Protein AF-0000000079648269 (afdb_homodimer)

Foldseek 3Di:
DDCPPPPPPCPPPPPPPPPPPPPPPVPPPDDDDDDDDDDCCHPVHPNHDPPDDPVRVVVVVVVVVVVVVVVVLCVLQVLQVAQQFPQPDLFDWDWKWWAVVTFIFIATEGALGQAWAWEAPPAPDAACPPPRDHHYQVVGPLKFFDFLPHPVLVVSSRADQDPVRFRKHWHAYSVRWIFIAGWIWTKMWDCDPVRDIDIDGTDIHGHTRYGPHHGTHDHNNNVQDVVQLSKKKKAAAQPPDPFHIDIGTHPVLDDPFPQKWKFFWDQDPPNSWTFFFWQWKDFVPDIAGAPDDGRQETEDANFAFKAAADVRVVVVLVSQCVVFVDDFDDDPVNFFGGKHFLPDPTDGTWMWTDIVGDTQIADCSLFWDDDDRMIGGRYYYDDPDRGIYDYNSRQHQWIWMANVVRRMIMTDRHNRRVD/DDCPPPPVVPPPPPPPPPPPPPPPPVPPPDDDDDDDDDDCCHPVHPNHDPPDDPVRVVVVVVVVVVVVVVVVLCVLQVLQVAQQFPQPDLFDWDWKWWAVVTFIFIATEGALGQAWAWEAPPAPDAAPPPPRDHHYQVVGPLKFFDFLPHPVLVVSSRADQDPVRFRKHWHAYSVRWIFIAGWIWTKMWDCDPVRDIDIDGTDIHGHTRYGPHHGTHDHNNNVQDVVQLSKKKKAAAQPPDPFHIDIGTHPVLDDPFPQKWKFFWDQDPPNSWTFFAWQWKDFVPDTAGAPDDGRQETEDASFAFKAAAPVRVVVVLVSQCVVFVDDFDDDPVNFFGGKHFPPDPTDGTWMWTDIVGDTQIADCSLFWDDDDRMIGGRYYYDDDDRGIYDYNSRQHQWIWMANVVRRMIMTDRHNRRVD

Sequence (838 aa):
MVNHQLFLLLTLILSILVFQSESRVKAKAPFGFSLELIHRDSPLSPFYNASLNSSEILTKNAIHSMERFKHFQSLINQKVVQSIVFPTENSYLTKLSFGTPPVEYFAIVDTGSDLTWIQCVPCTKCYNSQGSSLFDPQASSTYKAFSCDSQTCRAFGGEQCLKTNDCQYHVTYGDMSSTIGISSSDTLSFDSINGQKTTFSTSIFGCGRNNQVQLGNLGIAGIIGPHIDHRFSYCFVPRFAKASGRLIFGQESIISHPKAVSTPLVSKYPQTFYYLTLNGVSIGDKTAHPSSSQGNVLIDSGVTLTLLEPDLYSRVEAMVKEAIGKEPVQDPSGTFKLCYGADTNINVPEMVFHFSGADVRLQPVNTFMVNGDLVCMVIVPNSVNPFSVFGNYAQINFQVEYDLQNWVVSFAPTDCTQIMVNHQLFLLLTLILSILVFQSESRVKAKAPFGFSLELIHRDSPLSPFYNASLNSSEILTKNAIHSMERFKHFQSLINQKVVQSIVFPTENSYLTKLSFGTPPVEYFAIVDTGSDLTWIQCVPCTKCYNSQGSSLFDPQASSTYKAFSCDSQTCRAFGGEQCLKTNDCQYHVTYGDMSSTIGISSSDTLSFDSINGQKTTFSTSIFGCGRNNQVQLGNLGIAGIIGPHIDHRFSYCFVPRFAKASGRLIFGQESIISHPKAVSTPLVSKYPQTFYYLTLNGVSIGDKTAHPSSSQGNVLIDSGVTLTLLEPDLYSRVEAMVKEAIGKEPVQDPSGTFKLCYGADTNINVPEMVFHFSGADVRLQPVNTFMVNGDLVCMVIVPNSVNPFSVFGNYAQINFQVEYDLQNWVVSFAPTDCTQI

InterPro domains:
  IPR001969 Aspartic peptidase, active site [PS00141] (107-118)
  IPR021109 Aspartic peptidase domain superfamily [G3DSA:2.40.70.10] (73-251)
  IPR021109 Aspartic peptidase domain superfamily [G3DSA:2.40.70.10] (252-419)
  IPR021109 Aspartic peptidase domain superfamily [SSF50630] (89-417)
  IPR032799 Xylanase inhibitor, C-terminal [PF14541] (274-412)
  IPR032861 Xylanase inhibitor, N-terminal [PF14543] (92-251)
  IPR033121 Peptidase family A1 domain [PS51767] (92-412)
  IPR034161 Pepsin-like domain, plant [cd05476] (92-416)
  IPR051708 Plant Aspartic Proteinase A1 [PTHR47967] (12-418)

pLDDT: mean 78.36, std 18.63, range [20.03, 98.5]

Secondary structure (DSSP, 8-state):
-------------------------------EEEEEEEETTSTTSTT--TT--HHHHHHHHHHHHHHHHHHHHHHHH---EEE---TTSS-EEEEEEETTTTEEEEEEEETT-S--EEEBSS-SB----TT-PPB-GGG-TT-EEPBTTSHHHHHTT---B-TTSBBEEEEEETTS-EEEEEEEEEEEEEE-TTSPEEEEEEEEEEEEEEESSSSEEEEHHHH-SGGGTTEEEEEBPPTT-SS-EEEEEEGGG----TT-EEEE-B--SSTTS-EE-EEEEEETTEEE--S--TT-EEE-SS--SEEE-HHHHHHHHHHHHHHH-S--B--TTS--S-EEETTS---PPPEEEEETTEEEEE-HHHHEEEETTEEEESEEE-SSSS-EEE-TGGGBTEEEEEETTTTEEEEEE--GGG-/-------------------------------EEEEEEEETTSTTSTT--TT--HHHHHHHHHHHHHHHHHHHHHHHH---EEE---TTSS-EEEEEEETTTTEEEEEEEETT-S--EEEBSS-SB----TT-PPB-GGG-TT-EEPBTTSHHHHHTT---B-TTSBBEEEEEETTS-EEEEEEEEEEEEEE-TTSPEEEEEEEEEEEEEEESSSSEEEEHHHH-SGGGTTEEEEEBPPTT-SS-EEEEEEGGG----TT-EEEE-B--SSTTS-EE-EEEEEETTEEE--S--TT-EEE-SS--SEEE-HHHHHHHHHHHHHHH-S--B--TTS--S-EEETTS---PPPEEEEETTEEEEE-HHHHEEEETTEEEESEEE-SSSS-EEE-TGGGBTEEEEEETTTTEEEEEE--GGG-

Radius of gyration: 32.95 Å; Cα contacts (8 Å, |Δi|>4): 2034; chains: 2; bounding box: 89×87×125 Å

Solvent-accessible surface area (backbone atoms only — not comparable to full-atom values): 43410 Å² total; per-residue (Å²): 141,75,90,72,83,71,87,74,78,78,76,77,76,76,73,74,70,73,72,72,70,72,71,67,68,70,70,72,72,80,42,54,53,36,37,59,30,33,44,38,73,19,83,87,25,89,66,41,59,84,82,59,49,54,38,57,49,50,51,52,38,48,53,49,22,50,52,50,46,50,46,50,45,45,54,25,46,45,43,28,51,63,29,77,51,45,82,88,50,69,34,36,28,30,70,37,24,44,33,39,72,66,44,69,38,66,23,34,59,34,73,71,24,57,59,24,32,40,52,22,55,79,50,82,34,73,53,75,54,86,77,38,70,62,42,48,56,88,68,18,81,51,49,42,73,32,31,50,75,31,66,65,26,48,66,61,38,48,32,61,58,42,96,85,41,34,12,22,43,48,35,31,29,60,79,65,36,35,37,31,26,35,32,27,31,22,24,36,35,34,72,20,79,87,69,47,72,47,74,39,73,78,32,72,32,33,38,23,21,38,38,64,54,71,56,27,32,40,16,42,44,51,66,54,32,77,79,25,63,30,26,32,19,36,21,36,36,59,78,84,41,97,52,48,15,36,37,25,29,13,59,71,22,62,82,78,54,89,73,46,33,43,28,56,51,35,97,46,72,53,74,77,50,51,20,29,29,55,64,28,42,27,49,84,93,46,73,37,57,47,85,80,44,86,43,41,21,35,56,36,69,62,30,37,41,24,28,27,20,46,70,40,31,54,49,47,50,51,51,50,46,60,70,48,67,65,80,71,39,86,42,90,84,62,72,39,85,48,21,27,48,54,85,52,90,70,63,72,66,57,37,35,39,29,34,53,76,21,76,48,75,37,47,48,84,31,40,42,43,62,42,67,70,24,34,25,36,47,56,36,59,38,90,81,52,86,44,24,33,49,10,29,40,59,42,39,33,21,38,40,24,39,35,62,74,77,38,33,39,32,42,21,83,34,69,22,70,74,104,140,79,87,76,78,76,80,76,79,76,77,74,76,74,72,75,72,72,73,72,72,69,72,68,68,70,70,72,74,80,42,54,53,37,37,58,29,35,44,40,75,18,83,86,26,89,66,40,59,84,83,57,49,53,38,57,49,51,49,51,38,47,53,49,22,50,52,50,46,51,44,48,45,44,55,25,49,45,44,26,50,61,26,78,51,46,84,88,52,69,35,37,29,29,69,39,24,45,33,38,72,67,44,71,37,66,22,33,60,32,72,70,23,58,58,24,31,40,51,21,55,78,50,84,35,74,53,76,54,85,76,38,69,63,43,48,56,87,69,19,81,52,50,42,73,30,30,49,75,32,70,65,25,48,67,63,38,48,32,59,56,42,97,84,39,34,11,21,44,50,35,32,28,62,79,65,37,36,35,31,25,36,32,26,31,22,24,37,34,33,72,20,79,87,70,48,72,48,74,39,72,76,32,72,30,31,38,23,21,37,39,64,55,72,58,26,31,39,16,42,45,53,66,54,32,78,78,24,62,31,25,32,20,36,21,37,36,59,77,86,40,96,51,49,16,36,37,25,28,12,60,70,22,62,82,80,51,89,74,47,32,44,28,58,50,34,95,46,70,54,75,78,51,53,19,29,30,56,63,29,41,27,50,84,93,46,72,37,57,48,84,80,42,88,43,40,22,35,56,36,70,62,30,37,40,25,29,28,19,48,71,39,31,55,49,46,51,51,51,50,46,61,69,47,67,62,80,70,39,84,42,90,84,63,72,40,84,46,22,28,47,53,85,53,90,70,62,70,66,54,36,34,40,29,33,54,77,19,74,47,74,36,47,47,82,32,41,42,43,62,42,68,70,25,34,25,36,46,56,34,60,36,89,80,53,87,44,24,33,49,9,28,39,61,42,39,33,21,38,39,25,40,35,61,76,77,38,32,37,33,42,21,83,34,71,21,69,75,104

Nearest PDB structures (foldseek):
  4aa9-assembly1_A  TM=7.403E-01  e=1.497E-16  Camelus dromedarius
  4aa8-assembly1_A  TM=7.048E-01  e=4.338E-16  Bos taurus
  8cik-assembly1_A  TM=6.720E-01  e=7.649E-17  Cervus canadensis sibiricus
  1yg9-assembly1_A  TM=6.707E-01  e=1.107E-13  Blattella germanica
  4rld-assembly1_A  TM=6.611E-01  e=1.638E-13  Blattella germanica

Structure (mmCIF, N/CA/C/O backbone):
data_AF-0000000079648269-model_v1
#
loop_
_entity.id
_entity.type
_entity.pdbx_description
1 polymer 'Peptidase A1 domain-containing protein'
#
loop_
_atom_site.group_PDB
_atom_site.id
_atom_site.type_symbol
_atom_site.label_atom_id
_atom_site.label_alt_id
_atom_site.label_comp_id
_atom_site.label_asym_id
_atom_site.label_entity_id
_atom_site.label_seq_id
_atom_site.pdbx_PDB_ins_code
_atom_site.Cartn_x
_atom_site.Cartn_y
_atom_site.Cartn_z
_atom_site.occupancy
_atom_site.B_iso_or_equiv
_atom_site.auth_seq_id
_atom_site.auth_comp_id
_atom_site.auth_asym_id
_atom_site.auth_atom_id
_atom_site.pdbx_PDB_model_num
ATOM 1 N N . MET A 1 1 ? 1.708 -38.781 93 1 20.03 1 MET A N 1
ATOM 2 C CA . MET A 1 1 ? 1.104 -39.656 92 1 20.03 1 MET A CA 1
ATOM 3 C C . MET A 1 1 ? 0.996 -38.969 90.688 1 20.03 1 MET A C 1
ATOM 5 O O . MET A 1 1 ? 1.083 -37.719 90.625 1 20.03 1 MET A O 1
ATOM 9 N N . VAL A 1 2 ? 0.258 -39.656 89.688 1 20.12 2 VAL A N 1
ATOM 10 C CA . VAL A 1 2 ? 0.257 -40.156 88.312 1 20.12 2 VAL A CA 1
ATOM 11 C C . VAL A 1 2 ? -0.302 -39.062 87.375 1 20.12 2 VAL A C 1
ATOM 13 O O . VAL A 1 2 ? 0.018 -39.031 86.188 1 20.12 2 VAL A O 1
ATOM 16 N N . ASN A 1 3 ? -1.226 -38.25 87.875 1 21.16 3 ASN A N 1
ATOM 17 C CA . ASN A 1 3 ? -2.328 -38.031 86.938 1 21.16 3 ASN A CA 1
ATOM 18 C C . ASN A 1 3 ? -1.886 -37.188 85.75 1 21.16 3 ASN A C 1
ATOM 20 O O . ASN A 1 3 ? -1.55 -36 85.938 1 21.16 3 ASN A O 1
ATOM 24 N N . HIS A 1 4 ? -1.2 -37.812 84.688 1 24.36 4 HIS A N 1
ATOM 25 C CA . HIS A 1 4 ? -0.662 -37.781 83.375 1 24.36 4 HIS A CA 1
ATOM 26 C C . HIS A 1 4 ? -1.697 -37.25 82.375 1 24.36 4 HIS A C 1
ATOM 28 O O . HIS A 1 4 ? -2.189 -38 81.5 1 24.36 4 HIS A O 1
ATOM 34 N N . GLN A 1 5 ? -2.723 -36.562 82.812 1 23.98 5 GLN A N 1
ATOM 35 C CA . GLN A 1 5 ? -3.857 -36.344 81.938 1 23.98 5 GLN A CA 1
ATOM 36 C C . GLN A 1 5 ? -3.406 -35.75 80.562 1 23.98 5 GLN A C 1
ATOM 38 O O . GLN A 1 5 ? -2.57 -34.844 80.5 1 23.98 5 GLN A O 1
ATOM 43 N N . LEU A 1 6 ? -3.697 -36.438 79.312 1 24.2 6 LEU A N 1
ATOM 44 C CA . LEU A 1 6 ? -3.641 -36.688 77.875 1 24.2 6 LEU A CA 1
ATOM 45 C C . LEU A 1 6 ? -4.195 -35.5 77.125 1 24.2 6 LEU A C 1
ATOM 47 O O . LEU A 1 6 ? -4.594 -35.656 75.938 1 24.2 6 LEU A O 1
ATOM 51 N N . PHE A 1 7 ? -4.336 -34.281 77.562 1 24.03 7 PHE A N 1
ATOM 52 C CA . PHE A 1 7 ? -5.219 -33.438 76.75 1 24.03 7 PHE A CA 1
ATOM 53 C C . PHE A 1 7 ? -4.73 -33.312 75.312 1 24.03 7 PHE A C 1
ATOM 55 O O . PHE A 1 7 ? -3.605 -32.875 75.062 1 24.03 7 PHE A O 1
ATOM 62 N N . LEU A 1 8 ? -5.273 -34.188 74.312 1 25.34 8 LEU A N 1
ATOM 63 C CA . LEU A 1 8 ? -5.316 -34.5 72.938 1 25.34 8 LEU A CA 1
ATOM 64 C C . LEU A 1 8 ? -5.621 -33.25 72.062 1 25.34 8 LEU A C 1
ATOM 66 O O . LEU A 1 8 ? -6.766 -32.781 72.062 1 25.34 8 LEU A O 1
ATOM 70 N N . LEU A 1 9 ? -5.094 -32.125 72.312 1 24.92 9 LEU A N 1
ATOM 71 C CA . LEU A 1 9 ? -5.52 -30.953 71.562 1 24.92 9 LEU A CA 1
ATOM 72 C C . LEU A 1 9 ? -5.367 -31.219 70.062 1 24.92 9 LEU A C 1
ATOM 74 O O . LEU A 1 9 ? -4.262 -31.469 69.562 1 24.92 9 LEU A O 1
ATOM 78 N N . LEU A 1 10 ? -6.473 -31.656 69.312 1 24.98 10 LEU A N 1
ATOM 79 C CA . LEU A 1 10 ? -6.867 -32 68 1 24.98 10 LEU A CA 1
ATOM 80 C C . LEU A 1 10 ? -6.598 -30.844 67 1 24.98 10 LEU A C 1
ATOM 82 O O . LEU A 1 10 ? -7.27 -29.812 67.125 1 24.98 10 LEU A O 1
ATOM 86 N N . THR A 1 11 ? -5.43 -30.328 66.938 1 26.66 11 THR A N 1
ATOM 87 C CA . THR A 1 11 ? -5.156 -29.312 65.938 1 26.66 11 THR A CA 1
ATOM 88 C C . THR A 1 11 ? -5.629 -29.781 64.562 1 26.66 11 THR A C 1
ATOM 90 O O . THR A 1 11 ? -5.184 -30.812 64.062 1 26.66 11 THR A O 1
ATOM 93 N N . LEU A 1 12 ? -6.91 -29.547 64.188 1 27.23 12 LEU A N 1
ATOM 94 C CA . LEU A 1 12 ? -7.574 -29.75 62.906 1 27.23 12 LEU A CA 1
ATOM 95 C C . LEU A 1 12 ? -6.785 -29.109 61.75 1 27.23 12 LEU A C 1
ATOM 97 O O . LEU A 1 12 ? -6.547 -27.906 61.781 1 27.23 12 LEU A O 1
ATOM 101 N N . ILE A 1 13 ? -5.793 -29.797 61.219 1 31.2 13 ILE A N 1
ATOM 102 C CA . ILE A 1 13 ? -5.078 -29.609 59.969 1 31.2 13 ILE A CA 1
ATOM 103 C C . ILE A 1 13 ? -6.074 -29.391 58.812 1 31.2 13 ILE A C 1
ATOM 105 O O . ILE A 1 13 ? -6.816 -30.297 58.438 1 31.2 13 ILE A O 1
ATOM 109 N N . LEU A 1 14 ? -6.902 -28.281 58.906 1 30.02 14 LEU A N 1
ATOM 110 C CA . LEU A 1 14 ? -7.742 -28.047 57.75 1 30.02 14 LEU A CA 1
ATOM 111 C C . LEU A 1 14 ? -6.918 -28.078 56.469 1 30.02 14 LEU A C 1
ATOM 113 O O . LEU A 1 14 ? -5.992 -27.281 56.281 1 30.02 14 LEU A O 1
ATOM 117 N N . SER A 1 15 ? -6.684 -29.281 55.906 1 31.36 15 SER A N 1
ATOM 118 C CA . SER A 1 15 ? -6.289 -29.562 54.531 1 31.36 15 SER A CA 1
ATOM 119 C C . SER A 1 15 ? -7.078 -28.703 53.531 1 31.36 15 SER A C 1
ATOM 121 O O . SER A 1 15 ? -8.281 -28.922 53.344 1 31.36 15 SER A O 1
ATOM 123 N N . ILE A 1 16 ? -6.953 -27.406 53.625 1 33.5 16 ILE A N 1
ATOM 124 C CA . ILE A 1 16 ? -7.555 -26.672 52.5 1 33.5 16 ILE A CA 1
ATOM 125 C C . ILE A 1 16 ? -7.16 -27.344 51.188 1 33.5 16 ILE A C 1
ATOM 127 O O . ILE A 1 16 ? -5.98 -27.359 50.844 1 33.5 16 ILE A O 1
ATOM 131 N N . LEU A 1 17 ? -7.789 -28.484 50.875 1 34.81 17 LEU A N 1
ATOM 132 C CA . LEU A 1 17 ? -7.836 -28.969 49.531 1 34.81 17 LEU A CA 1
ATOM 133 C C . LEU A 1 17 ? -8.086 -27.828 48.531 1 34.81 17 LEU A C 1
ATOM 135 O O . LEU A 1 17 ? -9.172 -27.266 48.5 1 34.81 17 LEU A O 1
ATOM 139 N N . VAL A 1 18 ? -7.102 -26.953 48.469 1 35.91 18 VAL A N 1
ATOM 140 C CA . VAL A 1 18 ? -7.141 -26.109 47.281 1 35.91 18 VAL A CA 1
ATOM 141 C C . VAL A 1 18 ? -7.512 -26.953 46.062 1 35.91 18 VAL A C 1
ATOM 143 O O . VAL A 1 18 ? -6.754 -27.844 45.656 1 35.91 18 VAL A O 1
ATOM 146 N N . PHE A 1 19 ? -8.805 -27.312 45.969 1 37.03 19 PHE A N 1
ATOM 147 C CA . PHE A 1 19 ? -9.305 -27.719 44.656 1 37.03 19 PHE A CA 1
ATOM 148 C C . PHE A 1 19 ? -8.75 -26.812 43.562 1 37.03 19 PHE A C 1
ATOM 150 O O . PHE A 1 19 ? -9.102 -25.641 43.5 1 37.03 19 PHE A O 1
ATOM 157 N N . GLN A 1 20 ? -7.48 -27 43.25 1 36.81 20 GLN A N 1
ATOM 158 C CA . GLN A 1 20 ? -7.07 -26.578 41.906 1 36.81 20 GLN A CA 1
ATOM 159 C C . GLN A 1 20 ? -8.086 -27.016 40.875 1 36.81 20 GLN A C 1
ATOM 161 O O . GLN A 1 20 ? -8.164 -28.188 40.531 1 36.81 20 GLN A O 1
ATOM 166 N N . SER A 1 21 ? -9.242 -26.484 40.969 1 38 21 SER A N 1
ATOM 167 C CA . SER A 1 21 ? -10 -26.609 39.719 1 38 21 SER A CA 1
ATOM 168 C C . SER A 1 21 ? -9.133 -26.297 38.5 1 38 21 SER A C 1
ATOM 170 O O . SER A 1 21 ? -8.703 -25.156 38.344 1 38 21 SER A O 1
ATOM 172 N N . GLU A 1 22 ? -8.297 -27.25 38.156 1 39.53 22 GLU A N 1
ATOM 173 C CA . GLU A 1 22 ? -7.844 -27.25 36.75 1 39.53 22 GLU A CA 1
ATOM 174 C C . GLU A 1 22 ? -8.992 -26.922 35.812 1 39.53 22 GLU A C 1
ATOM 176 O O . GLU A 1 22 ? -9.836 -27.781 35.531 1 39.53 22 GLU A O 1
ATOM 181 N N . SER A 1 23 ? -9.469 -25.719 36 1 39.34 23 SER A N 1
ATOM 182 C CA . SER A 1 23 ? -10.234 -25.375 34.812 1 39.34 23 SER A CA 1
ATOM 183 C C . SER A 1 23 ? -9.523 -25.875 33.562 1 39.34 23 SER A C 1
ATOM 185 O O . SER A 1 23 ? -8.453 -25.375 33.188 1 39.34 23 SER A O 1
ATOM 187 N N . ARG A 1 24 ? -9.664 -27.125 33.25 1 37.44 24 ARG A N 1
ATOM 188 C CA . ARG A 1 24 ? -9.383 -27.594 31.906 1 37.44 24 ARG A CA 1
ATOM 189 C C . ARG A 1 24 ? -9.844 -26.594 30.875 1 37.44 24 ARG A C 1
ATOM 191 O O . ARG A 1 24 ? -11.047 -26.359 30.703 1 37.44 24 ARG A O 1
ATOM 198 N N . VAL A 1 25 ? -9.211 -25.625 30.75 1 40 25 VAL A N 1
ATOM 199 C CA . VAL A 1 25 ? -9.453 -24.969 29.469 1 40 25 VAL A CA 1
ATOM 200 C C . VAL A 1 25 ? -9.656 -26.016 28.391 1 40 25 VAL A C 1
ATOM 202 O O . VAL A 1 25 ? -8.758 -26.812 28.109 1 40 25 VAL A O 1
ATOM 205 N N . LYS A 1 26 ? -10.812 -26.547 28.203 1 38.81 26 LYS A N 1
ATOM 206 C CA . LYS A 1 26 ? -11.094 -27.312 26.984 1 38.81 26 LYS A CA 1
ATOM 207 C C . LYS A 1 26 ? -10.312 -26.75 25.797 1 38.81 26 LYS A C 1
ATOM 209 O O . LYS A 1 26 ? -10.477 -25.594 25.422 1 38.81 26 LYS A O 1
ATOM 214 N N . ALA A 1 27 ? -9.219 -27.297 25.625 1 44.56 27 ALA A N 1
ATOM 215 C CA . ALA A 1 27 ? -8.469 -27 24.406 1 44.56 27 ALA A CA 1
ATOM 216 C C . ALA A 1 27 ? -9.406 -26.781 23.219 1 44.56 27 ALA A C 1
ATOM 218 O O . ALA A 1 27 ? -10.195 -27.656 22.875 1 44.56 27 ALA A O 1
ATOM 219 N N . LYS A 1 28 ? -9.797 -25.641 22.984 1 53.19 28 LYS A N 1
ATOM 220 C CA . LYS A 1 28 ? -10.602 -25.375 21.797 1 53.19 28 LYS A CA 1
ATOM 221 C C . LYS A 1 28 ? -10.211 -26.312 20.641 1 53.19 28 LYS A C 1
ATOM 223 O O . LYS A 1 28 ? -9.023 -26.469 20.344 1 53.19 28 LYS A O 1
ATOM 228 N N . ALA A 1 29 ? -11.078 -27.219 20.312 1 53.94 29 ALA A N 1
ATOM 229 C CA . ALA A 1 29 ? -10.859 -28.125 19.188 1 53.94 29 ALA A CA 1
ATOM 230 C C . ALA A 1 29 ? -10.258 -27.391 18 1 53.94 29 ALA A C 1
ATOM 232 O O . ALA A 1 29 ? -10.641 -26.25 17.703 1 53.94 29 ALA A O 1
ATOM 233 N N . PRO A 1 30 ? -9.07 -27.984 17.547 1 64.56 30 PRO A N 1
ATOM 234 C CA . PRO A 1 30 ? -8.445 -27.359 16.375 1 64.56 30 PRO A CA 1
ATOM 235 C C . PRO A 1 30 ? -9.43 -27.125 15.227 1 64.56 30 PRO A C 1
ATOM 237 O O . PRO A 1 30 ? -10.203 -28.016 14.883 1 64.56 30 PRO A O 1
ATOM 240 N N . PHE A 1 31 ? -9.719 -25.969 14.914 1 76.75 31 PHE A N 1
ATOM 241 C CA . PHE A 1 31 ? -10.648 -25.609 13.852 1 76.75 31 PHE A CA 1
ATOM 242 C C . PHE A 1 31 ? -9.938 -25.547 12.508 1 76.75 31 PHE A C 1
ATOM 244 O O . PHE A 1 31 ? -8.812 -25.047 12.422 1 76.75 31 PHE A O 1
ATOM 251 N N . GLY A 1 32 ? -10.484 -26.359 11.594 1 79.31 32 GLY A N 1
ATOM 252 C CA . GLY A 1 32 ? -10.008 -26.312 10.219 1 79.31 32 GLY A CA 1
ATOM 253 C C . GLY A 1 32 ? -11.039 -26.797 9.219 1 79.31 32 GLY A C 1
ATOM 254 O O . GLY A 1 32 ? -12 -27.469 9.586 1 79.31 32 GLY A O 1
ATOM 255 N N . PHE A 1 33 ? -10.969 -26.406 8.023 1 82.62 33 PHE A N 1
ATOM 256 C CA . PHE A 1 33 ? -11.836 -26.859 6.949 1 82.62 33 PHE A CA 1
ATOM 257 C C . PHE A 1 33 ? -11.117 -26.797 5.609 1 82.62 33 PHE A C 1
ATOM 259 O O . PHE A 1 33 ? -10.008 -26.266 5.52 1 82.62 33 PHE A O 1
ATOM 266 N N . SER A 1 34 ? -11.656 -27.469 4.691 1 86.31 34 SER A N 1
ATOM 267 C CA . SER A 1 34 ? -11.008 -27.547 3.387 1 86.31 34 SER A CA 1
ATOM 268 C C . SER A 1 34 ? -12.008 -27.312 2.26 1 86.31 34 SER A C 1
ATOM 270 O O . SER A 1 34 ? -13.18 -27.656 2.375 1 86.31 34 SER A O 1
ATOM 272 N N . LEU A 1 35 ? -11.523 -26.688 1.199 1 87.56 35 LEU A N 1
ATOM 273 C CA . LEU A 1 35 ? -12.305 -26.391 0.006 1 87.56 35 LEU A CA 1
ATOM 274 C C . LEU A 1 35 ? -11.695 -27.047 -1.227 1 87.56 35 LEU A C 1
ATOM 276 O O . LEU A 1 35 ? -10.492 -27.328 -1.257 1 87.56 35 LEU A O 1
ATOM 280 N N . GLU A 1 36 ? -12.594 -27.297 -2.166 1 87.56 36 GLU A N 1
ATOM 281 C CA . GLU A 1 36 ? -12.102 -27.734 -3.469 1 87.56 36 GLU A CA 1
ATOM 282 C C . GLU A 1 36 ? -11.484 -26.578 -4.246 1 87.56 36 GLU A C 1
ATOM 284 O O . GLU A 1 36 ? -12.008 -25.453 -4.215 1 87.56 36 GLU A O 1
ATOM 289 N N . LEU A 1 37 ? -10.414 -26.828 -4.879 1 89.38 37 LEU A N 1
ATOM 290 C CA . LEU A 1 37 ? -9.766 -25.875 -5.777 1 89.38 37 LEU A CA 1
ATOM 291 C C . LEU A 1 37 ? -9.812 -26.375 -7.219 1 89.38 37 LEU A C 1
ATOM 293 O O . LEU A 1 37 ? -9.242 -27.422 -7.543 1 89.38 37 LEU A O 1
ATOM 297 N N . ILE A 1 38 ? -10.5 -25.641 -8.016 1 87.06 38 ILE A N 1
ATOM 298 C CA . ILE A 1 38 ? -10.695 -26.016 -9.414 1 87.06 38 ILE A CA 1
ATOM 299 C C . ILE A 1 38 ? -10 -25 -10.32 1 87.06 38 ILE A C 1
ATOM 301 O O . ILE A 1 38 ? -10.352 -23.828 -10.32 1 87.06 38 ILE A O 1
ATOM 305 N N . HIS A 1 39 ? -8.992 -25.453 -11.039 1 86.62 39 HIS A N 1
ATOM 306 C CA . HIS A 1 39 ? -8.398 -24.531 -12 1 86.62 39 HIS A CA 1
ATOM 307 C C . HIS A 1 39 ? -9.414 -24.094 -13.055 1 86.62 39 HIS A C 1
ATOM 309 O O . HIS A 1 39 ? -10.219 -24.906 -13.516 1 86.62 39 HIS A O 1
ATOM 315 N N . ARG A 1 40 ? -9.375 -22.922 -13.469 1 81.5 40 ARG A N 1
ATOM 316 C CA . ARG A 1 40 ? -10.344 -22.344 -14.391 1 81.5 40 ARG A CA 1
ATOM 317 C C . ARG A 1 40 ? -10.391 -23.141 -15.695 1 81.5 40 ARG A C 1
ATOM 319 O O . ARG A 1 40 ? -11.453 -23.281 -16.297 1 81.5 40 ARG A O 1
ATOM 326 N N . ASP A 1 41 ? -9.266 -23.719 -16.125 1 80.19 41 ASP A N 1
ATOM 327 C CA . ASP A 1 41 ? -9.195 -24.422 -17.391 1 80.19 41 ASP A CA 1
ATOM 328 C C . ASP A 1 41 ? -9.391 -25.938 -17.203 1 80.19 41 ASP A C 1
ATOM 330 O O . ASP A 1 41 ? -9.25 -26.703 -18.141 1 80.19 41 ASP A O 1
ATOM 334 N N . SER A 1 42 ? -9.625 -26.344 -15.984 1 84.88 42 SER A N 1
ATOM 335 C CA . SER A 1 42 ? -9.93 -27.734 -15.703 1 84.88 42 SER A CA 1
ATOM 336 C C . SER A 1 42 ? -11.266 -28.141 -16.312 1 84.88 42 SER A C 1
ATOM 338 O O . SER A 1 42 ? -12.188 -27.328 -16.406 1 84.88 42 SER A O 1
ATOM 340 N N . PRO A 1 43 ? -11.383 -29.453 -16.734 1 85.31 43 PRO A N 1
ATOM 341 C CA . PRO A 1 43 ? -12.68 -29.922 -17.234 1 85.31 43 PRO A CA 1
ATOM 342 C C . PRO A 1 43 ? -13.789 -29.781 -16.188 1 85.31 43 PRO A C 1
ATOM 344 O O . PRO A 1 43 ? -14.969 -29.828 -16.531 1 85.31 43 PRO A O 1
ATOM 347 N N . LEU A 1 44 ? -13.461 -29.609 -14.914 1 84.62 44 LEU A N 1
ATOM 348 C CA . LEU A 1 44 ? -14.438 -29.469 -13.836 1 84.62 44 LEU A CA 1
ATOM 349 C C . LEU A 1 44 ? -14.914 -28.016 -13.742 1 84.62 44 LEU A C 1
ATOM 351 O O . LEU A 1 44 ? -15.883 -27.719 -13.039 1 84.62 44 LEU A O 1
ATOM 355 N N . SER A 1 45 ? -14.25 -27.109 -14.453 1 85 45 SER A N 1
ATOM 356 C CA . SER A 1 45 ? -14.562 -25.688 -14.391 1 85 45 SER A CA 1
ATOM 357 C C . SER A 1 45 ? -15.742 -25.344 -15.305 1 85 45 SER A C 1
ATOM 359 O O . SER A 1 45 ? -15.852 -25.875 -16.406 1 85 45 SER A O 1
ATOM 361 N N . PRO A 1 46 ? -16.625 -24.406 -14.859 1 79.81 46 PRO A N 1
ATOM 362 C CA . PRO A 1 46 ? -17.672 -23.938 -15.766 1 79.81 46 PRO A CA 1
ATOM 363 C C . PRO A 1 46 ? -17.125 -23.141 -16.953 1 79.81 46 PRO A C 1
ATOM 365 O O . PRO A 1 46 ? -17.844 -22.875 -17.906 1 79.81 46 PRO A O 1
ATOM 368 N N . PHE A 1 47 ? -15.859 -22.844 -16.938 1 78.69 47 PHE A N 1
ATOM 369 C CA . PHE A 1 47 ? -15.258 -22.062 -18 1 78.69 47 PHE A CA 1
ATOM 370 C C . PHE A 1 47 ? -14.375 -22.922 -18.906 1 78.69 47 PHE A C 1
ATOM 372 O O . PHE A 1 47 ? -13.602 -22.406 -19.703 1 78.69 47 PHE A O 1
ATOM 379 N N . TYR A 1 48 ? -14.531 -24.219 -18.703 1 84.12 48 TYR A N 1
ATOM 380 C CA . TYR A 1 48 ? -13.711 -25.141 -19.484 1 84.12 48 TYR A CA 1
ATOM 381 C C . TYR A 1 48 ? -13.953 -24.953 -20.969 1 84.12 48 TYR A C 1
ATOM 383 O O . TYR A 1 48 ? -15.094 -24.906 -21.422 1 84.12 48 TYR A O 1
ATOM 391 N N . ASN A 1 49 ? -12.961 -24.672 -21.672 1 81.25 49 ASN A N 1
ATOM 392 C CA . ASN A 1 49 ? -13 -24.594 -23.125 1 81.25 49 ASN A CA 1
ATOM 393 C C . ASN A 1 49 ? -12.32 -25.797 -23.781 1 81.25 49 ASN A C 1
ATOM 395 O O . ASN A 1 49 ? -11.102 -25.828 -23.922 1 81.25 49 ASN A O 1
ATOM 399 N N . ALA A 1 50 ? -13.094 -26.734 -24.234 1 84.12 50 ALA A N 1
ATOM 400 C CA . ALA A 1 50 ? -12.586 -28 -24.766 1 84.12 50 ALA A CA 1
ATOM 401 C C . ALA A 1 50 ? -11.953 -27.812 -26.141 1 84.12 50 ALA A C 1
ATOM 403 O O . ALA A 1 50 ? -11.25 -28.688 -26.625 1 84.12 50 ALA A O 1
ATOM 404 N N . SER A 1 51 ? -12.172 -26.656 -26.703 1 83.56 51 SER A N 1
ATOM 405 C CA . SER A 1 51 ? -11.672 -26.438 -28.062 1 83.56 51 SER A CA 1
ATOM 406 C C . SER A 1 51 ? -10.188 -26.078 -28.047 1 83.56 51 SER A C 1
ATOM 408 O O . SER A 1 51 ? -9.523 -26.141 -29.094 1 83.56 51 SER A O 1
ATOM 410 N N . LEU A 1 52 ? -9.766 -25.703 -26.922 1 81.62 52 LEU A N 1
ATOM 411 C CA . LEU A 1 52 ? -8.359 -25.312 -26.859 1 81.62 52 LEU A CA 1
ATOM 412 C C . LEU A 1 52 ? -7.453 -26.531 -26.781 1 81.62 52 LEU A C 1
ATOM 414 O O . LEU A 1 52 ? -7.691 -27.438 -25.984 1 81.62 52 LEU A O 1
ATOM 418 N N . ASN A 1 53 ? -6.465 -26.562 -27.672 1 81.38 53 ASN A N 1
ATOM 419 C CA . ASN A 1 53 ? -5.473 -27.625 -27.594 1 81.38 53 ASN A CA 1
ATOM 420 C C . ASN A 1 53 ? -4.34 -27.266 -26.641 1 81.38 53 ASN A C 1
ATOM 422 O O . ASN A 1 53 ? -4.32 -26.156 -26.078 1 81.38 53 ASN A O 1
ATOM 426 N N . SER A 1 54 ? -3.441 -28.188 -26.391 1 80.94 54 SER A N 1
ATOM 427 C CA . SER A 1 54 ? -2.387 -28.031 -25.391 1 80.94 54 SER A CA 1
ATOM 428 C C . SER A 1 54 ? -1.495 -26.828 -25.719 1 80.94 54 SER A C 1
ATOM 430 O O . SER A 1 54 ? -1.07 -26.109 -24.828 1 80.94 54 SER A O 1
ATOM 432 N N . SER A 1 55 ? -1.205 -26.547 -27.031 1 79.5 55 SER A N 1
ATOM 433 C CA . SER A 1 55 ? -0.356 -25.438 -27.438 1 79.5 55 SER A CA 1
ATOM 434 C C . SER A 1 55 ? -1.026 -24.094 -27.141 1 79.5 55 SER A C 1
ATOM 436 O O . SER A 1 55 ? -0.377 -23.172 -26.672 1 79.5 55 SER A O 1
ATOM 438 N N . GLU A 1 56 ? -2.289 -24.094 -27.438 1 78.88 56 GLU A N 1
ATOM 439 C CA . GLU A 1 56 ? -3.041 -22.875 -27.188 1 78.88 56 GLU A CA 1
ATOM 440 C C . GLU A 1 56 ? -3.125 -22.562 -25.688 1 78.88 56 GLU A C 1
ATOM 442 O O . GLU A 1 56 ? -2.998 -21.406 -25.281 1 78.88 56 GLU A O 1
ATOM 447 N N . ILE A 1 57 ? -3.305 -23.609 -24.922 1 79.19 57 ILE A N 1
ATOM 448 C CA . ILE A 1 57 ? -3.391 -23.453 -23.469 1 79.19 57 ILE A CA 1
ATOM 449 C C . ILE A 1 57 ? -2.053 -22.969 -22.922 1 79.19 57 ILE A C 1
ATOM 451 O O . ILE A 1 57 ? -2.012 -22.031 -22.125 1 79.19 57 ILE A O 1
ATOM 455 N N . LEU A 1 58 ? -0.978 -23.516 -23.359 1 82.12 58 LEU A N 1
ATOM 456 C CA . LEU A 1 58 ? 0.343 -23.141 -22.859 1 82.12 58 LEU A CA 1
ATOM 457 C C . LEU A 1 58 ? 0.694 -21.719 -23.266 1 82.12 58 LEU A C 1
ATOM 459 O O . LEU A 1 58 ? 1.282 -20.969 -22.469 1 82.12 58 LEU A O 1
ATOM 463 N N . THR A 1 59 ? 0.369 -21.391 -24.5 1 77.38 59 THR A N 1
ATOM 464 C CA . THR A 1 59 ? 0.627 -20.031 -24.969 1 77.38 59 THR A CA 1
ATOM 465 C C . THR A 1 59 ? -0.161 -19.016 -24.141 1 77.38 59 THR A C 1
ATOM 467 O O . THR A 1 59 ? 0.379 -17.984 -23.734 1 77.38 59 THR A O 1
ATOM 470 N N . LYS A 1 60 ? -1.404 -19.359 -23.969 1 75.88 60 LYS A N 1
ATOM 471 C CA . LYS A 1 60 ? -2.248 -18.516 -23.141 1 75.88 60 LYS A CA 1
ATOM 472 C C . LYS A 1 60 ? -1.669 -18.359 -21.734 1 75.88 60 LYS A C 1
ATOM 474 O O . LYS A 1 60 ? -1.626 -17.25 -21.188 1 75.88 60 LYS A O 1
ATOM 479 N N . ASN A 1 61 ? -1.207 -19.453 -21.156 1 80.44 61 ASN A N 1
ATOM 480 C CA . ASN A 1 61 ? -0.602 -19.438 -19.828 1 80.44 61 ASN A CA 1
ATOM 481 C C . ASN A 1 61 ? 0.656 -18.562 -19.797 1 80.44 61 ASN A C 1
ATOM 483 O O . ASN A 1 61 ? 0.899 -17.844 -18.828 1 80.44 61 ASN A O 1
ATOM 487 N N . ALA A 1 62 ? 1.414 -18.656 -20.828 1 78 62 ALA A N 1
ATOM 488 C CA . ALA A 1 62 ? 2.639 -17.859 -20.906 1 78 62 ALA A CA 1
ATOM 489 C C . ALA A 1 62 ? 2.326 -16.375 -20.984 1 78 62 ALA A C 1
ATOM 491 O O . ALA A 1 62 ? 2.916 -15.57 -20.25 1 78 62 ALA A O 1
ATOM 492 N N . ILE A 1 63 ? 1.404 -16 -21.828 1 70.44 63 ILE A N 1
ATOM 493 C CA . ILE A 1 63 ? 1.02 -14.609 -21.984 1 70.44 63 ILE A CA 1
ATOM 494 C C . ILE A 1 63 ? 0.515 -14.062 -20.656 1 70.44 63 ILE A C 1
ATOM 496 O O . ILE A 1 63 ? 0.95 -12.992 -20.219 1 70.44 63 ILE A O 1
ATOM 500 N N . HIS A 1 64 ? -0.313 -14.883 -20.047 1 72.88 64 HIS A N 1
ATOM 501 C CA . HIS A 1 64 ? -0.875 -14.438 -18.781 1 72.88 64 HIS A CA 1
ATOM 502 C C . HIS A 1 64 ? 0.203 -14.344 -17.703 1 72.88 64 HIS A C 1
ATOM 504 O O . HIS A 1 64 ? 0.166 -13.438 -16.859 1 72.88 64 HIS A O 1
ATOM 510 N N . SER A 1 65 ? 1.08 -15.297 -17.672 1 78 65 SER A N 1
ATOM 511 C CA . SER A 1 65 ? 2.186 -15.258 -16.719 1 78 65 SER A CA 1
ATOM 512 C C . SER A 1 65 ? 3.002 -13.977 -16.891 1 78 65 SER A C 1
ATOM 514 O O . SER A 1 65 ? 3.326 -13.312 -15.898 1 78 65 SER A O 1
ATOM 516 N N . MET A 1 66 ? 3.203 -13.617 -18.141 1 67.94 66 MET A N 1
ATOM 517 C CA . MET A 1 66 ? 4.023 -12.438 -18.406 1 67.94 66 MET A CA 1
ATOM 518 C C . MET A 1 66 ? 3.271 -11.164 -18.047 1 67.94 66 MET A C 1
ATOM 520 O O . MET A 1 66 ? 3.859 -10.219 -17.516 1 67.94 66 MET A O 1
ATOM 524 N N . GLU A 1 67 ? 2.012 -11.141 -18.312 1 64.69 67 GLU A N 1
ATOM 525 C CA . GLU A 1 67 ? 1.203 -9.977 -17.953 1 64.69 67 GLU A CA 1
ATOM 526 C C . GLU A 1 67 ? 1.157 -9.773 -16.438 1 64.69 67 GLU A C 1
ATOM 528 O O . GLU A 1 67 ? 1.314 -8.648 -15.953 1 64.69 67 GLU A O 1
ATOM 533 N N . ARG A 1 68 ? 0.894 -10.836 -15.758 1 72.25 68 ARG A N 1
ATOM 534 C CA . ARG A 1 68 ? 0.863 -10.742 -14.297 1 72.25 68 ARG A CA 1
ATOM 535 C C . ARG A 1 68 ? 2.227 -10.344 -13.742 1 72.25 68 ARG A C 1
ATOM 537 O O . ARG A 1 68 ? 2.311 -9.562 -12.797 1 72.25 68 ARG A O 1
ATOM 544 N N . PHE A 1 69 ? 3.227 -10.852 -14.328 1 72.25 69 PHE A N 1
ATOM 545 C CA . PHE A 1 69 ? 4.574 -10.5 -13.891 1 72.25 69 PHE A CA 1
ATOM 546 C C . PHE A 1 69 ? 4.84 -9.016 -14.102 1 72.25 69 PHE A C 1
ATOM 548 O O . PHE A 1 69 ? 5.422 -8.359 -13.234 1 72.25 69 PHE A O 1
ATOM 555 N N . LYS A 1 70 ? 4.422 -8.562 -15.258 1 61.72 70 LYS A N 1
ATOM 556 C CA . LYS A 1 70 ? 4.578 -7.137 -15.531 1 61.72 70 LYS A CA 1
ATOM 557 C C . LYS A 1 70 ? 3.836 -6.293 -14.5 1 61.72 70 LYS A C 1
ATOM 559 O O . LYS A 1 70 ? 4.34 -5.254 -14.062 1 61.72 70 LYS A O 1
ATOM 564 N N . HIS A 1 71 ? 2.713 -6.809 -14.18 1 64.19 71 HIS A N 1
ATOM 565 C CA . HIS A 1 71 ? 1.945 -6.098 -13.164 1 64.19 71 HIS A CA 1
ATOM 566 C C . HIS A 1 71 ? 2.666 -6.109 -11.82 1 64.19 71 HIS A C 1
ATOM 568 O O . HIS A 1 71 ? 2.746 -5.082 -11.141 1 64.19 71 HIS A O 1
ATOM 574 N N . PHE A 1 72 ? 3.154 -7.352 -11.43 1 64.56 72 PHE A N 1
ATOM 575 C CA . PHE A 1 72 ? 3.967 -7.438 -10.219 1 64.56 72 PHE A CA 1
ATOM 576 C C . PHE A 1 72 ? 5.105 -6.422 -10.258 1 64.56 72 PHE A C 1
ATOM 578 O O . PHE A 1 72 ? 5.324 -5.691 -9.289 1 64.56 72 PHE A O 1
ATOM 585 N N . GLN A 1 73 ? 5.648 -6.465 -11.383 1 58.69 73 GLN A N 1
ATOM 586 C CA . GLN A 1 73 ? 6.809 -5.594 -11.531 1 58.69 73 GLN A CA 1
ATOM 587 C C . GLN A 1 73 ? 6.414 -4.125 -11.383 1 58.69 73 GLN A C 1
ATOM 589 O O . GLN A 1 73 ? 7.137 -3.346 -10.766 1 58.69 73 GLN A O 1
ATOM 594 N N . SER A 1 74 ? 5.328 -3.809 -12.008 1 57.19 74 SER A N 1
ATOM 595 C CA . SER A 1 74 ? 4.848 -2.436 -11.898 1 57.19 74 SER A CA 1
ATOM 596 C C . SER A 1 74 ? 4.562 -2.059 -10.453 1 57.19 74 SER A C 1
ATOM 598 O O . SER A 1 74 ? 4.855 -0.938 -10.023 1 57.19 74 SER A O 1
ATOM 600 N N . LEU A 1 75 ? 3.957 -2.969 -9.766 1 56.41 75 LEU A N 1
ATOM 601 C CA . LEU A 1 75 ? 3.656 -2.725 -8.359 1 56.41 75 LEU A CA 1
ATOM 602 C C . LEU A 1 75 ? 4.938 -2.617 -7.539 1 56.41 75 LEU A C 1
ATOM 604 O O . LEU A 1 75 ? 5.039 -1.77 -6.652 1 56.41 75 LEU A O 1
ATOM 608 N N . ILE A 1 76 ? 5.758 -3.58 -7.859 1 52.75 76 ILE A N 1
ATOM 609 C CA . ILE A 1 76 ? 7.043 -3.578 -7.172 1 52.75 76 ILE A CA 1
ATOM 610 C C . ILE A 1 76 ? 7.801 -2.291 -7.492 1 52.75 76 ILE A C 1
ATOM 612 O O . ILE A 1 76 ? 8.422 -1.694 -6.613 1 52.75 76 ILE A O 1
ATOM 616 N N . ASN A 1 77 ? 7.629 -2.125 -8.914 1 47.38 77 ASN A N 1
ATOM 617 C CA . ASN A 1 77 ? 8.305 -0.918 -9.375 1 47.38 77 ASN A CA 1
ATOM 618 C C . ASN A 1 77 ? 7.625 0.342 -8.844 1 47.38 77 ASN A C 1
ATOM 620 O O . ASN A 1 77 ? 8.258 1.394 -8.734 1 47.38 77 ASN A O 1
ATOM 624 N N . GLN A 1 78 ? 6.289 0.141 -8.906 1 39.75 78 GLN A N 1
ATOM 625 C CA . GLN A 1 78 ? 5.535 1.27 -8.367 1 39.75 78 GLN A CA 1
ATOM 626 C C . GLN A 1 78 ? 5.871 1.507 -6.902 1 39.75 78 GLN A C 1
ATOM 628 O O . GLN A 1 78 ? 5.234 2.326 -6.238 1 39.75 78 GLN A O 1
ATOM 633 N N . LYS A 1 79 ? 6.77 0.687 -6.57 1 42.47 79 LYS A N 1
ATOM 634 C CA . LYS A 1 79 ? 7.316 1.142 -5.293 1 42.47 79 LYS A CA 1
ATOM 635 C C . LYS A 1 79 ? 7.461 2.66 -5.27 1 42.47 79 LYS A C 1
ATOM 637 O O . LYS A 1 79 ? 8.578 3.184 -5.355 1 42.47 79 LYS A O 1
ATOM 642 N N . VAL A 1 80 ? 6.914 3.164 -6.355 1 38.19 80 VAL A N 1
ATOM 643 C CA . VAL A 1 80 ? 6.898 4.613 -6.18 1 38.19 80 VAL A CA 1
ATOM 644 C C . VAL A 1 80 ? 6.434 4.961 -4.77 1 38.19 80 VAL A C 1
ATOM 646 O O . VAL A 1 80 ? 5.324 4.598 -4.367 1 38.19 80 VAL A O 1
ATOM 649 N N . VAL A 1 81 ? 7.535 4.867 -4.172 1 43.06 81 VAL A N 1
ATOM 650 C CA . VAL A 1 81 ? 7.18 5.484 -2.898 1 43.06 81 VAL A CA 1
ATOM 651 C C . VAL A 1 81 ? 6.195 6.629 -3.137 1 43.06 81 VAL A C 1
ATOM 653 O O . VAL A 1 81 ? 6.492 7.562 -3.887 1 43.06 81 VAL A O 1
ATOM 656 N N . GLN A 1 82 ? 5.027 6.23 -3.281 1 41.5 82 GLN A N 1
ATOM 657 C CA . GLN A 1 82 ? 4.07 7.332 -3.328 1 41.5 82 GLN A CA 1
ATOM 658 C C . GLN A 1 82 ? 4.09 8.133 -2.027 1 41.5 82 GLN A C 1
ATOM 660 O O . GLN A 1 82 ? 3.895 7.57 -0.947 1 41.5 82 GLN A O 1
ATOM 665 N N . SER A 1 83 ? 4.844 9.219 -2.244 1 42.34 83 SER A N 1
ATOM 666 C CA . SER A 1 83 ? 4.746 10.172 -1.147 1 42.34 83 SER A CA 1
ATOM 667 C C . SER A 1 83 ? 3.43 10.945 -1.201 1 42.34 83 SER A C 1
ATOM 669 O O . SER A 1 83 ? 2.982 11.344 -2.277 1 42.34 83 SER A O 1
ATOM 671 N N . ILE A 1 84 ? 2.791 10.945 -0.169 1 41.84 84 ILE A N 1
ATOM 672 C CA . ILE A 1 84 ? 1.547 11.703 -0.078 1 41.84 84 ILE A CA 1
ATOM 673 C C . ILE A 1 84 ? 1.855 13.195 0.011 1 41.84 84 ILE A C 1
ATOM 675 O O . ILE A 1 84 ? 0.942 14.016 0.092 1 41.84 84 ILE A O 1
ATOM 679 N N . VAL A 1 85 ? 3.193 13.438 -0.046 1 48.03 85 VAL A N 1
ATOM 680 C CA . VAL A 1 85 ? 3.584 14.828 0.163 1 48.03 85 VAL A CA 1
ATOM 681 C C . VAL A 1 85 ? 3.361 15.625 -1.119 1 48.03 85 VAL A C 1
ATOM 683 O O . VAL A 1 85 ? 3.562 15.109 -2.221 1 48.03 85 VAL A O 1
ATOM 686 N N . PHE A 1 86 ? 2.717 16.703 -1.028 1 48.31 86 PHE A N 1
ATOM 687 C CA . PHE A 1 86 ? 2.748 17.734 -2.061 1 48.31 86 PHE A CA 1
ATOM 688 C C . PHE A 1 86 ? 3.932 18.672 -1.853 1 48.31 86 PHE A C 1
ATOM 690 O O . PHE A 1 86 ? 3.877 19.562 -1.012 1 48.31 86 PHE A O 1
ATOM 697 N N . PRO A 1 87 ? 5.027 18.266 -2.51 1 48.88 87 PRO A N 1
ATOM 698 C CA . PRO A 1 87 ? 6.27 18.969 -2.184 1 48.88 87 PRO A CA 1
ATOM 699 C C . PRO A 1 87 ? 6.188 20.469 -2.463 1 48.88 87 PRO A C 1
ATOM 701 O O . PRO A 1 87 ? 6.996 21.234 -1.943 1 48.88 87 PRO A O 1
ATOM 704 N N . THR A 1 88 ? 5.305 20.906 -3.291 1 52.09 88 THR A N 1
ATOM 705 C CA . THR A 1 88 ? 5.402 22.281 -3.752 1 52.09 88 THR A CA 1
ATOM 706 C C . THR A 1 88 ? 4.586 23.219 -2.859 1 52.09 88 THR A C 1
ATOM 708 O O . THR A 1 88 ? 4.645 24.438 -3.012 1 52.09 88 THR A O 1
ATOM 711 N N . GLU A 1 89 ? 3.855 22.562 -1.913 1 60.72 89 GLU A N 1
ATOM 712 C CA . GLU A 1 89 ? 3.043 23.562 -1.216 1 60.72 89 GLU A CA 1
ATOM 713 C C . GLU A 1 89 ? 2.826 23.156 0.243 1 60.72 89 GLU A C 1
ATOM 715 O O . GLU A 1 89 ? 2.727 21.984 0.564 1 60.72 89 GLU A O 1
ATOM 720 N N . ASN A 1 90 ? 2.98 24.172 1.182 1 65.31 90 ASN A N 1
ATOM 721 C CA . ASN A 1 90 ? 2.686 24.078 2.607 1 65.31 90 ASN A CA 1
ATOM 722 C C . ASN A 1 90 ? 3.545 23.016 3.283 1 65.31 90 ASN A C 1
ATOM 724 O O . ASN A 1 90 ? 3.039 22.203 4.066 1 65.31 90 ASN A O 1
ATOM 728 N N . SER A 1 91 ? 4.762 23.016 2.84 1 77.62 91 SER A N 1
ATOM 729 C CA . SER A 1 91 ? 5.691 22.031 3.383 1 77.62 91 SER A CA 1
ATOM 730 C C . SER A 1 91 ? 6.637 22.672 4.398 1 77.62 91 SER A C 1
ATOM 732 O O . SER A 1 91 ? 6.754 23.891 4.465 1 77.62 91 SER A O 1
ATOM 734 N N . TYR A 1 92 ? 7.105 21.906 5.207 1 86.19 92 TYR A N 1
ATOM 735 C CA . TYR A 1 92 ? 8.188 22.297 6.105 1 86.19 92 TYR A CA 1
ATOM 736 C C . TYR A 1 92 ? 9.539 21.859 5.562 1 86.19 92 TYR A C 1
ATOM 738 O O . TYR A 1 92 ? 9.664 20.781 4.992 1 86.19 92 TYR A O 1
ATOM 746 N N . LEU A 1 93 ? 10.453 22.766 5.773 1 87.12 93 LEU A N 1
ATOM 747 C CA . LEU A 1 93 ? 11.812 22.547 5.293 1 87.12 93 LEU A CA 1
ATOM 748 C C . LEU A 1 93 ? 12.781 22.359 6.461 1 87.12 93 LEU A C 1
ATOM 750 O O . LEU A 1 93 ? 12.531 22.859 7.562 1 87.12 93 LEU A O 1
ATOM 754 N N . THR A 1 94 ? 13.766 21.672 6.156 1 88.44 94 THR A N 1
ATOM 755 C CA . THR A 1 94 ? 14.906 21.562 7.062 1 88.44 94 THR A CA 1
ATOM 756 C C . THR A 1 94 ? 16.219 21.594 6.285 1 88.44 94 THR A C 1
ATOM 758 O O . THR A 1 94 ? 16.219 21.562 5.051 1 88.44 94 THR A O 1
ATOM 761 N N . LYS A 1 95 ? 17.25 21.812 7.082 1 86.69 95 LYS A N 1
ATOM 762 C CA . LYS A 1 95 ? 18.578 21.766 6.488 1 86.69 95 LYS A CA 1
ATOM 763 C C . LYS A 1 95 ? 19.281 20.453 6.793 1 86.69 95 LYS A C 1
ATOM 765 O O . LYS A 1 95 ? 19.172 19.922 7.902 1 86.69 95 LYS A O 1
ATOM 770 N N . LEU A 1 96 ? 19.844 19.922 5.727 1 87.88 96 LEU A N 1
ATOM 771 C CA . LEU A 1 96 ? 20.672 18.734 5.891 1 87.88 96 LEU A CA 1
ATOM 772 C C . LEU A 1 96 ? 21.953 18.844 5.078 1 87.88 96 LEU A C 1
ATOM 774 O O . LEU A 1 96 ? 22.031 19.672 4.164 1 87.88 96 LEU A O 1
ATOM 778 N N . SER A 1 97 ? 22.922 18.109 5.516 1 89 97 SER A N 1
ATOM 779 C CA . SER A 1 97 ? 24.188 18.109 4.793 1 89 97 SER A CA 1
ATOM 780 C C . SER A 1 97 ? 24.531 16.719 4.277 1 89 97 SER A C 1
ATOM 782 O O . SER A 1 97 ? 24.328 15.727 4.98 1 89 97 SER A O 1
ATOM 784 N N . PHE A 1 98 ? 24.984 16.688 3.025 1 90.31 98 PHE A N 1
ATOM 785 C CA . PHE A 1 98 ? 25.422 15.422 2.434 1 90.31 98 PHE A CA 1
ATOM 786 C C . PHE A 1 98 ? 26.875 15.492 1.992 1 90.31 98 PHE A C 1
ATOM 788 O O . PHE A 1 98 ? 27.328 16.547 1.526 1 90.31 98 PHE A O 1
ATOM 795 N N . GLY A 1 99 ? 27.609 14.305 2.199 1 93.75 99 GLY A N 1
ATOM 796 C CA . GLY A 1 99 ? 28.891 14.125 1.544 1 93.75 99 GLY A CA 1
ATOM 797 C C . GLY A 1 99 ? 30.062 14.477 2.434 1 93.75 99 GLY A C 1
ATOM 798 O O . GLY A 1 99 ? 29.891 14.867 3.588 1 93.75 99 GLY A O 1
ATOM 799 N N . THR A 1 100 ? 31.172 14.219 1.838 1 94.44 100 THR A N 1
ATOM 800 C CA . THR A 1 100 ? 32.469 14.555 2.418 1 94.44 100 THR A CA 1
ATOM 801 C C . THR A 1 100 ? 33.344 15.289 1.403 1 94.44 100 THR A C 1
ATOM 803 O O . THR A 1 100 ? 33.875 14.68 0.475 1 94.44 100 THR A O 1
ATOM 806 N N . PRO A 1 101 ? 33.688 16.578 1.635 1 93.75 101 PRO A N 1
ATOM 807 C CA . PRO A 1 101 ? 33.156 17.359 2.752 1 93.75 101 PRO A CA 1
ATOM 808 C C . PRO A 1 101 ? 31.656 17.594 2.652 1 93.75 101 PRO A C 1
ATOM 810 O O . PRO A 1 101 ? 31.078 17.484 1.568 1 93.75 101 PRO A O 1
ATOM 813 N N . PRO A 1 102 ? 31.016 17.938 3.752 1 91.75 102 PRO A N 1
ATOM 814 C CA . PRO A 1 102 ? 29.562 18.109 3.738 1 91.75 102 PRO A CA 1
ATOM 815 C C . PRO A 1 102 ? 29.141 19.375 3.004 1 91.75 102 PRO A C 1
ATOM 817 O O . PRO A 1 102 ? 29.812 20.406 3.098 1 91.75 102 PRO A O 1
ATOM 820 N N . VAL A 1 103 ? 28.109 19.234 2.246 1 90.75 103 VAL A N 1
ATOM 821 C CA . VAL A 1 103 ? 27.438 20.375 1.606 1 90.75 103 VAL A CA 1
ATOM 822 C C . VAL A 1 103 ? 26 20.469 2.105 1 90.75 103 VAL A C 1
ATOM 824 O O . VAL A 1 103 ? 25.297 19.453 2.188 1 90.75 103 VAL A O 1
ATOM 827 N N . GLU A 1 104 ? 25.562 21.656 2.436 1 88.62 104 GLU A N 1
ATOM 828 C CA . GLU A 1 104 ? 24.266 21.875 3.051 1 88.62 104 GLU A CA 1
ATOM 829 C C . GLU A 1 104 ? 23.172 22.062 1.992 1 88.62 104 GLU A C 1
ATOM 831 O O . GLU A 1 104 ? 23.391 22.75 0.992 1 88.62 104 GLU A O 1
ATOM 836 N N . TYR A 1 105 ? 22.047 21.484 2.25 1 87.38 105 TYR A N 1
ATOM 837 C CA . TYR A 1 105 ? 20.891 21.562 1.368 1 87.38 105 TYR A CA 1
ATOM 838 C C . TYR A 1 105 ? 19.609 21.766 2.17 1 87.38 105 TYR A C 1
ATOM 840 O O . TYR A 1 105 ? 19.484 21.281 3.301 1 87.38 105 TYR A O 1
ATOM 848 N N . PHE A 1 106 ? 18.641 22.438 1.572 1 86.75 106 PHE A N 1
ATOM 849 C CA . PHE A 1 106 ? 17.281 22.422 2.092 1 86.75 106 PHE A CA 1
ATOM 850 C C . PHE A 1 106 ? 16.516 21.203 1.588 1 86.75 106 PHE A C 1
ATOM 852 O O . PHE A 1 106 ? 16.688 20.797 0.438 1 86.75 106 PHE A O 1
ATOM 859 N N . ALA A 1 107 ? 15.727 20.641 2.422 1 87.94 107 ALA A N 1
ATOM 860 C CA . ALA A 1 107 ? 14.883 19.516 2.039 1 87.94 107 ALA A CA 1
ATOM 861 C C . ALA A 1 107 ? 13.492 19.625 2.67 1 87.94 107 ALA A C 1
ATOM 863 O O . ALA A 1 107 ? 13.352 20.172 3.768 1 87.94 107 ALA A O 1
ATOM 864 N N . ILE A 1 108 ? 12.539 19.156 1.962 1 84.69 108 ILE A N 1
ATOM 865 C CA . ILE A 1 108 ? 11.18 19.062 2.492 1 84.69 108 ILE A CA 1
ATOM 866 C C . ILE A 1 108 ? 11.102 17.922 3.502 1 84.69 108 ILE A C 1
ATOM 868 O O . ILE A 1 108 ? 11.617 16.828 3.256 1 84.69 108 ILE A O 1
ATOM 872 N N . VAL A 1 109 ? 10.539 18.234 4.594 1 85.19 109 VAL A N 1
ATOM 873 C CA . VAL A 1 109 ? 10.344 17.203 5.598 1 85.19 109 VAL A CA 1
ATOM 874 C C . VAL A 1 109 ? 9.102 16.375 5.266 1 85.19 109 VAL A C 1
ATOM 876 O O . VAL A 1 109 ? 8.008 16.938 5.137 1 85.19 109 VAL A O 1
ATOM 879 N N . ASP A 1 110 ? 9.305 15.133 5.137 1 76.06 110 ASP A N 1
ATOM 880 C CA . ASP A 1 110 ? 8.227 14.203 4.812 1 76.06 110 ASP A CA 1
ATOM 881 C C . ASP A 1 110 ? 8.156 13.062 5.828 1 76.06 110 ASP A C 1
ATOM 883 O O . ASP A 1 110 ? 9 12.164 5.812 1 76.06 110 ASP A O 1
ATOM 887 N N . THR A 1 111 ? 7.145 13.055 6.66 1 71.31 111 THR A N 1
ATOM 888 C CA . THR A 1 111 ? 7.047 12.062 7.719 1 71.31 111 THR A CA 1
ATOM 889 C C . THR A 1 111 ? 6.539 10.734 7.168 1 71.31 111 THR A C 1
ATOM 891 O O . THR A 1 111 ? 6.668 9.695 7.824 1 71.31 111 THR A O 1
ATOM 894 N N . GLY A 1 112 ? 5.984 10.727 6.023 1 64.31 112 GLY A N 1
ATOM 895 C CA . GLY A 1 112 ? 5.391 9.516 5.48 1 64.31 112 GLY A CA 1
ATOM 896 C C . GLY A 1 112 ? 6.297 8.789 4.508 1 64.31 112 GLY A C 1
ATOM 897 O O . GLY A 1 112 ? 6.004 7.668 4.094 1 64.31 112 GLY A O 1
ATOM 898 N N . SER A 1 113 ? 7.367 9.445 4.168 1 68.44 113 SER A N 1
ATOM 899 C CA . SER A 1 113 ? 8.273 8.852 3.188 1 68.44 113 SER A CA 1
ATOM 900 C C . SER A 1 113 ? 9.469 8.195 3.865 1 68.44 113 SER A C 1
ATOM 902 O O . SER A 1 113 ? 10.008 8.727 4.84 1 68.44 113 SER A O 1
ATOM 904 N N . ASP A 1 114 ? 9.852 7.066 3.291 1 66.69 114 ASP A N 1
ATOM 905 C CA . ASP A 1 114 ? 11.047 6.406 3.809 1 66.69 114 ASP A CA 1
ATOM 906 C C . ASP A 1 114 ? 12.281 6.793 2.998 1 66.69 114 ASP A C 1
ATOM 908 O O . ASP A 1 114 ? 13.398 6.41 3.342 1 66.69 114 ASP A O 1
ATOM 912 N N . LEU A 1 115 ? 12.117 7.605 1.993 1 76.06 115 LEU A N 1
ATOM 913 C CA . LEU A 1 115 ? 13.258 7.941 1.146 1 76.06 115 LEU A CA 1
ATOM 914 C C . LEU A 1 115 ? 13.633 9.406 1.306 1 76.06 115 LEU A C 1
ATOM 916 O O . LEU A 1 115 ? 12.781 10.289 1.198 1 76.06 115 LEU A O 1
ATOM 920 N N . THR A 1 116 ? 14.836 9.555 1.637 1 85.75 116 THR A N 1
ATOM 921 C CA . THR A 1 116 ? 15.469 10.859 1.498 1 85.75 116 THR A CA 1
ATOM 922 C C . THR A 1 116 ? 16.125 11 0.125 1 85.75 116 THR A C 1
ATOM 924 O O . THR A 1 116 ? 16.75 10.062 -0.368 1 85.75 116 THR A O 1
ATOM 927 N N . TRP A 1 117 ? 15.898 12.102 -0.515 1 89.62 117 TRP A N 1
ATOM 928 C CA . TRP A 1 117 ? 16.578 12.32 -1.786 1 89.62 117 TRP A CA 1
ATOM 929 C C . TRP A 1 117 ? 16.953 13.789 -1.96 1 89.62 117 TRP A C 1
ATOM 931 O O . TRP A 1 117 ? 16.344 14.664 -1.324 1 89.62 117 TRP A O 1
ATOM 941 N N . ILE A 1 118 ? 18.031 14.07 -2.689 1 91.31 118 ILE A N 1
ATOM 942 C CA . ILE A 1 118 ? 18.438 15.422 -3.07 1 91.31 118 ILE A CA 1
ATOM 943 C C . ILE A 1 118 ? 18.75 15.461 -4.566 1 91.31 118 ILE A C 1
ATOM 945 O O . ILE A 1 118 ? 18.859 14.414 -5.211 1 91.31 118 ILE A O 1
ATOM 949 N N . GLN A 1 119 ? 18.781 16.656 -5.074 1 91.5 119 GLN A N 1
ATOM 950 C CA . GLN A 1 119 ? 19.125 16.812 -6.48 1 91.5 119 GLN A CA 1
ATOM 951 C C . GLN A 1 119 ? 20.625 16.641 -6.707 1 91.5 119 GLN A C 1
ATOM 953 O O . GLN A 1 119 ? 21.438 17.156 -5.945 1 91.5 119 GLN A O 1
ATOM 958 N N . CYS A 1 120 ? 20.906 15.859 -7.715 1 92.81 120 CYS A N 1
ATOM 959 C CA . CYS A 1 120 ? 22.312 15.539 -7.977 1 92.81 120 CYS A CA 1
ATOM 960 C C . CYS A 1 120 ? 22.688 15.867 -9.422 1 92.81 120 CYS A C 1
ATOM 962 O O . CYS A 1 120 ? 21.828 15.812 -10.312 1 92.81 120 CYS A O 1
ATOM 964 N N . VAL A 1 121 ? 24.016 16.266 -9.57 1 90.81 121 VAL A N 1
ATOM 965 C CA . VAL A 1 121 ? 24.547 16.328 -10.922 1 90.81 121 VAL A CA 1
ATOM 966 C C . VAL A 1 121 ? 25.141 14.969 -11.305 1 90.81 121 VAL A C 1
ATOM 968 O O . VAL A 1 121 ? 25.688 14.258 -10.461 1 90.81 121 VAL A O 1
ATOM 971 N N . PRO A 1 122 ? 25.047 14.531 -12.648 1 88.69 122 PRO A N 1
ATOM 972 C CA . PRO A 1 122 ? 24.344 15.297 -13.68 1 88.69 122 PRO A CA 1
ATOM 973 C C . PRO A 1 122 ? 22.828 15.258 -13.5 1 88.69 122 PRO A C 1
ATOM 975 O O . PRO A 1 122 ? 22.297 14.359 -12.836 1 88.69 122 PRO A O 1
ATOM 978 N N . CYS A 1 123 ? 22.234 16.234 -13.953 1 87.81 123 CYS A N 1
ATOM 979 C CA . CYS A 1 123 ? 20.797 16.391 -13.781 1 87.81 123 CYS A CA 1
ATOM 980 C C . CYS A 1 123 ? 20.141 16.875 -15.07 1 87.81 123 CYS A C 1
ATOM 982 O O . CYS A 1 123 ? 20.562 17.875 -15.656 1 87.81 123 CYS A O 1
ATOM 984 N N . THR A 1 124 ? 19.172 16.062 -15.555 1 80.75 124 THR A N 1
ATOM 985 C CA . THR A 1 124 ? 18.438 16.438 -16.766 1 80.75 124 THR A CA 1
ATOM 986 C C . THR A 1 124 ? 17.391 17.5 -16.469 1 80.75 124 THR A C 1
ATOM 988 O O . THR A 1 124 ? 17.141 18.375 -17.297 1 80.75 124 THR A O 1
ATOM 991 N N . LYS A 1 125 ? 16.688 17.406 -15.43 1 82.69 125 LYS A N 1
ATOM 992 C CA . LYS A 1 125 ? 15.75 18.406 -14.938 1 82.69 125 LYS A CA 1
ATOM 993 C C . LYS A 1 125 ? 15.984 18.703 -13.461 1 82.69 125 LYS A C 1
ATOM 995 O O . LYS A 1 125 ? 15.633 17.891 -12.594 1 82.69 125 LYS A O 1
ATOM 1000 N N . CYS A 1 126 ? 16.625 19.859 -13.195 1 86.56 126 CYS A N 1
ATOM 1001 C CA . CYS A 1 126 ? 16.953 20.25 -11.828 1 86.56 126 CYS A CA 1
ATOM 1002 C C . CYS A 1 126 ? 16.625 21.719 -11.586 1 86.56 126 CYS A C 1
ATOM 1004 O O . CYS A 1 126 ? 16.344 22.453 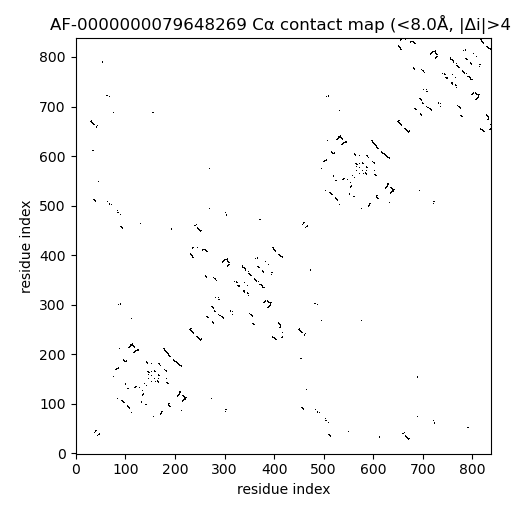-12.531 1 86.56 126 CYS A O 1
ATOM 1006 N N . TYR A 1 127 ? 16.438 21.938 -10.422 1 79.5 127 TYR A N 1
ATOM 1007 C CA . TYR A 1 127 ? 16.125 23.297 -10 1 79.5 127 TYR A CA 1
ATOM 1008 C C . TYR A 1 127 ? 17.25 23.875 -9.156 1 79.5 127 TYR A C 1
ATOM 1010 O O . TYR A 1 127 ? 17.828 23.188 -8.312 1 79.5 127 TYR A O 1
ATOM 1018 N N . ASN A 1 128 ? 17.844 24.781 -9.578 1 67.69 128 ASN A N 1
ATOM 1019 C CA . ASN A 1 128 ? 18.875 25.484 -8.828 1 67.69 128 ASN A CA 1
ATOM 1020 C C . ASN A 1 128 ? 18.281 26.531 -7.891 1 67.69 128 ASN A C 1
ATOM 1022 O O . ASN A 1 128 ? 18.141 27.688 -8.258 1 67.69 128 ASN A O 1
ATOM 1026 N N . SER A 1 129 ? 17.391 25.969 -7.145 1 53.69 129 SER A N 1
ATOM 1027 C CA . SER A 1 129 ? 16.844 27.016 -6.297 1 53.69 129 SER A CA 1
ATOM 1028 C C . SER A 1 129 ? 17.812 27.422 -5.203 1 53.69 129 SER A C 1
ATOM 1030 O O . SER A 1 129 ? 18.453 26.562 -4.586 1 53.69 129 SER A O 1
ATOM 1032 N N . GLN A 1 130 ? 17.703 28.828 -4.855 1 49.44 130 GLN A N 1
ATOM 1033 C CA . GLN A 1 130 ? 18.219 29.828 -3.922 1 49.44 130 GLN A CA 1
ATOM 1034 C C . GLN A 1 130 ? 19.625 29.453 -3.443 1 49.44 130 GLN A C 1
ATOM 1036 O O . GLN A 1 130 ? 19.922 29.562 -2.256 1 49.44 130 GLN A O 1
ATOM 1041 N N . GLY A 1 131 ? 20.406 28.984 -4.34 1 52.38 131 GLY A N 1
ATOM 1042 C CA . GLY A 1 131 ? 21.797 28.906 -3.939 1 52.38 131 GLY A CA 1
ATOM 1043 C C . GLY A 1 131 ? 22.266 27.5 -3.629 1 52.38 131 GLY A C 1
ATOM 1044 O O . GLY A 1 131 ? 23.422 27.297 -3.256 1 52.38 131 GLY A O 1
ATOM 1045 N N . SER A 1 132 ? 21.281 26.766 -3.492 1 57.34 132 SER A N 1
ATOM 1046 C CA . SER A 1 132 ? 21.812 25.453 -3.104 1 57.34 132 SER A CA 1
ATOM 1047 C C . SER A 1 132 ? 22.312 24.688 -4.316 1 57.34 132 SER A C 1
ATOM 1049 O O . SER A 1 132 ? 21.688 24.703 -5.379 1 57.34 132 SER A O 1
ATOM 1051 N N . SER A 1 133 ? 23.609 24.484 -4.27 1 68.31 133 SER A N 1
ATOM 1052 C CA . SER A 1 133 ? 24.328 23.688 -5.258 1 68.31 133 SER A CA 1
ATOM 1053 C C . SER A 1 133 ? 23.766 22.266 -5.336 1 68.31 133 SER A C 1
ATOM 1055 O O . SER A 1 133 ? 23.219 21.766 -4.359 1 68.31 133 SER A O 1
ATOM 1057 N N . LEU A 1 134 ? 23.578 21.844 -6.52 1 87.44 134 LEU A N 1
ATOM 1058 C CA . LEU A 1 134 ? 23.297 20.422 -6.734 1 87.44 134 LEU A CA 1
ATOM 1059 C C . LEU A 1 134 ? 24.406 19.547 -6.164 1 87.44 134 LEU A C 1
ATOM 1061 O O . LEU A 1 134 ? 25.578 19.953 -6.152 1 87.44 134 LEU A O 1
ATOM 1065 N N . PHE A 1 135 ? 23.984 18.578 -5.578 1 93.62 135 PHE A N 1
ATOM 1066 C CA . PHE A 1 135 ? 24.969 17.641 -5.039 1 93.62 135 PHE A CA 1
ATOM 1067 C C . PHE A 1 135 ? 25.812 17.031 -6.16 1 93.62 135 PHE A C 1
ATOM 1069 O O . PHE A 1 135 ? 25.266 16.578 -7.168 1 93.62 135 PHE A O 1
ATOM 1076 N N . ASP A 1 136 ? 27.047 17.109 -5.973 1 94.06 136 ASP A N 1
ATOM 1077 C CA . ASP A 1 136 ? 27.984 16.469 -6.902 1 94.06 136 ASP A CA 1
ATOM 1078 C C . ASP A 1 136 ? 28.594 15.211 -6.301 1 94.06 136 ASP A C 1
ATOM 1080 O O . ASP A 1 136 ? 29.516 15.281 -5.48 1 94.06 136 ASP A O 1
ATOM 1084 N N . PRO A 1 137 ? 28.141 14.07 -6.801 1 94.44 137 PRO A N 1
ATOM 1085 C CA . PRO A 1 137 ? 28.672 12.812 -6.266 1 94.44 137 PRO A CA 1
ATOM 1086 C C . PRO A 1 137 ? 30.203 12.719 -6.375 1 94.44 137 PRO A C 1
ATOM 1088 O O . PRO A 1 137 ? 30.844 12.156 -5.496 1 94.44 137 PRO A O 1
ATOM 1091 N N . GLN A 1 138 ? 30.797 13.289 -7.359 1 94.38 138 GLN A N 1
ATOM 1092 C CA . GLN A 1 138 ? 32.25 13.188 -7.598 1 94.38 138 GLN A CA 1
ATOM 1093 C C . GLN A 1 138 ? 33.031 14.023 -6.59 1 94.38 138 GLN A C 1
ATOM 1095 O O . GLN A 1 138 ? 34.219 13.781 -6.375 1 94.38 138 GLN A O 1
ATOM 1100 N N . ALA A 1 139 ? 32.406 14.961 -6.012 1 94.88 139 ALA A N 1
ATOM 1101 C CA . ALA A 1 139 ? 33.062 15.852 -5.059 1 94.88 139 ALA A CA 1
ATOM 1102 C C . ALA A 1 139 ? 33.031 15.266 -3.65 1 94.88 139 ALA A C 1
ATOM 1104 O O . ALA A 1 139 ? 33.656 15.82 -2.729 1 94.88 139 ALA A O 1
ATOM 1105 N N . SER A 1 140 ? 32.312 14.164 -3.48 1 95.94 140 SER A N 1
ATOM 1106 C CA . SER A 1 140 ? 32.219 13.523 -2.172 1 95.94 140 SER A CA 1
ATOM 1107 C C . SER A 1 140 ? 33.062 12.25 -2.119 1 95.94 140 SER A C 1
ATOM 1109 O O . SER A 1 140 ? 32.844 11.328 -2.906 1 95.94 140 SER A O 1
ATOM 1111 N N . SER A 1 141 ? 33.906 12.117 -1.169 1 96.31 141 SER A N 1
ATOM 1112 C CA . SER A 1 141 ? 34.781 10.945 -1.03 1 96.31 141 SER A CA 1
ATOM 1113 C C . SER A 1 141 ? 34 9.766 -0.443 1 96.31 141 SER A C 1
ATOM 1115 O O . SER A 1 141 ? 34.5 8.633 -0.482 1 96.31 141 SER A O 1
ATOM 1117 N N . THR A 1 142 ? 32.781 9.977 0.08 1 93.75 142 THR A N 1
ATOM 1118 C CA . THR A 1 142 ? 32.062 8.891 0.738 1 93.75 142 THR A CA 1
ATOM 1119 C C . THR A 1 142 ? 30.859 8.461 -0.101 1 93.75 142 THR A C 1
ATOM 1121 O O . THR A 1 142 ? 30.109 7.574 0.297 1 93.75 142 THR A O 1
ATOM 1124 N N . TYR A 1 143 ? 30.703 9.078 -1.287 1 95.62 143 TYR A N 1
ATOM 1125 C CA . TYR A 1 143 ? 29.578 8.734 -2.146 1 95.62 143 TYR A CA 1
ATOM 1126 C C . TYR A 1 143 ? 29.734 7.332 -2.717 1 95.62 143 TYR A C 1
ATOM 1128 O O . TYR A 1 143 ? 30.828 6.949 -3.15 1 95.62 143 TYR A O 1
ATOM 1136 N N . LYS A 1 144 ? 28.609 6.609 -2.678 1 92.25 144 LYS A N 1
ATOM 1137 C CA . LYS A 1 144 ? 28.547 5.301 -3.324 1 92.25 144 LYS A CA 1
ATOM 1138 C C . LYS A 1 144 ? 27.203 5.078 -3.992 1 92.25 144 LYS A C 1
ATOM 1140 O O . LYS A 1 144 ? 26.156 5.141 -3.334 1 92.25 144 LYS A O 1
ATOM 1145 N N . ALA A 1 145 ? 27.219 4.848 -5.309 1 90.38 145 ALA A N 1
ATOM 1146 C CA . ALA A 1 145 ? 26.016 4.441 -6.016 1 90.38 145 ALA A CA 1
ATOM 1147 C C . ALA A 1 145 ? 25.766 2.941 -5.863 1 90.38 145 ALA A C 1
ATOM 1149 O O . ALA A 1 145 ? 26.719 2.146 -5.891 1 90.38 145 ALA A O 1
ATOM 1150 N N . PHE A 1 146 ? 24.578 2.723 -5.691 1 81.69 146 PHE A N 1
ATOM 1151 C CA . PHE A 1 146 ? 24.25 1.302 -5.617 1 81.69 146 PHE A CA 1
ATOM 1152 C C . PHE A 1 146 ? 24.125 0.701 -7.012 1 81.69 146 PHE A C 1
ATOM 1154 O O . PHE A 1 146 ? 23.562 1.325 -7.914 1 81.69 146 PHE A O 1
ATOM 1161 N N . SER A 1 147 ? 24.766 -0.351 -7.109 1 78.75 147 SER A N 1
ATOM 1162 C CA . SER A 1 147 ? 24.609 -1.085 -8.359 1 78.75 147 SER A CA 1
ATOM 1163 C C . SER A 1 147 ? 23.328 -1.908 -8.367 1 78.75 147 SER A C 1
ATOM 1165 O O . SER A 1 147 ? 22.703 -2.107 -7.32 1 78.75 147 SER A O 1
ATOM 1167 N N . CYS A 1 148 ? 23.047 -2.217 -9.57 1 64.88 148 CYS A N 1
ATOM 1168 C CA . CYS A 1 148 ? 21.812 -3 -9.734 1 64.88 148 CYS A CA 1
ATOM 1169 C C . CYS A 1 148 ? 21.906 -4.316 -8.969 1 64.88 148 CYS A C 1
ATOM 1171 O O . CYS A 1 148 ? 20.891 -4.863 -8.547 1 64.88 148 CYS A O 1
ATOM 1173 N N . ASP A 1 149 ? 23.094 -4.621 -8.648 1 61.59 149 ASP A N 1
ATOM 1174 C CA . ASP A 1 149 ? 23.312 -5.902 -7.988 1 61.59 149 ASP A CA 1
ATOM 1175 C C . ASP A 1 149 ? 23.375 -5.738 -6.473 1 61.59 149 ASP A C 1
ATOM 1177 O O . ASP A 1 149 ? 23.453 -6.723 -5.738 1 61.59 149 ASP A O 1
ATOM 1181 N N . SER A 1 150 ? 23.312 -4.492 -6.047 1 63.41 150 SER A N 1
ATOM 1182 C CA . SER A 1 150 ? 23.422 -4.242 -4.613 1 63.41 150 SER A CA 1
ATOM 1183 C C . SER A 1 150 ? 22.188 -4.746 -3.869 1 63.41 150 SER A C 1
ATOM 1185 O O . SER A 1 150 ? 21.109 -4.852 -4.449 1 63.41 150 SER A O 1
ATOM 1187 N N . GLN A 1 151 ? 22.422 -5.117 -2.543 1 53.19 151 GLN A N 1
ATOM 1188 C CA . GLN A 1 151 ? 21.312 -5.527 -1.67 1 53.19 151 GLN A CA 1
ATOM 1189 C C . GLN A 1 151 ? 20.297 -4.41 -1.516 1 53.19 151 GLN A C 1
ATOM 1191 O O . GLN A 1 151 ? 19.094 -4.664 -1.483 1 53.19 151 GLN A O 1
ATOM 1196 N N . THR A 1 152 ? 20.812 -3.223 -1.43 1 56.62 152 THR A N 1
ATOM 1197 C CA . THR A 1 152 ? 19.969 -2.051 -1.253 1 56.62 152 THR A CA 1
ATOM 1198 C C . THR A 1 152 ? 19.031 -1.869 -2.453 1 56.62 152 THR A C 1
ATOM 1200 O O . THR A 1 152 ? 17.859 -1.567 -2.289 1 56.62 152 THR A O 1
ATOM 1203 N N . CYS A 1 153 ? 19.625 -2.004 -3.588 1 62.78 153 CYS A N 1
ATOM 1204 C CA . CYS A 1 153 ? 18.812 -1.852 -4.785 1 62.78 153 CYS A CA 1
ATOM 1205 C C . CYS A 1 153 ? 17.734 -2.926 -4.848 1 62.78 153 CYS A C 1
ATOM 1207 O O . CYS A 1 153 ? 16.594 -2.645 -5.223 1 62.78 153 CYS A O 1
ATOM 1209 N N . ARG A 1 154 ? 18.156 -3.963 -4.383 1 51.25 154 ARG A N 1
ATOM 1210 C CA . ARG A 1 154 ? 17.234 -5.094 -4.379 1 51.25 154 ARG A CA 1
ATOM 1211 C C . ARG A 1 154 ? 16.078 -4.859 -3.396 1 51.25 154 ARG A C 1
ATOM 1213 O O . ARG A 1 154 ? 14.938 -5.203 -3.682 1 51.25 154 ARG A O 1
ATOM 1220 N N . ALA A 1 155 ? 16.406 -4.188 -2.223 1 48.28 155 ALA A N 1
ATOM 1221 C CA . ALA A 1 155 ? 15.445 -3.893 -1.157 1 48.28 155 ALA A CA 1
ATOM 1222 C C . ALA A 1 155 ? 14.406 -2.879 -1.618 1 48.28 155 ALA A C 1
ATOM 1224 O O . ALA A 1 155 ? 13.258 -2.906 -1.162 1 48.28 155 ALA A O 1
ATOM 1225 N N . PHE A 1 156 ? 14.898 -2.02 -2.406 1 49.31 156 PHE A N 1
ATOM 1226 C CA . PHE A 1 156 ? 14.016 -0.95 -2.854 1 49.31 156 PHE A CA 1
ATOM 1227 C C . PHE A 1 156 ? 13.203 -1.391 -4.066 1 49.31 156 PHE A C 1
ATOM 1229 O O . PHE A 1 156 ? 12.555 -0.568 -4.719 1 49.31 156 PHE A O 1
ATOM 1236 N N . GLY A 1 157 ? 13 -2.832 -4.234 1 44.62 157 GLY A N 1
ATOM 1237 C CA . GLY A 1 157 ? 12.164 -3.438 -5.258 1 44.62 157 GLY A CA 1
ATOM 1238 C C . GLY A 1 157 ? 12.82 -3.477 -6.621 1 44.62 157 GLY A C 1
ATOM 1239 O O . GLY A 1 157 ? 12.188 -3.828 -7.617 1 44.62 157 GLY A O 1
ATOM 1240 N N . GLY A 1 158 ? 14.109 -3.295 -6.734 1 42.66 158 GLY A N 1
ATOM 1241 C CA . GLY A 1 158 ? 14.859 -3.318 -7.98 1 42.66 158 GLY A CA 1
ATOM 1242 C C . GLY A 1 158 ? 14.508 -2.168 -8.906 1 42.66 158 GLY A C 1
ATOM 1243 O O . GLY A 1 158 ? 13.75 -2.34 -9.859 1 42.66 158 GLY A O 1
ATOM 1244 N N . GLU A 1 159 ? 14.492 -0.992 -8.562 1 48.16 159 GLU A N 1
ATOM 1245 C CA . GLU A 1 159 ? 14.383 0.173 -9.438 1 48.16 159 GLU A CA 1
ATOM 1246 C C . GLU A 1 159 ? 15.023 -0.098 -10.797 1 48.16 159 GLU A C 1
ATOM 1248 O O . GLU A 1 159 ? 15.734 -1.09 -10.977 1 48.16 159 GLU A O 1
ATOM 1253 N N . GLN A 1 160 ? 14.562 0.547 -11.742 1 57.5 160 GLN A N 1
ATOM 1254 C CA . GLN A 1 160 ? 15.125 0.514 -13.086 1 57.5 160 GLN A CA 1
ATOM 1255 C C . GLN A 1 160 ? 16.641 0.573 -13.047 1 57.5 160 GLN A C 1
ATOM 1257 O O . GLN A 1 160 ? 17.219 1.373 -12.312 1 57.5 160 GLN A O 1
ATOM 1262 N N . CYS A 1 161 ? 17.172 -0.65 -13.352 1 61.19 161 CYS A N 1
ATOM 1263 C CA . CYS A 1 161 ? 18.609 -0.623 -13.586 1 61.19 161 CYS A CA 1
ATOM 1264 C C . CYS A 1 161 ? 18.938 0.053 -14.914 1 61.19 161 CYS A C 1
ATOM 1266 O O . CYS A 1 161 ? 18.328 -0.263 -15.938 1 61.19 161 CYS A O 1
ATOM 1268 N N . LEU A 1 162 ? 19.641 0.999 -14.703 1 61.94 162 LEU A N 1
ATOM 1269 C CA . LEU A 1 162 ? 20.109 1.716 -15.891 1 61.94 162 LEU A CA 1
ATOM 1270 C C . LEU A 1 162 ? 21.188 0.92 -16.625 1 61.94 162 LEU A C 1
ATOM 1272 O O . LEU A 1 162 ? 21.766 -0.015 -16.062 1 61.94 162 LEU A O 1
ATOM 1276 N N . LYS A 1 163 ? 21.328 1.212 -17.859 1 61.84 163 LYS A N 1
ATOM 1277 C CA . LYS A 1 163 ? 22.375 0.589 -18.672 1 61.84 163 LYS A CA 1
ATOM 1278 C C . LYS A 1 163 ? 23.734 0.702 -17.984 1 61.84 163 LYS A C 1
ATOM 1280 O O . LYS A 1 163 ? 24.594 -0.163 -18.156 1 61.84 163 LYS A O 1
ATOM 1285 N N . THR A 1 164 ? 23.938 1.665 -17.125 1 71.38 164 THR A N 1
ATOM 1286 C CA . THR A 1 164 ? 25.172 1.916 -16.422 1 71.38 164 THR A CA 1
ATOM 1287 C C . THR A 1 164 ? 25.281 1.031 -15.18 1 71.38 164 THR A C 1
ATOM 1289 O O . THR A 1 164 ? 26.203 1.194 -14.367 1 71.38 164 THR A O 1
ATOM 1292 N N . ASN A 1 165 ? 24.344 0.186 -14.953 1 76.5 165 ASN A N 1
ATOM 1293 C CA . ASN A 1 165 ? 24.281 -0.71 -13.805 1 76.5 165 ASN A CA 1
ATOM 1294 C C . ASN A 1 165 ? 23.969 0.051 -12.516 1 76.5 165 ASN A C 1
ATOM 1296 O O . ASN A 1 165 ? 24.328 -0.403 -11.43 1 76.5 165 ASN A O 1
ATOM 1300 N N . ASP A 1 166 ? 23.453 1.193 -12.703 1 81.81 166 ASP A N 1
ATOM 1301 C CA . ASP A 1 166 ? 23.047 1.977 -11.547 1 81.81 166 ASP A CA 1
ATOM 1302 C C . ASP A 1 166 ? 21.609 1.631 -11.133 1 81.81 166 ASP A C 1
ATOM 1304 O O . ASP A 1 166 ? 20.75 1.428 -11.984 1 81.81 166 ASP A O 1
ATOM 1308 N N . CYS A 1 167 ? 21.5 1.569 -9.844 1 76.31 167 CYS A N 1
ATOM 1309 C CA . CYS A 1 167 ? 20.172 1.358 -9.289 1 76.31 167 CYS A CA 1
ATOM 1310 C C . CYS A 1 167 ? 19.344 2.643 -9.328 1 76.31 167 CYS A C 1
ATOM 1312 O O . CYS A 1 167 ? 19.734 3.643 -8.711 1 76.31 167 CYS A O 1
ATOM 1314 N N . GLN A 1 168 ? 18.281 2.543 -10.102 1 77.81 168 GLN A N 1
ATOM 1315 C CA . GLN A 1 168 ? 17.438 3.734 -10.234 1 77.81 168 GLN A CA 1
ATOM 1316 C C . GLN A 1 168 ? 16.266 3.691 -9.273 1 77.81 168 GLN A C 1
ATOM 1318 O O . GLN A 1 168 ? 15.648 2.639 -9.078 1 77.81 168 GLN A O 1
ATOM 1323 N N . TYR A 1 169 ? 15.984 4.848 -8.594 1 76.38 169 TYR A N 1
ATOM 1324 C CA . TYR A 1 169 ? 14.75 4.984 -7.836 1 76.38 169 TYR A CA 1
ATOM 1325 C C . TYR A 1 169 ? 13.758 5.887 -8.562 1 76.38 169 TYR A C 1
ATOM 1327 O O . TYR A 1 169 ? 14.141 6.645 -9.461 1 76.38 169 TYR A O 1
ATOM 1335 N N . HIS A 1 170 ? 12.43 5.656 -8.234 1 70 170 HIS A N 1
ATOM 1336 C CA . HIS A 1 170 ? 11.344 6.504 -8.727 1 70 170 HIS A CA 1
ATOM 1337 C C . HIS A 1 170 ? 10.352 6.832 -7.617 1 70 170 HIS A C 1
ATOM 1339 O O . HIS A 1 170 ? 9.859 5.934 -6.934 1 70 170 HIS A O 1
ATOM 1345 N N . VAL A 1 171 ? 10.172 8.086 -7.359 1 72.56 171 VAL A N 1
ATOM 1346 C CA . VAL A 1 171 ? 9.172 8.539 -6.398 1 72.56 171 VAL A CA 1
ATOM 1347 C C . VAL A 1 171 ? 8.125 9.398 -7.105 1 72.56 171 VAL A C 1
ATOM 1349 O O . VAL A 1 171 ? 8.469 10.273 -7.906 1 72.56 171 VAL A O 1
ATOM 1352 N N . THR A 1 172 ? 6.891 9.164 -6.852 1 63.81 172 THR A N 1
ATOM 1353 C CA . THR A 1 172 ? 5.789 10 -7.32 1 63.81 172 THR A CA 1
ATOM 1354 C C . THR A 1 172 ? 5.012 10.578 -6.141 1 63.81 172 THR A C 1
ATOM 1356 O O . THR A 1 172 ? 4.727 9.875 -5.172 1 63.81 172 THR A O 1
ATOM 1359 N N . TYR A 1 173 ? 4.828 11.828 -6.281 1 67.88 173 TYR A N 1
ATOM 1360 C CA . TYR A 1 173 ? 4.129 12.547 -5.219 1 67.88 173 TYR A CA 1
ATOM 1361 C C . TYR A 1 173 ? 2.639 12.648 -5.516 1 67.88 173 TYR A C 1
ATOM 1363 O O . TYR A 1 173 ? 2.184 12.234 -6.582 1 67.88 173 TYR A O 1
ATOM 1371 N N . GLY A 1 174 ? 1.918 13.062 -4.531 1 60.28 174 GLY A N 1
ATOM 1372 C CA . GLY A 1 174 ? 0.471 13.164 -4.637 1 60.28 174 GLY A CA 1
ATOM 1373 C C . GLY A 1 174 ? 0.017 14.062 -5.773 1 60.28 174 GLY A C 1
ATOM 1374 O O . GLY A 1 174 ? -1.072 13.875 -6.32 1 60.28 174 GLY A O 1
ATOM 1375 N N . ASP A 1 175 ? 0.811 15.078 -6.117 1 56.31 175 ASP A N 1
ATOM 1376 C CA . ASP A 1 175 ? 0.463 15.969 -7.223 1 56.31 175 ASP A CA 1
ATOM 1377 C C . ASP A 1 175 ? 0.975 15.422 -8.555 1 56.31 175 ASP A C 1
ATOM 1379 O O . ASP A 1 175 ? 0.997 16.141 -9.555 1 56.31 175 ASP A O 1
ATOM 1383 N N . MET A 1 176 ? 1.53 14.289 -8.492 1 55.78 176 MET A N 1
ATOM 1384 C CA . MET A 1 176 ? 1.976 13.516 -9.648 1 55.78 176 MET A CA 1
ATOM 1385 C C . MET A 1 176 ? 3.354 13.977 -10.109 1 55.78 176 MET A C 1
ATOM 1387 O O . MET A 1 176 ? 3.877 13.469 -11.109 1 55.78 176 MET A O 1
ATOM 1391 N N . SER A 1 177 ? 3.857 14.938 -9.445 1 65.81 177 SER A N 1
ATOM 1392 C CA . SER A 1 177 ? 5.27 15.203 -9.703 1 65.81 177 SER A CA 1
ATOM 1393 C C . SER A 1 177 ? 6.141 14.016 -9.289 1 65.81 177 SER A C 1
ATOM 1395 O O . SER A 1 177 ? 5.703 13.156 -8.531 1 65.81 177 SER A O 1
ATOM 1397 N N . SER A 1 178 ? 7.293 13.93 -9.938 1 74.12 178 SER A N 1
ATOM 1398 C CA . SER A 1 178 ? 8.117 12.758 -9.664 1 74.12 178 SER A CA 1
ATOM 1399 C C . SER A 1 178 ? 9.602 13.125 -9.641 1 74.12 178 SER A C 1
ATOM 1401 O O . SER A 1 178 ? 9.984 14.219 -10.047 1 74.12 178 SER A O 1
ATOM 1403 N N . THR A 1 179 ? 10.375 12.328 -9.008 1 82.5 179 THR A N 1
ATOM 1404 C CA . THR A 1 179 ? 11.828 12.367 -9.078 1 82.5 179 THR A CA 1
ATOM 1405 C C . THR A 1 179 ? 12.391 10.984 -9.414 1 82.5 179 THR A C 1
ATOM 1407 O O . THR A 1 179 ? 11.875 9.969 -8.938 1 82.5 179 THR A O 1
ATOM 1410 N N . ILE A 1 180 ? 13.281 11.008 -10.344 1 80.19 180 ILE A N 1
ATOM 1411 C CA . ILE A 1 180 ? 14 9.805 -10.75 1 80.19 180 ILE A CA 1
ATOM 1412 C C . ILE A 1 180 ? 15.508 10.031 -10.586 1 80.19 180 ILE A C 1
ATOM 1414 O O . ILE A 1 180 ? 16.016 11.102 -10.898 1 80.19 180 ILE A O 1
ATOM 1418 N N . GLY A 1 181 ? 16.172 9.055 -10.047 1 88.69 181 GLY A N 1
ATOM 1419 C CA . GLY A 1 181 ? 17.609 9.156 -9.867 1 88.69 181 GLY A CA 1
ATOM 1420 C C . GLY A 1 181 ? 18.266 7.836 -9.484 1 88.69 181 GLY A C 1
ATOM 1421 O O . GLY A 1 181 ? 17.75 6.766 -9.828 1 88.69 181 GLY A O 1
ATOM 1422 N N . ILE A 1 182 ? 19.438 8.023 -8.891 1 87.62 182 ILE A N 1
ATOM 1423 C CA . ILE A 1 182 ? 20.234 6.848 -8.555 1 87.62 182 ILE A CA 1
ATOM 1424 C C . ILE A 1 182 ? 20.172 6.598 -7.051 1 87.62 182 ILE A C 1
ATOM 1426 O O . ILE A 1 182 ? 20.438 7.5 -6.254 1 87.62 182 ILE A O 1
ATOM 1430 N N . SER A 1 183 ? 19.797 5.367 -6.711 1 85.31 183 SER A N 1
ATOM 1431 C CA . SER A 1 183 ? 19.906 4.984 -5.309 1 85.31 183 SER A CA 1
ATOM 1432 C C . SER A 1 183 ? 21.375 4.926 -4.863 1 85.31 183 SER A C 1
ATOM 1434 O O . SER A 1 183 ? 22.188 4.254 -5.492 1 85.31 183 SER A O 1
ATOM 1436 N N . SER A 1 184 ? 21.609 5.672 -3.775 1 90.12 184 SER A N 1
ATOM 1437 C CA . SER A 1 184 ? 23 5.879 -3.379 1 90.12 184 SER A CA 1
ATOM 1438 C C . SER A 1 184 ? 23.141 5.93 -1.862 1 90.12 184 SER A C 1
ATOM 1440 O O . SER A 1 184 ? 22.141 5.867 -1.138 1 90.12 184 SER A O 1
ATOM 1442 N N . SER A 1 185 ? 24.375 5.875 -1.439 1 88.88 185 SER A N 1
ATOM 1443 C CA . SER A 1 185 ? 24.688 6.133 -0.038 1 88.88 185 SER A CA 1
ATOM 1444 C C . SER A 1 185 ? 25.766 7.203 0.101 1 88.88 185 SER A C 1
ATOM 1446 O O . SER A 1 185 ? 26.609 7.359 -0.784 1 88.88 185 SER A O 1
ATOM 1448 N N . ASP A 1 186 ? 25.656 8.008 1.093 1 93.44 186 ASP A N 1
ATOM 1449 C CA . ASP A 1 186 ? 26.641 9.016 1.465 1 93.44 186 ASP A CA 1
ATOM 1450 C C . ASP A 1 186 ? 26.484 9.422 2.93 1 93.44 186 ASP A C 1
ATOM 1452 O O . ASP A 1 186 ? 25.625 8.898 3.639 1 93.44 186 ASP A O 1
ATOM 1456 N N . THR A 1 187 ? 27.453 10.188 3.354 1 90.88 187 THR A N 1
ATOM 1457 C CA . THR A 1 187 ? 27.359 10.727 4.707 1 90.88 187 THR A CA 1
ATOM 1458 C C . THR A 1 187 ? 26.25 11.773 4.801 1 90.88 187 THR A C 1
ATOM 1460 O O . THR A 1 187 ? 26.172 12.68 3.975 1 90.88 187 THR A O 1
ATOM 1463 N N . LEU A 1 188 ? 25.312 11.523 5.734 1 89.75 188 LEU A N 1
ATOM 1464 C CA . LEU A 1 188 ? 24.266 12.477 6.074 1 89.75 188 LEU A CA 1
ATOM 1465 C C . LEU A 1 188 ? 24.516 13.117 7.434 1 89.75 188 LEU A C 1
ATOM 1467 O O . LEU A 1 188 ? 24.812 12.414 8.406 1 89.75 188 LEU A O 1
ATOM 1471 N N . SER A 1 189 ? 24.562 14.391 7.477 1 89.25 189 SER A N 1
ATOM 1472 C CA . SER A 1 189 ? 24.797 15.055 8.758 1 89.25 189 SER A CA 1
ATOM 1473 C C . SER A 1 189 ? 23.781 16.188 8.977 1 89.25 189 SER A C 1
ATOM 1475 O O . SER A 1 189 ? 23.234 16.734 8.023 1 89.25 189 SER A O 1
ATOM 1477 N N . PHE A 1 190 ? 23.516 16.391 10.227 1 86.38 190 PHE A N 1
ATOM 1478 C CA . PHE A 1 190 ? 22.625 17.453 10.664 1 86.38 190 PHE A CA 1
ATOM 1479 C C . PHE A 1 190 ? 23.312 18.344 11.695 1 86.38 190 PHE A C 1
ATOM 1481 O O . PHE A 1 190 ? 24.047 17.844 12.562 1 86.38 190 PHE A O 1
ATOM 1488 N N . ASP A 1 191 ? 23.188 19.594 11.398 1 81.12 191 ASP A N 1
ATOM 1489 C CA . ASP A 1 191 ? 23.562 20.5 12.484 1 81.12 191 ASP A CA 1
ATOM 1490 C C . ASP A 1 191 ? 22.469 20.594 13.539 1 81.12 191 ASP A C 1
ATOM 1492 O O . ASP A 1 191 ? 21.375 21.094 13.266 1 81.12 191 ASP A O 1
ATOM 1496 N N . SER A 1 192 ? 22.734 19.875 14.555 1 72.75 192 SER A N 1
ATOM 1497 C CA . SER A 1 192 ? 21.734 19.906 15.617 1 72.75 192 SER A CA 1
ATOM 1498 C C . SER A 1 192 ? 21.688 21.266 16.312 1 72.75 192 SER A C 1
ATOM 1500 O O . SER A 1 192 ? 22.688 21.984 16.328 1 72.75 192 SER A O 1
ATOM 1502 N N . ILE A 1 193 ? 20.625 21.609 16.828 1 68.94 193 ILE A N 1
ATOM 1503 C CA . ILE A 1 193 ? 20.422 22.906 17.453 1 68.94 193 ILE A CA 1
ATOM 1504 C C . ILE A 1 193 ? 21.281 23.016 18.703 1 68.94 193 ILE A C 1
ATOM 1506 O O . ILE A 1 193 ? 21.734 24.109 19.047 1 68.94 193 ILE A O 1
ATOM 1510 N N . ASN A 1 194 ? 21.609 21.984 19.344 1 64.19 194 ASN A N 1
ATOM 1511 C CA . ASN A 1 194 ? 22.453 22.062 20.531 1 64.19 194 ASN A CA 1
ATOM 1512 C C . ASN A 1 194 ? 23.938 22.141 20.156 1 64.19 194 ASN A C 1
ATOM 1514 O O . ASN A 1 194 ? 24.812 22.078 21.031 1 64.19 194 ASN A O 1
ATOM 1518 N N . GLY A 1 195 ? 24.141 22.375 18.938 1 68.44 195 GLY A N 1
ATOM 1519 C CA . GLY A 1 195 ? 25.516 22.547 18.5 1 68.44 195 GLY A CA 1
ATOM 1520 C C . GLY A 1 195 ? 26.219 21.25 18.188 1 68.44 195 GLY A C 1
ATOM 1521 O O . GLY A 1 195 ? 27.344 21.25 17.688 1 68.44 195 GLY A O 1
ATOM 1522 N N . GLN A 1 196 ? 25.594 20.219 18.5 1 74.44 196 GLN A N 1
ATOM 1523 C CA . GLN A 1 196 ? 26.219 18.938 18.203 1 74.44 196 GLN A CA 1
ATOM 1524 C C . GLN A 1 196 ? 25.844 18.453 16.797 1 74.44 196 GLN A C 1
ATOM 1526 O O . GLN A 1 196 ? 24.688 18.547 16.391 1 74.44 196 GLN A O 1
ATOM 1531 N N . LYS A 1 197 ? 26.906 18.125 16.094 1 80.12 197 LYS A N 1
ATOM 1532 C CA . LYS A 1 197 ? 26.688 17.562 14.766 1 80.12 197 LYS A CA 1
ATOM 1533 C C . LYS A 1 197 ? 26.359 16.078 14.836 1 80.12 197 LYS A C 1
ATOM 1535 O O . LYS A 1 197 ? 27.047 15.32 15.531 1 80.12 197 LYS A O 1
ATOM 1540 N N . THR A 1 198 ? 25.203 15.758 14.352 1 81.88 198 THR A N 1
ATOM 1541 C CA . THR A 1 198 ? 24.844 14.352 14.219 1 81.88 198 THR A CA 1
ATOM 1542 C C . THR A 1 198 ? 25.141 13.844 12.812 1 81.88 198 THR A C 1
ATOM 1544 O O . THR A 1 198 ? 24.719 14.438 11.82 1 81.88 198 THR A O 1
ATOM 1547 N N . THR A 1 199 ? 25.953 12.789 12.766 1 83.5 199 THR A N 1
ATOM 1548 C CA . THR A 1 199 ? 26.391 12.289 11.461 1 83.5 199 THR A CA 1
ATOM 1549 C C . THR A 1 199 ? 26.016 10.812 11.305 1 83.5 199 THR A C 1
ATOM 1551 O O . THR A 1 199 ? 26.172 10.031 12.242 1 83.5 199 THR A O 1
ATOM 1554 N N . PHE A 1 200 ? 25.453 10.531 10.172 1 82.12 200 PHE A N 1
ATOM 1555 C CA . PHE A 1 200 ? 25.25 9.164 9.711 1 82.12 200 PHE A CA 1
ATOM 1556 C C . PHE A 1 200 ? 26.188 8.844 8.547 1 82.12 200 PHE A C 1
ATOM 1558 O O . PHE A 1 200 ? 26 9.336 7.434 1 82.12 200 PHE A O 1
ATOM 1565 N N . SER A 1 201 ? 27.109 8.023 8.75 1 81.62 201 SER A N 1
ATOM 1566 C CA . SER A 1 201 ? 28.203 7.824 7.809 1 81.62 201 SER A CA 1
ATOM 1567 C C . SER A 1 201 ? 27.734 7.125 6.539 1 81.62 201 SER A C 1
ATOM 1569 O O . SER A 1 201 ? 28.297 7.332 5.461 1 81.62 201 SER A O 1
ATOM 1571 N N . THR A 1 202 ? 26.75 6.285 6.652 1 82.06 202 THR A N 1
ATOM 1572 C CA . THR A 1 202 ? 26.234 5.562 5.492 1 82.06 202 THR A CA 1
ATOM 1573 C C . THR A 1 202 ? 24.719 5.652 5.434 1 82.06 202 THR A C 1
ATOM 1575 O O . THR A 1 202 ? 24.016 4.777 5.941 1 82.06 202 THR A O 1
ATOM 1578 N N . SER A 1 203 ? 24.297 6.727 4.871 1 85.12 203 SER A N 1
ATOM 1579 C CA . SER A 1 203 ? 22.844 6.914 4.715 1 85.12 203 SER A CA 1
ATOM 1580 C C . SER A 1 203 ? 22.422 6.656 3.275 1 85.12 203 SER A C 1
ATOM 1582 O O . SER A 1 203 ? 23.016 7.188 2.336 1 85.12 203 SER A O 1
ATOM 1584 N N . ILE A 1 204 ? 21.422 5.871 3.188 1 83.5 204 ILE A N 1
ATOM 1585 C CA . ILE A 1 204 ? 20.859 5.605 1.869 1 83.5 204 ILE A CA 1
ATOM 1586 C C . ILE A 1 204 ? 19.969 6.773 1.441 1 83.5 204 ILE A C 1
ATOM 1588 O O . ILE A 1 204 ? 19.203 7.305 2.246 1 83.5 204 ILE A O 1
ATOM 1592 N N . PHE A 1 205 ? 20.188 7.234 0.213 1 88.19 205 PHE A N 1
ATOM 1593 C CA . PHE A 1 205 ? 19.375 8.32 -0.315 1 88.19 205 PHE A CA 1
ATOM 1594 C C . PHE A 1 205 ? 19.25 8.227 -1.831 1 88.19 205 PHE A C 1
ATOM 1596 O O . PHE A 1 205 ? 19.969 7.438 -2.465 1 88.19 205 PHE A O 1
ATOM 1603 N N . GLY A 1 206 ? 18.281 8.961 -2.373 1 89.75 206 GLY A N 1
ATOM 1604 C CA . GLY A 1 206 ? 18.156 9.078 -3.816 1 89.75 206 GLY A CA 1
ATOM 1605 C C . GLY A 1 206 ? 18.875 10.289 -4.379 1 89.75 206 GLY A C 1
ATOM 1606 O O . GLY A 1 206 ? 18.609 11.422 -3.975 1 89.75 206 GLY A O 1
ATOM 1607 N N . CYS A 1 207 ? 19.781 10.008 -5.285 1 92.31 207 CYS A N 1
ATOM 1608 C CA . CYS A 1 207 ? 20.406 11.078 -6.059 1 92.31 207 CYS A CA 1
ATOM 1609 C C . CYS A 1 207 ? 19.578 11.414 -7.289 1 92.31 207 CYS A C 1
ATOM 1611 O O . CYS A 1 207 ? 19.781 10.836 -8.359 1 92.31 207 CYS A O 1
ATOM 1613 N N . GLY A 1 208 ? 18.766 12.43 -7.09 1 92 208 GLY A N 1
ATOM 1614 C CA . GLY A 1 208 ? 17.781 12.773 -8.109 1 92 208 GLY A CA 1
ATOM 1615 C C . GLY A 1 208 ? 18.406 13.43 -9.328 1 92 208 GLY A C 1
ATOM 1616 O O . GLY A 1 208 ? 19.094 14.445 -9.211 1 92 208 GLY A O 1
ATOM 1617 N N . ARG A 1 209 ? 18.094 12.906 -10.516 1 89.12 209 ARG A N 1
ATOM 1618 C CA . ARG A 1 209 ? 18.672 13.398 -11.758 1 89.12 209 ARG A CA 1
ATOM 1619 C C . ARG A 1 209 ? 17.609 13.984 -12.68 1 89.12 209 ARG A C 1
ATOM 1621 O O . ARG A 1 209 ? 17.922 14.727 -13.609 1 89.12 209 ARG A O 1
ATOM 1628 N N . ASN A 1 210 ? 16.5 13.57 -12.531 1 85 210 ASN A N 1
ATOM 1629 C CA . ASN A 1 210 ? 15.312 14.086 -13.211 1 85 210 ASN A CA 1
ATOM 1630 C C . ASN A 1 210 ? 14.18 14.375 -12.227 1 85 210 ASN A C 1
ATOM 1632 O O . ASN A 1 210 ? 13.492 13.453 -11.781 1 85 210 ASN A O 1
ATOM 1636 N N . ASN A 1 211 ? 14.031 15.672 -11.93 1 85.19 211 ASN A N 1
ATOM 1637 C CA . ASN A 1 211 ? 13.148 16.062 -10.828 1 85.19 211 ASN A CA 1
ATOM 1638 C C . ASN A 1 211 ? 12.039 17 -11.305 1 85.19 211 ASN A C 1
ATOM 1640 O O . ASN A 1 211 ? 12.297 17.953 -12.047 1 85.19 211 ASN A O 1
ATOM 1644 N N . GLN A 1 212 ? 10.875 16.688 -10.906 1 73.94 212 GLN A N 1
ATOM 1645 C CA . GLN A 1 212 ? 9.75 17.578 -11.172 1 73.94 212 GLN A CA 1
ATOM 1646 C C . GLN A 1 212 ? 9.367 18.359 -9.922 1 73.94 212 GLN A C 1
ATOM 1648 O O . GLN A 1 212 ? 8.305 18.984 -9.867 1 73.94 212 GLN A O 1
ATOM 1653 N N . VAL A 1 213 ? 10.234 18.234 -8.883 1 78.25 213 VAL A N 1
ATOM 1654 C CA . VAL A 1 213 ? 10.062 18.969 -7.633 1 78.25 213 VAL A CA 1
ATOM 1655 C C . VAL A 1 213 ? 11.305 19.812 -7.355 1 78.25 213 VAL A C 1
ATOM 1657 O O . VAL A 1 213 ? 12.43 19.375 -7.609 1 78.25 213 VAL A O 1
ATOM 1660 N N . GLN A 1 214 ? 11.094 20.953 -6.734 1 76.88 214 GLN A N 1
ATOM 1661 C CA . GLN A 1 214 ? 12.148 21.953 -6.609 1 76.88 214 GLN A CA 1
ATOM 1662 C C . GLN A 1 214 ? 13.156 21.562 -5.535 1 76.88 214 GLN A C 1
ATOM 1664 O O . GLN A 1 214 ? 14.32 21.969 -5.59 1 76.88 214 GLN A O 1
ATOM 1669 N N . LEU A 1 215 ? 12.727 20.891 -4.516 1 82.06 215 LEU A N 1
ATOM 1670 C CA . LEU A 1 215 ? 13.602 20.484 -3.424 1 82.06 215 LEU A CA 1
ATOM 1671 C C . LEU A 1 215 ? 13.516 18.984 -3.188 1 82.06 215 LEU A C 1
ATOM 1673 O O . LEU A 1 215 ? 12.453 18.375 -3.393 1 82.06 215 LEU A O 1
ATOM 1677 N N . GLY A 1 216 ? 14.625 18.453 -2.746 1 86.06 216 GLY A N 1
ATOM 1678 C CA . GLY A 1 216 ? 14.57 17.078 -2.246 1 86.06 216 GLY A CA 1
ATOM 1679 C C . GLY A 1 216 ? 13.742 16.938 -0.983 1 86.06 216 GLY A C 1
ATOM 1680 O O . GLY A 1 216 ? 13.109 17.906 -0.541 1 86.06 216 GLY A O 1
ATOM 1681 N N . ASN A 1 217 ? 13.75 15.711 -0.479 1 86.38 217 ASN A N 1
ATOM 1682 C CA . ASN A 1 217 ? 12.969 15.461 0.732 1 86.38 217 ASN A CA 1
ATOM 1683 C C . ASN A 1 217 ? 13.781 14.688 1.768 1 86.38 217 ASN A C 1
ATOM 1685 O O . ASN A 1 217 ? 14.703 13.953 1.416 1 86.38 217 ASN A O 1
ATOM 1689 N N . LEU A 1 218 ? 13.57 15.102 2.941 1 84.25 218 LEU A N 1
ATOM 1690 C CA . LEU A 1 218 ? 14.008 14.273 4.062 1 84.25 218 LEU A CA 1
ATOM 1691 C C . LEU A 1 218 ? 12.914 13.297 4.473 1 84.25 218 LEU A C 1
ATOM 1693 O O . LEU A 1 218 ? 11.883 13.695 5.023 1 84.25 218 LEU A O 1
ATOM 1697 N N . GLY A 1 219 ? 13.156 12.047 4.18 1 80.38 219 GLY A N 1
ATOM 1698 C CA . GLY A 1 219 ? 12.211 11.008 4.57 1 80.38 219 GLY A CA 1
ATOM 1699 C C . GLY A 1 219 ? 12.367 10.578 6.016 1 80.38 219 GLY A C 1
ATOM 1700 O O . GLY A 1 219 ? 13.258 9.789 6.344 1 80.38 219 GLY A O 1
ATOM 1701 N N . ILE A 1 220 ? 11.438 10.961 6.797 1 77.44 220 ILE A N 1
ATOM 1702 C CA . ILE A 1 220 ? 11.547 10.75 8.234 1 77.44 220 ILE A CA 1
ATOM 1703 C C . ILE A 1 220 ? 11.32 9.281 8.562 1 77.44 220 ILE A C 1
ATOM 1705 O O . ILE A 1 220 ? 11.945 8.734 9.469 1 77.44 220 ILE A O 1
ATOM 1709 N N . ALA A 1 221 ? 10.398 8.633 7.82 1 68.81 221 ALA A N 1
ATOM 1710 C CA . ALA A 1 221 ? 10.109 7.227 8.086 1 68.81 221 ALA A CA 1
ATOM 1711 C C . ALA A 1 221 ? 11.359 6.371 7.934 1 68.81 221 ALA A C 1
ATOM 1713 O O . ALA A 1 221 ? 11.531 5.375 8.641 1 68.81 221 ALA A O 1
ATOM 1714 N N . GLY A 1 222 ? 12.203 6.77 7.074 1 67.12 222 GLY A N 1
ATOM 1715 C CA . GLY A 1 222 ? 13.438 6.043 6.859 1 67.12 222 GLY A CA 1
ATOM 1716 C C . GLY A 1 222 ? 14.453 6.254 7.969 1 67.12 222 GLY A C 1
ATOM 1717 O O . GLY A 1 222 ? 15.398 5.473 8.109 1 67.12 222 GLY A O 1
ATOM 1718 N N . ILE A 1 223 ? 14.297 7.246 8.617 1 70.25 223 ILE A N 1
ATOM 1719 C CA . ILE A 1 223 ? 15.211 7.602 9.695 1 70.25 223 ILE A CA 1
ATOM 1720 C C . ILE A 1 223 ? 14.719 6.988 11.008 1 70.25 223 ILE A C 1
ATOM 1722 O O . ILE A 1 223 ? 15.523 6.66 11.883 1 70.25 223 ILE A O 1
ATOM 1726 N N . ILE A 1 224 ? 13.414 6.836 11.016 1 66.81 224 ILE A N 1
ATOM 1727 C CA . ILE A 1 224 ? 12.82 6.309 12.242 1 66.81 224 ILE A CA 1
ATOM 1728 C C . ILE A 1 224 ? 13.227 4.848 12.422 1 66.81 224 ILE A C 1
ATOM 1730 O O . ILE A 1 224 ? 13.023 4.027 11.523 1 66.81 224 ILE A O 1
ATOM 1734 N N . GLY A 1 225 ? 13.805 4.508 13.469 1 62.91 225 GLY A N 1
ATOM 1735 C CA . GLY A 1 225 ? 14.273 3.164 13.773 1 62.91 225 GLY A CA 1
ATOM 1736 C C . GLY A 1 225 ? 14.664 2.984 15.227 1 62.91 225 GLY A C 1
ATOM 1737 O O . GLY A 1 225 ? 14.445 3.879 16.047 1 62.91 225 GLY A O 1
ATOM 1738 N N . PRO A 1 226 ? 15.188 1.847 15.445 1 62.44 226 PRO A N 1
ATOM 1739 C CA . PRO A 1 226 ? 15.523 1.538 16.844 1 62.44 226 PRO A CA 1
ATOM 1740 C C . PRO A 1 226 ? 16.516 2.531 17.438 1 62.44 226 PRO A C 1
ATOM 1742 O O . PRO A 1 226 ? 16.469 2.803 18.641 1 62.44 226 PRO A O 1
ATOM 1745 N N . HIS A 1 227 ? 17.312 3.102 16.641 1 69.06 227 HIS A N 1
ATOM 1746 C CA . HIS A 1 227 ? 18.375 3.973 17.141 1 69.06 227 HIS A CA 1
ATOM 1747 C C . HIS A 1 227 ? 17.812 5.277 17.688 1 69.06 227 HIS A C 1
ATOM 1749 O O . HIS A 1 227 ? 18.484 5.98 18.453 1 69.06 227 HIS A O 1
ATOM 1755 N N . ILE A 1 228 ? 16.656 5.602 17.344 1 73.62 228 ILE A N 1
ATOM 1756 C CA . ILE A 1 228 ? 15.992 6.766 17.938 1 73.62 228 ILE A CA 1
ATOM 1757 C C . ILE A 1 228 ? 14.719 6.328 18.656 1 73.62 228 ILE A C 1
ATOM 1759 O O . ILE A 1 228 ? 13.742 7.078 18.703 1 73.62 228 ILE A O 1
ATOM 1763 N N . ASP A 1 229 ? 14.617 5.125 19.031 1 72.75 229 ASP A N 1
ATOM 1764 C CA . ASP A 1 229 ? 13.547 4.543 19.828 1 72.75 229 ASP A CA 1
ATOM 1765 C C . ASP A 1 229 ? 12.203 4.668 19.109 1 72.75 229 ASP A C 1
ATOM 1767 O O . ASP A 1 229 ? 11.172 4.859 19.766 1 72.75 229 ASP A O 1
ATOM 1771 N N . HIS A 1 230 ? 12.227 4.77 17.875 1 78.5 230 HIS A N 1
ATOM 1772 C CA . HIS A 1 230 ? 11.039 4.875 17.031 1 78.5 230 HIS A CA 1
ATOM 1773 C C . HIS A 1 230 ? 10.164 6.047 17.469 1 78.5 230 HIS A C 1
ATOM 1775 O O . HIS A 1 230 ? 8.945 5.906 17.578 1 78.5 230 HIS A O 1
ATOM 1781 N N . ARG A 1 231 ? 10.812 7.141 17.859 1 85.5 231 ARG A N 1
ATOM 1782 C CA . ARG A 1 231 ? 10.047 8.297 18.328 1 85.5 231 ARG A CA 1
ATOM 1783 C C . ARG A 1 231 ? 10.57 9.586 17.703 1 85.5 231 ARG A C 1
ATOM 1785 O O . ARG A 1 231 ? 11.773 9.727 17.469 1 85.5 231 ARG A O 1
ATOM 1792 N N . PHE A 1 232 ? 9.688 10.477 17.516 1 89.19 232 PHE A N 1
ATOM 1793 C CA . PHE A 1 232 ? 10.016 11.828 17.094 1 89.19 232 PHE A CA 1
ATOM 1794 C C . PHE A 1 232 ? 8.945 12.812 17.531 1 89.19 232 PHE A C 1
ATOM 1796 O O . PHE A 1 232 ? 7.844 12.414 17.906 1 89.19 232 PHE A O 1
ATOM 1803 N N . SER A 1 233 ? 9.289 14.016 17.594 1 92.25 233 SER A N 1
ATOM 1804 C CA . SER A 1 233 ? 8.344 15.078 17.906 1 92.25 233 SER A CA 1
ATOM 1805 C C . SER A 1 233 ? 8.648 16.344 17.109 1 92.25 233 SER A C 1
ATOM 1807 O O . SER A 1 233 ? 9.727 16.469 16.516 1 92.25 233 SER A O 1
ATOM 1809 N N . TYR A 1 234 ? 7.68 17.125 16.953 1 92.81 234 TYR A N 1
ATOM 1810 C CA . TYR A 1 234 ? 7.887 18.422 16.312 1 92.81 234 TYR A CA 1
ATOM 1811 C C . TYR A 1 234 ? 7.121 19.516 17.031 1 92.81 234 TYR A C 1
ATOM 1813 O O . TYR A 1 234 ? 6.262 19.234 17.875 1 92.81 234 TYR A O 1
ATOM 1821 N N . CYS A 1 235 ? 7.496 20.688 16.781 1 94 235 CYS A N 1
ATOM 1822 C CA . CYS A 1 235 ? 6.875 21.891 17.312 1 94 235 CYS A CA 1
ATOM 1823 C C . CYS A 1 235 ? 6.777 22.969 16.234 1 94 235 CYS A C 1
ATOM 1825 O O . CYS A 1 235 ? 7.793 23.516 15.797 1 94 235 CYS A O 1
ATOM 1827 N N . PHE A 1 236 ? 5.547 23.297 15.859 1 92.5 236 PHE A N 1
ATOM 1828 C CA . PHE A 1 236 ? 5.312 24.281 14.805 1 92.5 236 PHE A CA 1
ATOM 1829 C C . PHE A 1 236 ? 5.094 25.672 15.391 1 92.5 236 PHE A C 1
ATOM 1831 O O . PHE A 1 236 ? 4.398 25.828 16.391 1 92.5 236 PHE A O 1
ATOM 1838 N N . VAL A 1 237 ? 5.703 26.641 14.766 1 92.69 237 VAL A N 1
ATOM 1839 C CA . VAL A 1 237 ? 5.539 28.031 15.188 1 92.69 237 VAL A CA 1
ATOM 1840 C C . VAL A 1 237 ? 4.359 28.656 14.453 1 92.69 237 VAL A C 1
ATOM 1842 O O . VAL A 1 237 ? 3.947 28.172 13.398 1 92.69 237 VAL A O 1
ATOM 1845 N N . PRO A 1 238 ? 3.816 29.688 15.031 1 88 238 PRO A N 1
ATOM 1846 C CA . PRO A 1 238 ? 2.771 30.406 14.297 1 88 238 PRO A CA 1
ATOM 1847 C C . PRO A 1 238 ? 3.23 30.875 12.914 1 88 238 PRO A C 1
ATOM 1849 O O . PRO A 1 238 ? 4.406 31.188 12.734 1 88 238 PRO A O 1
ATOM 1852 N N . ARG A 1 239 ? 2.389 30.859 11.898 1 76.62 239 ARG A N 1
ATOM 1853 C CA . ARG A 1 239 ? 2.666 31.062 10.477 1 76.62 239 ARG A CA 1
ATOM 1854 C C . ARG A 1 239 ? 3.455 32.344 10.258 1 76.62 239 ARG A C 1
ATOM 1856 O O . ARG A 1 239 ? 4.34 32.406 9.398 1 76.62 239 ARG A O 1
ATOM 1863 N N . PHE A 1 240 ? 3.271 33.375 11.008 1 74.56 240 PHE A N 1
ATOM 1864 C CA . PHE A 1 240 ? 3.92 34.656 10.719 1 74.56 240 PHE A CA 1
ATOM 1865 C C . PHE A 1 240 ? 5 34.969 11.742 1 74.56 240 PHE A C 1
ATOM 1867 O O . PHE A 1 240 ? 5.527 36.062 11.789 1 74.56 240 PHE A O 1
ATOM 1874 N N . ALA A 1 241 ? 5.324 33.906 12.438 1 81.31 241 ALA A N 1
ATOM 1875 C CA . ALA A 1 241 ? 6.414 34.094 13.398 1 81.31 241 ALA A CA 1
ATOM 1876 C C . ALA A 1 241 ? 7.77 34.094 12.695 1 81.31 241 ALA A C 1
ATOM 1878 O O . ALA A 1 241 ? 7.969 33.344 11.734 1 81.31 241 ALA A O 1
ATOM 1879 N N . LYS A 1 242 ? 8.617 34.969 13.156 1 82.88 242 LYS A N 1
ATOM 1880 C CA . LYS A 1 242 ? 9.992 34.969 12.656 1 82.88 242 LYS A CA 1
ATOM 1881 C C . LYS A 1 242 ? 10.859 34 13.445 1 82.88 242 LYS A C 1
ATOM 1883 O O . LYS A 1 242 ? 11.875 34.406 14.023 1 82.88 242 LYS A O 1
ATOM 1888 N N . ALA A 1 243 ? 10.383 32.812 13.586 1 87.88 243 ALA A N 1
ATOM 1889 C CA . ALA A 1 243 ? 11.062 31.75 14.305 1 87.88 243 ALA A CA 1
ATOM 1890 C C . ALA A 1 243 ? 10.891 30.406 13.586 1 87.88 243 ALA A C 1
ATOM 1892 O O . ALA A 1 243 ? 9.945 30.234 12.812 1 87.88 243 ALA A O 1
ATOM 1893 N N . SER A 1 244 ? 11.836 29.562 13.82 1 88.69 244 SER A N 1
ATOM 1894 C CA . SER A 1 244 ? 11.734 28.219 13.289 1 88.69 244 SER A CA 1
ATOM 1895 C C . SER A 1 244 ? 11.211 27.234 14.344 1 88.69 244 SER A C 1
ATOM 1897 O O . SER A 1 244 ? 11.477 27.406 15.539 1 88.69 244 SER A O 1
ATOM 1899 N N . GLY A 1 245 ? 10.422 26.312 13.875 1 91.12 245 GLY A N 1
ATOM 1900 C CA . GLY A 1 245 ? 10.047 25.203 14.742 1 91.12 245 GLY A CA 1
ATOM 1901 C C . GLY A 1 245 ? 11.164 24.203 14.938 1 91.12 245 GLY A C 1
ATOM 1902 O O . GLY A 1 245 ? 12.328 24.5 14.688 1 91.12 245 GLY A O 1
ATOM 1903 N N . ARG A 1 246 ? 10.766 23.094 15.484 1 90.69 246 ARG A N 1
ATOM 1904 C CA . ARG A 1 246 ? 11.75 22.047 15.773 1 90.69 246 ARG A CA 1
ATOM 1905 C C . ARG A 1 246 ? 11.211 20.672 15.406 1 90.69 246 ARG A C 1
ATOM 1907 O O . ARG A 1 246 ? 10.023 20.406 15.562 1 90.69 246 ARG A O 1
ATOM 1914 N N . LEU A 1 247 ? 12.062 19.891 14.883 1 90.12 247 LEU A N 1
ATOM 1915 C CA . LEU A 1 247 ? 11.891 18.438 14.719 1 90.12 247 LEU A CA 1
ATOM 1916 C C . LEU A 1 247 ? 12.891 17.672 15.578 1 90.12 247 LEU A C 1
ATOM 1918 O O . LEU A 1 247 ? 14.102 17.859 15.453 1 90.12 247 LEU A O 1
ATOM 1922 N N . ILE A 1 248 ? 12.43 16.875 16.453 1 89.81 248 ILE A N 1
ATOM 1923 C CA . ILE A 1 248 ? 13.258 16.234 17.469 1 89.81 248 ILE A CA 1
ATOM 1924 C C . ILE A 1 248 ? 13.141 14.727 17.359 1 89.81 248 ILE A C 1
ATOM 1926 O O . ILE A 1 248 ? 12.047 14.188 17.172 1 89.81 248 ILE A O 1
ATOM 1930 N N . PHE A 1 249 ? 14.234 14.078 17.438 1 87.75 249 PHE A N 1
ATOM 1931 C CA . PHE A 1 249 ? 14.273 12.633 17.312 1 87.75 249 PHE A CA 1
ATOM 1932 C C . PHE A 1 249 ? 14.805 11.984 18.578 1 87.75 249 PHE A C 1
ATOM 1934 O O . PHE A 1 249 ? 15.672 12.555 19.25 1 87.75 249 PHE A O 1
ATOM 1941 N N . GLY A 1 250 ? 14.344 10.742 18.875 1 85.62 250 GLY A N 1
ATOM 1942 C CA . GLY A 1 250 ? 14.906 9.938 19.938 1 85.62 250 GLY A CA 1
ATOM 1943 C C . GLY A 1 250 ? 14.438 10.367 21.328 1 85.62 250 GLY A C 1
ATOM 1944 O O . GLY A 1 250 ? 13.312 10.836 21.484 1 85.62 250 GLY A O 1
ATOM 1945 N N . GLN A 1 251 ? 15.305 10.219 22.219 1 78.94 251 GLN A N 1
ATOM 1946 C CA . GLN A 1 251 ? 14.945 10.445 23.609 1 78.94 251 GLN A CA 1
ATOM 1947 C C . GLN A 1 251 ? 14.688 11.93 23.875 1 78.94 251 GLN A C 1
ATOM 1949 O O . GLN A 1 251 ? 13.906 12.273 24.766 1 78.94 251 GLN A O 1
ATOM 1954 N N . GLU A 1 252 ? 15.258 12.695 23.078 1 79.75 252 GLU A N 1
ATOM 1955 C CA . GLU A 1 252 ? 15.062 14.133 23.234 1 79.75 252 GLU A CA 1
ATOM 1956 C C . GLU A 1 252 ? 13.648 14.547 22.844 1 79.75 252 GLU A C 1
ATOM 1958 O O . GLU A 1 252 ? 13.211 15.648 23.172 1 79.75 252 GLU A O 1
ATOM 1963 N N . SER A 1 253 ? 12.984 13.68 22.172 1 84.69 253 SER A N 1
ATOM 1964 C CA . SER A 1 253 ? 11.656 14.016 21.688 1 84.69 253 SER A CA 1
ATOM 1965 C C . SER A 1 253 ? 10.602 13.805 22.766 1 84.69 253 SER A C 1
ATOM 1967 O O . SER A 1 253 ? 9.461 14.258 22.625 1 84.69 253 SER A O 1
ATOM 1969 N N . ILE A 1 254 ? 10.992 13.156 23.844 1 84.38 254 ILE A N 1
ATOM 1970 C CA . ILE A 1 254 ? 10.023 12.805 24.891 1 84.38 254 ILE A CA 1
ATOM 1971 C C . ILE A 1 254 ? 9.508 14.078 25.547 1 84.38 254 ILE A C 1
ATOM 1973 O O . ILE A 1 254 ? 10.297 14.914 26 1 84.38 254 ILE A O 1
ATOM 1977 N N . ILE A 1 255 ? 8.195 14.172 25.531 1 83.5 255 ILE A N 1
ATOM 1978 C CA . ILE A 1 255 ? 7.535 15.328 26.141 1 83.5 255 ILE A CA 1
ATOM 1979 C C . ILE A 1 255 ? 7.492 15.164 27.656 1 83.5 255 ILE A C 1
ATOM 1981 O O . ILE A 1 255 ? 6.988 14.164 28.156 1 83.5 255 ILE A O 1
ATOM 1985 N N . SER A 1 256 ? 8.078 16.062 28.359 1 79 256 SER A N 1
ATOM 1986 C CA . SER A 1 256 ? 8.039 16.078 29.812 1 79 256 SER A CA 1
ATOM 1987 C C . SER A 1 256 ? 7.117 17.172 30.344 1 79 256 SER A C 1
ATOM 1989 O O . SER A 1 256 ? 6.988 17.359 31.547 1 79 256 SER A O 1
ATOM 1991 N N . HIS A 1 257 ? 6.352 17.688 29.609 1 84.5 257 HIS A N 1
ATOM 1992 C CA . HIS A 1 257 ? 5.465 18.781 30 1 84.5 257 HIS A CA 1
ATOM 1993 C C . HIS A 1 257 ? 4.336 18.281 30.891 1 84.5 257 HIS A C 1
ATOM 1995 O O . HIS A 1 257 ? 3.705 17.266 30.609 1 84.5 257 HIS A O 1
ATOM 2001 N N . PRO A 1 258 ? 4.113 18.984 31.938 1 84.75 258 PRO A N 1
ATOM 2002 C CA . PRO A 1 258 ? 3.092 18.531 32.875 1 84.75 258 PRO A CA 1
ATOM 2003 C C . PRO A 1 258 ? 1.69 18.516 32.281 1 84.75 258 PRO A C 1
ATOM 2005 O O . PRO A 1 258 ? 0.827 17.766 32.719 1 84.75 258 PRO A O 1
ATOM 2008 N N . LYS A 1 259 ? 1.42 19.266 31.312 1 89.62 259 LYS A N 1
ATOM 2009 C CA . LYS A 1 259 ? 0.09 19.344 30.719 1 89.62 259 LYS A CA 1
ATOM 2010 C C . LYS A 1 259 ? 0.001 18.484 29.453 1 89.62 259 LYS A C 1
ATOM 2012 O O . LYS A 1 259 ? -0.942 18.625 28.672 1 89.62 259 LYS A O 1
ATOM 2017 N N . ALA A 1 260 ? 0.978 17.688 29.312 1 93.88 260 ALA A N 1
ATOM 2018 C CA . ALA A 1 260 ? 0.947 16.812 28.156 1 93.88 260 ALA A CA 1
ATOM 2019 C C . ALA A 1 260 ? -0.216 15.828 28.234 1 93.88 260 ALA A C 1
ATOM 2021 O O . ALA A 1 260 ? -0.527 15.312 29.312 1 93.88 260 ALA A O 1
ATOM 2022 N N . VAL A 1 261 ? -0.916 15.625 27.141 1 96.5 261 VAL A N 1
ATOM 2023 C CA . VAL A 1 261 ? -1.969 14.617 27.016 1 96.5 261 VAL A CA 1
ATOM 2024 C C . VAL A 1 261 ? -1.641 13.656 25.891 1 96.5 261 VAL A C 1
ATOM 2026 O O . VAL A 1 261 ? -0.965 14.023 24.922 1 96.5 261 VAL A O 1
ATOM 2029 N N . SER A 1 262 ? -2.102 12.406 26.016 1 95.69 262 SER A N 1
ATOM 2030 C CA . SER A 1 262 ? -1.761 11.375 25.047 1 95.69 262 SER A CA 1
ATOM 2031 C C . SER A 1 262 ? -3.006 10.648 24.547 1 95.69 262 SER A C 1
ATOM 2033 O O . SER A 1 262 ? -3.986 10.508 25.281 1 95.69 262 SER A O 1
ATOM 2035 N N . THR A 1 263 ? -2.982 10.305 23.328 1 95.75 263 THR A N 1
ATOM 2036 C CA . THR A 1 263 ? -4.051 9.547 22.688 1 95.75 263 THR A CA 1
ATOM 2037 C C . THR A 1 263 ? -3.479 8.398 21.859 1 95.75 263 THR A C 1
ATOM 2039 O O . THR A 1 263 ? -2.434 8.547 21.219 1 95.75 263 THR A O 1
ATOM 2042 N N . PRO A 1 264 ? -4.133 7.254 21.875 1 90.19 264 PRO A N 1
ATOM 2043 C CA . PRO A 1 264 ? -3.648 6.145 21.047 1 90.19 264 PRO A CA 1
ATOM 2044 C C . PRO A 1 264 ? -3.885 6.375 19.562 1 90.19 264 PRO A C 1
ATOM 2046 O O . PRO A 1 264 ? -4.914 6.938 19.172 1 90.19 264 PRO A O 1
ATOM 2049 N N . LEU A 1 265 ? -2.881 6.012 18.781 1 86.56 265 LEU A N 1
ATOM 2050 C CA . LEU A 1 265 ? -3.076 5.898 17.328 1 86.56 265 LEU A CA 1
ATOM 2051 C C . LEU A 1 265 ? -3.955 4.699 17 1 86.56 265 LEU A C 1
ATOM 2053 O O . LEU A 1 265 ? -4.008 3.73 17.75 1 86.56 265 LEU A O 1
ATOM 2057 N N . VAL A 1 266 ? -4.617 4.863 15.914 1 75.25 266 VAL A N 1
ATOM 2058 C CA . VAL A 1 266 ? -5.473 3.777 15.445 1 75.25 266 VAL A CA 1
ATOM 2059 C C . VAL A 1 266 ? -4.922 3.217 14.133 1 75.25 266 VAL A C 1
ATOM 2061 O O . VAL A 1 266 ? -4.613 3.971 13.211 1 75.25 266 VAL A O 1
ATOM 2064 N N . SER A 1 267 ? -4.648 1.973 14.125 1 63.69 267 SER A N 1
ATOM 2065 C CA . SER A 1 267 ? -4.172 1.33 12.898 1 63.69 267 SER A CA 1
ATOM 2066 C C . SER A 1 267 ? -5.293 1.19 11.875 1 63.69 267 SER A C 1
ATOM 2068 O O . SER A 1 267 ? -6.2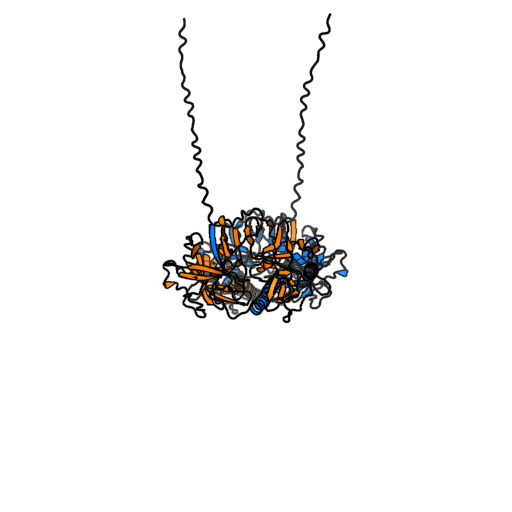81 0.493 12.125 1 63.69 267 SER A O 1
ATOM 2070 N N . LYS A 1 268 ? -5.16 2.016 10.82 1 60.81 268 LYS A N 1
ATOM 2071 C CA . LYS A 1 268 ? -6.105 1.969 9.711 1 60.81 268 LYS A CA 1
ATOM 2072 C C . LYS A 1 268 ? -5.379 2.016 8.367 1 60.81 268 LYS A C 1
ATOM 2074 O O . LYS A 1 268 ? -4.18 2.283 8.312 1 60.81 268 LYS A O 1
ATOM 2079 N N . TYR A 1 269 ? -6.156 1.688 7.238 1 52.53 269 TYR A N 1
ATOM 2080 C CA . TYR A 1 269 ? -5.609 1.812 5.895 1 52.53 269 TYR A CA 1
ATOM 2081 C C . TYR A 1 269 ? -5.75 3.238 5.375 1 52.53 269 TYR A C 1
ATOM 2083 O O . TYR A 1 269 ? -6.773 3.889 5.602 1 52.53 269 TYR A O 1
ATOM 2091 N N . PRO A 1 270 ? -4.797 3.686 4.746 1 57.5 270 PRO A N 1
ATOM 2092 C CA . PRO A 1 270 ? -3.457 3.107 4.605 1 57.5 270 PRO A CA 1
ATOM 2093 C C . PRO A 1 270 ? -2.633 3.217 5.887 1 57.5 270 PRO A C 1
ATOM 2095 O O . PRO A 1 270 ? -2.77 4.191 6.633 1 57.5 270 PRO A O 1
ATOM 2098 N N . GLN A 1 271 ? -1.758 2.273 6.027 1 53.88 271 GLN A N 1
ATOM 2099 C CA . GLN A 1 271 ? -0.986 2.174 7.262 1 53.88 271 GLN A CA 1
ATOM 2100 C C . GLN A 1 271 ? 0.008 3.324 7.383 1 53.88 271 GLN A C 1
ATOM 2102 O O . GLN A 1 271 ? 0.526 3.592 8.469 1 53.88 271 GLN A O 1
ATOM 2107 N N . THR A 1 272 ? 0.208 3.996 6.363 1 61.56 272 THR A N 1
ATOM 2108 C CA . THR A 1 272 ? 1.167 5.094 6.387 1 61.56 272 THR A CA 1
ATOM 2109 C C . THR A 1 272 ? 0.539 6.348 6.992 1 61.56 272 THR A C 1
ATOM 2111 O O . THR A 1 272 ? 1.237 7.324 7.277 1 61.56 272 THR A O 1
ATOM 2114 N N . PHE A 1 273 ? -0.783 6.27 7.27 1 71.5 273 PHE A N 1
ATOM 2115 C CA . PHE A 1 273 ? -1.472 7.414 7.855 1 71.5 273 PHE A CA 1
ATOM 2116 C C . PHE A 1 273 ? -1.57 7.27 9.367 1 71.5 273 PHE A C 1
ATOM 2118 O O . PHE A 1 273 ? -1.621 6.152 9.891 1 71.5 273 PHE A O 1
ATOM 2125 N N . TYR A 1 274 ? -1.61 8.43 10.023 1 82.81 274 TYR A N 1
ATOM 2126 C CA . TYR A 1 274 ? -1.827 8.453 11.469 1 82.81 274 TYR A CA 1
ATOM 2127 C C . TYR A 1 274 ? -3.258 8.859 11.797 1 82.81 274 TYR A C 1
ATOM 2129 O O . TYR A 1 274 ? -3.652 10.008 11.562 1 82.81 274 TYR A O 1
ATOM 2137 N N . TYR A 1 275 ? -3.947 7.859 12.367 1 82.19 275 TYR A N 1
ATOM 2138 C CA . TYR A 1 275 ? -5.352 8.094 12.688 1 82.19 275 TYR A CA 1
ATOM 2139 C C . TYR A 1 275 ? -5.543 8.258 14.195 1 82.19 275 TYR A C 1
ATOM 2141 O O . TYR A 1 275 ? -4.918 7.551 14.984 1 82.19 275 TYR A O 1
ATOM 2149 N N . LEU A 1 276 ? -6.387 9.227 14.516 1 91 276 LEU A N 1
ATOM 2150 C CA . LEU A 1 276 ? -6.82 9.453 15.891 1 91 276 LEU A CA 1
ATOM 2151 C C . LEU A 1 276 ? -8.336 9.297 16.016 1 91 276 LEU A C 1
ATOM 2153 O O . LEU A 1 276 ? -9.039 9.25 15.008 1 91 276 LEU A O 1
ATOM 2157 N N . THR A 1 277 ? -8.719 9.133 17.281 1 89.31 277 THR A N 1
ATOM 2158 C CA . THR A 1 277 ? -10.148 9.078 17.547 1 89.31 277 THR A CA 1
ATOM 2159 C C . THR A 1 277 ? -10.625 10.352 18.234 1 89.31 277 THR A C 1
ATOM 2161 O O . THR A 1 277 ? -10.234 10.641 19.359 1 89.31 277 THR A O 1
ATOM 2164 N N . LEU A 1 278 ? -11.43 11.102 17.516 1 94.38 278 LEU A N 1
ATOM 2165 C CA . LEU A 1 278 ? -12.055 12.297 18.047 1 94.38 278 LEU A CA 1
ATOM 2166 C C . LEU A 1 278 ? -13.445 11.984 18.594 1 94.38 278 LEU A C 1
ATOM 2168 O O . LEU A 1 278 ? -14.312 11.508 17.859 1 94.38 278 LEU A O 1
ATOM 2172 N N . ASN A 1 279 ? -13.609 12.273 19.859 1 94.25 279 ASN A N 1
ATOM 2173 C CA . ASN A 1 279 ? -14.883 11.961 20.5 1 94.25 279 ASN A CA 1
ATOM 2174 C C . ASN A 1 279 ? -15.805 13.18 20.547 1 94.25 279 ASN A C 1
ATOM 2176 O O . ASN A 1 279 ? -17.016 13.039 20.719 1 94.25 279 ASN A O 1
ATOM 2180 N N . GLY A 1 280 ? -15.219 14.336 20.375 1 96 280 GLY A N 1
ATOM 2181 C CA . GLY A 1 280 ? -16.031 15.547 20.406 1 96 280 GLY A CA 1
ATOM 2182 C C . GLY A 1 280 ? -15.195 16.812 20.344 1 96 280 GLY A C 1
ATOM 2183 O O . GLY A 1 280 ? -13.977 16.766 20.469 1 96 280 GLY A O 1
ATOM 2184 N N . VAL A 1 281 ? -15.906 17.938 20.094 1 97.81 281 VAL A N 1
ATOM 2185 C CA . VAL A 1 281 ? -15.344 19.281 20.156 1 97.81 281 VAL A CA 1
ATOM 2186 C C . VAL A 1 281 ? -16.203 20.156 21.078 1 97.81 281 VAL A C 1
ATOM 2188 O O . VAL A 1 281 ? -17.422 20.219 20.906 1 97.81 281 VAL A O 1
ATOM 2191 N N . SER A 1 282 ? -15.531 20.797 21.984 1 98.5 282 SER A N 1
ATOM 2192 C CA . SER A 1 282 ? -16.281 21.625 22.938 1 98.5 282 SER A CA 1
ATOM 2193 C C . SER A 1 282 ? -15.938 23.094 22.781 1 98.5 282 SER A C 1
ATOM 2195 O O . SER A 1 282 ? -14.781 23.453 22.547 1 98.5 282 SER A O 1
ATOM 2197 N N . ILE A 1 283 ? -16.922 23.953 22.922 1 98.31 283 ILE A N 1
ATOM 2198 C CA . ILE A 1 283 ? -16.844 25.391 23.125 1 98.31 283 ILE A CA 1
ATOM 2199 C C . ILE A 1 283 ? -17.562 25.766 24.422 1 98.31 283 ILE A C 1
ATOM 2201 O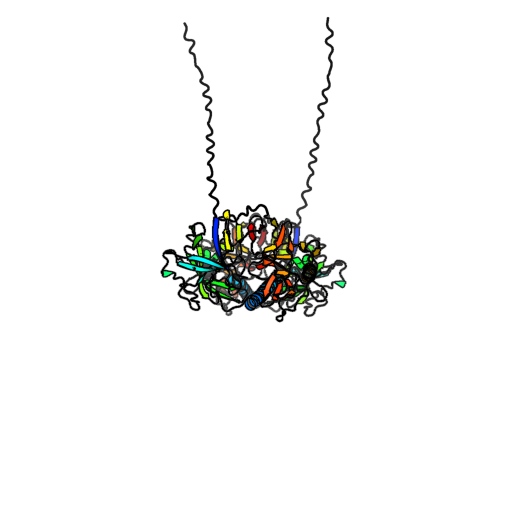 O . ILE A 1 283 ? -18.797 25.688 24.5 1 98.31 283 ILE A O 1
ATOM 2205 N N . GLY A 1 284 ? -16.75 26.188 25.422 1 96.25 284 GLY A N 1
ATOM 2206 C CA . GLY A 1 284 ? -17.391 26.359 26.719 1 96.25 284 GLY A CA 1
ATOM 2207 C C . GLY A 1 284 ? -18.031 25.094 27.25 1 96.25 284 GLY A C 1
ATOM 2208 O O . GLY A 1 284 ? -17.375 24.047 27.328 1 96.25 284 GLY A O 1
ATOM 2209 N N . ASP A 1 285 ? -19.328 25.156 27.5 1 96.06 285 ASP A N 1
ATOM 2210 C CA . ASP A 1 285 ? -20.016 24.016 28.125 1 96.06 285 ASP A CA 1
ATOM 2211 C C . ASP A 1 285 ? -20.734 23.172 27.078 1 96.06 285 ASP A C 1
ATOM 2213 O O . ASP A 1 285 ? -21.328 22.156 27.406 1 96.06 285 ASP A O 1
ATOM 2217 N N . LYS A 1 286 ? -20.672 23.547 25.828 1 97.62 286 LYS A N 1
ATOM 2218 C CA . LYS A 1 286 ? -21.344 22.812 24.766 1 97.62 286 LYS A CA 1
ATOM 2219 C C . LYS A 1 286 ? -20.375 21.891 24.031 1 97.62 286 LYS A C 1
ATOM 2221 O O . LYS A 1 286 ? -19.219 22.25 23.812 1 97.62 286 LYS A O 1
ATOM 2226 N N . THR A 1 287 ? -20.875 20.719 23.719 1 97.69 287 THR A N 1
ATOM 2227 C CA . THR A 1 287 ? -20.031 19.75 23.031 1 97.69 287 THR A CA 1
ATOM 2228 C C . THR A 1 287 ? -20.766 19.188 21.812 1 97.69 287 THR A C 1
ATOM 2230 O O . THR A 1 287 ? -21.938 18.828 21.891 1 97.69 287 THR A O 1
ATOM 2233 N N . ALA A 1 288 ? -20.047 19.219 20.641 1 96.81 288 ALA A N 1
ATOM 2234 C CA . ALA A 1 288 ? -20.5 18.531 19.438 1 96.81 288 ALA A CA 1
ATOM 2235 C C . ALA A 1 288 ? -19.797 17.188 19.266 1 96.81 288 ALA A C 1
ATOM 2237 O O . ALA A 1 288 ? -18.594 17.062 19.531 1 96.81 288 ALA A O 1
ATOM 2238 N N . HIS A 1 289 ? -20.516 16.203 18.875 1 93.75 289 HIS A N 1
ATOM 2239 C CA . HIS A 1 289 ? -19.953 14.875 18.703 1 93.75 289 HIS A CA 1
ATOM 2240 C C . HIS A 1 289 ? -19.938 14.453 17.25 1 93.75 289 HIS A C 1
ATOM 2242 O O . HIS A 1 289 ? -20.891 14.727 16.5 1 93.75 289 HIS A O 1
ATOM 2248 N N . PRO A 1 290 ? -18.703 13.953 16.844 1 89.31 290 PRO A N 1
ATOM 2249 C CA . PRO A 1 290 ? -18.672 13.391 15.492 1 89.31 290 PRO A CA 1
ATOM 2250 C C . PRO A 1 290 ? -19.516 12.125 15.359 1 89.31 290 PRO A C 1
ATOM 2252 O O . PRO A 1 290 ? -20.031 11.617 16.359 1 89.31 290 PRO A O 1
ATOM 2255 N N . SER A 1 291 ? -19.719 11.844 14 1 73 291 SER A N 1
ATOM 2256 C CA . SER A 1 291 ? -20.375 10.57 13.766 1 73 291 SER A CA 1
ATOM 2257 C C . SER A 1 291 ? -19.484 9.398 14.164 1 73 291 SER A C 1
ATOM 2259 O O . SER A 1 291 ? -18.266 9.477 14.055 1 73 291 SER A O 1
ATOM 2261 N N . SER A 1 292 ? -19.625 8.867 15.328 1 61.06 292 SER A N 1
ATOM 2262 C CA . SER A 1 292 ? -18.844 7.918 16.125 1 61.06 292 SER A CA 1
ATOM 2263 C C . SER A 1 292 ? -18.188 6.867 15.227 1 61.06 292 SER A C 1
ATOM 2265 O O . SER A 1 292 ? -18.75 6.473 14.203 1 61.06 292 SER A O 1
ATOM 2267 N N . SER A 1 293 ? -16.641 7.008 15.008 1 67.69 293 SER A N 1
ATOM 2268 C CA . SER A 1 293 ? -15.844 5.848 14.602 1 67.69 293 SER A CA 1
ATOM 2269 C C . SER A 1 293 ? -14.383 6.012 15.008 1 67.69 293 SER A C 1
ATOM 2271 O O . SER A 1 293 ? -13.875 7.133 15.062 1 67.69 293 SER A O 1
ATOM 2273 N N . GLN A 1 294 ? -13.945 4.953 15.742 1 70.31 294 GLN A N 1
ATOM 2274 C CA . GLN A 1 294 ? -12.508 4.902 16 1 70.31 294 GLN A CA 1
ATOM 2275 C C . GLN A 1 294 ? -11.711 5.23 14.75 1 70.31 294 GLN A C 1
ATOM 2277 O O . GLN A 1 294 ? -12.039 4.77 13.656 1 70.31 294 GLN A O 1
ATOM 2282 N N . GLY A 1 295 ? -10.695 6.188 14.977 1 78.5 295 GLY A N 1
ATOM 2283 C CA . GLY A 1 295 ? -9.836 6.527 13.852 1 78.5 295 GLY A CA 1
ATOM 2284 C C . GLY A 1 295 ? -10.508 7.445 12.844 1 78.5 295 GLY A C 1
ATOM 2285 O O . GLY A 1 295 ? -10.227 7.375 11.648 1 78.5 295 GLY A O 1
ATOM 2286 N N . ASN A 1 296 ? -11.414 8.359 13.344 1 82.31 296 ASN A N 1
ATOM 2287 C CA . ASN A 1 296 ? -12.234 9.18 12.453 1 82.31 296 ASN A CA 1
ATOM 2288 C C . ASN A 1 296 ? -11.508 10.453 12.047 1 82.31 296 ASN A C 1
ATOM 2290 O O . ASN A 1 296 ? -12.047 11.266 11.289 1 82.31 296 ASN A O 1
ATOM 2294 N N . VAL A 1 297 ? -10.289 10.625 12.531 1 89.62 297 VAL A N 1
ATOM 2295 C CA . VAL A 1 297 ? -9.547 11.836 12.211 1 89.62 297 VAL A CA 1
ATOM 2296 C C . VAL A 1 297 ? -8.109 11.477 11.844 1 89.62 297 VAL A C 1
ATOM 2298 O O . VAL A 1 297 ? -7.48 10.641 12.492 1 89.62 297 VAL A O 1
ATOM 2301 N N . LEU A 1 298 ? -7.68 12.023 10.75 1 86.75 298 LEU A N 1
ATOM 2302 C CA . LEU A 1 298 ? -6.262 11.984 10.398 1 86.75 298 LEU A CA 1
ATOM 2303 C C . LEU A 1 298 ? -5.52 13.164 11.016 1 86.75 298 LEU A C 1
ATOM 2305 O O . LEU A 1 298 ? -5.996 14.297 10.969 1 86.75 298 LEU A O 1
ATOM 2309 N N . ILE A 1 299 ? -4.469 12.938 11.703 1 91.19 299 ILE A N 1
ATOM 2310 C CA . ILE A 1 299 ? -3.557 14.023 12.047 1 91.19 299 ILE A CA 1
ATOM 2311 C C . ILE A 1 299 ? -2.49 14.164 10.961 1 91.19 299 ILE A C 1
ATOM 2313 O O . ILE A 1 299 ? -1.821 13.195 10.609 1 91.19 299 ILE A O 1
ATOM 2317 N N . ASP A 1 300 ? -2.459 15.328 10.461 1 85.62 300 ASP A N 1
ATOM 2318 C CA . ASP A 1 300 ? -1.539 15.531 9.344 1 85.62 300 ASP A CA 1
ATOM 2319 C C . ASP A 1 300 ? -0.945 16.938 9.383 1 85.62 300 ASP A C 1
ATOM 2321 O O . ASP A 1 300 ? -1.68 17.922 9.43 1 85.62 300 ASP A O 1
ATOM 2325 N N . SER A 1 301 ? 0.304 17 9.312 1 82.25 301 SER A N 1
ATOM 2326 C CA . SER A 1 301 ? 0.992 18.281 9.328 1 82.25 301 SER A CA 1
ATOM 2327 C C . SER A 1 301 ? 1.062 18.891 7.93 1 82.25 301 SER A C 1
ATOM 2329 O O . SER A 1 301 ? 1.366 20.078 7.777 1 82.25 301 SER A O 1
ATOM 2331 N N . GLY A 1 302 ? 0.796 18.203 6.926 1 77.94 302 GLY A N 1
ATOM 2332 C CA . GLY A 1 302 ? 0.853 18.703 5.562 1 77.94 302 GLY A CA 1
ATOM 2333 C C . GLY A 1 302 ? -0.425 19.391 5.125 1 77.94 302 GLY A C 1
ATOM 2334 O O . GLY A 1 302 ? -0.412 20.203 4.195 1 77.94 302 GLY A O 1
ATOM 2335 N N . VAL A 1 303 ? -1.505 18.938 5.711 1 79.75 303 VAL A N 1
ATOM 2336 C CA . VAL A 1 303 ? -2.752 19.688 5.539 1 79.75 303 VAL A CA 1
ATOM 2337 C C . VAL A 1 303 ? -2.771 20.891 6.473 1 79.75 303 VAL A C 1
ATOM 2339 O O . VAL A 1 303 ? -2.65 20.75 7.691 1 79.75 303 VAL A O 1
ATOM 2342 N N . THR A 1 304 ? -2.959 22.047 5.883 1 85.5 304 THR A N 1
ATOM 2343 C CA . THR A 1 304 ? -2.84 23.25 6.691 1 85.5 304 THR A CA 1
ATOM 2344 C C . THR A 1 304 ? -4.086 23.453 7.547 1 85.5 304 THR A C 1
ATOM 2346 O O . THR A 1 304 ? -3.982 23.688 8.758 1 85.5 304 THR A O 1
ATOM 2349 N N . LEU A 1 305 ? -5.242 23.453 6.883 1 89.25 305 LEU A N 1
ATOM 2350 C CA . LEU A 1 305 ? -6.492 23.688 7.598 1 89.25 305 LEU A CA 1
ATOM 2351 C C . LEU A 1 305 ? -6.961 22.438 8.312 1 89.25 305 LEU A C 1
ATOM 2353 O O . LEU A 1 305 ? -6.652 21.312 7.883 1 89.25 305 LEU A O 1
ATOM 2357 N N . THR A 1 306 ? -7.578 22.641 9.359 1 94.25 306 THR A N 1
ATOM 2358 C CA . THR A 1 306 ? -8.336 21.547 9.938 1 94.25 306 THR A CA 1
ATOM 2359 C C . THR A 1 306 ? -9.656 21.344 9.195 1 94.25 306 THR A C 1
ATOM 2361 O O . THR A 1 306 ? -10.359 22.312 8.906 1 94.25 306 THR A O 1
ATOM 2364 N N . LEU A 1 307 ? -9.891 20.172 8.812 1 90.5 307 LEU A N 1
ATOM 2365 C CA . LEU A 1 307 ? -11.117 19.797 8.117 1 90.5 307 LEU A CA 1
ATOM 2366 C C . LEU A 1 307 ? -12 18.922 8.992 1 90.5 307 LEU A C 1
ATOM 2368 O O . LEU A 1 307 ? -11.523 17.922 9.547 1 90.5 307 LEU A O 1
ATOM 2372 N N . LEU A 1 308 ? -13.227 19.297 9.148 1 91.69 308 LEU A N 1
ATOM 2373 C CA . LEU A 1 308 ? -14.164 18.484 9.906 1 91.69 308 LEU A CA 1
ATOM 2374 C C . LEU A 1 308 ? -15.242 17.891 9 1 91.69 308 LEU A C 1
ATOM 2376 O O . LEU A 1 308 ? -15.609 18.516 7.996 1 91.69 308 LEU A O 1
ATOM 2380 N N . GLU A 1 309 ? -15.648 16.734 9.414 1 85.5 309 GLU A N 1
ATOM 2381 C CA . GLU A 1 309 ? -16.828 16.219 8.734 1 85.5 309 GLU A CA 1
ATOM 2382 C C . GLU A 1 309 ? -17.984 17.203 8.797 1 85.5 309 GLU A C 1
ATOM 2384 O O . GLU A 1 309 ? -18.141 17.922 9.789 1 85.5 309 GLU A O 1
ATOM 2389 N N . PRO A 1 310 ? -18.859 17.203 7.777 1 80.5 310 PRO A N 1
ATOM 2390 C CA . PRO A 1 310 ? -19.812 18.297 7.59 1 80.5 310 PRO A CA 1
ATOM 2391 C C . PRO A 1 310 ? -20.75 18.484 8.781 1 80.5 310 PRO A C 1
ATOM 2393 O O . PRO A 1 310 ? -20.969 19.609 9.234 1 80.5 310 PRO A O 1
ATOM 2396 N N . ASP A 1 311 ? -21.328 17.422 9.312 1 85.25 311 ASP A N 1
ATOM 2397 C CA . ASP A 1 311 ? -22.266 17.547 10.422 1 85.25 311 ASP A CA 1
ATOM 2398 C C . ASP A 1 311 ? -21.562 18.078 11.672 1 85.25 311 ASP A C 1
ATOM 2400 O O . ASP A 1 311 ? -22.109 18.938 12.375 1 85.25 311 ASP A O 1
ATOM 2404 N N . LEU A 1 312 ? -20.453 17.531 11.93 1 91.94 312 LEU A N 1
ATOM 2405 C CA . LEU A 1 312 ? -19.688 18.031 13.07 1 91.94 312 LEU A CA 1
ATOM 2406 C C . LEU A 1 312 ? -19.328 19.5 12.891 1 91.94 312 LEU A C 1
ATOM 2408 O O . LEU A 1 312 ? -19.438 20.281 13.828 1 91.94 312 LEU A O 1
ATOM 2412 N N . TYR A 1 313 ? -18.906 19.844 11.68 1 94.19 313 TYR A N 1
ATOM 2413 C CA . TYR A 1 313 ? -18.531 21.219 11.406 1 94.19 313 TYR A CA 1
ATOM 2414 C C . TYR A 1 313 ? -19.703 22.156 11.688 1 94.19 313 TYR A C 1
ATOM 2416 O O . TYR A 1 313 ? -19.531 23.203 12.312 1 94.19 313 TYR A O 1
ATOM 2424 N N . SER A 1 314 ? -20.828 21.797 11.109 1 93.12 314 SER A N 1
ATOM 2425 C CA . SER A 1 314 ? -22 22.656 11.258 1 93.12 314 SER A CA 1
ATOM 2426 C C . SER A 1 314 ? -22.312 22.938 12.727 1 93.12 314 SER A C 1
ATOM 2428 O O . SER A 1 314 ? -22.641 24.062 13.094 1 93.12 314 SER A O 1
ATOM 2430 N N . ARG A 1 315 ? -22.219 21.938 13.547 1 95.75 315 ARG A N 1
ATOM 2431 C CA . ARG A 1 315 ? -22.484 22.094 14.969 1 95.75 315 ARG A CA 1
ATOM 2432 C C . ARG A 1 315 ? -21.406 22.938 15.641 1 95.75 315 ARG A C 1
ATOM 2434 O O . ARG A 1 315 ? -21.719 23.812 16.469 1 95.75 315 ARG A O 1
ATOM 2441 N N . VAL A 1 316 ? -20.172 22.719 15.297 1 97.69 316 VAL A N 1
ATOM 2442 C CA . VAL A 1 316 ? -19.062 23.484 15.859 1 97.69 316 VAL A CA 1
ATOM 2443 C C . VAL A 1 316 ? -19.203 24.953 15.461 1 97.69 316 VAL A C 1
ATOM 2445 O O . VAL A 1 316 ? -19.047 25.844 16.297 1 97.69 316 VAL A O 1
ATOM 2448 N N . GLU A 1 317 ? -19.5 25.141 14.172 1 97.25 317 GLU A N 1
ATOM 2449 C CA . GLU A 1 317 ? -19.672 26.516 13.688 1 97.25 317 GLU A CA 1
ATOM 2450 C C . GLU A 1 317 ? -20.766 27.234 14.469 1 97.25 317 GLU A C 1
ATOM 2452 O O . GLU A 1 317 ? -20.594 28.391 14.852 1 97.25 317 GLU A O 1
ATOM 2457 N N . ALA A 1 318 ? -21.875 26.562 14.648 1 97.44 318 ALA A N 1
ATOM 2458 C CA . ALA A 1 318 ? -22.984 27.156 15.391 1 97.44 318 ALA A CA 1
ATOM 2459 C C . ALA A 1 318 ? -22.562 27.516 16.812 1 97.44 318 ALA A C 1
ATOM 2461 O O . ALA A 1 318 ? -22.922 28.578 17.312 1 97.44 318 ALA A O 1
ATOM 2462 N N . MET A 1 319 ? -21.875 26.656 17.469 1 98.31 319 MET A N 1
ATOM 2463 C CA . MET A 1 319 ? -21.422 26.891 18.828 1 98.31 319 MET A CA 1
ATOM 2464 C C . MET A 1 319 ? -20.438 28.062 18.891 1 98.31 319 MET A C 1
ATOM 2466 O O . MET A 1 319 ? -20.5 28.875 19.828 1 98.31 319 MET A O 1
ATOM 2470 N N . VAL A 1 320 ? -19.562 28.188 17.922 1 98.31 320 VAL A N 1
ATOM 2471 C CA . VAL A 1 320 ? -18.578 29.266 17.875 1 98.31 320 VAL A CA 1
ATOM 2472 C C . VAL A 1 320 ? -19.281 30.594 17.641 1 98.31 320 VAL A C 1
ATOM 2474 O O . VAL A 1 320 ? -18.969 31.594 18.297 1 98.31 320 VAL A O 1
ATOM 2477 N N . LYS A 1 321 ? -20.203 30.578 16.703 1 97.19 321 LYS A N 1
ATOM 2478 C CA . LYS A 1 321 ? -21 31.781 16.422 1 97.19 321 LYS A CA 1
ATOM 2479 C C . LYS A 1 321 ? -21.688 32.281 17.688 1 97.19 321 LYS A C 1
ATOM 2481 O O . LYS A 1 321 ? -21.688 33.5 17.953 1 97.19 321 LYS A O 1
ATOM 2486 N N . GLU A 1 322 ? -22.312 31.375 18.297 1 97.31 322 GLU A N 1
ATOM 2487 C CA . GLU A 1 322 ? -23.016 31.734 19.516 1 97.31 322 GLU A CA 1
ATOM 2488 C C . GLU A 1 322 ? -22.062 32.312 20.562 1 97.31 322 GLU A C 1
ATOM 2490 O O . GLU A 1 322 ? -22.391 33.312 21.219 1 97.31 322 GLU A O 1
ATOM 2495 N N . ALA A 1 323 ? -20.969 31.703 20.781 1 97.56 323 ALA A N 1
ATOM 2496 C CA . ALA A 1 323 ? -20 32.125 21.781 1 97.56 323 ALA A CA 1
ATOM 2497 C C . ALA A 1 323 ? -19.453 33.531 21.453 1 97.56 323 ALA A C 1
ATOM 2499 O O . ALA A 1 323 ? -19.219 34.344 22.344 1 97.56 323 ALA A O 1
ATOM 2500 N N . ILE A 1 324 ? -19.172 33.781 20.219 1 97 324 ILE A N 1
ATOM 2501 C CA . ILE A 1 324 ? -18.609 35.062 19.812 1 97 324 ILE A CA 1
ATOM 2502 C C . ILE A 1 324 ? -19.703 36.125 19.906 1 97 324 ILE A C 1
ATOM 2504 O O . ILE A 1 324 ? -19.422 37.25 20.328 1 97 324 ILE A O 1
ATOM 2508 N N . GLY A 1 325 ? -20.875 35.875 19.438 1 96.25 325 GLY A N 1
ATOM 2509 C CA . GLY A 1 325 ? -22.031 36.719 19.641 1 96.25 325 GLY A CA 1
ATOM 2510 C C . GLY A 1 325 ? -22.047 37.938 18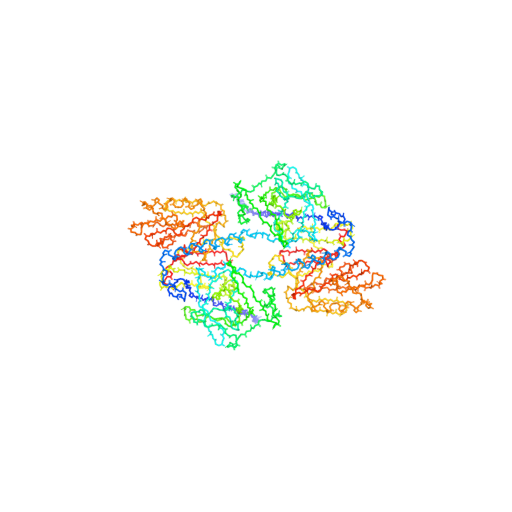.734 1 96.25 325 GLY A C 1
ATOM 2511 O O . GLY A 1 325 ? -22.688 38.938 19.031 1 96.25 325 GLY A O 1
ATOM 2512 N N . LYS A 1 326 ? -21.25 38 17.688 1 96.56 326 LYS A N 1
ATOM 2513 C CA . LYS A 1 326 ? -21.234 39.094 16.688 1 96.56 326 LYS A CA 1
ATOM 2514 C C . LYS A 1 326 ? -21.734 38.594 15.336 1 96.56 326 LYS A C 1
ATOM 2516 O O . LYS A 1 326 ? -21.797 37.375 15.094 1 96.56 326 LYS A O 1
ATOM 2521 N N . GLU A 1 327 ? -22.141 39.469 14.492 1 95.31 327 GLU A N 1
ATOM 2522 C CA . GLU A 1 327 ? -22.641 39.094 13.18 1 95.31 327 GLU A CA 1
ATOM 2523 C C . GLU A 1 327 ? -21.516 38.719 12.227 1 95.31 327 GLU A C 1
ATOM 2525 O O . GLU A 1 327 ? -20.609 39.531 12 1 95.31 327 GLU A O 1
ATOM 2530 N N . PRO A 1 328 ? -21.547 37.5 11.719 1 96.81 328 PRO A N 1
ATOM 2531 C CA . PRO A 1 328 ? -20.5 37.094 10.773 1 96.81 328 PRO A CA 1
ATOM 2532 C C . PRO A 1 328 ? -20.609 37.844 9.438 1 96.81 328 PRO A C 1
ATOM 2534 O O . PRO A 1 328 ? -21.641 38.438 9.133 1 96.81 328 PRO A O 1
ATOM 2537 N N . VAL A 1 329 ? -19.5 37.906 8.75 1 95.81 329 VAL A N 1
ATOM 2538 C CA . VAL A 1 329 ? -19.406 38.438 7.395 1 95.81 329 VAL A CA 1
ATOM 2539 C C . VAL A 1 329 ? -19.016 37.312 6.43 1 95.81 329 VAL A C 1
ATOM 2541 O O . VAL A 1 329 ? -18.156 36.469 6.746 1 95.81 329 VAL A O 1
ATOM 2544 N N . GLN A 1 330 ? -19.594 37.312 5.273 1 90.75 330 GLN A N 1
ATOM 2545 C CA . GLN A 1 330 ? -19.312 36.281 4.285 1 90.75 330 GLN A CA 1
ATOM 2546 C C . GLN A 1 330 ? -17.938 36.5 3.654 1 90.75 330 GLN A C 1
ATOM 2548 O O . GLN A 1 330 ? -17.562 37.625 3.334 1 90.75 330 GLN A O 1
ATOM 2553 N N . ASP A 1 331 ? -17.141 35.438 3.666 1 89.44 331 ASP A N 1
ATOM 2554 C CA . ASP A 1 331 ? -15.906 35.438 2.891 1 89.44 331 ASP A CA 1
ATOM 2555 C C . ASP A 1 331 ? -16.188 35.406 1.392 1 89.44 331 ASP A C 1
ATOM 2557 O O . ASP A 1 331 ? -16.828 34.5 0.882 1 89.44 331 ASP A O 1
ATOM 2561 N N . PRO A 1 332 ? -15.781 36.438 0.657 1 77.5 332 PRO A N 1
ATOM 2562 C CA . PRO A 1 332 ? -16.078 36.5 -0.774 1 77.5 332 PRO A CA 1
ATOM 2563 C C . PRO A 1 332 ? -15.562 35.281 -1.55 1 77.5 332 PRO A C 1
ATOM 2565 O O . PRO A 1 332 ? -16.156 34.906 -2.557 1 77.5 332 PRO A O 1
ATOM 2568 N N . SER A 1 333 ? -14.492 34.656 -1.057 1 75.38 333 SER A N 1
ATOM 2569 C CA . SER A 1 333 ? -13.93 33.5 -1.757 1 75.38 333 SER A CA 1
ATOM 2570 C C . SER A 1 333 ? -14.797 32.281 -1.558 1 75.38 333 SER A C 1
ATOM 2572 O O . SER A 1 333 ? -14.727 31.328 -2.346 1 75.38 333 SER A O 1
ATOM 2574 N N . GLY A 1 334 ? -15.562 32.219 -0.522 1 78.06 334 GLY A N 1
ATOM 2575 C CA . GLY A 1 334 ? -16.406 31.062 -0.21 1 78.06 334 GLY A CA 1
ATOM 2576 C C . GLY A 1 334 ? -15.648 29.953 0.482 1 78.06 334 GLY A C 1
ATOM 2577 O O . GLY A 1 334 ? -16.234 28.922 0.834 1 78.06 334 GLY A O 1
ATOM 2578 N N . THR A 1 335 ? -14.422 30.141 0.753 1 77.5 335 THR A N 1
ATOM 2579 C CA . THR A 1 335 ? -13.57 29.109 1.329 1 77.5 335 THR A CA 1
ATOM 2580 C C . THR A 1 335 ? -13.859 28.938 2.82 1 77.5 335 THR A C 1
ATOM 2582 O O . THR A 1 335 ? -14 27.812 3.309 1 77.5 335 THR A O 1
ATOM 2585 N N . PHE A 1 336 ? -13.875 30.062 3.424 1 90.62 336 PHE A N 1
ATOM 2586 C CA . PHE A 1 336 ? -14.07 30.062 4.867 1 90.62 336 PHE A CA 1
ATOM 2587 C C . PHE A 1 336 ? -15.531 30.344 5.211 1 90.62 336 PHE A C 1
ATOM 2589 O O . PHE A 1 336 ? -16.094 31.344 4.762 1 90.62 336 PHE A O 1
ATOM 2596 N N . LYS A 1 337 ? -16.094 29.516 5.965 1 92.19 337 LYS A N 1
ATOM 2597 C CA . LYS A 1 337 ? -17.531 29.547 6.184 1 92.19 337 LYS A CA 1
ATOM 2598 C C . LYS A 1 337 ? -17.906 30.5 7.32 1 92.19 337 LYS A C 1
ATOM 2600 O O . LYS A 1 337 ? -19.047 30.953 7.414 1 92.19 337 LYS A O 1
ATOM 2605 N N . LEU A 1 338 ? -16.953 30.844 8.203 1 96.19 338 LEU A N 1
ATOM 2606 C CA . LEU A 1 338 ? -17.203 31.734 9.336 1 96.19 338 LEU A CA 1
ATOM 2607 C C . LEU A 1 338 ? -16.125 32.812 9.438 1 96.19 338 LEU A C 1
ATOM 2609 O O . LEU A 1 338 ? -14.992 32.5 9.812 1 96.19 338 LEU A O 1
ATOM 2613 N N . CYS A 1 339 ? -16.578 34.062 9.125 1 96.5 339 CYS A N 1
ATOM 2614 C CA . CYS A 1 339 ? -15.656 35.188 9.164 1 96.5 339 CYS A CA 1
ATOM 2615 C C . CYS A 1 339 ? -16.297 36.406 9.828 1 96.5 339 CYS A C 1
ATOM 2617 O O . CYS A 1 339 ? -17.531 36.469 9.938 1 96.5 339 CYS A O 1
ATOM 2619 N N . TYR A 1 340 ? -15.43 37.281 10.312 1 97.19 340 TYR A N 1
ATOM 2620 C CA . TYR A 1 340 ? -15.828 38.531 10.898 1 97.19 340 TYR A CA 1
ATOM 2621 C C . TYR A 1 340 ? -14.969 39.688 10.359 1 97.19 340 TYR A C 1
ATOM 2623 O O . TYR A 1 340 ? -13.852 39.469 9.883 1 97.19 340 TYR A O 1
ATOM 2631 N N . GLY A 1 341 ? -15.523 40.875 10.414 1 94.56 341 GLY A N 1
ATOM 2632 C CA . GLY A 1 341 ? -14.695 42 10.062 1 94.56 341 GLY A CA 1
ATOM 2633 C C . GLY A 1 341 ? -13.477 42.156 10.953 1 94.56 341 GLY A C 1
ATOM 2634 O O . GLY A 1 341 ? -13.547 41.906 12.156 1 94.56 341 GLY A O 1
ATOM 2635 N N . ALA A 1 342 ? -12.352 42.438 10.305 1 90.06 342 ALA A N 1
ATOM 2636 C CA . ALA A 1 342 ? -11.109 42.531 11.062 1 90.06 342 ALA A CA 1
ATOM 2637 C C . ALA A 1 342 ? -11.195 43.656 12.117 1 90.06 342 ALA A C 1
ATOM 2639 O O . ALA A 1 342 ? -10.516 43.594 13.148 1 90.06 342 ALA A O 1
ATOM 2640 N N . ASP A 1 343 ? -12.031 44.562 11.844 1 90.06 343 ASP A N 1
ATOM 2641 C CA . ASP A 1 343 ? -12.203 45.656 12.773 1 90.06 343 ASP A CA 1
ATOM 2642 C C . ASP A 1 343 ? -13.188 45.312 13.883 1 90.06 343 ASP A C 1
ATOM 2644 O O . ASP A 1 343 ? -13.312 46.031 14.867 1 90.06 343 ASP A O 1
ATOM 2648 N N . THR A 1 344 ? -13.859 44.156 13.672 1 88 344 THR A N 1
ATOM 2649 C CA . THR A 1 344 ? -14.773 43.719 14.711 1 88 344 THR A CA 1
ATOM 2650 C C . THR A 1 344 ? -14 43.094 15.875 1 88 344 THR A C 1
ATOM 2652 O O . THR A 1 344 ? -13.133 42.25 15.672 1 88 344 THR A O 1
ATOM 2655 N N . ASN A 1 345 ? -14.031 43.719 17.016 1 88.56 345 ASN A N 1
ATOM 2656 C CA . ASN A 1 345 ? -13.391 43.125 18.203 1 88.56 345 ASN A CA 1
ATOM 2657 C C . ASN A 1 345 ? -14.109 41.875 18.672 1 88.56 345 ASN A C 1
ATOM 2659 O O . ASN A 1 345 ? -15.055 41.938 19.453 1 88.56 345 ASN A O 1
ATOM 2663 N N . ILE A 1 346 ? -13.625 40.719 18.141 1 91.25 346 ILE A N 1
ATOM 2664 C CA . ILE A 1 346 ? -14.266 39.469 18.547 1 91.25 346 ILE A CA 1
ATOM 2665 C C . ILE A 1 346 ? -13.391 38.781 19.594 1 91.25 346 ILE A C 1
ATOM 2667 O O . ILE A 1 346 ? -12.164 38.875 19.562 1 91.25 346 ILE A O 1
ATOM 2671 N N . ASN A 1 347 ? -14.055 38.125 20.578 1 95 347 ASN A N 1
ATOM 2672 C CA . ASN A 1 347 ? -13.391 37.219 21.5 1 95 347 ASN A CA 1
ATOM 2673 C C . ASN A 1 347 ? -13.508 35.781 21.047 1 95 347 ASN A C 1
ATOM 2675 O O . ASN A 1 347 ? -14.531 35.125 21.281 1 95 347 ASN A O 1
ATOM 2679 N N . VAL A 1 348 ? -12.469 35.281 20.422 1 95.75 348 VAL A N 1
ATOM 2680 C CA . VAL A 1 348 ? -12.469 33.938 19.906 1 95.75 348 VAL A CA 1
ATOM 2681 C C . VAL A 1 348 ? -12.391 32.938 21.078 1 95.75 348 VAL A C 1
ATOM 2683 O O . VAL A 1 348 ? -11.477 33 21.891 1 95.75 348 VAL A O 1
ATOM 2686 N N . PRO A 1 349 ? -13.312 32.062 21.188 1 97.5 349 PRO A N 1
ATOM 2687 C CA . PRO A 1 349 ? -13.312 31.094 22.297 1 97.5 349 PRO A CA 1
ATOM 2688 C C . PRO A 1 349 ? -12.266 30 22.141 1 97.5 349 PRO A C 1
ATOM 2690 O O . PRO A 1 349 ? -11.883 29.672 21.016 1 97.5 349 PRO A O 1
ATOM 2693 N N . GLU A 1 350 ? -11.852 29.484 23.281 1 97.38 350 GLU A N 1
ATOM 2694 C CA . GLU A 1 350 ? -11.086 28.25 23.266 1 97.38 350 GLU A CA 1
ATOM 2695 C C . GLU A 1 350 ? -11.914 27.094 22.719 1 97.38 350 GLU A C 1
ATOM 2697 O O . GLU A 1 350 ? -13.117 27 22.984 1 97.38 350 GLU A O 1
ATOM 2702 N N . MET A 1 351 ? -11.32 26.266 21.922 1 98.19 351 MET A N 1
ATOM 2703 C CA . MET A 1 351 ? -11.938 25.031 21.438 1 98.19 351 MET A CA 1
ATOM 2704 C C . MET A 1 351 ? -11.227 23.812 22 1 98.19 351 MET A C 1
ATOM 2706 O O . MET A 1 351 ? -10 23.703 21.906 1 98.19 351 MET A O 1
ATOM 2710 N N . VAL A 1 352 ? -11.969 22.938 22.578 1 98.44 352 VAL A N 1
ATOM 2711 C CA . VAL A 1 352 ? -11.352 21.734 23.109 1 98.44 352 VAL A CA 1
ATOM 2712 C C . VAL A 1 352 ? -11.68 20.547 22.203 1 98.44 352 VAL A C 1
ATOM 2714 O O . VAL A 1 352 ? -12.852 20.188 22.047 1 98.44 352 VAL A O 1
ATOM 2717 N N . PHE A 1 353 ? -10.68 19.969 21.562 1 98.31 353 PHE A N 1
ATOM 2718 C CA . PHE A 1 353 ? -10.82 18.719 20.828 1 98.31 353 PHE A CA 1
ATOM 2719 C C . PHE A 1 353 ? -10.609 17.516 21.75 1 98.31 353 PHE A C 1
ATOM 2721 O O . PHE A 1 353 ? -9.523 17.344 22.312 1 98.31 353 PHE A O 1
ATOM 2728 N N . HIS A 1 354 ? -11.609 16.703 21.891 1 97.5 354 HIS A N 1
ATOM 2729 C CA . HIS A 1 354 ? -11.562 15.547 22.766 1 97.5 354 HIS A CA 1
ATOM 2730 C C . HIS A 1 354 ? -11.156 14.289 22 1 97.5 354 HIS A C 1
ATOM 2732 O O . HIS A 1 354 ? -12.008 13.594 21.438 1 97.5 354 HIS A O 1
ATOM 2738 N N . PHE A 1 355 ? -9.898 14.031 22.031 1 96.56 355 PHE A N 1
ATOM 2739 C CA . PHE A 1 355 ? -9.445 12.742 21.531 1 96.56 355 PHE A CA 1
ATOM 2740 C C . PHE A 1 355 ? -9.531 11.68 22.625 1 96.56 355 PHE A C 1
ATOM 2742 O O . PHE A 1 355 ? -9.664 12 23.797 1 96.56 355 PHE A O 1
ATOM 2749 N N . SER A 1 356 ? -9.484 10.398 22.219 1 91.69 356 SER A N 1
ATOM 2750 C CA . SER A 1 356 ? -9.492 9.344 23.219 1 91.69 356 SER A CA 1
ATOM 2751 C C . SER A 1 356 ? -8.336 9.492 24.203 1 91.69 356 SER A C 1
ATOM 2753 O O . SER A 1 356 ? -7.172 9.367 23.812 1 91.69 356 SER A O 1
ATOM 2755 N N . GLY A 1 357 ? -8.641 9.859 25.406 1 92.31 357 GLY A N 1
ATOM 2756 C CA . GLY A 1 357 ? -7.629 9.953 26.453 1 92.31 357 GLY A CA 1
ATOM 2757 C C . GLY A 1 357 ? -6.918 11.297 26.469 1 92.31 357 GLY A C 1
ATOM 2758 O O . GLY A 1 357 ? -6.016 11.508 27.281 1 92.31 357 GLY A O 1
ATOM 2759 N N . ALA A 1 358 ? -7.289 12.234 25.609 1 96.31 358 ALA A N 1
ATOM 2760 C CA . ALA A 1 358 ? -6.543 13.484 25.531 1 96.31 358 ALA A CA 1
ATOM 2761 C C . ALA A 1 358 ? -7.461 14.648 25.141 1 96.31 358 ALA A C 1
ATOM 2763 O O . ALA A 1 358 ? -8.117 14.609 24.109 1 96.31 358 ALA A O 1
ATOM 2764 N N . ASP A 1 359 ? -7.539 15.625 25.938 1 97.75 359 ASP A N 1
ATOM 2765 C CA . ASP A 1 359 ? -8.188 16.891 25.609 1 97.75 359 ASP A CA 1
ATOM 2766 C C . ASP A 1 359 ? -7.172 17.906 25.094 1 97.75 359 ASP A C 1
ATOM 2768 O O . ASP A 1 359 ? -6.348 18.422 25.859 1 97.75 359 ASP A O 1
ATOM 2772 N N . VAL A 1 360 ? -7.242 18.188 23.844 1 98.12 360 VAL A N 1
ATOM 2773 C CA . VAL A 1 360 ? -6.34 19.172 23.234 1 98.12 360 VAL A CA 1
ATOM 2774 C C . VAL A 1 360 ? -7.043 20.516 23.125 1 98.12 360 VAL A C 1
ATOM 2776 O O . VAL A 1 360 ? -8.047 20.641 22.422 1 98.12 360 VAL A O 1
ATOM 2779 N N . ARG A 1 361 ? -6.516 21.484 23.766 1 97.88 361 ARG A N 1
ATOM 2780 C CA . ARG A 1 361 ? -7.141 22.797 23.875 1 97.88 361 ARG A CA 1
ATOM 2781 C C . ARG A 1 361 ? -6.547 23.766 22.859 1 97.88 361 ARG A C 1
ATOM 2783 O O . ARG A 1 361 ? -5.406 24.219 23 1 97.88 361 ARG A O 1
ATOM 2790 N N . LEU A 1 362 ? -7.324 24.109 21.891 1 98.06 362 LEU A N 1
ATOM 2791 C CA . LEU A 1 362 ? -6.891 25.031 20.828 1 98.06 362 LEU A CA 1
ATOM 2792 C C . LEU A 1 362 ? -7.188 26.469 21.219 1 98.06 362 LEU A C 1
ATOM 2794 O O . LEU A 1 362 ? -8.273 26.781 21.719 1 98.06 362 LEU A O 1
ATOM 2798 N N . GLN A 1 363 ? -6.227 27.297 21.016 1 96.5 363 GLN A N 1
ATOM 2799 C CA . GLN A 1 363 ? -6.344 28.734 21.25 1 96.5 363 GLN A CA 1
ATOM 2800 C C . GLN A 1 363 ? -6.66 29.484 19.969 1 96.5 363 GLN A C 1
ATOM 2802 O O . GLN A 1 363 ? -6.578 28.922 18.875 1 96.5 363 GLN A O 1
ATOM 2807 N N . PRO A 1 364 ? -6.961 30.781 20.078 1 95.44 364 PRO A N 1
ATOM 2808 C CA . PRO A 1 364 ? -7.328 31.547 18.891 1 95.44 364 PRO A CA 1
ATOM 2809 C C . PRO A 1 364 ? -6.273 31.469 17.797 1 95.44 364 PRO A C 1
ATOM 2811 O O . PRO A 1 364 ? -6.613 31.438 16.609 1 95.44 364 PRO A O 1
ATOM 2814 N N . VAL A 1 365 ? -5.027 31.312 18.078 1 94.31 365 VAL A N 1
ATOM 2815 C CA . VAL A 1 365 ? -3.943 31.266 17.109 1 94.31 365 VAL A CA 1
ATOM 2816 C C . VAL A 1 365 ? -4.086 30.016 16.25 1 94.31 365 VAL A C 1
ATOM 2818 O O . VAL A 1 365 ? -3.617 29.984 15.102 1 94.31 365 VAL A O 1
ATOM 2821 N N . ASN A 1 366 ? -4.848 29 16.734 1 96.69 366 ASN A N 1
ATOM 2822 C CA . ASN A 1 366 ? -5.035 27.734 16.031 1 96.69 366 ASN A CA 1
ATOM 2823 C C . ASN A 1 366 ? -6.289 27.766 15.156 1 96.69 366 ASN A C 1
ATOM 2825 O O . ASN A 1 366 ? -6.422 26.969 14.227 1 96.69 366 ASN A O 1
ATOM 2829 N N . THR A 1 367 ? -7.207 28.625 15.469 1 97.5 367 THR A N 1
ATOM 2830 C CA . THR A 1 367 ? -8.547 28.391 14.93 1 97.5 367 THR A CA 1
ATOM 2831 C C . THR A 1 367 ? -8.984 29.562 14.055 1 97.5 367 THR A C 1
ATOM 2833 O O . THR A 1 367 ? -9.93 29.422 13.266 1 97.5 367 THR A O 1
ATOM 2836 N N . PHE A 1 368 ? -8.375 30.734 14.211 1 95.81 368 PHE A N 1
ATOM 2837 C CA . PHE A 1 368 ? -8.742 31.891 13.398 1 95.81 368 PHE A CA 1
ATOM 2838 C C . PHE A 1 368 ? -7.496 32.562 12.828 1 95.81 368 PHE A C 1
ATOM 2840 O O . PHE A 1 368 ? -6.457 32.625 13.492 1 95.81 368 PHE A O 1
ATOM 2847 N N . MET A 1 369 ? -7.641 33.094 11.633 1 92.5 369 MET A N 1
ATOM 2848 C CA . MET A 1 369 ? -6.551 33.812 10.977 1 92.5 369 MET A CA 1
ATOM 2849 C C . MET A 1 369 ? -7.066 35.062 10.25 1 92.5 369 MET A C 1
ATOM 2851 O O . MET A 1 369 ? -8.219 35.094 9.828 1 92.5 369 MET A O 1
ATOM 2855 N N . VAL A 1 370 ? -6.207 35.969 10.141 1 89.56 370 VAL A N 1
ATOM 2856 C CA . VAL A 1 370 ? -6.523 37.188 9.414 1 89.56 370 VAL A CA 1
ATOM 2857 C C . VAL A 1 370 ? -6.578 36.875 7.914 1 89.56 370 VAL A C 1
ATOM 2859 O O . VAL A 1 370 ? -5.664 36.281 7.359 1 89.56 370 VAL A O 1
ATOM 2862 N N . ASN A 1 371 ? -7.652 37.219 7.301 1 90.31 371 ASN A N 1
ATOM 2863 C CA . ASN A 1 371 ? -7.91 37.125 5.867 1 90.31 371 ASN A CA 1
ATOM 2864 C C . ASN A 1 371 ? -8.266 38.469 5.254 1 90.31 371 ASN A C 1
ATOM 2866 O O . ASN A 1 371 ? -9.43 38.719 4.914 1 90.31 371 ASN A O 1
ATOM 2870 N N . GLY A 1 372 ? -7.172 39.312 5.062 1 87.38 372 GLY A N 1
ATOM 2871 C CA . GLY A 1 372 ? -7.441 40.656 4.617 1 87.38 372 GLY A CA 1
ATOM 2872 C C . GLY A 1 372 ? -8.172 41.5 5.652 1 87.38 372 GLY A C 1
ATOM 2873 O O . GLY A 1 372 ? -7.684 41.688 6.766 1 87.38 372 GLY A O 1
ATOM 2874 N N . ASP A 1 373 ? -9.336 41.969 5.246 1 91.94 373 ASP A N 1
ATOM 2875 C CA . ASP A 1 373 ? -10.125 42.781 6.148 1 91.94 373 ASP A CA 1
ATOM 2876 C C . ASP A 1 373 ? -11.07 41.938 6.996 1 91.94 373 ASP A C 1
ATOM 2878 O O . ASP A 1 373 ? -11.977 42.469 7.645 1 91.94 373 ASP A O 1
ATOM 2882 N N . LEU A 1 374 ? -10.828 40.625 6.93 1 93.06 374 LEU A N 1
ATOM 2883 C CA . LEU A 1 374 ? -11.625 39.688 7.707 1 93.06 374 LEU A CA 1
ATOM 2884 C C . LEU A 1 374 ? -10.742 38.875 8.656 1 93.06 374 LEU A C 1
ATOM 2886 O O . LEU A 1 374 ? -9.516 38.875 8.508 1 93.06 374 LEU A O 1
ATOM 2890 N N . VAL A 1 375 ? -11.289 38.406 9.664 1 95.19 375 VAL A N 1
ATOM 2891 C CA . VAL A 1 375 ? -10.742 37.312 10.492 1 95.19 375 VAL A CA 1
ATOM 2892 C C . VAL A 1 375 ? -11.617 36.062 10.367 1 95.19 375 VAL A C 1
ATOM 2894 O O . VAL A 1 375 ? -12.82 36.125 10.609 1 95.19 375 VAL A O 1
ATOM 2897 N N . CYS A 1 376 ? -11.062 34.969 9.898 1 94.94 376 CYS A N 1
ATOM 2898 C CA . CYS A 1 376 ? -11.875 33.812 9.539 1 94.94 376 CYS A CA 1
ATOM 2899 C C . CYS A 1 376 ? -11.445 32.562 10.312 1 94.94 376 CYS A C 1
ATOM 2901 O O . CYS A 1 376 ? -10.258 32.406 10.602 1 94.94 376 CYS A O 1
ATOM 2903 N N . MET A 1 377 ? -12.406 31.75 10.68 1 96.69 377 MET A N 1
ATOM 2904 C CA . MET A 1 377 ? -12.109 30.438 11.227 1 96.69 377 MET A CA 1
ATOM 2905 C C . MET A 1 377 ? -11.445 29.547 10.18 1 96.69 377 MET A C 1
ATOM 2907 O O . MET A 1 377 ? -11.945 29.406 9.062 1 96.69 377 MET A O 1
ATOM 2911 N N . VAL A 1 378 ? -10.281 28.906 10.547 1 95.06 378 VAL A N 1
ATOM 2912 C CA . VAL A 1 378 ? -9.492 28.125 9.602 1 95.06 378 VAL A CA 1
ATOM 2913 C C . VAL A 1 378 ? -9.805 26.641 9.766 1 95.06 378 VAL A C 1
ATOM 2915 O O . VAL A 1 378 ? -8.969 25.781 9.453 1 95.06 378 VAL A O 1
ATOM 2918 N N . ILE A 1 379 ? -10.82 26.359 10.406 1 95.88 379 ILE A N 1
ATOM 2919 C CA . ILE A 1 379 ? -11.484 25.062 10.406 1 95.88 379 ILE A CA 1
ATOM 2920 C C . ILE A 1 379 ? -12.648 25.078 9.422 1 95.88 379 ILE A C 1
ATOM 2922 O O . ILE A 1 379 ? -13.516 25.953 9.492 1 95.88 379 ILE A O 1
ATOM 2926 N N . VAL A 1 380 ? -12.656 24.188 8.438 1 91.75 380 VAL A N 1
ATOM 2927 C CA . VAL A 1 380 ? -13.648 24.203 7.375 1 91.75 380 VAL A CA 1
ATOM 2928 C C . VAL A 1 380 ? -14.258 22.812 7.203 1 91.75 380 VAL A C 1
ATOM 2930 O O . VAL A 1 380 ? -13.68 21.812 7.656 1 91.75 380 VAL A O 1
ATOM 2933 N N . PRO A 1 381 ? -15.445 22.734 6.645 1 88 381 PRO A N 1
ATOM 2934 C CA . PRO A 1 381 ? -16.047 21.422 6.398 1 88 381 PRO A CA 1
ATOM 2935 C C . PRO A 1 381 ? -15.398 20.703 5.223 1 88 381 PRO A C 1
ATOM 2937 O O . PRO A 1 381 ? -14.922 21.344 4.281 1 88 381 PRO A O 1
ATOM 2940 N N . ASN A 1 382 ? -15.227 19.391 5.441 1 78 382 ASN A N 1
ATOM 2941 C CA . ASN A 1 382 ? -14.891 18.641 4.246 1 78 382 ASN A CA 1
ATOM 2942 C C . ASN A 1 382 ? -16.109 18.438 3.346 1 78 382 ASN A C 1
ATOM 2944 O O . ASN A 1 382 ? -17.25 18.594 3.789 1 78 382 ASN A O 1
ATOM 2948 N N . SER A 1 383 ? -15.961 18.391 2.088 1 57.91 383 SER A N 1
ATOM 2949 C CA . SER A 1 383 ? -17.125 18.359 1.212 1 57.91 383 SER A CA 1
ATOM 2950 C C . SER A 1 383 ? -17.469 16.938 0.788 1 57.91 383 SER A C 1
ATOM 2952 O O . SER A 1 383 ? -18.484 16.703 0.132 1 57.91 383 SER A O 1
ATOM 2954 N N . VAL A 1 384 ? -16.766 16.047 1.188 1 50.94 384 VAL A N 1
ATOM 2955 C CA . VAL A 1 384 ? -16.953 14.812 0.433 1 50.94 384 VAL A CA 1
ATOM 2956 C C . VAL A 1 384 ? -17.312 13.672 1.384 1 50.94 384 VAL A C 1
ATOM 2958 O O . VAL A 1 384 ? -18.266 12.93 1.138 1 50.94 384 VAL A O 1
ATOM 2961 N N . ASN A 1 385 ? -16.422 13.383 2.479 1 57.12 385 ASN A N 1
ATOM 2962 C CA . ASN A 1 385 ? -16.641 12.195 3.301 1 57.12 385 ASN A CA 1
ATOM 2963 C C . ASN A 1 385 ? -16.5 12.508 4.789 1 57.12 385 ASN A C 1
ATOM 2965 O O . ASN A 1 385 ? -15.844 13.484 5.164 1 57.12 385 ASN A O 1
ATOM 2969 N N . PRO A 1 386 ? -17.359 11.836 5.523 1 61.03 386 PRO A N 1
ATOM 2970 C CA . PRO A 1 386 ? -17.281 12.016 6.973 1 61.03 386 PRO A CA 1
ATOM 2971 C C . PRO A 1 386 ? -15.906 11.688 7.539 1 61.03 386 PRO A C 1
ATOM 2973 O O . PRO A 1 386 ? -15.75 10.703 8.266 1 61.03 386 PRO A O 1
ATOM 2976 N N . PHE A 1 387 ? -14.992 12.289 7.121 1 72.19 387 PHE A N 1
ATOM 2977 C CA . PHE A 1 387 ? -13.617 12.164 7.598 1 72.19 387 PHE A CA 1
ATOM 2978 C C . PHE A 1 387 ? -13.031 13.531 7.914 1 72.19 387 PHE A C 1
ATOM 2980 O O . PHE A 1 387 ? -13.398 14.531 7.293 1 72.19 387 PHE A O 1
ATOM 2987 N N . SER A 1 388 ? -12.328 13.578 9.023 1 87 388 SER A N 1
ATOM 2988 C CA . SER A 1 388 ? -11.742 14.836 9.469 1 87 388 SER A CA 1
ATOM 2989 C C . SER A 1 388 ? -10.219 14.781 9.43 1 87 388 SER A C 1
ATOM 2991 O O . SER A 1 388 ? -9.633 13.695 9.391 1 87 388 SER A O 1
ATOM 2993 N N . VAL A 1 389 ? -9.672 15.906 9.32 1 88.94 389 VAL A N 1
ATOM 2994 C CA . VAL A 1 389 ? -8.227 16.062 9.383 1 88.94 389 VAL A CA 1
ATOM 2995 C C . VAL A 1 389 ? -7.859 17.109 10.438 1 88.94 389 VAL A C 1
ATOM 2997 O O . VAL A 1 389 ? -8.43 18.203 10.453 1 88.94 389 VAL A O 1
ATOM 3000 N N . PHE A 1 390 ? -7.117 16.688 11.383 1 94.38 390 PHE A N 1
ATOM 3001 C CA . PHE A 1 390 ? -6.488 17.625 12.305 1 94.38 390 PHE A CA 1
ATOM 3002 C C . PHE A 1 390 ? -5.227 18.234 11.695 1 94.38 390 PHE A C 1
ATOM 3004 O O . PHE A 1 390 ? -4.156 17.625 11.75 1 94.38 390 PHE A O 1
ATOM 3011 N N . GLY A 1 391 ? -5.355 19.406 11.219 1 91.69 391 GLY A N 1
ATOM 3012 C CA . GLY A 1 391 ? -4.355 20 10.344 1 91.69 391 GLY A CA 1
ATOM 3013 C C . GLY A 1 391 ? -3.27 20.75 11.094 1 91.69 391 GLY A C 1
ATOM 3014 O O . GLY A 1 391 ? -3.285 20.797 12.32 1 91.69 391 GLY A O 1
ATOM 3015 N N . ASN A 1 392 ? -2.436 21.312 10.297 1 90.31 392 ASN A N 1
ATOM 3016 C CA . ASN A 1 392 ? -1.22 21.969 10.773 1 90.31 392 ASN A CA 1
ATOM 3017 C C . ASN A 1 392 ? -1.537 23.125 11.719 1 90.31 392 ASN A C 1
ATOM 3019 O O . ASN A 1 392 ? -0.915 23.266 12.773 1 90.31 392 ASN A O 1
ATOM 3023 N N . TYR A 1 393 ? -2.48 24.047 11.336 1 93.44 393 TYR A N 1
ATOM 3024 C CA . TYR A 1 393 ? -2.807 25.203 12.164 1 93.44 393 TYR A CA 1
ATOM 3025 C C . TYR A 1 393 ? -3.223 24.781 13.562 1 93.44 393 TYR A C 1
ATOM 3027 O O . TYR A 1 393 ? -2.889 25.438 14.547 1 93.44 393 TYR A O 1
ATOM 3035 N N . ALA A 1 394 ? -3.916 23.688 13.633 1 96.5 394 ALA A N 1
ATOM 3036 C CA . ALA A 1 394 ? -4.383 23.203 14.93 1 96.5 394 ALA A CA 1
ATOM 3037 C C . ALA A 1 394 ? -3.217 22.703 15.773 1 96.5 394 ALA A C 1
ATOM 3039 O O . ALA A 1 394 ? -3.346 22.562 17 1 96.5 394 ALA A O 1
ATOM 3040 N N . GLN A 1 395 ? -2.125 22.469 15.164 1 95.06 395 GLN A N 1
ATOM 3041 C CA . GLN A 1 395 ? -0.992 21.844 15.852 1 95.06 395 GLN A CA 1
ATOM 3042 C C . GLN A 1 395 ? 0.045 22.891 16.25 1 95.06 395 GLN A C 1
ATOM 3044 O O . GLN A 1 395 ? 1.038 22.578 16.906 1 95.06 395 GLN A O 1
ATOM 3049 N N . ILE A 1 396 ? -0.212 24.156 15.891 1 94.56 396 ILE A N 1
ATOM 3050 C CA . ILE A 1 396 ? 0.707 25.25 16.219 1 94.56 396 ILE A CA 1
ATOM 3051 C C . ILE A 1 396 ? 0.792 25.422 17.734 1 94.56 396 ILE A C 1
ATOM 3053 O O . ILE A 1 396 ? -0.228 25.391 18.422 1 94.56 396 ILE A O 1
ATOM 3057 N N . ASN A 1 397 ? 1.976 25.547 18.234 1 95.56 397 ASN A N 1
ATOM 3058 C CA . ASN A 1 397 ? 2.277 25.781 19.641 1 95.56 397 ASN A CA 1
ATOM 3059 C C . ASN A 1 397 ? 1.893 24.578 20.5 1 95.56 397 ASN A C 1
ATOM 3061 O O . ASN A 1 397 ? 1.383 24.75 21.609 1 95.56 397 ASN A O 1
ATOM 3065 N N . PHE A 1 398 ? 1.981 23.453 19.938 1 96.06 398 PHE A N 1
ATOM 3066 C CA . PHE A 1 398 ? 2.059 22.156 20.594 1 96.06 398 PHE A CA 1
ATOM 3067 C C . PHE A 1 398 ? 3.338 21.422 20.219 1 96.06 398 PHE A C 1
ATOM 3069 O O . PHE A 1 398 ? 3.74 21.438 19.047 1 96.06 398 PHE A O 1
ATOM 3076 N N . GLN A 1 399 ? 4.008 20.953 21.156 1 95.38 399 GLN A N 1
ATOM 3077 C CA . GLN A 1 399 ? 4.922 19.859 20.828 1 95.38 399 GLN A CA 1
ATOM 3078 C C . GLN A 1 399 ? 4.172 18.547 20.641 1 95.38 399 GLN A C 1
ATOM 3080 O O . GLN A 1 399 ? 3.494 18.078 21.562 1 95.38 399 GLN A O 1
ATOM 3085 N N . VAL A 1 400 ? 4.219 18.031 19.484 1 94.88 400 VAL A N 1
ATOM 3086 C CA . VAL A 1 400 ? 3.518 16.812 19.141 1 94.88 400 VAL A CA 1
ATOM 3087 C C . VAL A 1 400 ? 4.516 15.656 19.047 1 94.88 400 VAL A C 1
ATOM 3089 O O . VAL A 1 400 ? 5.438 15.688 18.219 1 94.88 400 VAL A O 1
ATOM 3092 N N . GLU A 1 401 ? 4.328 14.711 19.891 1 94.62 401 GLU A N 1
ATOM 3093 C CA . GLU A 1 401 ? 5.246 13.578 19.938 1 94.62 401 GLU A CA 1
ATOM 3094 C C . GLU A 1 401 ? 4.586 12.312 19.406 1 94.62 401 GLU A C 1
ATOM 3096 O O . GLU A 1 401 ? 3.455 11.984 19.766 1 94.62 401 GLU A O 1
ATOM 3101 N N . TYR A 1 402 ? 5.316 11.625 18.562 1 90.56 402 TYR A N 1
ATOM 3102 C CA . TYR A 1 402 ? 4.941 10.305 18.078 1 90.56 402 TYR A CA 1
ATOM 3103 C C . TYR A 1 402 ? 5.801 9.227 18.734 1 90.56 402 TYR A C 1
ATOM 3105 O O . TYR A 1 402 ? 7.012 9.172 18.516 1 90.56 402 TYR A O 1
ATOM 3113 N N . ASP A 1 403 ? 5.195 8.516 19.562 1 87.56 403 ASP A N 1
ATOM 3114 C CA . ASP A 1 403 ? 5.77 7.281 20.078 1 87.56 403 ASP A CA 1
ATOM 3115 C C . ASP A 1 403 ? 5.273 6.066 19.297 1 87.56 403 ASP A C 1
ATOM 3117 O O . ASP A 1 403 ? 4.25 5.473 19.641 1 87.56 403 ASP A O 1
ATOM 3121 N N . LEU A 1 404 ? 6.012 5.66 18.281 1 77.88 404 LEU A N 1
ATOM 3122 C CA . LEU A 1 404 ? 5.527 4.656 17.328 1 77.88 404 LEU A CA 1
ATOM 3123 C C . LEU A 1 404 ? 5.781 3.248 17.859 1 77.88 404 LEU A C 1
ATOM 3125 O O . LEU A 1 404 ? 5.234 2.273 17.344 1 77.88 404 LEU A O 1
ATOM 3129 N N . GLN A 1 405 ? 6.598 3.227 18.812 1 72.69 405 GLN A N 1
ATOM 3130 C CA . GLN A 1 405 ? 6.727 1.943 19.484 1 72.69 405 GLN A CA 1
ATOM 3131 C C . GLN A 1 405 ? 5.453 1.598 20.25 1 72.69 405 GLN A C 1
ATOM 3133 O O . GLN A 1 405 ? 4.992 0.454 20.219 1 72.69 405 GLN A O 1
ATOM 3138 N N . ASN A 1 406 ? 4.973 2.545 20.938 1 75.62 406 ASN A N 1
ATOM 3139 C CA . ASN A 1 406 ? 3.768 2.334 21.734 1 75.62 406 ASN A CA 1
ATOM 3140 C C . ASN A 1 406 ? 2.518 2.795 20.984 1 75.62 406 ASN A C 1
ATOM 3142 O O . ASN A 1 406 ? 1.407 2.705 21.516 1 75.62 406 ASN A O 1
ATOM 3146 N N . TRP A 1 407 ? 2.674 3.324 19.891 1 81.69 407 TRP A N 1
ATOM 3147 C CA . TRP A 1 407 ? 1.606 3.748 18.984 1 81.69 407 TRP A CA 1
ATOM 3148 C C . TRP A 1 407 ? 0.715 4.793 19.656 1 81.69 407 TRP A C 1
ATOM 3150 O O . TRP A 1 407 ? -0.506 4.629 19.703 1 81.69 407 TRP A O 1
ATOM 3160 N N . VAL A 1 408 ? 1.377 5.832 20.094 1 89.88 408 VAL A N 1
ATOM 3161 C CA . VAL A 1 408 ? 0.729 6.914 20.812 1 89.88 408 VAL A CA 1
ATOM 3162 C C . VAL A 1 408 ? 1.22 8.258 20.297 1 89.88 408 VAL A C 1
ATOM 3164 O O . VAL A 1 408 ? 2.385 8.398 19.906 1 89.88 408 VAL A O 1
ATOM 3167 N N . VAL A 1 409 ? 0.288 9.211 20.234 1 94.69 409 VAL A N 1
ATOM 3168 C CA . VAL A 1 409 ? 0.639 10.602 19.969 1 94.69 409 VAL A CA 1
ATOM 3169 C C . VAL A 1 409 ? 0.352 11.453 21.203 1 94.69 409 VAL A C 1
ATOM 3171 O O . VAL A 1 409 ? -0.67 11.266 21.875 1 94.69 409 VAL A O 1
ATOM 3174 N N . SER A 1 410 ? 1.264 12.305 21.547 1 96.31 410 SER A N 1
ATOM 3175 C CA . SER A 1 410 ? 1.105 13.195 22.688 1 96.31 410 SER A CA 1
ATOM 3176 C C . SER A 1 410 ? 1.172 14.656 22.25 1 96.31 410 SER A C 1
ATOM 3178 O O . SER A 1 410 ? 1.902 15.008 21.328 1 96.31 410 SER A O 1
ATOM 3180 N N . PHE A 1 411 ? 0.406 15.484 23 1 97.38 411 PHE A N 1
ATOM 3181 C CA . PHE A 1 411 ? 0.365 16.922 22.766 1 97.38 411 PHE A CA 1
ATOM 3182 C C . PHE A 1 411 ? 0.743 17.672 24.031 1 97.38 411 PHE A C 1
ATOM 3184 O O . PHE A 1 411 ? 0.18 17.438 25.109 1 97.38 411 PHE A O 1
ATOM 3191 N N . ALA A 1 412 ? 1.645 18.562 23.906 1 96.31 412 ALA A N 1
ATOM 3192 C CA . ALA A 1 412 ? 1.993 19.469 25 1 96.31 412 ALA A CA 1
ATOM 3193 C C . ALA A 1 412 ? 1.93 20.922 24.547 1 96.31 412 ALA A C 1
ATOM 3195 O O . ALA A 1 412 ? 2.656 21.328 23.641 1 96.31 412 ALA A O 1
ATOM 3196 N N . PRO A 1 413 ? 1.045 21.672 25.234 1 95.25 413 PRO A N 1
ATOM 3197 C CA . PRO A 1 413 ? 1.104 23.094 24.922 1 95.25 413 PRO A CA 1
ATOM 3198 C C . PRO A 1 413 ? 2.496 23.688 25.141 1 95.25 413 PRO A C 1
ATOM 3200 O O . PRO A 1 413 ? 3.088 23.516 26.203 1 95.25 413 PRO A O 1
ATOM 3203 N N . THR A 1 414 ? 3.002 24.281 24.094 1 94.62 414 THR A N 1
ATOM 3204 C CA . THR A 1 414 ? 4.371 24.797 24.078 1 94.62 414 THR A CA 1
ATOM 3205 C C . THR A 1 414 ? 4.477 26.047 23.234 1 94.62 414 THR A C 1
ATOM 3207 O O . THR A 1 414 ? 3.904 26.125 22.141 1 94.62 414 THR A O 1
ATOM 3210 N N . ASP A 1 415 ? 5.09 27.062 23.828 1 93.75 415 ASP A N 1
ATOM 3211 C CA . ASP A 1 415 ? 5.496 28.156 22.953 1 93.75 415 ASP A CA 1
ATOM 3212 C C . ASP A 1 415 ? 6.648 27.734 22.047 1 93.75 415 ASP A C 1
ATOM 3214 O O . ASP A 1 415 ? 7.816 27.844 22.422 1 93.75 415 ASP A O 1
ATOM 3218 N N . CYS A 1 416 ? 6.309 27.406 20.812 1 93.12 416 CYS A N 1
ATOM 3219 C CA . CYS A 1 416 ? 7.27 26.781 19.906 1 93.12 416 CYS A CA 1
ATOM 3220 C C . CYS A 1 416 ? 8.281 27.797 19.391 1 93.12 416 CYS A C 1
ATOM 3222 O O . CYS A 1 416 ? 9.305 27.438 18.828 1 93.12 416 CYS A O 1
ATOM 3224 N N . THR A 1 417 ? 8.047 29.078 19.641 1 91.12 417 THR A N 1
ATOM 3225 C CA . THR A 1 417 ? 9.016 30.094 19.234 1 91.12 417 THR A CA 1
ATOM 3226 C C . THR A 1 417 ? 10.18 30.141 20.219 1 91.12 417 THR A C 1
ATOM 3228 O O . THR A 1 417 ? 11.211 30.75 19.953 1 91.12 417 THR A O 1
ATOM 3231 N N . GLN A 1 418 ? 10.008 29.453 21.359 1 86.25 418 GLN A N 1
ATOM 3232 C CA . GLN A 1 418 ? 11.008 29.562 22.422 1 86.25 418 GLN A CA 1
ATOM 3233 C C . GLN A 1 418 ? 11.773 28.25 22.594 1 86.25 418 GLN A C 1
ATOM 3235 O O . GLN A 1 418 ? 12.516 28.094 23.562 1 86.25 418 GLN A O 1
ATOM 3240 N N . ILE A 1 419 ? 11.586 27.391 21.719 1 79.88 419 ILE A N 1
ATOM 3241 C CA . ILE A 1 419 ? 12.266 26.109 21.891 1 79.88 419 ILE A CA 1
ATOM 3242 C C . ILE A 1 419 ? 13.562 26.094 21.094 1 79.88 419 ILE A C 1
ATOM 3244 O O . ILE A 1 419 ? 13.672 26.766 20.062 1 79.88 419 ILE A O 1
ATOM 3248 N N . MET B 1 1 ? 54.906 -42.656 73.688 1 20.38 1 MET B N 1
ATOM 3249 C CA . MET B 1 1 ? 55.125 -41.219 73.5 1 20.38 1 MET B CA 1
ATOM 3250 C C . MET B 1 1 ? 53.969 -40.625 72.688 1 20.38 1 MET B C 1
ATOM 3252 O O . MET B 1 1 ? 53.219 -41.344 72 1 20.38 1 MET B O 1
ATOM 3256 N N . VAL B 1 2 ? 54.125 -39.281 72.312 1 21.05 2 VAL B N 1
ATOM 3257 C CA . VAL B 1 2 ? 53.375 -38.031 72.375 1 21.05 2 VAL B CA 1
ATOM 3258 C C . VAL B 1 2 ? 52.5 -37.938 71.125 1 21.05 2 VAL B C 1
ATOM 3260 O O . VAL B 1 2 ? 51.375 -37.469 71.125 1 21.05 2 VAL B O 1
ATOM 3263 N N . ASN B 1 3 ? 53.094 -38.219 69.938 1 21.7 3 ASN B N 1
ATOM 3264 C CA . ASN B 1 3 ? 52.969 -37.25 68.812 1 21.7 3 ASN B CA 1
ATOM 3265 C C . ASN B 1 3 ? 51.625 -37.344 68.125 1 21.7 3 ASN B C 1
ATOM 3267 O O . ASN B 1 3 ? 51.344 -38.312 67.438 1 21.7 3 ASN B O 1
ATOM 3271 N N . HIS B 1 4 ? 50.562 -37.094 68.875 1 26.36 4 HIS B N 1
ATOM 3272 C CA . HIS B 1 4 ? 49.156 -36.781 68.625 1 26.36 4 HIS B CA 1
ATOM 3273 C C . HIS B 1 4 ? 49 -35.75 67.562 1 26.36 4 HIS B C 1
ATOM 3275 O O . HIS B 1 4 ? 49.125 -34.562 67.812 1 26.36 4 HIS B O 1
ATOM 3281 N N . GLN B 1 5 ? 49.656 -35.969 66.375 1 25.44 5 GLN B N 1
ATOM 3282 C CA . GLN B 1 5 ? 49.719 -35.094 65.188 1 25.44 5 GLN B CA 1
ATOM 3283 C C . GLN B 1 5 ? 48.344 -34.656 64.812 1 25.44 5 GLN B C 1
ATOM 3285 O O . GLN B 1 5 ? 47.406 -35.438 64.688 1 25.44 5 GLN B O 1
ATOM 3290 N N . LEU B 1 6 ? 48 -33.281 64.875 1 24.91 6 LEU B N 1
ATOM 3291 C CA . LEU B 1 6 ? 47.062 -32.188 64.75 1 24.91 6 LEU B CA 1
ATOM 3292 C C . LEU B 1 6 ? 46.531 -32.094 63.344 1 24.91 6 LEU B C 1
ATOM 3294 O O . LEU B 1 6 ? 47.125 -31.453 62.469 1 24.91 6 LEU B O 1
ATOM 3298 N N . PHE B 1 7 ? 46.344 -33.156 62.562 1 26.17 7 PHE B N 1
ATOM 3299 C CA . PHE B 1 7 ? 46 -32.938 61.156 1 26.17 7 PHE B CA 1
ATOM 3300 C C . PHE B 1 7 ? 44.75 -32.094 61 1 26.17 7 PHE B C 1
ATOM 3302 O O . PHE B 1 7 ? 43.656 -32.531 61.375 1 26.17 7 PHE B O 1
ATOM 3309 N N . LEU B 1 8 ? 44.906 -30.719 61.281 1 25.86 8 LEU B N 1
ATOM 3310 C CA . LEU B 1 8 ? 44.031 -29.578 61.094 1 25.86 8 LEU B CA 1
ATOM 3311 C C . LEU B 1 8 ? 43.438 -29.547 59.719 1 25.86 8 LEU B C 1
ATOM 3313 O O . LEU B 1 8 ? 44.156 -29.344 58.719 1 25.86 8 LEU B O 1
ATOM 3317 N N . LEU B 1 9 ? 42.625 -30.484 59.344 1 26.61 9 LEU B N 1
ATOM 3318 C CA . LEU B 1 9 ? 41.906 -30.578 58.062 1 26.61 9 LEU B CA 1
ATOM 3319 C C . LEU B 1 9 ? 41.156 -29.281 57.781 1 26.61 9 LEU B C 1
ATOM 3321 O O . LEU B 1 9 ? 40.219 -28.938 58.5 1 26.61 9 LEU B O 1
ATOM 3325 N N . LEU B 1 10 ? 41.938 -28.203 57.344 1 25.47 10 LEU B N 1
ATOM 3326 C CA . LEU B 1 10 ? 41.531 -26.859 56.938 1 25.47 10 LEU B CA 1
ATOM 3327 C C . LEU B 1 10 ? 40.469 -26.922 55.844 1 25.47 10 LEU B C 1
ATOM 3329 O O . LEU B 1 10 ? 40.688 -27.484 54.781 1 25.47 10 LEU B O 1
ATOM 3333 N N . THR B 1 11 ? 39.188 -27.125 56.219 1 27.95 11 THR B N 1
ATOM 3334 C CA . THR B 1 11 ? 38 -26.953 55.438 1 27.95 11 THR B CA 1
ATOM 3335 C C . THR B 1 11 ? 38 -25.609 54.719 1 27.95 11 THR B C 1
ATOM 3337 O O . THR B 1 11 ? 37.875 -24.562 55.344 1 27.95 11 THR B O 1
ATOM 3340 N N . LEU B 1 12 ? 39 -25.359 53.844 1 28.12 12 LEU B N 1
ATOM 3341 C CA . LEU B 1 12 ? 39 -24.094 53.125 1 28.12 12 LEU B CA 1
ATOM 3342 C C . LEU B 1 12 ? 37.656 -23.891 52.406 1 28.12 12 LEU B C 1
ATOM 3344 O O . LEU B 1 12 ? 37.25 -24.734 51.594 1 28.12 12 LEU B O 1
ATOM 3348 N N . ILE B 1 13 ? 36.719 -23.266 53.094 1 31.8 13 ILE B N 1
ATOM 3349 C CA . ILE B 1 13 ? 35.5 -22.609 52.625 1 31.8 13 ILE B CA 1
ATOM 3350 C C . ILE B 1 13 ? 35.781 -21.766 51.406 1 31.8 13 ILE B C 1
ATOM 3352 O O . ILE B 1 13 ? 36.5 -20.75 51.469 1 31.8 13 ILE B O 1
ATOM 3356 N N . LEU B 1 14 ? 36.25 -22.375 50.281 1 30.05 14 LEU B N 1
ATOM 3357 C CA . LEU B 1 14 ? 36.406 -21.578 49.094 1 30.05 14 LEU B CA 1
ATOM 3358 C C . LEU B 1 14 ? 35.125 -20.781 48.781 1 30.05 14 LEU B C 1
ATOM 3360 O O . LEU B 1 14 ? 34.062 -21.359 48.562 1 30.05 14 LEU B O 1
ATOM 3364 N N . SER B 1 15 ? 34.938 -19.641 49.5 1 31.95 15 SER B N 1
ATOM 3365 C CA . SER B 1 15 ? 34.031 -18.547 49.125 1 31.95 15 SER B CA 1
ATOM 3366 C C . SER B 1 15 ? 34.125 -18.25 47.625 1 31.95 15 SER B C 1
ATOM 3368 O O . SER B 1 15 ? 35.156 -17.75 47.156 1 31.95 15 SER B O 1
ATOM 3370 N N . ILE B 1 16 ? 33.75 -19.172 46.812 1 33.09 16 ILE B N 1
ATOM 3371 C CA . ILE B 1 16 ? 33.625 -18.781 45.438 1 33.09 16 ILE B CA 1
ATOM 3372 C C . ILE B 1 16 ? 32.906 -17.422 45.344 1 33.09 16 ILE B C 1
ATOM 3374 O O . ILE B 1 16 ? 31.75 -17.297 45.719 1 33.09 16 ILE B O 1
ATOM 3378 N N . LEU B 1 17 ? 33.625 -16.344 45.656 1 34.69 17 LEU B N 1
ATOM 3379 C CA . LEU B 1 17 ? 33.25 -15.023 45.219 1 34.69 17 LEU B CA 1
ATOM 3380 C C . LEU B 1 17 ? 32.812 -15.055 43.75 1 34.69 17 LEU B C 1
ATOM 3382 O O . LEU B 1 17 ? 33.625 -15.258 42.844 1 34.69 17 LEU B O 1
ATOM 3386 N N . VAL B 1 18 ? 31.719 -15.727 43.531 1 35.84 18 VAL B N 1
ATOM 3387 C CA . VAL B 1 18 ? 31.062 -15.43 42.25 1 35.84 18 VAL B CA 1
ATOM 3388 C C . VAL B 1 18 ? 31.094 -13.922 42 1 35.84 18 VAL B C 1
ATOM 3390 O O . VAL B 1 18 ? 30.453 -13.156 42.719 1 35.84 18 VAL B O 1
ATOM 3393 N N . PHE B 1 19 ? 32.25 -13.414 41.625 1 36.47 19 PHE B N 1
ATOM 3394 C CA . PHE B 1 19 ? 32.25 -12.125 40.969 1 36.47 19 PHE B CA 1
ATOM 3395 C C . PHE B 1 19 ? 31.141 -12.039 39.938 1 36.47 19 PHE B C 1
ATOM 3397 O O . PHE B 1 19 ? 31.172 -12.727 38.906 1 36.47 19 PHE B O 1
ATOM 3404 N N . GLN B 1 20 ? 29.922 -11.914 40.406 1 36.41 20 GLN B N 1
ATOM 3405 C CA . GLN B 1 20 ? 28.922 -11.312 39.531 1 36.41 20 GLN B CA 1
ATOM 3406 C C . GLN B 1 20 ? 29.469 -10.086 38.812 1 36.41 20 GLN B C 1
ATOM 3408 O O . GLN B 1 20 ? 29.656 -9.031 39.438 1 36.41 20 GLN B O 1
ATOM 3413 N N . SER B 1 21 ? 30.391 -10.312 37.969 1 38.06 21 SER B N 1
ATOM 3414 C CA . SER B 1 21 ? 30.594 -9.227 37 1 38.06 21 SER B CA 1
ATOM 3415 C C . SER B 1 21 ? 29.266 -8.703 36.469 1 38.06 21 SER B C 1
ATOM 3417 O O . SER B 1 21 ? 28.562 -9.406 35.75 1 38.06 21 SER B O 1
ATOM 3419 N N . GLU B 1 22 ? 28.578 -7.938 37.281 1 38.06 22 GLU B N 1
ATOM 3420 C CA . GLU B 1 22 ? 27.609 -7.008 36.688 1 38.06 22 GLU B CA 1
ATOM 3421 C C . GLU B 1 22 ? 28.203 -6.309 35.469 1 38.06 22 GLU B C 1
ATOM 3423 O O . GLU B 1 22 ? 29.031 -5.414 35.594 1 38.06 22 GLU B O 1
ATOM 3428 N N . SER B 1 23 ? 28.453 -7.074 34.5 1 38.09 23 SER B N 1
ATOM 3429 C CA . SER B 1 23 ? 28.609 -6.289 33.281 1 38.09 23 SER B CA 1
ATOM 3430 C C . SER B 1 23 ? 27.578 -5.176 33.219 1 38.09 23 SER B C 1
ATOM 3432 O O . SER B 1 23 ? 26.375 -5.441 33.062 1 38.09 23 SER B O 1
ATOM 3434 N N . ARG B 1 24 ? 27.859 -4.078 33.938 1 36.91 24 ARG B N 1
ATOM 3435 C CA . ARG B 1 24 ? 27.188 -2.82 33.625 1 36.91 24 ARG B CA 1
ATOM 3436 C C . ARG B 1 24 ? 27.016 -2.627 32.125 1 36.91 24 ARG B C 1
ATOM 3438 O O . ARG B 1 24 ? 27.984 -2.373 31.422 1 36.91 24 ARG B O 1
ATOM 3445 N N . VAL B 1 25 ? 26.203 -3.387 31.547 1 37.25 25 VAL B N 1
ATOM 3446 C CA . VAL B 1 25 ? 25.781 -2.887 30.25 1 37.25 25 VAL B CA 1
ATOM 3447 C C . VAL B 1 25 ? 25.656 -1.365 30.297 1 37.25 25 VAL B C 1
ATOM 3449 O O . VAL B 1 25 ? 24.844 -0.824 31.047 1 37.25 25 VAL B O 1
ATOM 3452 N N . LYS B 1 26 ? 26.734 -0.628 30.094 1 38.03 26 LYS B N 1
ATOM 3453 C CA . LYS B 1 26 ? 26.641 0.811 29.859 1 38.03 26 LYS B CA 1
ATOM 3454 C C . LYS B 1 26 ? 25.359 1.173 29.125 1 38.03 26 LYS B C 1
ATOM 3456 O O . LYS B 1 26 ? 25.125 0.706 28 1 38.03 26 LYS B O 1
ATOM 3461 N N . ALA B 1 27 ? 24.406 1.435 29.812 1 44.75 27 ALA B N 1
ATOM 3462 C CA . ALA B 1 27 ? 23.188 2 29.234 1 44.75 27 ALA B CA 1
ATOM 3463 C C . ALA B 1 27 ? 23.5 2.906 28.047 1 44.75 27 ALA B C 1
ATOM 3465 O O . ALA B 1 27 ? 24.25 3.875 28.188 1 44.75 27 ALA B O 1
ATOM 3466 N N . LYS B 1 28 ? 23.531 2.402 26.922 1 53.5 28 LYS B N 1
ATOM 3467 C CA . LYS B 1 28 ? 23.719 3.238 25.734 1 53.5 28 LYS B CA 1
ATOM 3468 C C . LYS B 1 28 ? 23.094 4.617 25.922 1 53.5 28 LYS B C 1
ATOM 3470 O O . LYS B 1 28 ? 21.953 4.73 26.359 1 53.5 28 LYS B O 1
ATOM 3475 N N . ALA B 1 29 ? 23.891 5.652 26.047 1 54 29 ALA B N 1
ATOM 3476 C CA . ALA B 1 29 ? 23.422 7.027 26.156 1 54 29 ALA B CA 1
ATOM 3477 C C . ALA B 1 29 ? 22.25 7.289 25.219 1 54 29 ALA B C 1
ATOM 3479 O O . ALA B 1 29 ? 22.266 6.816 24.078 1 54 29 ALA B O 1
ATOM 3480 N N . PRO B 1 30 ? 21.109 7.785 25.859 1 64.5 30 PRO B N 1
ATOM 3481 C CA . PRO B 1 30 ? 19.953 8.086 25.016 1 64.5 30 PRO B CA 1
ATOM 3482 C C . PRO B 1 30 ? 20.312 8.938 23.797 1 64.5 30 PRO B C 1
ATOM 3484 O O . PRO B 1 30 ? 21.031 9.93 23.922 1 64.5 30 PRO B O 1
ATOM 3487 N N . PHE B 1 31 ? 20.219 8.438 22.672 1 77.12 31 PHE B N 1
ATOM 3488 C CA . PHE B 1 31 ? 20.531 9.133 21.422 1 77.12 31 PHE B CA 1
ATOM 3489 C C . PHE B 1 31 ? 19.328 9.914 20.922 1 77.12 31 PHE B C 1
ATOM 3491 O O . PHE B 1 31 ? 18.203 9.438 20.984 1 77.12 31 PHE B O 1
ATOM 3498 N N . GLY B 1 32 ? 19.609 11.219 20.766 1 79.5 32 GLY B N 1
ATOM 3499 C CA . GLY B 1 32 ? 18.609 12.086 20.156 1 79.5 32 GLY B CA 1
ATOM 3500 C C . GLY B 1 32 ? 19.219 13.32 19.516 1 79.5 32 GLY B C 1
ATOM 3501 O O . GLY B 1 32 ? 20.344 13.695 19.812 1 79.5 32 GLY B O 1
ATOM 3502 N N . PHE B 1 33 ? 18.578 13.898 18.578 1 82.88 33 PHE B N 1
ATOM 3503 C CA . PHE B 1 33 ? 19 15.141 17.938 1 82.88 33 PHE B CA 1
ATOM 3504 C C . PHE B 1 33 ? 17.781 15.922 17.438 1 82.88 33 PHE B C 1
ATOM 3506 O O . PHE B 1 33 ? 16.656 15.422 17.469 1 82.88 33 PHE B O 1
ATOM 3513 N N . SER B 1 34 ? 18.031 17.141 17.188 1 86.62 34 SER B N 1
ATOM 3514 C CA . SER B 1 34 ? 16.922 18 16.781 1 86.62 34 SER B CA 1
ATOM 3515 C C . SER B 1 34 ? 17.312 18.828 15.555 1 86.62 34 SER B C 1
ATOM 3517 O O . SER B 1 34 ? 18.469 19.203 15.383 1 86.62 34 SER B O 1
ATOM 3519 N N . LEU B 1 35 ? 16.328 19.094 14.711 1 87.88 35 LEU B N 1
ATOM 3520 C CA . LEU B 1 35 ? 16.484 19.875 13.5 1 87.88 35 LEU B CA 1
ATOM 3521 C C . LEU B 1 35 ? 15.547 21.094 13.523 1 87.88 35 LEU B C 1
ATOM 3523 O O . LEU B 1 35 ? 14.508 21.062 14.188 1 87.88 35 LEU B O 1
ATOM 3527 N N . GLU B 1 36 ? 16.016 22.094 12.805 1 87.75 36 GLU B N 1
ATOM 3528 C CA . GLU B 1 36 ? 15.125 23.234 12.586 1 87.75 36 GLU B CA 1
ATOM 3529 C C . GLU B 1 36 ? 14.039 22.891 11.57 1 87.75 36 GLU B C 1
ATOM 3531 O O . GLU B 1 36 ? 14.305 22.219 10.57 1 87.75 36 GLU B O 1
ATOM 3536 N N . LEU B 1 37 ? 12.867 23.312 11.836 1 89.5 37 LEU B N 1
ATOM 3537 C CA . LEU B 1 37 ? 11.734 23.188 10.922 1 89.5 37 LEU B CA 1
ATOM 3538 C C . LEU B 1 37 ? 11.281 24.562 10.438 1 89.5 37 LEU B C 1
ATOM 3540 O O . LEU B 1 37 ? 10.844 25.391 11.242 1 89.5 37 LEU B O 1
ATOM 3544 N N . ILE B 1 38 ? 11.43 24.781 9.18 1 87.31 38 ILE B N 1
ATOM 3545 C CA . ILE B 1 38 ? 11.094 26.062 8.586 1 87.31 38 ILE B CA 1
ATOM 3546 C C . ILE B 1 38 ? 9.914 25.906 7.633 1 87.31 38 ILE B C 1
ATOM 3548 O O . ILE B 1 38 ? 10 25.172 6.641 1 87.31 38 ILE B O 1
ATOM 3552 N N . HIS B 1 39 ? 8.812 26.531 7.961 1 86.81 39 HIS B N 1
ATOM 3553 C CA . HIS B 1 39 ? 7.711 26.5 7.008 1 86.81 39 HIS B CA 1
ATOM 3554 C C . HIS B 1 39 ? 8.102 27.141 5.684 1 86.81 39 HIS B C 1
ATOM 3556 O O . HIS B 1 39 ? 8.789 28.156 5.664 1 86.81 39 HIS B O 1
ATOM 3562 N N . ARG B 1 40 ? 7.664 26.625 4.625 1 81.81 40 ARG B N 1
ATOM 3563 C CA . ARG B 1 40 ? 8.039 27.078 3.287 1 81.81 40 ARG B CA 1
ATOM 3564 C C . ARG B 1 40 ? 7.691 28.562 3.096 1 81.81 40 ARG B C 1
ATOM 3566 O O . ARG B 1 40 ? 8.422 29.281 2.418 1 81.81 40 ARG B O 1
ATOM 3573 N N . ASP B 1 41 ? 6.625 29.047 3.74 1 80.38 41 ASP B N 1
ATOM 3574 C CA . ASP B 1 41 ? 6.172 30.422 3.559 1 80.38 41 ASP B CA 1
ATOM 3575 C C . ASP B 1 41 ? 6.719 31.328 4.652 1 80.38 41 ASP B C 1
ATOM 3577 O O . ASP B 1 41 ? 6.355 32.5 4.73 1 80.38 41 ASP B O 1
ATOM 3581 N N . SER B 1 42 ? 7.5 30.781 5.527 1 85.19 42 SER B N 1
ATOM 3582 C CA . SER B 1 42 ? 8.156 31.578 6.559 1 85.19 42 SER B CA 1
ATOM 3583 C C . SER B 1 42 ? 9.172 32.531 5.949 1 85.19 42 SER B C 1
ATOM 3585 O O . SER B 1 42 ? 9.797 32.219 4.934 1 85.19 42 SER B O 1
ATOM 3587 N N . PRO B 1 43 ? 9.352 33.75 6.594 1 85.56 43 PRO B N 1
ATOM 3588 C CA . PRO B 1 43 ? 10.391 34.656 6.109 1 85.56 43 PRO B CA 1
ATOM 3589 C C . PRO B 1 43 ? 11.781 34.031 6.137 1 85.56 43 PRO B C 1
ATOM 3591 O O . PRO B 1 43 ? 12.703 34.5 5.477 1 85.56 43 PRO B O 1
ATOM 3594 N N . LEU B 1 44 ? 11.984 32.938 6.875 1 85 44 LEU B N 1
ATOM 3595 C CA . LEU B 1 44 ? 13.273 32.25 6.969 1 85 44 LEU B CA 1
ATOM 3596 C C . LEU B 1 44 ? 13.461 31.281 5.793 1 85 44 LEU B C 1
ATOM 3598 O O . LEU B 1 44 ? 14.562 30.781 5.582 1 85 44 LEU B O 1
ATOM 3602 N N . SER B 1 45 ? 12.406 31.062 5.031 1 85.25 45 SER B N 1
ATOM 3603 C CA . SER B 1 45 ? 12.445 30.125 3.914 1 85.25 45 SER B CA 1
ATOM 3604 C C . SER B 1 45 ? 13.047 30.766 2.67 1 85.25 45 SER B C 1
ATOM 3606 O O . SER B 1 45 ? 12.789 31.938 2.379 1 85.25 45 SER B O 1
ATOM 3608 N N . PRO B 1 46 ? 13.844 29.984 1.883 1 80.06 46 PRO B N 1
ATOM 3609 C CA . PRO B 1 46 ? 14.312 30.516 0.598 1 80.06 46 PRO B CA 1
ATOM 3610 C C . PRO B 1 46 ? 13.18 30.719 -0.407 1 80.06 46 PRO B C 1
ATOM 3612 O O . PRO B 1 46 ? 13.375 31.359 -1.441 1 80.06 46 PRO B O 1
ATOM 3615 N N . PHE B 1 47 ? 11.992 30.281 -0.089 1 78.94 47 PHE B N 1
ATOM 3616 C CA . PHE B 1 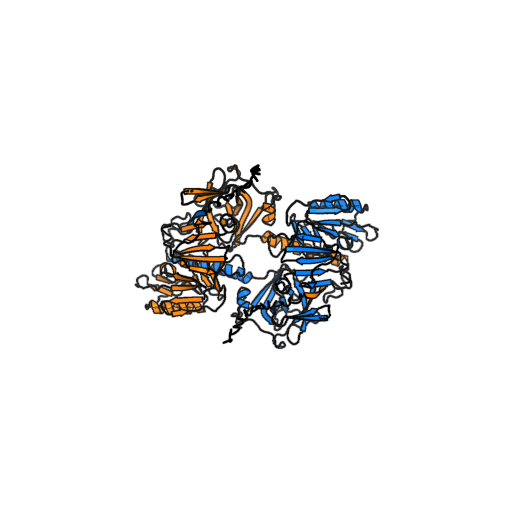47 ? 10.867 30.375 -1.005 1 78.94 47 PHE B CA 1
ATOM 3617 C C . PHE B 1 47 ? 9.875 31.438 -0.529 1 78.94 47 PHE B C 1
ATOM 3619 O O . PHE B 1 47 ? 8.758 31.516 -1.033 1 78.94 47 PHE B O 1
ATOM 3626 N N . TYR B 1 48 ? 10.344 32.188 0.443 1 84.31 48 TYR B N 1
ATOM 3627 C CA . TYR B 1 48 ? 9.461 33.219 0.999 1 84.31 48 TYR B CA 1
ATOM 3628 C C . TYR B 1 48 ? 9.023 34.219 -0.079 1 84.31 48 TYR B C 1
ATOM 3630 O O . TYR B 1 48 ? 9.852 34.719 -0.836 1 84.31 48 TYR B O 1
ATOM 3638 N N . ASN B 1 49 ? 7.797 34.312 -0.258 1 81.56 49 ASN B N 1
ATOM 3639 C CA . ASN B 1 49 ? 7.211 35.312 -1.151 1 81.56 49 ASN B CA 1
ATOM 3640 C C . ASN B 1 49 ? 6.578 36.469 -0.374 1 81.56 49 ASN B C 1
ATOM 3642 O O . ASN B 1 49 ? 5.434 36.375 0.066 1 81.56 49 ASN B O 1
ATOM 3646 N N . ALA B 1 50 ? 7.258 37.594 -0.29 1 84.19 50 ALA B N 1
ATOM 3647 C CA . ALA B 1 50 ? 6.836 38.719 0.523 1 84.19 50 ALA B CA 1
ATOM 3648 C C . ALA B 1 50 ? 5.66 39.438 -0.125 1 84.19 50 ALA B C 1
ATOM 3650 O O . ALA B 1 50 ? 4.996 40.25 0.521 1 84.19 50 ALA B O 1
ATOM 3651 N N . SER B 1 51 ? 5.406 39.125 -1.358 1 83.69 51 SER B N 1
ATOM 3652 C CA . SER B 1 51 ? 4.363 39.844 -2.064 1 83.69 51 SER B CA 1
ATOM 3653 C C . SER B 1 51 ? 2.975 39.344 -1.7 1 83.69 51 SER B C 1
ATOM 3655 O O . SER B 1 51 ? 1.97 40 -1.963 1 83.69 51 SER B O 1
ATOM 3657 N N . LEU B 1 52 ? 2.996 38.188 -1.136 1 81.69 52 LEU B N 1
ATOM 3658 C CA . LEU B 1 52 ? 1.698 37.625 -0.792 1 81.69 52 LEU B CA 1
ATOM 3659 C C . LEU B 1 52 ? 1.156 38.25 0.492 1 81.69 52 LEU B C 1
ATOM 3661 O O . LEU B 1 52 ? 1.874 38.344 1.489 1 81.69 52 LEU B O 1
ATOM 3665 N N . ASN B 1 53 ? -0.082 38.688 0.411 1 81.31 53 ASN B N 1
ATOM 3666 C CA . ASN B 1 53 ? -0.731 39.188 1.628 1 81.31 53 ASN B CA 1
ATOM 3667 C C . ASN B 1 53 ? -1.419 38.031 2.379 1 81.31 53 ASN B C 1
ATOM 3669 O O . ASN B 1 53 ? -1.421 36.906 1.919 1 81.31 53 ASN B O 1
ATOM 3673 N N . SER B 1 54 ? -1.959 38.312 3.537 1 80.94 54 SER B N 1
ATOM 3674 C CA . SER B 1 54 ? -2.523 37.312 4.422 1 80.94 54 SER B CA 1
ATOM 3675 C C . SER B 1 54 ? -3.678 36.562 3.754 1 80.94 54 SER B C 1
ATOM 3677 O O . SER B 1 54 ? -3.824 35.375 3.918 1 80.94 54 SER B O 1
ATOM 3679 N N . SER B 1 55 ? -4.523 37.25 2.928 1 79.56 55 SER B N 1
ATOM 3680 C CA . SER B 1 55 ? -5.656 36.656 2.252 1 79.56 55 SER B CA 1
ATOM 3681 C C . SER B 1 55 ? -5.191 35.656 1.187 1 79.56 55 SER B C 1
ATOM 3683 O O . SER B 1 55 ? -5.754 34.562 1.056 1 79.56 55 SER B O 1
ATOM 3685 N N . GLU B 1 56 ? -4.191 36.094 0.508 1 79 56 GLU B N 1
ATOM 3686 C CA . GLU B 1 56 ? -3.65 35.219 -0.538 1 79 56 GLU B CA 1
ATOM 3687 C C . GLU B 1 56 ? -3.021 33.969 0.056 1 79 56 GLU B C 1
ATOM 3689 O O . GLU B 1 56 ? -3.184 32.875 -0.484 1 79 56 GLU B O 1
ATOM 3694 N N . ILE B 1 57 ? -2.338 34.156 1.168 1 79.38 57 ILE B N 1
ATOM 3695 C CA . ILE B 1 57 ? -1.697 33.031 1.843 1 79.38 57 ILE B CA 1
ATOM 3696 C C . ILE B 1 57 ? -2.76 32.062 2.346 1 79.38 57 ILE B C 1
ATOM 3698 O O . ILE B 1 57 ? -2.646 30.859 2.146 1 79.38 57 ILE B O 1
ATOM 3702 N N . LEU B 1 58 ? -3.793 32.531 2.936 1 82.12 58 LEU B N 1
ATOM 3703 C CA . LEU B 1 58 ? -4.84 31.688 3.494 1 82.12 58 LEU B CA 1
ATOM 3704 C C . LEU B 1 58 ? -5.586 30.953 2.391 1 82.12 58 LEU B C 1
ATOM 3706 O O . LEU B 1 58 ? -5.934 29.781 2.551 1 82.12 58 LEU B O 1
ATOM 3710 N N . THR B 1 59 ? -5.863 31.672 1.322 1 77.44 59 THR B N 1
ATOM 3711 C CA . THR B 1 59 ? -6.539 31.047 0.193 1 77.44 59 THR B CA 1
ATOM 3712 C C . THR B 1 59 ? -5.691 29.922 -0.387 1 77.44 59 THR B C 1
ATOM 3714 O O . THR B 1 59 ? -6.199 28.828 -0.672 1 77.44 59 THR B O 1
ATOM 3717 N N . LYS B 1 60 ? -4.449 30.266 -0.553 1 75.88 60 LYS B N 1
ATOM 3718 C CA . LYS B 1 60 ? -3.518 29.25 -1.041 1 75.88 60 LYS B CA 1
ATOM 3719 C C . LYS B 1 60 ? -3.488 28.047 -0.114 1 75.88 60 LYS B C 1
ATOM 3721 O O . LYS B 1 60 ? -3.502 26.906 -0.577 1 75.88 60 LYS B O 1
ATOM 3726 N N . ASN B 1 61 ? -3.447 28.281 1.191 1 80.5 61 ASN B N 1
ATOM 3727 C CA . ASN B 1 61 ? -3.447 27.203 2.176 1 80.5 61 ASN B CA 1
ATOM 3728 C C . ASN B 1 61 ? -4.719 26.359 2.092 1 80.5 61 ASN B C 1
ATOM 3730 O O . ASN B 1 61 ? -4.672 25.141 2.23 1 80.5 61 ASN B O 1
ATOM 3734 N N . ALA B 1 62 ? -5.805 27 1.891 1 77.81 62 ALA B N 1
ATOM 3735 C CA . ALA B 1 62 ? -7.078 26.297 1.784 1 77.81 62 ALA B CA 1
ATOM 3736 C C . ALA B 1 62 ? -7.109 25.406 0.548 1 77.81 62 ALA B C 1
ATOM 3738 O O . ALA B 1 62 ? -7.48 24.234 0.631 1 77.81 62 ALA B O 1
ATOM 3739 N N . ILE B 1 63 ? -6.707 25.953 -0.576 1 70.38 63 ILE B N 1
ATOM 3740 C CA . ILE B 1 63 ? -6.688 25.188 -1.823 1 70.38 63 ILE B CA 1
ATOM 3741 C C . ILE B 1 63 ? -5.793 23.969 -1.67 1 70.38 63 ILE B C 1
ATOM 3743 O O . ILE B 1 63 ? -6.199 22.844 -2.002 1 70.38 63 ILE B O 1
ATOM 3747 N N . HIS B 1 64 ? -4.656 24.234 -1.081 1 72.94 64 HIS B N 1
ATOM 3748 C CA . HIS B 1 64 ? -3.717 23.141 -0.913 1 72.94 64 HIS B CA 1
ATOM 3749 C C . HIS B 1 64 ? -4.254 22.094 0.07 1 72.94 64 HIS B C 1
ATOM 3751 O O . HIS B 1 64 ? -4.043 20.891 -0.111 1 72.94 64 HIS B O 1
ATOM 3757 N N . SER B 1 65 ? -4.84 22.547 1.131 1 77.94 65 SER B N 1
ATOM 3758 C CA . SER B 1 65 ? -5.441 21.641 2.094 1 77.94 65 SER B CA 1
ATOM 3759 C C . SER B 1 65 ? -6.477 20.734 1.428 1 77.94 65 SER B C 1
ATOM 3761 O O . SER B 1 65 ? -6.488 19.516 1.648 1 77.94 65 SER B O 1
ATOM 3763 N N . MET B 1 66 ? -7.242 21.359 0.55 1 67.69 66 MET B N 1
ATOM 3764 C CA . MET B 1 66 ? -8.305 20.609 -0.105 1 67.69 66 MET B CA 1
ATOM 3765 C C . MET B 1 66 ? -7.727 19.625 -1.122 1 67.69 66 MET B C 1
ATOM 3767 O O . MET B 1 66 ? -8.211 18.5 -1.25 1 67.69 66 MET B O 1
ATOM 3771 N N . GLU B 1 67 ? -6.715 20.031 -1.807 1 64.81 67 GLU B N 1
ATOM 3772 C CA . GLU B 1 67 ? -6.07 19.141 -2.771 1 64.81 67 GLU B CA 1
ATOM 3773 C C . GLU B 1 67 ? -5.445 17.938 -2.078 1 64.81 67 GLU B C 1
ATOM 3775 O O . GLU B 1 67 ? -5.598 16.797 -2.539 1 64.81 67 GLU B O 1
ATOM 3780 N N . ARG B 1 68 ? -4.723 18.203 -1.048 1 72.12 68 ARG B N 1
ATOM 3781 C CA . ARG B 1 68 ? -4.113 17.109 -0.3 1 72.12 68 ARG B CA 1
ATOM 3782 C C . ARG B 1 68 ? -5.176 16.188 0.288 1 72.12 68 ARG B C 1
ATOM 3784 O O . ARG B 1 68 ? -5.004 14.969 0.309 1 72.12 68 ARG B O 1
ATOM 3791 N N . PHE B 1 69 ? -6.223 16.766 0.735 1 72.31 69 PHE B N 1
ATOM 3792 C CA . PHE B 1 69 ? -7.305 15.961 1.292 1 72.31 69 PHE B CA 1
ATOM 3793 C C . PHE B 1 69 ? -7.91 15.055 0.226 1 72.31 69 PHE B C 1
ATOM 3795 O O . PHE B 1 69 ? -8.195 13.883 0.49 1 72.31 69 PHE B O 1
ATOM 3802 N N . LYS B 1 70 ? -8.094 15.656 -0.916 1 61.56 70 LYS B N 1
ATOM 3803 C CA . LYS B 1 70 ? -8.617 14.867 -2.023 1 61.56 70 LYS B CA 1
ATOM 3804 C C . LYS B 1 70 ? -7.691 13.695 -2.35 1 61.56 70 LYS B C 1
ATOM 3806 O O . LYS B 1 70 ? -8.156 12.594 -2.639 1 61.56 70 LYS B O 1
ATOM 3811 N N . HIS B 1 71 ? -6.461 14.031 -2.275 1 64.31 71 HIS B N 1
ATOM 3812 C CA . HIS B 1 71 ? -5.492 12.969 -2.525 1 64.31 71 HIS B CA 1
ATOM 3813 C C . HIS B 1 71 ? -5.574 11.883 -1.458 1 64.31 71 HIS B C 1
ATOM 3815 O O . HIS B 1 71 ? -5.562 10.688 -1.776 1 64.31 71 HIS B O 1
ATOM 3821 N N . PHE B 1 72 ? -5.613 12.352 -0.156 1 64.5 72 PHE B N 1
ATOM 3822 C CA . PHE B 1 72 ? -5.816 11.398 0.926 1 64.5 72 PHE B CA 1
ATOM 3823 C C . PHE B 1 72 ? -7.035 10.523 0.657 1 64.5 72 PHE B C 1
ATOM 3825 O O . PHE B 1 72 ? -6.973 9.305 0.78 1 64.5 72 PHE B O 1
ATOM 3832 N N . GLN B 1 73 ? -7.98 11.25 0.291 1 58.28 73 GLN B N 1
ATOM 3833 C CA . GLN B 1 73 ? -9.242 10.547 0.065 1 58.28 73 GLN B CA 1
ATOM 3834 C C . GLN B 1 73 ? -9.109 9.531 -1.062 1 58.28 73 GLN B C 1
ATOM 3836 O O . GLN B 1 73 ? -9.641 8.422 -0.971 1 58.28 73 GLN B O 1
ATOM 3841 N N . SER B 1 74 ? -8.461 9.961 -2.086 1 57.28 74 SER B N 1
ATOM 3842 C CA . SER B 1 74 ? -8.25 9.047 -3.207 1 57.28 74 SER B CA 1
ATOM 3843 C C . SER B 1 74 ? -7.465 7.812 -2.773 1 57.28 74 SER B C 1
ATOM 3845 O O . SER B 1 74 ? -7.762 6.699 -3.209 1 57.28 74 SER B O 1
ATOM 3847 N N . LEU B 1 75 ? -6.473 8.062 -2.004 1 56.47 75 LEU B N 1
ATOM 3848 C CA . LEU B 1 75 ? -5.664 6.949 -1.511 1 56.47 75 LEU B CA 1
ATOM 3849 C C . LEU B 1 75 ? -6.484 6.051 -0.594 1 56.47 75 LEU B C 1
ATOM 3851 O O . LEU B 1 75 ? -6.367 4.824 -0.652 1 56.47 75 LEU B O 1
ATOM 3855 N N . ILE B 1 76 ? -7.172 6.777 0.263 1 52.47 76 ILE B N 1
ATOM 3856 C CA . ILE B 1 76 ? -8.023 6.039 1.185 1 52.47 76 ILE B CA 1
ATOM 3857 C C . ILE B 1 76 ? -9.078 5.254 0.398 1 52.47 76 ILE B C 1
ATOM 3859 O O . ILE B 1 76 ? -9.375 4.105 0.728 1 52.47 76 ILE B O 1
ATOM 3863 N N . ASN B 1 77 ? -9.539 6.184 -0.583 1 46.88 77 ASN B N 1
ATOM 3864 C CA . ASN B 1 77 ? -10.555 5.574 -1.429 1 46.88 77 ASN B CA 1
ATOM 3865 C C . ASN B 1 77 ? -9.977 4.469 -2.303 1 46.88 77 ASN B C 1
ATOM 3867 O O . ASN B 1 77 ? -10.695 3.562 -2.729 1 46.88 77 ASN B O 1
ATOM 3871 N N . GLN B 1 78 ? -8.766 4.875 -2.748 1 39.62 78 GLN B N 1
ATOM 3872 C CA . GLN B 1 78 ? -8.094 3.861 -3.551 1 39.62 78 GLN B CA 1
ATOM 3873 C C . GLN B 1 78 ? -7.848 2.592 -2.74 1 39.62 78 GLN B C 1
ATOM 3875 O O . GLN B 1 78 ? -7.168 1.674 -3.205 1 39.62 78 GLN B O 1
ATOM 3880 N N . LYS B 1 79 ? -8.359 2.732 -1.604 1 41.72 79 LYS B N 1
ATOM 3881 C CA . LYS B 1 79 ? -8.422 1.415 -0.976 1 41.72 79 LYS B CA 1
ATOM 3882 C C . LYS B 1 79 ? -8.812 0.341 -1.988 1 41.72 79 LYS B C 1
ATOM 3884 O O . LYS B 1 79 ? -9.93 -0.175 -1.957 1 41.72 79 LYS B O 1
ATOM 3889 N N . VAL B 1 80 ? -8.867 0.891 -3.172 1 38.31 80 VAL B N 1
ATOM 3890 C CA . VAL B 1 80 ? -9.062 -0.215 -4.102 1 38.31 80 VAL B CA 1
ATOM 3891 C C . VAL B 1 80 ? -8.125 -1.365 -3.746 1 38.31 80 VAL B C 1
ATOM 3893 O O . VAL B 1 80 ? -6.902 -1.192 -3.721 1 38.31 80 VAL B O 1
ATOM 3896 N N . VAL B 1 81 ? -8.844 -1.947 -2.91 1 42.88 81 VAL B N 1
ATOM 3897 C CA . VAL B 1 81 ? -8.125 -3.207 -2.779 1 42.88 81 VAL B CA 1
ATOM 3898 C C . VAL B 1 81 ? -7.555 -3.623 -4.137 1 42.88 81 VAL B C 1
ATOM 3900 O O . VAL B 1 81 ? -8.305 -3.779 -5.105 1 42.88 81 VAL B O 1
ATOM 3903 N N . GLN B 1 82 ? -6.527 -3.01 -4.426 1 41.22 82 GLN B N 1
ATOM 3904 C CA . GLN B 1 82 ? -5.898 -3.537 -5.633 1 41.22 82 GLN B CA 1
ATOM 3905 C C . GLN B 1 82 ? -5.516 -5.004 -5.461 1 41.22 82 GLN B C 1
ATOM 3907 O O . GLN B 1 82 ? -4.781 -5.355 -4.535 1 41.22 82 GLN B O 1
ATOM 3912 N N . SER B 1 83 ? -6.488 -5.719 -6.035 1 42.22 83 SER B N 1
ATOM 3913 C CA . SER B 1 83 ? -6.125 -7.129 -6.137 1 42.22 83 SER B CA 1
ATOM 3914 C C . SER B 1 83 ? -5.113 -7.355 -7.258 1 42.22 83 SER B C 1
ATOM 3916 O O . SER B 1 83 ? -5.242 -6.781 -8.344 1 42.22 83 SER B O 1
ATOM 3918 N N . ILE B 1 84 ? -4.117 -7.949 -6.938 1 41.69 84 ILE B N 1
ATOM 3919 C CA . ILE B 1 84 ? -3.107 -8.289 -7.934 1 41.69 84 ILE B CA 1
ATOM 3920 C C . ILE B 1 84 ? -3.619 -9.422 -8.82 1 41.69 84 ILE B C 1
ATOM 3922 O O . ILE B 1 84 ? -2.926 -9.859 -9.742 1 41.69 84 ILE B O 1
ATOM 3926 N N . VAL B 1 85 ? -4.887 -9.812 -8.477 1 47.84 85 VAL B N 1
ATOM 3927 C CA . VAL B 1 85 ? -5.398 -10.977 -9.188 1 47.84 85 VAL B CA 1
ATOM 3928 C C . VAL B 1 85 ? -5.887 -10.562 -10.57 1 47.84 85 VAL B C 1
ATOM 3930 O O . VAL B 1 85 ? -6.434 -9.469 -10.742 1 47.84 85 VAL B O 1
ATOM 3933 N N . PHE B 1 86 ? -5.473 -11.227 -11.555 1 47.66 86 PHE B N 1
ATOM 3934 C CA . PHE B 1 86 ? -6.117 -11.195 -12.867 1 47.66 86 PHE B CA 1
ATOM 3935 C C . PHE B 1 86 ? -7.262 -12.195 -12.93 1 47.66 86 PHE B C 1
ATOM 3937 O O . PHE B 1 86 ? -7.031 -13.398 -13.109 1 47.66 86 PHE B O 1
ATOM 3944 N N . PRO B 1 87 ? -8.438 -11.656 -12.578 1 49.06 87 PRO B N 1
ATOM 3945 C CA . PRO B 1 87 ? -9.547 -12.594 -12.398 1 49.06 87 PRO B CA 1
ATOM 3946 C C . PRO B 1 87 ? -9.859 -13.383 -13.664 1 49.06 87 PRO B C 1
ATOM 3948 O O . PRO B 1 87 ? -10.516 -14.43 -13.602 1 49.06 87 PRO B O 1
ATOM 3951 N N . THR B 1 88 ? -9.477 -12.938 -14.82 1 51.94 88 THR B N 1
ATOM 3952 C CA . THR B 1 88 ? -10.008 -13.547 -16.031 1 51.94 88 THR B CA 1
ATOM 3953 C C . THR B 1 88 ? -9.109 -14.68 -16.516 1 51.94 88 THR B C 1
ATOM 3955 O O . THR B 1 88 ? -9.469 -15.414 -17.438 1 51.94 88 THR B O 1
ATOM 3958 N N . GLU B 1 89 ? -7.93 -14.797 -15.844 1 60.75 89 GLU B N 1
ATOM 3959 C CA . GLU B 1 89 ? -7.129 -15.836 -16.484 1 60.75 89 GLU B CA 1
ATOM 3960 C C . GLU B 1 89 ? -6.238 -16.547 -15.477 1 60.75 89 GLU B C 1
ATOM 3962 O O . GLU B 1 89 ? -5.77 -15.938 -14.516 1 60.75 89 GLU B O 1
ATOM 3967 N N . ASN B 1 90 ? -6.184 -17.922 -15.578 1 65.19 90 ASN B N 1
ATOM 3968 C CA . ASN B 1 90 ? -5.301 -18.797 -14.82 1 65.19 90 ASN B CA 1
ATOM 3969 C C . ASN B 1 90 ? -5.578 -18.719 -13.32 1 65.19 90 ASN B C 1
ATOM 3971 O O . ASN B 1 90 ? -4.652 -18.609 -12.516 1 65.19 90 ASN B O 1
ATOM 3975 N N . SER B 1 91 ? -6.852 -18.672 -13.086 1 77.38 91 SER B N 1
ATOM 3976 C CA . SER B 1 91 ? -7.273 -18.562 -11.688 1 77.38 91 SER B CA 1
ATOM 3977 C C . SER B 1 91 ? -7.816 -19.891 -11.18 1 77.38 91 SER B C 1
ATOM 3979 O O . SER B 1 91 ? -8.117 -20.797 -11.969 1 77.38 91 SER B O 1
ATOM 3981 N N . TYR B 1 92 ? -7.758 -20.047 -9.977 1 85.81 92 TYR B N 1
ATOM 3982 C CA . TYR B 1 92 ? -8.422 -21.156 -9.312 1 85.81 92 TYR B CA 1
ATOM 3983 C C . TYR B 1 92 ? -9.773 -20.734 -8.758 1 85.81 92 TYR B C 1
ATOM 3985 O O . TYR B 1 92 ? -9.922 -19.625 -8.25 1 85.81 92 TYR B O 1
ATOM 3993 N N . LEU B 1 93 ? -10.672 -21.672 -8.906 1 86.94 93 LEU B N 1
ATOM 3994 C CA . LEU B 1 93 ? -12.047 -21.453 -8.461 1 86.94 93 LEU B CA 1
ATOM 3995 C C . LEU B 1 93 ? -12.383 -22.344 -7.273 1 86.94 93 LEU B C 1
ATOM 3997 O O . LEU B 1 93 ? -11.797 -23.406 -7.105 1 86.94 93 LEU B O 1
ATOM 4001 N N . THR B 1 94 ? -13.25 -21.844 -6.539 1 88.25 94 THR B N 1
ATOM 4002 C CA . THR B 1 94 ? -13.875 -22.641 -5.488 1 88.25 94 THR B CA 1
ATOM 4003 C C . THR B 1 94 ? -15.375 -22.359 -5.414 1 88.25 94 THR B C 1
ATOM 4005 O O . THR B 1 94 ? -15.875 -21.469 -6.094 1 88.25 94 THR B O 1
ATOM 4008 N N . LYS B 1 95 ? -16 -23.266 -4.688 1 86.69 95 LYS B N 1
ATOM 4009 C CA . LYS B 1 95 ? -17.422 -23.062 -4.449 1 86.69 95 LYS B CA 1
ATOM 4010 C C . LYS B 1 95 ? -17.688 -22.531 -3.043 1 86.69 95 LYS B C 1
ATOM 4012 O O . LYS B 1 95 ? -17.031 -22.953 -2.084 1 86.69 95 LYS B O 1
ATOM 4017 N N . LEU B 1 96 ? -18.516 -21.531 -3.025 1 87.69 96 LEU B N 1
ATOM 4018 C CA . LEU B 1 96 ? -18.969 -21 -1.741 1 87.69 96 LEU B CA 1
ATOM 4019 C C . LEU B 1 96 ? -20.469 -20.75 -1.754 1 87.69 96 LEU B C 1
ATOM 4021 O O . LEU B 1 96 ? -21.094 -20.672 -2.822 1 87.69 96 LEU B O 1
ATOM 4025 N N . SER B 1 97 ? -21.031 -20.75 -0.597 1 88.81 97 SER B N 1
ATOM 4026 C CA . SER B 1 97 ? -22.469 -20.469 -0.48 1 88.81 97 SER B CA 1
ATOM 4027 C C . SER B 1 97 ? -22.734 -19.234 0.368 1 88.81 97 SER B C 1
ATOM 4029 O O . SER B 1 97 ? -22.078 -19.031 1.4 1 88.81 97 SER B O 1
ATOM 4031 N N . PHE B 1 98 ? -23.641 -18.422 -0.132 1 90.25 98 PHE B N 1
ATOM 4032 C CA . PHE B 1 98 ? -24.031 -17.219 0.611 1 90.25 98 PHE B CA 1
ATOM 4033 C C . PHE B 1 98 ? -25.531 -17.234 0.906 1 90.25 98 PHE B C 1
ATOM 4035 O O . PHE B 1 98 ? -26.328 -17.703 0.085 1 90.25 98 PHE B O 1
ATOM 4042 N N . GLY B 1 99 ? -25.875 -16.719 2.168 1 93.69 99 GLY B N 1
ATOM 4043 C CA . GLY B 1 99 ? -27.266 -16.375 2.455 1 93.69 99 GLY B CA 1
ATOM 4044 C C . GLY B 1 99 ? -28.016 -17.484 3.188 1 93.69 99 GLY B C 1
ATOM 4045 O O . GLY B 1 99 ? -27.438 -18.531 3.479 1 93.69 99 GLY B O 1
ATOM 4046 N N . THR B 1 100 ? -29.203 -17.078 3.488 1 94.5 100 THR B N 1
ATOM 4047 C CA . THR B 1 100 ? -30.188 -17.969 4.109 1 94.5 100 THR B CA 1
ATOM 4048 C C . THR B 1 100 ? -31.516 -17.922 3.367 1 94.5 100 THR B C 1
ATOM 4050 O O . THR B 1 100 ? -32.25 -16.938 3.492 1 94.5 100 THR B O 1
ATOM 4053 N N . PRO B 1 101 ? -31.969 -19.016 2.711 1 93.81 101 PRO B N 1
ATOM 4054 C CA . PRO B 1 101 ? -31.188 -20.234 2.572 1 93.81 101 PRO B CA 1
ATOM 4055 C C . PRO B 1 101 ? -29.922 -20.047 1.729 1 93.81 101 PRO B C 1
ATOM 4057 O O . PRO B 1 101 ? -29.828 -19.078 0.963 1 93.81 101 PRO B O 1
ATOM 4060 N N . PRO B 1 102 ? -28.953 -20.922 1.857 1 91.75 102 PRO B N 1
ATOM 4061 C CA . PRO B 1 102 ? -27.703 -20.766 1.125 1 91.75 102 PRO B CA 1
ATOM 4062 C C . PRO B 1 102 ? -27.844 -21.016 -0.374 1 91.75 102 PRO B C 1
ATOM 4064 O O . PRO B 1 102 ? -28.594 -21.906 -0.783 1 91.75 102 PRO B O 1
ATOM 4067 N N . VAL B 1 103 ? -27.219 -20.172 -1.126 1 90.81 103 VAL B N 1
ATOM 4068 C CA . VAL B 1 103 ? -27.094 -20.344 -2.568 1 90.81 103 VAL B CA 1
ATOM 4069 C C . VAL B 1 103 ? -25.625 -20.484 -2.947 1 90.81 103 VAL B C 1
ATOM 4071 O O . VAL B 1 103 ? -24.766 -19.734 -2.471 1 90.81 103 VAL B O 1
ATOM 4074 N N . GLU B 1 104 ? -25.328 -21.469 -3.781 1 88.62 104 GLU B N 1
ATOM 4075 C CA . GLU B 1 104 ? -23.938 -21.797 -4.129 1 88.62 104 GLU B CA 1
ATOM 4076 C C . GLU B 1 104 ? -23.453 -20.953 -5.297 1 88.62 104 GLU B C 1
ATOM 4078 O O . GLU B 1 104 ? -24.172 -20.734 -6.27 1 88.62 104 GLU B O 1
ATOM 4083 N N . TYR B 1 105 ? -22.234 -20.516 -5.215 1 87.38 105 TYR B N 1
ATOM 4084 C CA . TYR B 1 105 ? -21.578 -19.719 -6.242 1 87.38 105 TYR B CA 1
ATOM 4085 C C . TYR B 1 105 ? -20.141 -20.172 -6.461 1 87.38 105 TYR B C 1
ATOM 4087 O O . TYR B 1 105 ? -19.484 -20.641 -5.523 1 87.38 105 TYR B O 1
ATOM 4095 N N . PHE B 1 106 ? -19.656 -20.031 -7.672 1 86.69 106 PHE B N 1
ATOM 4096 C CA . PHE B 1 106 ? -18.219 -20.125 -7.93 1 86.69 106 PHE B CA 1
ATOM 4097 C C . PHE B 1 106 ? -17.516 -18.797 -7.652 1 86.69 106 PHE B C 1
ATOM 4099 O O . PHE B 1 106 ? -18.078 -17.734 -7.941 1 86.69 106 PHE B O 1
ATOM 4106 N N . ALA B 1 107 ? -16.359 -18.859 -7.113 1 87.88 107 ALA B N 1
ATOM 4107 C CA . ALA B 1 107 ? -15.562 -17.656 -6.871 1 87.88 107 ALA B CA 1
ATOM 4108 C C . ALA B 1 107 ? -14.086 -17.922 -7.168 1 87.88 107 ALA B C 1
ATOM 4110 O O . ALA B 1 107 ? -13.602 -19.047 -6.992 1 87.88 107 ALA B O 1
ATOM 4111 N N . ILE B 1 108 ? -13.438 -16.922 -7.625 1 84.69 108 ILE B N 1
ATOM 4112 C CA . ILE B 1 108 ? -11.992 -16.969 -7.816 1 84.69 108 ILE B CA 1
ATOM 4113 C C . ILE B 1 108 ? -11.289 -16.906 -6.465 1 84.69 108 ILE B C 1
ATOM 4115 O O . ILE B 1 108 ? -11.648 -16.094 -5.609 1 84.69 108 ILE B O 1
ATOM 4119 N N . VAL B 1 109 ? -10.398 -17.797 -6.297 1 84.88 109 VAL B N 1
ATOM 4120 C CA . VAL B 1 109 ? -9.625 -17.766 -5.062 1 84.88 109 VAL B CA 1
ATOM 4121 C C . VAL B 1 109 ? -8.5 -16.734 -5.18 1 84.88 109 VAL B C 1
ATOM 4123 O O . VAL B 1 109 ? -7.68 -16.812 -6.098 1 84.88 109 VAL B O 1
ATOM 4126 N N . ASP B 1 110 ? -8.508 -15.852 -4.273 1 75.81 110 ASP B N 1
ATOM 4127 C CA . ASP B 1 110 ? -7.504 -14.789 -4.234 1 75.81 110 ASP B CA 1
ATOM 4128 C C . ASP B 1 110 ? -6.812 -14.727 -2.877 1 75.81 110 ASP B C 1
ATOM 4130 O O . ASP B 1 110 ? -7.402 -14.273 -1.893 1 75.81 110 ASP B O 1
ATOM 4134 N N . THR B 1 111 ? -5.562 -15.102 -2.811 1 70.75 111 THR B N 1
ATOM 4135 C CA . THR B 1 111 ? -4.848 -15.172 -1.54 1 70.75 111 THR B CA 1
ATOM 4136 C C . THR B 1 111 ? -4.379 -13.781 -1.114 1 70.75 111 THR B C 1
ATOM 4138 O O . THR B 1 111 ? -4.027 -13.57 0.048 1 70.75 111 THR B O 1
ATOM 4141 N N . GLY B 1 112 ? -4.367 -12.867 -1.997 1 64 112 GLY B N 1
ATOM 4142 C CA . GLY B 1 112 ? -3.84 -11.547 -1.689 1 64 112 GLY B CA 1
ATOM 4143 C C . GLY B 1 112 ? -4.922 -10.539 -1.344 1 64 112 GLY B C 1
ATOM 4144 O O . GLY B 1 112 ? -4.625 -9.43 -0.897 1 64 112 GLY B O 1
ATOM 4145 N N . SER B 1 113 ? -6.141 -10.945 -1.561 1 68.25 113 SER B N 1
ATOM 4146 C CA . SER B 1 113 ? -7.242 -10.023 -1.315 1 68.25 113 SER B CA 1
ATOM 4147 C C . SER B 1 113 ? -7.902 -10.289 0.032 1 68.25 113 SER B C 1
ATOM 4149 O O . SER B 1 113 ? -8.078 -11.445 0.422 1 68.25 113 SER B O 1
ATOM 4151 N N . ASP B 1 114 ? -8.266 -9.188 0.672 1 66.25 114 ASP B N 1
ATOM 4152 C CA . ASP B 1 114 ? -8.992 -9.344 1.927 1 66.25 114 ASP B CA 1
ATOM 4153 C C . ASP B 1 114 ? -10.5 -9.266 1.699 1 66.25 114 ASP B C 1
ATOM 4155 O O . ASP B 1 114 ? -11.289 -9.469 2.627 1 66.25 114 ASP B O 1
ATOM 4159 N N . LEU B 1 115 ? -10.922 -9.055 0.49 1 76.06 115 LEU B N 1
ATOM 4160 C CA . LEU B 1 115 ? -12.352 -8.898 0.236 1 76.06 115 LEU B CA 1
ATOM 4161 C C . LEU B 1 115 ? -12.891 -10.078 -0.564 1 76.06 115 LEU B C 1
ATOM 4163 O O . LEU B 1 115 ? -12.336 -10.438 -1.604 1 76.06 115 LEU B O 1
ATOM 4167 N N . THR B 1 116 ? -13.859 -10.641 0.008 1 85.69 116 THR B N 1
ATOM 4168 C CA . THR B 1 116 ? -14.727 -11.547 -0.743 1 85.69 116 THR B CA 1
ATOM 4169 C C . THR B 1 116 ? -15.898 -10.789 -1.353 1 85.69 116 THR B C 1
ATOM 4171 O O . THR B 1 116 ? -16.5 -9.93 -0.702 1 85.69 116 THR B O 1
ATOM 4174 N N . TRP B 1 117 ? -16.172 -11.031 -2.592 1 89.5 117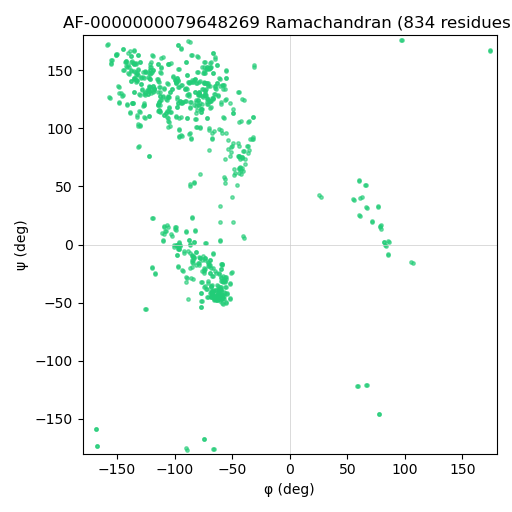 TRP B N 1
ATOM 4175 C CA . TRP B 1 117 ? -17.344 -10.406 -3.191 1 89.5 117 TRP B CA 1
ATOM 4176 C C . TRP B 1 117 ? -18 -11.344 -4.191 1 89.5 117 TRP B C 1
ATOM 4178 O O . TRP B 1 117 ? -17.375 -12.266 -4.699 1 89.5 117 TRP B O 1
ATOM 4188 N N . ILE B 1 118 ? -19.328 -11.219 -4.359 1 91.38 118 ILE B N 1
ATOM 4189 C CA . ILE B 1 118 ? -20.094 -11.938 -5.367 1 91.38 118 ILE B CA 1
ATOM 4190 C C . ILE B 1 118 ? -21 -10.953 -6.117 1 91.38 118 ILE B C 1
ATOM 4192 O O . ILE B 1 118 ? -21.172 -9.812 -5.691 1 91.38 118 ILE B O 1
ATOM 4196 N N . GLN B 1 119 ? -21.453 -11.414 -7.242 1 91.62 119 GLN B N 1
ATOM 4197 C CA . GLN B 1 119 ? -22.375 -10.586 -8.016 1 91.62 119 GLN B CA 1
ATOM 4198 C C . GLN B 1 119 ? -23.766 -10.594 -7.398 1 91.62 119 GLN B C 1
ATOM 4200 O O . GLN B 1 119 ? -24.281 -11.648 -7.02 1 91.62 119 GLN B O 1
ATOM 4205 N N . CYS B 1 120 ? -24.312 -9.398 -7.301 1 92.88 120 CYS B N 1
ATOM 4206 C CA . CYS B 1 120 ? -25.609 -9.266 -6.648 1 92.88 120 CYS B CA 1
ATOM 4207 C C . CYS B 1 120 ? -26.594 -8.523 -7.547 1 92.88 120 CYS B C 1
ATOM 4209 O O . CYS B 1 120 ? -26.188 -7.688 -8.359 1 92.88 120 CYS B O 1
ATOM 4211 N N . VAL B 1 121 ? -27.922 -8.938 -7.359 1 90.88 121 VAL B N 1
ATOM 4212 C CA . VAL B 1 121 ? -28.969 -8.117 -7.957 1 90.88 121 VAL B CA 1
ATOM 4213 C C . VAL B 1 121 ? -29.406 -7.039 -6.973 1 90.88 121 VAL B C 1
ATOM 4215 O O . VAL B 1 121 ? -29.422 -7.266 -5.758 1 90.88 121 VAL B O 1
ATOM 4218 N N . PRO B 1 122 ? -29.797 -5.781 -7.449 1 88.75 122 PRO B N 1
ATOM 4219 C CA . PRO B 1 122 ? -29.734 -5.43 -8.867 1 88.75 122 PRO B CA 1
ATOM 4220 C C . PRO B 1 122 ? -28.297 -5.238 -9.367 1 88.75 122 PRO B C 1
ATOM 4222 O O . PRO B 1 122 ? -27.391 -5.004 -8.562 1 88.75 122 PRO B O 1
ATOM 4225 N N . CYS B 1 123 ? -28.125 -5.453 -10.562 1 88 123 CYS B N 1
ATOM 4226 C CA . CYS B 1 123 ? -26.812 -5.41 -11.172 1 88 123 CYS B CA 1
ATOM 4227 C C . CYS B 1 123 ? -26.844 -4.68 -12.508 1 88 123 CYS B C 1
ATOM 4229 O O . CYS B 1 123 ? -27.641 -5.016 -13.383 1 88 123 CYS B O 1
ATOM 4231 N N . THR B 1 124 ? -26.031 -3.602 -12.609 1 80.94 124 THR B N 1
ATOM 4232 C CA . THR B 1 124 ? -25.953 -2.842 -13.852 1 80.94 124 THR B CA 1
ATOM 4233 C C . THR B 1 124 ? -25.094 -3.57 -14.883 1 80.94 124 THR B C 1
ATOM 4235 O O . THR B 1 124 ? -25.375 -3.533 -16.078 1 80.94 124 THR B O 1
ATOM 4238 N N . LYS B 1 125 ? -24.031 -4.121 -14.516 1 82.94 125 LYS B N 1
ATOM 4239 C CA . LYS B 1 125 ? -23.172 -4.973 -15.344 1 82.94 125 LYS B CA 1
ATOM 4240 C C . LYS B 1 125 ? -22.812 -6.27 -14.617 1 82.94 125 LYS B C 1
ATOM 4242 O O . LYS B 1 125 ? -22 -6.27 -13.695 1 82.94 125 LYS B O 1
ATOM 4247 N N . CYS B 1 126 ? -23.484 -7.352 -15.023 1 86.69 126 CYS B N 1
ATOM 4248 C CA . CYS B 1 126 ? -23.281 -8.656 -14.391 1 86.69 126 CYS B CA 1
ATOM 4249 C C . CYS B 1 126 ? -23.156 -9.75 -15.445 1 86.69 126 CYS B C 1
ATOM 4251 O O . CYS B 1 126 ? -23.422 -9.523 -16.625 1 86.69 126 CYS B O 1
ATOM 4253 N N . TYR B 1 127 ? -22.531 -10.711 -15.023 1 79.44 127 TYR B N 1
ATOM 4254 C CA . TYR B 1 127 ? -22.328 -11.867 -15.883 1 79.44 127 TYR B CA 1
ATOM 4255 C C . TYR B 1 127 ? -23.078 -13.078 -15.359 1 79.44 127 TYR B C 1
ATOM 4257 O O . TYR B 1 127 ? -23.125 -13.32 -14.148 1 79.44 127 TYR B O 1
ATOM 4265 N N . ASN B 1 128 ? -23.953 -13.5 -16 1 67.38 128 ASN B N 1
ATOM 4266 C CA . ASN B 1 128 ? -24.688 -14.711 -15.648 1 67.38 128 ASN B CA 1
ATOM 4267 C C . ASN B 1 128 ? -23.953 -15.969 -16.109 1 67.38 128 ASN B C 1
ATOM 4269 O O . ASN B 1 128 ? -24.188 -16.453 -17.219 1 67.38 128 ASN B O 1
ATOM 4273 N N . SER B 1 129 ? -22.75 -15.945 -15.664 1 53.59 129 SER B N 1
ATOM 4274 C CA . SER B 1 129 ? -22.094 -17.156 -16.172 1 53.59 129 SER B CA 1
ATOM 4275 C C . SER B 1 129 ? -22.562 -18.391 -15.43 1 53.59 129 SER B C 1
ATOM 4277 O O . SER B 1 129 ? -22.719 -18.375 -14.203 1 53.59 129 SER B O 1
ATOM 4279 N N . GLN B 1 130 ? -22.578 -19.578 -16.312 1 49.44 130 GLN B N 1
ATOM 4280 C CA . GLN B 1 130 ? -22.844 -21.016 -16.281 1 49.44 130 GLN B CA 1
ATOM 4281 C C . GLN B 1 130 ? -23.797 -21.375 -15.141 1 49.44 130 GLN B C 1
ATOM 4283 O O . GLN B 1 130 ? -23.578 -22.359 -14.438 1 49.44 130 GLN B O 1
ATOM 4288 N N . GLY B 1 131 ? -24.797 -20.578 -14.969 1 52.59 131 GLY B N 1
ATOM 4289 C CA . GLY B 1 131 ? -25.844 -21.109 -14.109 1 52.59 131 GLY B CA 1
ATOM 4290 C C . GLY B 1 131 ? -25.859 -20.438 -12.742 1 52.59 131 GLY B C 1
ATOM 4291 O O . GLY B 1 131 ? -26.688 -20.797 -11.898 1 52.59 131 GLY B O 1
ATOM 4292 N N . SER B 1 132 ? -24.797 -19.812 -12.539 1 57.78 132 SER B N 1
ATOM 4293 C CA . SER B 1 132 ? -24.859 -19.312 -11.172 1 57.78 132 SER B CA 1
ATOM 4294 C C . SER B 1 132 ? -25.688 -18.031 -11.102 1 57.78 132 SER B C 1
ATOM 4296 O O . SER B 1 132 ? -25.594 -17.172 -11.969 1 57.78 132 SER B O 1
ATOM 4298 N N . SER B 1 133 ? -26.797 -18.203 -10.422 1 69.31 133 SER B N 1
ATOM 4299 C CA . SER B 1 133 ? -27.719 -17.109 -10.102 1 69.31 133 SER B CA 1
ATOM 4300 C C . SER B 1 133 ? -27.016 -15.984 -9.359 1 69.31 133 SER B C 1
ATOM 4302 O O . SER B 1 133 ? -26.016 -16.219 -8.664 1 69.31 133 SER B O 1
ATOM 4304 N N . LEU B 1 134 ? -27.281 -14.82 -9.805 1 87.75 134 LEU B N 1
ATOM 4305 C CA . LEU B 1 134 ? -26.859 -13.656 -9.031 1 87.75 134 LEU B CA 1
ATOM 4306 C C . LEU B 1 134 ? -27.453 -13.695 -7.629 1 87.75 134 LEU B C 1
ATOM 4308 O O . LEU B 1 134 ? -28.562 -14.203 -7.43 1 87.75 134 LEU B O 1
ATOM 4312 N N . PHE B 1 135 ? -26.672 -13.383 -6.734 1 93.12 135 PHE B N 1
ATOM 4313 C CA . PHE B 1 135 ? -27.156 -13.328 -5.363 1 93.12 135 PHE B CA 1
ATOM 4314 C C . PHE B 1 135 ? -28.25 -12.281 -5.215 1 93.12 135 PHE B C 1
ATOM 4316 O O . PHE B 1 135 ? -28.094 -11.148 -5.668 1 93.12 135 PHE B O 1
ATOM 4323 N N . ASP B 1 136 ? -29.312 -12.672 -4.676 1 94.19 136 ASP B N 1
ATOM 4324 C CA . ASP B 1 136 ? -30.406 -11.758 -4.371 1 94.19 136 ASP B CA 1
ATOM 4325 C C . ASP B 1 136 ? -30.469 -11.453 -2.877 1 94.19 136 ASP B C 1
ATOM 4327 O O . ASP B 1 136 ? -30.938 -12.266 -2.086 1 94.19 136 ASP B O 1
ATOM 4331 N N . PRO B 1 137 ? -30.047 -10.258 -2.531 1 94.44 137 PRO B N 1
ATOM 4332 C CA . PRO B 1 137 ? -30.062 -9.891 -1.114 1 94.44 137 PRO B CA 1
ATOM 4333 C C . PRO B 1 137 ? -31.453 -10.031 -0.486 1 94.44 137 PRO B C 1
ATOM 4335 O O . PRO B 1 137 ? -31.562 -10.398 0.685 1 94.44 137 PRO B O 1
ATOM 4338 N N . GLN B 1 138 ? -32.5 -9.828 -1.208 1 94.38 138 GLN B N 1
ATOM 4339 C CA . GLN B 1 138 ? -33.844 -9.859 -0.677 1 94.38 138 GLN B CA 1
ATOM 4340 C C . GLN B 1 138 ? -34.312 -11.289 -0.382 1 94.38 138 GLN B C 1
ATOM 4342 O O . GLN B 1 138 ? -35.219 -11.508 0.397 1 94.38 138 GLN B O 1
ATOM 4347 N N . ALA B 1 139 ? -33.688 -12.227 -0.977 1 94.88 139 ALA B N 1
ATOM 4348 C CA . ALA B 1 139 ? -34.062 -13.633 -0.798 1 94.88 139 ALA B CA 1
ATOM 4349 C C . ALA B 1 139 ? -33.312 -14.242 0.4 1 94.88 139 ALA B C 1
ATOM 4351 O O . ALA B 1 139 ? -33.594 -15.391 0.768 1 94.88 139 ALA B O 1
ATOM 4352 N N . SER B 1 140 ? -32.406 -13.469 0.981 1 95.94 140 SER B N 1
ATOM 4353 C CA . SER B 1 140 ? -31.656 -13.953 2.141 1 95.94 140 SER B CA 1
ATOM 4354 C C . SER B 1 140 ? -32.156 -13.297 3.426 1 95.94 140 SER B C 1
ATOM 4356 O O . SER B 1 140 ? -32.125 -12.07 3.557 1 95.94 140 SER B O 1
ATOM 4358 N N . SER B 1 141 ? -32.5 -14.039 4.41 1 96.25 141 SER B N 1
ATOM 4359 C CA . SER B 1 141 ? -33 -13.516 5.68 1 96.25 141 SER B CA 1
ATOM 4360 C C . SER B 1 141 ? -31.844 -12.992 6.547 1 96.25 141 SER B C 1
ATOM 4362 O O . SER B 1 141 ? -32.094 -12.289 7.531 1 96.25 141 SER B O 1
ATOM 4364 N N . THR B 1 142 ? -30.578 -13.266 6.199 1 93.69 142 THR B N 1
ATOM 4365 C CA . THR B 1 142 ? -29.469 -12.867 7.043 1 93.69 142 THR B CA 1
ATOM 4366 C C . THR B 1 142 ? -28.656 -11.75 6.383 1 93.69 142 THR B C 1
ATOM 4368 O O . THR B 1 142 ? -27.656 -11.297 6.93 1 93.69 142 THR B O 1
ATOM 4371 N N . TYR B 1 143 ? -29.156 -11.289 5.207 1 95.62 143 TYR B N 1
ATOM 4372 C CA . TYR B 1 143 ? -28.438 -10.227 4.504 1 95.62 143 TYR B CA 1
ATOM 4373 C C . TYR B 1 143 ? -28.562 -8.906 5.25 1 95.62 143 TYR B C 1
ATOM 4375 O O . TYR B 1 143 ? -29.641 -8.547 5.723 1 95.62 143 TYR B O 1
ATOM 4383 N N . LYS B 1 144 ? -27.391 -8.219 5.328 1 92.19 144 LYS B N 1
ATOM 4384 C CA . LYS B 1 144 ? -27.359 -6.863 5.875 1 92.19 144 LYS B CA 1
ATOM 4385 C C . LYS B 1 144 ? -26.391 -5.977 5.102 1 92.19 144 LYS B C 1
ATOM 4387 O O . LYS B 1 144 ? -25.203 -6.285 5.012 1 92.19 144 LYS B O 1
ATOM 4392 N N . ALA B 1 145 ? -26.922 -4.898 4.523 1 90.12 145 ALA B N 1
ATOM 4393 C CA . ALA B 1 145 ? -26.062 -3.887 3.92 1 90.12 145 ALA B CA 1
ATOM 4394 C C . ALA B 1 145 ? -25.5 -2.936 4.977 1 90.12 145 ALA B C 1
ATOM 4396 O O . ALA B 1 145 ? -26.219 -2.564 5.918 1 90.12 145 ALA B O 1
ATOM 4397 N N . PHE B 1 146 ? -24.328 -2.68 4.746 1 81.5 146 PHE B N 1
ATOM 4398 C CA . PHE B 1 146 ? -23.75 -1.715 5.672 1 81.5 146 PHE B CA 1
ATOM 4399 C C . PHE B 1 146 ? -24.094 -0.291 5.262 1 81.5 146 PHE B C 1
ATOM 4401 O O . PHE B 1 146 ? -24.078 0.04 4.074 1 81.5 146 PHE B O 1
ATOM 4408 N N . SER B 1 147 ? -24.531 0.363 6.211 1 78.31 147 SER B N 1
ATOM 4409 C CA . SER B 1 147 ? -24.781 1.779 5.965 1 78.31 147 SER B CA 1
ATOM 4410 C C . SER B 1 147 ? -23.5 2.59 6.023 1 78.31 147 SER B C 1
ATOM 4412 O O . SER B 1 147 ? -22.469 2.102 6.504 1 78.31 147 SER B O 1
ATOM 4414 N N . CYS B 1 148 ? -23.672 3.705 5.453 1 65 148 CYS B N 1
ATOM 4415 C CA . CYS B 1 148 ? -22.516 4.59 5.418 1 65 148 CYS B CA 1
ATOM 4416 C C . CYS B 1 148 ? -22.031 4.918 6.828 1 65 148 CYS B C 1
ATOM 4418 O O . CYS B 1 148 ? -20.859 5.191 7.039 1 65 148 CYS B O 1
ATOM 4420 N N . ASP B 1 149 ? -22.922 4.664 7.711 1 61.38 149 ASP B N 1
ATOM 4421 C CA . ASP B 1 149 ? -22.594 5.016 9.086 1 61.38 149 ASP B CA 1
ATOM 4422 C C . ASP B 1 149 ? -22.047 3.812 9.852 1 61.38 149 ASP B C 1
ATOM 4424 O O . ASP B 1 149 ? -21.656 3.936 11.016 1 61.38 149 ASP B O 1
ATOM 4428 N N . SER B 1 150 ? -22.047 2.684 9.188 1 62.69 150 SER B N 1
ATOM 4429 C CA . SER B 1 150 ? -21.594 1.474 9.867 1 62.69 150 SER B CA 1
ATOM 4430 C C . SER B 1 150 ? -20.094 1.524 10.141 1 62.69 150 SER B C 1
ATOM 4432 O O . SER B 1 150 ? -19.359 2.221 9.445 1 62.69 150 SER B O 1
ATOM 4434 N N . GLN B 1 151 ? -19.672 0.787 11.25 1 53.09 151 GLN B N 1
ATOM 4435 C CA . GLN B 1 151 ? -18.25 0.652 11.586 1 53.09 151 GLN B CA 1
ATOM 4436 C C . GLN B 1 151 ? -17.484 -0.008 10.453 1 53.09 151 GLN B C 1
ATOM 4438 O O . GLN B 1 151 ? -16.344 0.378 10.164 1 53.09 151 GLN B O 1
ATOM 4443 N N . THR B 1 152 ? -18.141 -0.969 9.859 1 56.38 152 THR B N 1
ATOM 4444 C CA . THR B 1 152 ? -17.516 -1.719 8.766 1 56.38 152 THR B CA 1
ATOM 4445 C C . THR B 1 152 ? -17.219 -0.805 7.582 1 56.38 152 THR B C 1
ATOM 4447 O O . THR B 1 152 ? -16.141 -0.89 6.98 1 56.38 152 THR B O 1
ATOM 4450 N N . CYS B 1 153 ? -18.188 -0.022 7.273 1 62.5 153 CYS B N 1
ATOM 4451 C CA . CYS B 1 153 ? -17.984 0.888 6.152 1 62.5 153 CYS B CA 1
ATOM 4452 C C . CYS B 1 153 ? -16.844 1.865 6.441 1 62.5 153 CYS B C 1
ATOM 4454 O O . CYS B 1 153 ? -16.031 2.162 5.562 1 62.5 153 CYS B O 1
ATOM 4456 N N . ARG B 1 154 ? -16.844 2.16 7.621 1 50.66 154 ARG B N 1
ATOM 4457 C CA . ARG B 1 154 ? -15.812 3.098 8.055 1 50.66 154 ARG B CA 1
ATOM 4458 C C . ARG B 1 154 ? -14.43 2.463 7.98 1 50.66 154 ARG B C 1
ATOM 4460 O O . ARG B 1 154 ? -13.461 3.119 7.594 1 50.66 154 ARG B O 1
ATOM 4467 N N . ALA B 1 155 ? -14.344 1.118 8.289 1 48.03 155 ALA B N 1
ATOM 4468 C CA . ALA B 1 155 ? -13.102 0.343 8.297 1 48.03 155 ALA B CA 1
ATOM 4469 C C . ALA B 1 155 ? -12.547 0.185 6.883 1 48.03 155 ALA B C 1
ATOM 4471 O O . ALA B 1 155 ? -11.336 0.105 6.688 1 48.03 155 ALA B O 1
ATOM 4472 N N . PHE B 1 156 ? -13.461 0.063 6.023 1 49.25 156 PHE B N 1
ATOM 4473 C CA . PHE B 1 156 ? -13.062 -0.169 4.645 1 49.25 156 PHE B CA 1
ATOM 4474 C C . PHE B 1 156 ? -12.758 1.148 3.938 1 49.25 156 PHE B C 1
ATOM 4476 O O . PHE B 1 156 ? -12.586 1.18 2.719 1 49.25 156 PHE B O 1
ATOM 4483 N N . GLY B 1 157 ? -12.406 2.287 4.781 1 44.41 157 GLY B N 1
ATOM 4484 C CA . GLY B 1 157 ? -11.984 3.59 4.289 1 44.41 157 GLY B CA 1
ATOM 4485 C C . GLY B 1 157 ? -13.133 4.453 3.818 1 44.41 157 GLY B C 1
ATOM 4486 O O . GLY B 1 157 ? -12.922 5.52 3.24 1 44.41 157 GLY B O 1
ATOM 4487 N N . GLY B 1 158 ? -14.359 4.164 4.168 1 42.62 158 GLY B N 1
ATOM 4488 C CA . GLY B 1 158 ? -15.539 4.918 3.785 1 42.62 158 GLY B CA 1
ATOM 4489 C C . GLY B 1 158 ? -15.82 4.875 2.293 1 42.62 158 GLY B C 1
ATOM 4490 O O . GLY B 1 158 ? -15.5 5.82 1.569 1 42.62 158 GLY B O 1
ATOM 4491 N N . GLU B 1 159 ? -15.875 3.844 1.643 1 48.06 159 GLU B N 1
ATOM 4492 C CA . GLU B 1 159 ? -16.344 3.715 0.268 1 48.06 159 GLU B CA 1
ATOM 4493 C C . GLU B 1 159 ? -17.422 4.746 -0.044 1 48.06 159 GLU B C 1
ATOM 4495 O O . GLU B 1 159 ? -17.953 5.398 0.862 1 48.06 159 GLU B O 1
ATOM 4500 N N . GLN B 1 160 ? -17.531 5.047 -1.244 1 57.59 160 GLN B N 1
ATOM 4501 C CA . GLN B 1 160 ? -18.578 5.918 -1.752 1 57.59 160 GLN B CA 1
ATOM 4502 C C . GLN B 1 160 ? -19.938 5.559 -1.142 1 57.59 160 GLN B C 1
ATOM 4504 O O . GLN B 1 160 ? -20.281 4.383 -1.058 1 57.59 160 GLN B O 1
ATOM 4509 N N . CYS B 1 161 ? -20.297 6.48 -0.218 1 60.94 161 CYS B N 1
ATOM 4510 C CA . CYS B 1 161 ? -21.688 6.352 0.219 1 60.94 161 CYS B CA 1
ATOM 4511 C C . CYS B 1 161 ? -22.641 6.785 -0.881 1 60.94 161 CYS B C 1
ATOM 4513 O O . CYS B 1 161 ? -22.469 7.844 -1.484 1 60.94 161 CYS B O 1
ATOM 4515 N N . LEU B 1 162 ? -23.359 5.855 -1.141 1 61.72 162 LEU B N 1
ATOM 4516 C CA . LEU B 1 162 ? -24.391 6.133 -2.133 1 61.72 162 LEU B CA 1
ATOM 4517 C C . LEU B 1 162 ? -25.516 6.98 -1.534 1 61.72 162 LEU B C 1
ATOM 4519 O O . LEU B 1 162 ? -25.609 7.102 -0.311 1 61.72 162 LEU B O 1
ATOM 4523 N N . LYS B 1 163 ? -26.203 7.652 -2.377 1 61.34 163 LYS B N 1
ATOM 4524 C CA . LYS B 1 163 ? -27.344 8.445 -1.952 1 61.34 163 LYS B CA 1
ATOM 4525 C C . LYS B 1 163 ? -28.297 7.621 -1.085 1 61.34 163 LYS B C 1
ATOM 4527 O O . LYS B 1 163 ? -28.969 8.156 -0.208 1 61.34 163 LYS B O 1
ATOM 4532 N N . THR B 1 164 ? -28.297 6.324 -1.205 1 71.25 164 THR B N 1
ATOM 4533 C CA . THR B 1 164 ? -29.172 5.41 -0.47 1 71.25 164 THR B CA 1
ATOM 4534 C C . THR B 1 164 ? -28.594 5.102 0.906 1 71.25 164 THR B C 1
ATOM 4536 O O . THR B 1 164 ? -29.094 4.238 1.623 1 71.25 164 THR B O 1
ATOM 4539 N N . ASN B 1 165 ? -27.5 5.684 1.241 1 76.25 165 ASN B N 1
ATOM 4540 C CA . ASN B 1 165 ? -26.797 5.48 2.506 1 76.25 165 ASN B CA 1
ATOM 4541 C C . ASN B 1 165 ? -26.141 4.109 2.562 1 76.25 165 ASN B C 1
ATOM 4543 O O . ASN B 1 165 ? -25.922 3.562 3.646 1 76.25 165 ASN B O 1
ATOM 4547 N N . ASP B 1 166 ? -25.969 3.572 1.433 1 81.62 166 ASP B N 1
ATOM 4548 C CA . ASP B 1 166 ? -25.25 2.299 1.355 1 81.62 166 ASP B CA 1
ATOM 4549 C C . ASP B 1 166 ? -23.75 2.514 1.247 1 81.62 166 ASP B C 1
ATOM 4551 O O . ASP B 1 166 ? -23.297 3.428 0.554 1 81.62 166 ASP B O 1
ATOM 4555 N N . CYS B 1 167 ? -23.094 1.655 1.966 1 76.25 167 CYS B N 1
ATOM 4556 C CA . CYS B 1 167 ? -21.641 1.656 1.887 1 76.25 167 CYS B CA 1
ATOM 4557 C C . CYS B 1 167 ? -21.156 0.975 0.609 1 76.25 167 CYS B C 1
ATOM 4559 O O . CYS B 1 167 ? -21.422 -0.209 0.396 1 76.25 167 CYS B O 1
ATOM 4561 N N . GLN B 1 168 ? -20.5 1.798 -0.2 1 77.62 168 GLN B N 1
ATOM 4562 C CA . GLN B 1 168 ? -20.047 1.253 -1.472 1 77.62 168 GLN B CA 1
ATOM 4563 C C . GLN B 1 168 ? -18.578 0.827 -1.388 1 77.62 168 GLN B C 1
ATOM 4565 O O . GLN B 1 168 ? -17.766 1.519 -0.779 1 77.62 168 GLN B O 1
ATOM 4570 N N . TYR B 1 169 ? -18.25 -0.385 -1.945 1 76.25 169 TYR B N 1
ATOM 4571 C CA . TYR B 1 169 ? -16.859 -0.785 -2.125 1 76.25 169 TYR B CA 1
ATOM 4572 C C . TYR B 1 169 ? -16.453 -0.686 -3.59 1 76.25 169 TYR B C 1
ATOM 4574 O O . TYR B 1 169 ? -17.312 -0.633 -4.477 1 76.25 169 TYR B O 1
ATOM 4582 N N . HIS B 1 170 ? -15.094 -0.512 -3.781 1 70.19 170 HIS B N 1
ATOM 4583 C CA . HIS B 1 170 ? -14.492 -0.521 -5.109 1 70.19 170 HIS B CA 1
ATOM 4584 C C . HIS B 1 170 ? -13.203 -1.337 -5.121 1 70.19 170 HIS B C 1
ATOM 4586 O O . HIS B 1 170 ? -12.312 -1.114 -4.297 1 70.19 170 HIS B O 1
ATOM 4592 N N . VAL B 1 171 ? -13.164 -2.334 -5.957 1 72.62 171 VAL B N 1
ATOM 4593 C CA . VAL B 1 171 ? -11.953 -3.129 -6.148 1 72.62 171 VAL B CA 1
ATOM 4594 C C . VAL B 1 171 ? -11.469 -3.002 -7.59 1 72.62 171 VAL B C 1
ATOM 4596 O O . VAL B 1 171 ? -12.266 -3.096 -8.531 1 72.62 171 VAL B O 1
ATOM 4599 N N . THR B 1 172 ? -10.227 -2.779 -7.781 1 63.84 172 THR B N 1
ATOM 4600 C CA . THR B 1 172 ? -9.586 -2.803 -9.094 1 63.84 172 THR B CA 1
ATOM 4601 C C . THR B 1 172 ? -8.516 -3.885 -9.156 1 63.84 172 THR B C 1
ATOM 4603 O O . THR B 1 172 ? -7.73 -4.043 -8.227 1 63.84 172 THR B O 1
ATOM 4606 N N . TYR B 1 173 ? -8.641 -4.594 -10.211 1 67.69 173 TYR B N 1
ATOM 4607 C CA . TYR B 1 173 ? -7.707 -5.699 -10.398 1 67.69 173 TYR B CA 1
ATOM 4608 C C . TYR B 1 173 ? -6.516 -5.273 -11.25 1 67.69 173 TYR B C 1
ATOM 4610 O O . TYR B 1 173 ? -6.48 -4.148 -11.758 1 67.69 173 TYR B O 1
ATOM 4618 N N . GLY B 1 174 ? -5.551 -6.098 -11.273 1 60.28 174 GLY B N 1
ATOM 4619 C CA . GLY B 1 174 ? -4.32 -5.816 -11.992 1 60.28 174 GLY B CA 1
ATOM 4620 C C . GLY B 1 174 ? -4.547 -5.523 -13.469 1 60.28 174 GLY B C 1
ATOM 4621 O O . GLY B 1 174 ? -3.766 -4.801 -14.086 1 60.28 174 GLY B O 1
ATOM 4622 N N . ASP B 1 175 ? -5.582 -6.125 -14.07 1 56.12 175 ASP B N 1
ATOM 4623 C CA . ASP B 1 175 ? -5.887 -5.875 -15.477 1 56.12 175 ASP B CA 1
ATOM 4624 C C . ASP B 1 175 ? -6.793 -4.656 -15.633 1 56.12 175 ASP B C 1
ATOM 4626 O O . ASP B 1 175 ? -7.355 -4.43 -16.703 1 56.12 175 ASP B O 1
ATOM 4630 N N . MET B 1 176 ? -7.051 -4.035 -14.562 1 55.78 176 MET B N 1
ATOM 4631 C CA . MET B 1 176 ? -7.785 -2.775 -14.484 1 55.78 176 MET B CA 1
ATOM 4632 C C . MET B 1 176 ? -9.289 -3.02 -14.516 1 55.78 176 MET B C 1
ATOM 4634 O O . MET B 1 176 ? -10.078 -2.072 -14.508 1 55.78 176 MET B O 1
ATOM 4638 N N . SER B 1 177 ? -9.641 -4.254 -14.617 1 65.81 177 SER B N 1
ATOM 4639 C CA . SER B 1 177 ? -11.055 -4.523 -14.367 1 65.81 177 SER B CA 1
ATOM 4640 C C . SER B 1 177 ? -11.445 -4.18 -12.938 1 65.81 177 SER B C 1
ATOM 4642 O O . SER B 1 177 ? -10.578 -4.059 -12.062 1 65.81 177 SER B O 1
ATOM 4644 N N . SER B 1 178 ? -12.727 -3.885 -12.766 1 74.12 178 SER B N 1
ATOM 4645 C CA . SER B 1 178 ? -13.133 -3.445 -11.438 1 74.12 178 SER B CA 1
ATOM 4646 C C . SER B 1 178 ? -14.516 -3.994 -11.078 1 74.12 178 SER B C 1
ATOM 4648 O O . SER B 1 178 ? -15.227 -4.516 -11.938 1 74.12 178 SER B O 1
ATOM 4650 N N . THR B 1 179 ? -14.797 -4.055 -9.836 1 82.56 179 THR B N 1
ATOM 4651 C CA . THR B 1 179 ? -16.141 -4.309 -9.312 1 82.56 179 THR B CA 1
ATOM 4652 C C . THR B 1 179 ? -16.516 -3.248 -8.281 1 82.56 179 THR B C 1
ATOM 4654 O O . THR B 1 179 ? -15.68 -2.803 -7.496 1 82.56 179 THR B O 1
ATOM 4657 N N . ILE B 1 180 ? -17.719 -2.771 -8.453 1 80 180 ILE B N 1
ATOM 4658 C CA . ILE B 1 180 ? -18.312 -1.811 -7.531 1 80 180 ILE B CA 1
ATOM 4659 C C . ILE B 1 180 ? -19.625 -2.369 -6.977 1 80 180 ILE B C 1
ATOM 4661 O O . ILE B 1 180 ? -20.406 -2.967 -7.711 1 80 180 ILE B O 1
ATOM 4665 N N . GLY B 1 181 ? -19.797 -2.217 -5.691 1 88.62 181 GLY B N 1
ATOM 4666 C CA . GLY B 1 181 ? -21.031 -2.689 -5.07 1 88.62 181 GLY B CA 1
ATOM 4667 C C . GLY B 1 181 ? -21.203 -2.195 -3.648 1 88.62 181 GLY B C 1
ATOM 4668 O O . GLY B 1 181 ? -20.703 -1.13 -3.289 1 88.62 181 GLY B O 1
ATOM 4669 N N . ILE B 1 182 ? -22.047 -2.979 -2.961 1 87.44 182 ILE B N 1
ATOM 4670 C CA . ILE B 1 182 ? -22.406 -2.582 -1.603 1 87.44 182 ILE B CA 1
ATOM 4671 C C . ILE B 1 182 ? -21.672 -3.477 -0.599 1 87.44 182 ILE B C 1
ATOM 4673 O O . ILE B 1 182 ? -21.734 -4.707 -0.691 1 87.44 182 ILE B O 1
ATOM 4677 N N . SER B 1 183 ? -20.984 -2.818 0.322 1 85.19 183 SER B N 1
ATOM 4678 C CA . SER B 1 183 ? -20.422 -3.582 1.436 1 85.19 183 SER B CA 1
ATOM 4679 C C . SER B 1 183 ? -21.531 -4.141 2.324 1 85.19 183 SER B C 1
ATOM 4681 O O . SER B 1 183 ? -22.406 -3.4 2.785 1 85.19 183 SER B O 1
ATOM 4683 N N . SER B 1 184 ? -21.438 -5.465 2.506 1 89.94 184 SER B N 1
ATOM 4684 C CA . SER B 1 184 ? -22.547 -6.156 3.152 1 89.94 184 SER B CA 1
ATOM 4685 C C . SER B 1 184 ? -22.047 -7.301 4.031 1 89.94 184 SER B C 1
ATOM 4687 O O . SER B 1 184 ? -20.844 -7.578 4.078 1 89.94 184 SER B O 1
ATOM 4689 N N . SER B 1 185 ? -22.969 -7.805 4.816 1 88.81 185 SER B N 1
ATOM 4690 C CA . SER B 1 185 ? -22.719 -9.039 5.551 1 88.81 185 SER B CA 1
ATOM 4691 C C . SER B 1 185 ? -23.812 -10.07 5.305 1 88.81 185 SER B C 1
ATOM 4693 O O . SER B 1 185 ? -24.969 -9.703 5.035 1 88.81 185 SER B O 1
ATOM 4695 N N . ASP B 1 186 ? -23.438 -11.297 5.238 1 93.44 186 ASP B N 1
ATOM 4696 C CA . ASP B 1 186 ? -24.359 -12.43 5.137 1 93.44 186 ASP B CA 1
ATOM 4697 C C . ASP B 1 186 ? -23.688 -13.719 5.609 1 93.44 186 ASP B C 1
ATOM 4699 O O . ASP B 1 186 ? -22.531 -13.703 6.031 1 93.44 186 ASP B O 1
ATOM 4703 N N . THR B 1 187 ? -24.5 -14.734 5.695 1 90.88 187 THR B N 1
ATOM 4704 C CA . THR B 1 187 ? -23.969 -16.047 6.039 1 90.88 187 THR B CA 1
ATOM 4705 C C . THR B 1 187 ? -23.125 -16.594 4.895 1 90.88 187 THR B C 1
ATOM 4707 O O . THR B 1 187 ? -23.562 -16.609 3.742 1 90.88 187 THR B O 1
ATOM 4710 N N . LEU B 1 188 ? -21.859 -16.922 5.207 1 89.69 188 LEU B N 1
ATOM 4711 C CA . LEU B 1 188 ? -20.969 -17.609 4.285 1 89.69 188 LEU B CA 1
ATOM 4712 C C . LEU B 1 188 ? -20.75 -19.047 4.711 1 89.69 188 LEU B C 1
ATOM 4714 O O . LEU B 1 188 ? -20.469 -19.328 5.879 1 89.69 188 LEU B O 1
ATOM 4718 N N . SER B 1 189 ? -21 -19.953 3.85 1 89.12 189 SER B N 1
ATOM 4719 C CA . SER B 1 189 ? -20.781 -21.359 4.191 1 89.12 189 SER B CA 1
ATOM 4720 C C . SER B 1 189 ? -20 -22.078 3.104 1 89.12 189 SER B C 1
ATOM 4722 O O . SER B 1 189 ? -20 -21.656 1.945 1 89.12 189 SER B O 1
ATOM 4724 N N . PHE B 1 190 ? -19.281 -23.062 3.547 1 86.31 190 PHE B N 1
ATOM 4725 C CA . PHE B 1 190 ? -18.5 -23.922 2.67 1 86.31 190 PHE B CA 1
ATOM 4726 C C . PHE B 1 190 ? -18.859 -25.391 2.904 1 86.31 190 PHE B C 1
ATOM 4728 O O . PHE B 1 190 ? -19.047 -25.812 4.047 1 86.31 190 PHE B O 1
ATOM 4735 N N . ASP B 1 191 ? -19.094 -26 1.792 1 81.06 191 ASP B N 1
ATOM 4736 C CA . ASP B 1 191 ? -19.156 -27.453 1.914 1 81.06 191 ASP B CA 1
ATOM 4737 C C . ASP B 1 191 ? -17.75 -28.062 1.996 1 81.06 191 ASP B C 1
ATOM 4739 O O . ASP B 1 191 ? -17 -28.031 1.025 1 81.06 191 ASP B O 1
ATOM 4743 N N . SER B 1 192 ? -17.438 -28.359 3.188 1 72.69 192 SER B N 1
ATOM 4744 C CA . SER B 1 192 ? -16.109 -28.938 3.359 1 72.69 192 SER B CA 1
ATOM 4745 C C . SER B 1 192 ? -16.047 -30.344 2.762 1 72.69 192 SER B C 1
ATOM 4747 O O . SER B 1 192 ? -17.062 -31.031 2.65 1 72.69 192 SER B O 1
ATOM 4749 N N . ILE B 1 193 ? -14.93 -30.734 2.367 1 68.94 193 ILE B N 1
ATOM 4750 C CA . ILE B 1 193 ? -14.742 -32 1.693 1 68.94 193 ILE B CA 1
ATOM 4751 C C . ILE B 1 193 ? -15.016 -33.156 2.668 1 68.94 193 ILE B C 1
ATOM 4753 O O . ILE B 1 193 ? -15.477 -34.219 2.264 1 68.94 193 ILE B O 1
ATOM 4757 N N . ASN B 1 194 ? -14.852 -33 3.914 1 64.19 194 ASN B N 1
ATOM 4758 C CA . ASN B 1 194 ? -15.133 -34.062 4.879 1 64.19 194 ASN B CA 1
ATOM 4759 C C . ASN B 1 194 ? -16.625 -34.125 5.211 1 64.19 194 ASN B C 1
ATOM 4761 O O . ASN B 1 194 ? -17.016 -34.875 6.105 1 64.19 194 ASN B O 1
ATOM 4765 N N . GLY B 1 195 ? -17.359 -33.438 4.438 1 68.31 195 GLY B N 1
ATOM 4766 C CA . GLY B 1 195 ? -18.797 -33.5 4.625 1 68.31 195 GLY B CA 1
ATOM 4767 C C . GLY B 1 195 ? -19.312 -32.531 5.664 1 68.31 195 GLY B C 1
ATOM 4768 O O . GLY B 1 195 ? -20.531 -32.406 5.84 1 68.31 195 GLY B O 1
ATOM 4769 N N . GLN B 1 196 ? -18.438 -31.953 6.324 1 74.5 196 GLN B N 1
ATOM 4770 C CA . GLN B 1 196 ? -18.875 -31 7.328 1 74.5 196 GLN B CA 1
ATOM 4771 C C . GLN B 1 196 ? -19.031 -29.609 6.727 1 74.5 196 GLN B C 1
ATOM 4773 O O . GLN B 1 196 ? -18.203 -29.172 5.934 1 74.5 196 GLN B O 1
ATOM 4778 N N . LYS B 1 197 ? -20.203 -29.062 7.02 1 80.06 197 LYS B N 1
ATOM 4779 C CA . LYS B 1 197 ? -20.453 -27.703 6.574 1 80.06 197 LYS B CA 1
ATOM 4780 C C . LYS B 1 197 ? -19.859 -26.688 7.547 1 80.06 197 LYS B C 1
ATOM 4782 O O . LYS B 1 197 ? -20.047 -26.797 8.758 1 80.06 197 LYS B O 1
ATOM 4787 N N . THR B 1 198 ? -18.969 -25.906 7.027 1 81.75 198 THR B N 1
ATOM 4788 C CA . THR B 1 198 ? -18.438 -24.797 7.809 1 81.75 198 THR B CA 1
ATOM 4789 C C . THR B 1 198 ? -19.203 -23.5 7.508 1 81.75 198 THR B C 1
ATOM 4791 O O . THR B 1 198 ? -19.344 -23.125 6.348 1 81.75 198 THR B O 1
ATOM 4794 N N . THR B 1 199 ? -19.734 -22.906 8.555 1 83.25 199 THR B N 1
ATOM 4795 C CA . THR B 1 199 ? -20.578 -21.734 8.352 1 83.25 199 THR B CA 1
ATOM 4796 C C . THR B 1 199 ? -20.047 -20.547 9.164 1 83.25 199 THR B C 1
ATOM 4798 O O . THR B 1 199 ? -19.656 -20.719 10.32 1 83.25 199 THR B O 1
ATOM 4801 N N . PHE B 1 200 ? -19.969 -19.453 8.5 1 82.06 200 PHE B N 1
ATOM 4802 C CA . PHE B 1 200 ? -19.734 -18.156 9.133 1 82.06 200 PHE B CA 1
ATOM 4803 C C . PHE B 1 200 ? -20.984 -17.297 9.086 1 82.06 200 PHE B C 1
ATOM 4805 O O . PHE B 1 200 ? -21.359 -16.797 8.023 1 82.06 200 PHE B O 1
ATOM 4812 N N . SER B 1 201 ? -21.562 -17.062 10.164 1 81.69 201 SER B N 1
ATOM 4813 C CA . SER B 1 201 ? -22.906 -16.469 10.234 1 81.69 201 SER B CA 1
ATOM 4814 C C . SER B 1 201 ? -22.875 -15 9.812 1 81.69 201 SER B C 1
ATOM 4816 O O . SER B 1 201 ? -23.859 -14.484 9.289 1 81.69 201 SER B O 1
ATOM 4818 N N . THR B 1 202 ? -21.812 -14.312 10.086 1 82.06 202 THR B N 1
ATOM 4819 C CA . THR B 1 202 ? -21.703 -12.898 9.734 1 82.06 202 THR B CA 1
ATOM 4820 C C . THR B 1 202 ? -20.391 -12.625 9.016 1 82.06 202 THR B C 1
ATOM 4822 O O . THR B 1 202 ? -19.391 -12.281 9.641 1 82.06 202 THR B O 1
ATOM 4825 N N . SER B 1 203 ? -20.438 -12.859 7.746 1 85.06 203 SER B N 1
ATOM 4826 C CA . SER B 1 203 ? -19.25 -12.594 6.938 1 85.06 203 SER B CA 1
ATOM 4827 C C . SER B 1 203 ? -19.406 -11.312 6.129 1 85.06 203 SER B C 1
ATOM 4829 O O . SER B 1 203 ? -20.422 -11.117 5.457 1 85.06 203 SER B O 1
ATOM 4831 N N . ILE B 1 204 ? -18.406 -10.523 6.223 1 83.38 204 ILE B N 1
ATOM 4832 C CA . ILE B 1 204 ? -18.406 -9.297 5.434 1 83.38 204 ILE B CA 1
ATOM 4833 C C . ILE B 1 204 ? -18.016 -9.609 3.992 1 83.38 204 ILE B C 1
ATOM 4835 O O . ILE B 1 204 ? -17.094 -10.391 3.754 1 83.38 204 ILE B O 1
ATOM 4839 N N . PHE B 1 205 ? -18.797 -9.094 3.059 1 88.12 205 PHE B N 1
ATOM 4840 C CA . PHE B 1 205 ? -18.484 -9.297 1.647 1 88.12 205 PHE B CA 1
ATOM 4841 C C . PHE B 1 205 ? -18.984 -8.125 0.812 1 88.12 205 PHE B C 1
ATOM 4843 O O . PHE B 1 205 ? -19.734 -7.277 1.306 1 88.12 205 PHE B O 1
ATOM 4850 N N . GLY B 1 206 ? -18.469 -8.047 -0.42 1 89.69 206 GLY B N 1
ATOM 4851 C CA . GLY B 1 206 ? -18.984 -7.074 -1.375 1 89.69 206 GLY B CA 1
ATOM 4852 C C . GLY B 1 206 ? -20.078 -7.625 -2.262 1 89.69 206 GLY B C 1
ATOM 4853 O O . GLY B 1 206 ? -19.891 -8.625 -2.951 1 89.69 206 GLY B O 1
ATOM 4854 N N . CYS B 1 207 ? -21.203 -6.965 -2.203 1 92.25 207 CYS B N 1
ATOM 4855 C CA . CYS B 1 207 ? -22.281 -7.258 -3.145 1 92.25 207 CYS B CA 1
ATOM 4856 C C . CYS B 1 207 ? -22.125 -6.449 -4.426 1 92.25 207 CYS B C 1
ATOM 4858 O O . CYS B 1 207 ? -22.625 -5.328 -4.523 1 92.25 207 CYS B O 1
ATOM 4860 N N . GLY B 1 208 ? -21.5 -7.113 -5.375 1 92.06 208 GLY B N 1
ATOM 4861 C CA . GLY B 1 208 ? -21.109 -6.426 -6.598 1 92.06 208 GLY B CA 1
ATOM 4862 C C . GLY B 1 208 ? -22.281 -6.117 -7.504 1 92.06 208 GLY B C 1
ATOM 4863 O O . GLY B 1 208 ? -23.047 -7.02 -7.879 1 92.06 208 GLY B O 1
ATOM 4864 N N . ARG B 1 209 ? -22.406 -4.848 -7.941 1 89.06 209 ARG B N 1
ATOM 4865 C CA . ARG B 1 209 ? -23.531 -4.406 -8.75 1 89.06 209 ARG B CA 1
ATOM 4866 C C . ARG B 1 209 ? -23.062 -3.941 -10.125 1 89.06 209 ARG B C 1
ATOM 4868 O O . ARG B 1 209 ? -23.875 -3.836 -11.055 1 89.06 209 ARG B O 1
ATOM 4875 N N . ASN B 1 210 ? -21.938 -3.57 -10.219 1 85 210 ASN B N 1
ATOM 4876 C CA . ASN B 1 210 ? -21.266 -3.205 -11.453 1 85 210 ASN B CA 1
ATOM 4877 C C . ASN B 1 210 ? -19.891 -3.883 -11.562 1 85 210 ASN B C 1
ATOM 4879 O O . ASN B 1 210 ? -18.938 -3.457 -10.93 1 85 210 ASN B O 1
ATOM 4883 N N . ASN B 1 211 ? -19.875 -4.945 -12.383 1 85.31 211 ASN B N 1
ATOM 4884 C CA . ASN B 1 211 ? -18.703 -5.82 -12.398 1 85.31 211 ASN B CA 1
ATOM 4885 C C . ASN B 1 211 ? -18.094 -5.902 -13.797 1 85.31 211 ASN B C 1
ATOM 4887 O O . ASN B 1 211 ? -18.797 -6.07 -14.781 1 85.31 211 ASN B O 1
ATOM 4891 N N . GLN B 1 212 ? -16.828 -5.754 -13.828 1 74 212 GLN B N 1
ATOM 4892 C CA . GLN B 1 212 ? -16.094 -5.953 -15.07 1 74 212 GLN B CA 1
ATOM 4893 C C . GLN B 1 212 ? -15.391 -7.301 -15.078 1 74 212 GLN B C 1
ATOM 4895 O O . GLN B 1 212 ? -14.531 -7.555 -15.93 1 74 212 GLN B O 1
ATOM 4900 N N . VAL B 1 213 ? -15.695 -8.117 -14.047 1 78.56 213 VAL B N 1
ATOM 4901 C CA . VAL B 1 213 ? -15.156 -9.469 -13.922 1 78.56 213 VAL B CA 1
ATOM 4902 C C . VAL B 1 213 ? -16.312 -10.477 -13.867 1 78.56 213 VAL B C 1
ATOM 4904 O O . VAL B 1 213 ? -17.328 -10.219 -13.234 1 78.56 213 VAL B O 1
ATOM 4907 N N . GLN B 1 214 ? -16.078 -11.648 -14.422 1 76.94 214 GLN B N 1
ATOM 4908 C CA . GLN B 1 214 ? -17.156 -12.609 -14.633 1 76.94 214 GLN B CA 1
ATOM 4909 C C . GLN B 1 214 ? -17.531 -13.305 -13.328 1 76.94 214 GLN B C 1
ATOM 4911 O O . GLN B 1 214 ? -18.672 -13.758 -13.172 1 76.94 214 GLN B O 1
ATOM 4916 N N . LEU B 1 215 ? -16.609 -13.508 -12.453 1 82.19 215 LEU B N 1
ATOM 4917 C CA . LEU B 1 215 ? -16.859 -14.172 -11.18 1 82.19 215 LEU B CA 1
ATOM 4918 C C . LEU B 1 215 ? -16.406 -13.312 -10.008 1 82.19 215 LEU B C 1
ATOM 4920 O O . LEU B 1 215 ? -15.445 -12.555 -10.133 1 82.19 215 LEU B O 1
ATOM 4924 N N . GLY B 1 216 ? -17.125 -13.477 -8.922 1 86.19 216 GLY B N 1
ATOM 4925 C CA . GLY B 1 216 ? -16.609 -12.898 -7.688 1 86.19 216 GLY B CA 1
ATOM 4926 C C . GLY B 1 216 ? -15.328 -13.547 -7.211 1 86.19 216 GLY B C 1
ATOM 4927 O O . GLY B 1 216 ? -14.758 -14.398 -7.906 1 86.19 216 GLY B O 1
ATOM 4928 N N . ASN B 1 217 ? -14.898 -13.078 -6.039 1 86.38 217 ASN B N 1
ATOM 4929 C CA . ASN B 1 217 ? -13.664 -13.633 -5.496 1 86.38 217 ASN B CA 1
ATOM 4930 C C . ASN B 1 217 ? -13.812 -14 -4.023 1 86.38 217 ASN B C 1
ATOM 4932 O O . ASN B 1 217 ? -14.648 -13.438 -3.316 1 86.38 217 ASN B O 1
ATOM 4936 N N . LEU B 1 218 ? -13.211 -15.07 -3.74 1 84.25 218 LEU B N 1
ATOM 4937 C CA . LEU B 1 218 ? -12.984 -15.398 -2.336 1 84.25 218 LEU B CA 1
ATOM 4938 C C . LEU B 1 218 ? -11.656 -14.82 -1.854 1 84.25 218 LEU B C 1
ATOM 4940 O O . LEU B 1 218 ? -10.586 -15.281 -2.258 1 84.25 218 LEU B O 1
ATOM 494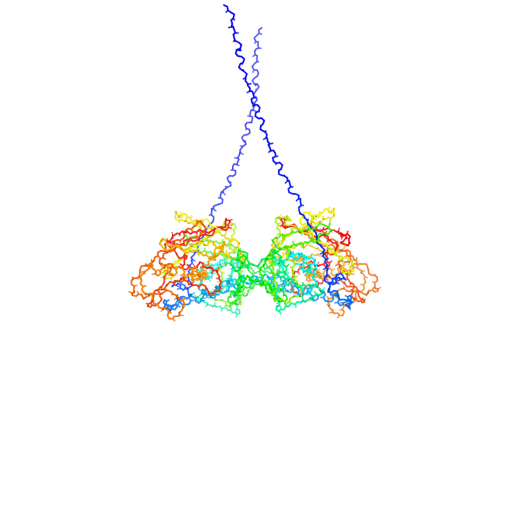4 N N . GLY B 1 219 ? -11.766 -13.812 -1.018 1 80.06 219 GLY B N 1
ATOM 4945 C CA . GLY B 1 219 ? -10.562 -13.219 -0.448 1 80.06 219 GLY B CA 1
ATOM 4946 C C . GLY B 1 219 ? -10.023 -13.984 0.743 1 80.06 219 GLY B C 1
ATOM 4947 O O . GLY B 1 219 ? -10.539 -13.859 1.855 1 80.06 219 GLY B O 1
ATOM 4948 N N . ILE B 1 220 ? -8.953 -14.625 0.519 1 77.19 220 ILE B N 1
ATOM 4949 C CA . ILE B 1 220 ? -8.422 -15.531 1.529 1 77.19 220 ILE B CA 1
ATOM 4950 C C . ILE B 1 220 ? -7.805 -14.719 2.672 1 77.19 220 ILE B C 1
ATOM 4952 O O . ILE B 1 220 ? -7.883 -15.125 3.836 1 77.19 220 ILE B O 1
ATOM 4956 N N . ALA B 1 221 ? -7.18 -13.578 2.342 1 68.56 221 ALA B N 1
ATOM 4957 C CA . ALA B 1 221 ? -6.551 -12.766 3.377 1 68.56 221 ALA B CA 1
ATOM 4958 C C . ALA B 1 221 ? -7.574 -12.32 4.422 1 68.56 221 ALA B C 1
ATOM 4960 O O . ALA B 1 221 ? -7.242 -12.18 5.602 1 68.56 221 ALA B O 1
ATOM 4961 N N . GLY B 1 222 ? -8.742 -12.148 4.004 1 67.12 222 GLY B N 1
ATOM 4962 C CA . GLY B 1 222 ? -9.805 -11.75 4.914 1 67.12 222 GLY B CA 1
ATOM 4963 C C . GLY B 1 222 ? -10.281 -12.875 5.805 1 67.12 222 GLY B C 1
ATOM 4964 O O . GLY B 1 222 ? -10.922 -12.641 6.832 1 67.12 222 GLY B O 1
ATOM 4965 N N . ILE B 1 223 ? -10.062 -13.977 5.387 1 70.06 223 ILE B N 1
ATOM 4966 C CA . ILE B 1 223 ? -10.484 -15.164 6.121 1 70.06 223 ILE B CA 1
ATOM 4967 C C . ILE B 1 223 ? -9.391 -15.594 7.094 1 70.06 223 ILE B C 1
ATOM 4969 O O . ILE B 1 223 ? -9.672 -16.156 8.156 1 70.06 223 ILE B O 1
ATOM 4973 N N . ILE B 1 224 ? -8.195 -15.25 6.66 1 65.94 224 ILE B N 1
ATOM 4974 C CA . ILE B 1 224 ? -7.062 -15.656 7.484 1 65.94 224 ILE B CA 1
ATOM 4975 C C . ILE B 1 224 ? -7.074 -14.867 8.797 1 65.94 224 ILE B C 1
ATOM 4977 O O . ILE B 1 224 ? -7.121 -13.633 8.789 1 65.94 224 ILE B O 1
ATOM 4981 N N . GLY B 1 225 ? -7.09 -15.508 9.883 1 62.5 225 GLY B N 1
ATOM 4982 C CA . GLY B 1 225 ? -7.129 -14.906 11.211 1 62.5 225 GLY B CA 1
ATOM 4983 C C . GLY B 1 225 ? -6.832 -15.898 12.32 1 62.5 225 GLY B C 1
ATOM 4984 O O . GLY B 1 225 ? -6.469 -17.047 12.055 1 62.5 225 GLY B O 1
ATOM 4985 N N . PRO B 1 226 ? -7.004 -15.391 13.469 1 61.97 226 PRO B N 1
ATOM 4986 C CA . PRO B 1 226 ? -6.664 -16.234 14.609 1 61.97 226 PRO B CA 1
ATOM 4987 C C . PRO B 1 226 ? -7.484 -17.531 14.648 1 61.97 226 PRO B C 1
ATOM 4989 O O . PRO B 1 226 ? -6.992 -18.562 15.117 1 61.97 226 PRO B O 1
ATOM 4992 N N . HIS B 1 227 ? -8.633 -17.5 14.141 1 68.62 227 HIS B N 1
ATOM 4993 C CA . HIS B 1 227 ? -9.539 -18.641 14.234 1 68.62 227 HIS B CA 1
ATOM 4994 C C . HIS B 1 227 ? -9.047 -19.812 13.375 1 68.62 227 HIS B C 1
ATOM 4996 O O . HIS B 1 227 ? -9.461 -20.953 13.578 1 68.62 227 HIS B O 1
ATOM 5002 N N . ILE B 1 228 ? -8.211 -19.562 12.477 1 73.38 228 ILE B N 1
ATOM 5003 C CA . ILE B 1 228 ? -7.598 -20.641 11.703 1 73.38 228 ILE B CA 1
ATOM 5004 C C . ILE B 1 228 ? -6.082 -20.609 11.898 1 73.38 228 ILE B C 1
ATOM 5006 O O . ILE B 1 228 ? -5.328 -20.969 10.992 1 73.38 228 ILE B O 1
ATOM 5010 N N . ASP B 1 229 ? -5.621 -20.062 12.922 1 72.19 229 ASP B N 1
ATOM 5011 C CA . ASP B 1 229 ? -4.227 -20.031 13.352 1 72.19 229 ASP B CA 1
ATOM 5012 C C . ASP B 1 229 ? -3.34 -19.359 12.312 1 72.19 229 ASP B C 1
ATOM 5014 O O . ASP B 1 229 ? -2.186 -19.734 12.125 1 72.19 229 ASP B O 1
ATOM 5018 N N . HIS B 1 230 ? -3.902 -18.531 11.539 1 78.19 230 HIS B N 1
ATOM 5019 C CA . HIS B 1 230 ? -3.207 -17.781 10.5 1 78.19 230 HIS B CA 1
ATOM 5020 C C . HIS B 1 230 ? -2.461 -18.719 9.555 1 78.19 230 HIS B C 1
ATOM 5022 O O . HIS B 1 230 ? -1.3 -18.469 9.219 1 78.19 230 HIS B O 1
ATOM 5028 N N . ARG B 1 231 ? -3.084 -19.844 9.25 1 85.31 231 ARG B N 1
ATOM 5029 C CA . ARG B 1 231 ? -2.42 -20.797 8.375 1 85.31 231 ARG B CA 1
ATOM 5030 C C . ARG B 1 231 ? -3.381 -21.328 7.316 1 85.31 231 ARG B C 1
ATOM 5032 O O . ARG B 1 231 ? -4.578 -21.484 7.574 1 85.31 231 ARG B O 1
ATOM 5039 N N . PHE B 1 232 ? -2.842 -21.641 6.207 1 88.88 232 PHE B N 1
ATOM 5040 C CA . PHE B 1 232 ? -3.564 -22.312 5.133 1 88.88 232 PHE B CA 1
ATOM 5041 C C . PHE B 1 232 ? -2.605 -23.078 4.238 1 88.88 232 PHE B C 1
ATOM 5043 O O . PHE B 1 232 ? -1.393 -22.875 4.285 1 88.88 232 PHE B O 1
ATOM 5050 N N . SER B 1 233 ? -3.109 -24 3.559 1 92.06 233 SER B N 1
ATOM 5051 C CA . SER B 1 233 ? -2.336 -24.766 2.582 1 92.06 233 SER B CA 1
ATOM 5052 C C . SER B 1 233 ? -3.174 -25.094 1.354 1 92.06 233 SER B C 1
ATOM 5054 O O . SER B 1 233 ? -4.398 -24.969 1.38 1 92.06 233 SER B O 1
ATOM 5056 N N . TYR B 1 234 ? -2.518 -25.328 0.313 1 92.69 234 TYR B N 1
ATOM 5057 C CA . TYR B 1 234 ? -3.205 -25.781 -0.891 1 92.69 234 TYR B CA 1
ATOM 5058 C C . TYR B 1 234 ? -2.424 -26.891 -1.581 1 92.69 234 TYR B C 1
ATOM 5060 O O . TYR B 1 234 ? -1.259 -27.141 -1.259 1 92.69 234 TYR B O 1
ATOM 5068 N N . CYS B 1 235 ? -3.09 -27.578 -2.412 1 93.94 235 CYS B N 1
ATOM 5069 C CA . CYS B 1 235 ? -2.543 -28.656 -3.236 1 93.94 235 CYS B CA 1
ATOM 5070 C C . CYS B 1 235 ? -3.098 -28.594 -4.652 1 93.94 235 CYS B C 1
ATOM 5072 O O . CYS B 1 235 ? -4.285 -28.828 -4.871 1 93.94 235 CYS B O 1
ATOM 5074 N N . PHE B 1 236 ? -2.221 -28.297 -5.605 1 92.5 236 PHE B N 1
ATOM 5075 C CA . PHE B 1 236 ? -2.629 -28.156 -7 1 92.5 236 PHE B CA 1
ATOM 5076 C C . PHE B 1 236 ? -2.451 -29.469 -7.75 1 92.5 236 PHE B C 1
ATOM 5078 O O . PHE B 1 236 ? -1.44 -30.156 -7.582 1 92.5 236 PHE B O 1
ATOM 5085 N N . VAL B 1 237 ? -3.428 -29.797 -8.547 1 92.69 237 VAL B N 1
ATOM 5086 C CA . VAL B 1 237 ? -3.367 -31 -9.367 1 92.69 237 VAL B CA 1
ATOM 5087 C C . VAL B 1 237 ? -2.742 -30.672 -10.719 1 92.69 237 VAL B C 1
ATOM 5089 O O . VAL B 1 237 ? -2.715 -29.516 -11.133 1 92.69 237 VAL B O 1
ATOM 5092 N N . PRO B 1 238 ? -2.211 -31.688 -11.352 1 87.94 238 PRO B N 1
ATOM 5093 C CA . PRO B 1 238 ? -1.717 -31.453 -12.711 1 87.94 238 PRO B CA 1
ATOM 5094 C C . PRO B 1 238 ? -2.785 -30.875 -13.633 1 87.94 238 PRO B C 1
ATOM 5096 O O . PRO B 1 238 ? -3.971 -31.172 -13.484 1 87.94 238 PRO B O 1
ATOM 5099 N N . ARG B 1 239 ? -2.461 -29.969 -14.547 1 76.56 239 ARG B N 1
ATOM 5100 C CA . ARG B 1 239 ? -3.336 -29.141 -15.375 1 76.56 239 ARG B CA 1
ATOM 5101 C C . ARG B 1 239 ? -4.367 -30 -16.094 1 76.56 239 ARG B C 1
ATOM 5103 O O . ARG B 1 239 ? -5.52 -29.594 -16.266 1 76.56 239 ARG B O 1
ATOM 5110 N N . PHE B 1 240 ? -4.086 -31.203 -16.484 1 74.56 240 PHE B N 1
ATOM 5111 C CA . PHE B 1 240 ? -5.02 -31.984 -17.297 1 74.56 240 PHE B CA 1
ATOM 5112 C C . PHE B 1 240 ? -5.609 -33.125 -16.484 1 74.56 240 PHE B C 1
ATOM 5114 O O . PHE B 1 240 ? -6.262 -34.031 -17.047 1 74.56 240 PHE B O 1
ATOM 5121 N N . ALA B 1 241 ? -5.422 -32.969 -15.211 1 81.31 241 ALA B N 1
ATOM 5122 C CA . ALA B 1 241 ? -6.027 -34 -14.352 1 81.31 241 ALA B CA 1
ATOM 5123 C C . ALA B 1 241 ? -7.523 -33.75 -14.188 1 81.31 241 ALA B C 1
ATOM 5125 O O . ALA B 1 241 ? -7.969 -32.594 -14.125 1 81.31 241 ALA B O 1
ATOM 5126 N N . LYS B 1 242 ? -8.258 -34.844 -14.219 1 82.75 242 LYS B N 1
ATOM 5127 C CA . LYS B 1 242 ? -9.688 -34.75 -13.93 1 82.75 242 LYS B CA 1
ATOM 5128 C C . LYS B 1 242 ? -9.945 -34.844 -12.422 1 82.75 242 LYS B C 1
ATOM 5130 O O . LYS B 1 242 ? -10.672 -35.719 -11.961 1 82.75 242 LYS B O 1
ATOM 5135 N N . ALA B 1 243 ? -9.25 -34.031 -11.688 1 87.62 243 ALA B N 1
ATOM 5136 C CA . ALA B 1 243 ? -9.359 -33.969 -10.234 1 87.62 243 ALA B CA 1
ATOM 5137 C C . ALA B 1 243 ? -9.242 -32.5 -9.758 1 87.62 243 ALA B C 1
ATOM 5139 O O . ALA B 1 243 ? -8.695 -31.656 -10.469 1 87.62 243 ALA B O 1
ATOM 5140 N N . SER B 1 244 ? -9.828 -32.281 -8.641 1 88.56 244 SER B N 1
ATOM 5141 C CA . SER B 1 244 ? -9.703 -30.969 -8.016 1 88.56 244 SER B CA 1
ATOM 5142 C C . SER B 1 244 ? -8.617 -30.953 -6.941 1 88.56 244 SER B C 1
ATOM 5144 O O . SER B 1 244 ? -8.398 -31.969 -6.277 1 88.56 244 SER B O 1
ATOM 5146 N N . GLY B 1 245 ? -7.941 -29.859 -6.883 1 90.94 245 GLY B N 1
ATOM 5147 C CA . GLY B 1 245 ? -7.043 -29.656 -5.758 1 90.94 245 GLY B CA 1
ATOM 5148 C C . GLY B 1 245 ? -7.766 -29.328 -4.465 1 90.94 245 GLY B C 1
ATOM 5149 O O . GLY B 1 245 ? -8.969 -29.562 -4.344 1 90.94 245 GLY B O 1
ATOM 5150 N N . ARG B 1 246 ? -6.977 -28.891 -3.52 1 90.5 246 ARG B N 1
ATOM 5151 C CA . ARG B 1 246 ? -7.543 -28.578 -2.209 1 90.5 246 ARG B CA 1
ATOM 5152 C C . ARG B 1 246 ? -6.961 -27.297 -1.645 1 90.5 246 ARG B C 1
ATOM 5154 O O . ARG B 1 246 ? -5.777 -27 -1.844 1 90.5 246 ARG B O 1
ATOM 5161 N N . LEU B 1 247 ? -7.797 -26.562 -1.033 1 90 247 LEU B N 1
ATOM 5162 C CA . LEU B 1 247 ? -7.438 -25.438 -0.166 1 90 247 LEU B CA 1
ATOM 5163 C C . LEU B 1 247 ? -7.828 -25.719 1.279 1 90 247 LEU B C 1
ATOM 5165 O O . LEU B 1 247 ? -9 -25.984 1.569 1 90 247 LEU B O 1
ATOM 5169 N N . ILE B 1 248 ? -6.91 -25.719 2.15 1 89.56 248 ILE B N 1
ATOM 5170 C CA . ILE B 1 248 ? -7.113 -26.172 3.521 1 89.56 248 ILE B CA 1
ATOM 5171 C C . ILE B 1 248 ? -6.777 -25.047 4.492 1 89.56 248 ILE B C 1
ATOM 5173 O O . ILE B 1 248 ? -5.773 -24.344 4.32 1 89.56 248 ILE B O 1
ATOM 5177 N N . PHE B 1 249 ? -7.594 -24.875 5.449 1 87.56 249 PHE B N 1
ATOM 5178 C CA . PHE B 1 249 ? -7.41 -23.812 6.434 1 87.56 249 PHE B CA 1
ATOM 5179 C C . PHE B 1 249 ? -7.242 -24.391 7.832 1 87.56 249 PHE B C 1
ATOM 5181 O O . PHE B 1 249 ? -7.844 -25.422 8.164 1 87.56 249 PHE B O 1
ATOM 5188 N N . GLY B 1 250 ? -6.477 -23.672 8.703 1 85.5 250 GLY B N 1
ATOM 5189 C CA . GLY B 1 250 ? -6.391 -24 10.117 1 85.5 250 GLY B CA 1
ATOM 5190 C C . GLY B 1 250 ? -5.48 -25.188 10.398 1 85.5 250 GLY B C 1
ATOM 5191 O O . GLY B 1 250 ? -4.5 -25.406 9.68 1 85.5 250 GLY B O 1
ATOM 5192 N N . GLN B 1 251 ? -5.855 -25.891 11.359 1 78.81 251 GLN B N 1
ATOM 5193 C CA . GLN B 1 251 ? -5 -26.969 11.844 1 78.81 251 GLN B CA 1
ATOM 5194 C C . GLN B 1 251 ? -4.93 -28.109 10.828 1 78.81 251 GLN B C 1
ATOM 5196 O O . GLN B 1 251 ? -3.93 -28.828 10.766 1 78.81 251 GLN B O 1
ATOM 5201 N N . GLU B 1 252 ? -5.914 -28.172 10.062 1 79.62 252 GLU B N 1
ATOM 5202 C CA . GLU B 1 252 ? -5.945 -29.219 9.047 1 79.62 252 GLU B CA 1
ATOM 5203 C C . GLU B 1 252 ? -4.926 -28.953 7.941 1 79.62 252 GLU B C 1
ATOM 5205 O O . GLU B 1 252 ? -4.598 -29.844 7.16 1 79.62 252 GLU B O 1
ATOM 5210 N N . SER B 1 253 ? -4.445 -27.75 7.902 1 84.5 253 SER B N 1
ATOM 5211 C CA . SER B 1 253 ? -3.521 -27.375 6.836 1 84.5 253 SER B CA 1
ATOM 5212 C C . SER B 1 253 ? -2.094 -27.797 7.172 1 84.5 253 SER B C 1
ATOM 5214 O O . SER B 1 253 ? -1.22 -27.797 6.301 1 84.5 253 SER B O 1
ATOM 5216 N N . ILE B 1 254 ? -1.875 -28.219 8.406 1 84.44 254 ILE B N 1
ATOM 5217 C CA . ILE B 1 254 ? -0.521 -28.531 8.844 1 84.44 254 ILE B CA 1
ATOM 5218 C C . ILE B 1 254 ? -0.014 -29.766 8.094 1 84.44 254 ILE B C 1
ATOM 5220 O O . ILE B 1 254 ? -0.684 -30.797 8.062 1 84.44 254 ILE B O 1
ATOM 5224 N N . ILE B 1 255 ? 1.13 -29.562 7.488 1 83.69 255 ILE B N 1
ATOM 5225 C CA . ILE B 1 255 ? 1.756 -30.641 6.727 1 83.69 255 ILE B CA 1
ATOM 5226 C C . ILE B 1 255 ? 2.463 -31.594 7.684 1 83.69 255 ILE B C 1
ATOM 5228 O O . ILE B 1 255 ? 3.311 -31.188 8.477 1 83.69 255 ILE B O 1
ATOM 5232 N N . SER B 1 256 ? 2.061 -32.844 7.691 1 79.06 256 SER B N 1
ATOM 5233 C CA . SER B 1 256 ? 2.707 -33.875 8.492 1 79.06 256 SER B CA 1
ATOM 5234 C C . SER B 1 256 ? 3.533 -34.812 7.625 1 79.06 256 SER B C 1
ATOM 5236 O O . SER B 1 256 ? 4.109 -35.781 8.125 1 79.06 256 SER B O 1
ATOM 5238 N N . HIS B 1 257 ? 3.828 -34.469 6.527 1 84.44 257 HIS B N 1
ATOM 5239 C CA . HIS B 1 257 ? 4.57 -35.312 5.594 1 84.44 257 HIS B CA 1
ATOM 5240 C C . HIS B 1 257 ? 6.043 -35.406 5.988 1 84.44 257 HIS B C 1
ATOM 5242 O O . HIS B 1 257 ? 6.676 -34.406 6.289 1 84.44 257 HIS B O 1
ATOM 5248 N N . PRO B 1 258 ? 6.535 -36.594 5.98 1 84.81 258 PRO B N 1
ATOM 5249 C CA . PRO B 1 258 ? 7.922 -36.75 6.414 1 84.81 258 PRO B CA 1
ATOM 5250 C C . PRO B 1 258 ? 8.922 -36.062 5.508 1 84.81 258 PRO B C 1
ATOM 5252 O O . PRO B 1 258 ? 10.023 -35.719 5.949 1 84.81 258 PRO B O 1
ATOM 5255 N N . LYS B 1 259 ? 8.633 -35.812 4.316 1 89.75 259 LYS B N 1
ATOM 5256 C CA . LYS B 1 259 ? 9.555 -35.188 3.375 1 89.75 259 LYS B CA 1
ATOM 5257 C C . LYS B 1 259 ? 9.266 -33.688 3.234 1 89.75 259 LYS B C 1
ATOM 5259 O O . LYS B 1 259 ? 9.75 -33.062 2.303 1 89.75 259 LYS B O 1
ATOM 5264 N N . ALA B 1 260 ? 8.484 -33.25 4.137 1 93.81 260 ALA B N 1
ATOM 5265 C CA . ALA B 1 260 ? 8.188 -31.812 4.09 1 93.81 260 ALA B CA 1
ATOM 5266 C C . ALA B 1 260 ? 9.445 -30.984 4.355 1 93.81 260 ALA B C 1
ATOM 5268 O O . ALA B 1 260 ? 10.266 -31.359 5.203 1 93.81 260 ALA B O 1
ATOM 5269 N N . VAL B 1 261 ? 9.656 -29.938 3.592 1 96.5 261 VAL B N 1
ATOM 5270 C CA . VAL B 1 261 ? 10.727 -28.969 3.807 1 96.5 261 VAL B CA 1
ATOM 5271 C C . VAL B 1 261 ? 10.148 -27.578 3.994 1 96.5 261 VAL B C 1
ATOM 5273 O O . VAL B 1 261 ? 9.078 -27.266 3.463 1 96.5 261 VAL B O 1
ATOM 5276 N N . SER B 1 262 ? 10.836 -26.734 4.77 1 95.75 262 SER B N 1
ATOM 5277 C CA . SER B 1 262 ? 10.32 -25.422 5.102 1 95.75 262 SER B CA 1
ATOM 5278 C C . SER B 1 262 ? 11.359 -24.328 4.82 1 95.75 262 SER B C 1
ATOM 5280 O O . SER B 1 262 ? 12.562 -24.578 4.93 1 95.75 262 SER B O 1
ATOM 5282 N N . THR B 1 263 ? 10.906 -23.234 4.383 1 95.75 263 THR B N 1
ATOM 5283 C CA . THR B 1 263 ? 11.734 -22.062 4.121 1 95.75 263 THR B CA 1
ATOM 5284 C C . THR B 1 263 ? 11.094 -20.797 4.715 1 95.75 263 THR B C 1
ATOM 5286 O O . THR B 1 263 ? 9.867 -20.641 4.684 1 95.75 263 THR B O 1
ATOM 5289 N N . PRO B 1 264 ? 11.891 -19.922 5.289 1 90.25 264 PRO B N 1
ATOM 5290 C CA . PRO B 1 264 ? 11.32 -18.688 5.812 1 90.25 264 PRO B CA 1
ATOM 5291 C C . PRO B 1 264 ? 10.875 -17.734 4.711 1 90.25 264 PRO B C 1
ATOM 5293 O O . PRO B 1 264 ? 11.523 -17.641 3.666 1 90.25 264 PRO B O 1
ATOM 5296 N N . LEU B 1 265 ? 9.719 -17.109 4.934 1 86.44 265 LEU B N 1
ATOM 5297 C CA . LEU B 1 265 ? 9.32 -15.969 4.121 1 86.44 265 LEU B CA 1
ATOM 5298 C C . LEU B 1 265 ? 10.188 -14.75 4.426 1 86.44 265 LEU B C 1
ATOM 5300 O O . LEU B 1 265 ? 10.719 -14.625 5.531 1 86.44 265 LEU B O 1
ATOM 5304 N N . VAL B 1 266 ? 10.305 -13.953 3.414 1 75.19 266 VAL B N 1
ATOM 5305 C CA . VAL B 1 266 ? 11.078 -12.727 3.574 1 75.19 266 VAL B CA 1
ATOM 5306 C C . VAL B 1 266 ? 10.156 -11.516 3.461 1 75.19 266 VAL B C 1
ATOM 5308 O O . VAL B 1 266 ? 9.352 -11.43 2.531 1 75.19 266 VAL B O 1
ATOM 5311 N N . SER B 1 267 ? 10.141 -10.727 4.457 1 63.59 267 SER B N 1
ATOM 5312 C CA . SER B 1 267 ? 9.336 -9.516 4.422 1 63.59 267 SER B CA 1
ATOM 5313 C C . SER B 1 267 ? 9.938 -8.477 3.48 1 63.59 267 SER B C 1
ATOM 5315 O O . SER B 1 267 ? 11.047 -7.996 3.707 1 63.59 267 SER B O 1
ATOM 5317 N N . LYS B 1 268 ? 9.227 -8.305 2.344 1 60.94 268 LYS B N 1
ATOM 5318 C CA . LYS B 1 268 ? 9.625 -7.305 1.358 1 60.94 268 LYS B CA 1
ATOM 5319 C C . LYS B 1 268 ? 8.414 -6.516 0.869 1 60.94 268 LYS B C 1
ATOM 5321 O O . LYS B 1 268 ? 7.27 -6.871 1.163 1 60.94 268 LYS B O 1
ATOM 5326 N N . TYR B 1 269 ? 8.703 -5.344 0.124 1 52.44 269 TYR B N 1
ATOM 5327 C CA . TYR B 1 269 ? 7.633 -4.566 -0.494 1 52.44 269 TYR B CA 1
ATOM 5328 C C . TYR B 1 269 ? 7.266 -5.137 -1.859 1 52.44 269 TYR B C 1
ATOM 5330 O O . TYR B 1 269 ? 8.141 -5.555 -2.621 1 52.44 269 TYR B O 1
ATOM 5338 N N . PRO B 1 270 ? 6.07 -5.16 -2.145 1 57.44 270 PRO B N 1
ATOM 5339 C CA . PRO B 1 270 ? 4.934 -4.922 -1.253 1 57.44 270 PRO B CA 1
ATOM 5340 C C . PRO B 1 270 ? 4.711 -6.066 -0.267 1 57.44 270 PRO B C 1
ATOM 5342 O O . PRO B 1 270 ? 4.957 -7.227 -0.598 1 57.44 270 PRO B O 1
ATOM 5345 N N . GLN B 1 271 ? 4.164 -5.695 0.857 1 53.94 271 GLN B N 1
ATOM 5346 C CA . GLN B 1 271 ? 4.008 -6.656 1.947 1 53.94 271 GLN B CA 1
ATOM 5347 C C . GLN B 1 271 ? 2.959 -7.707 1.608 1 53.94 271 GLN B C 1
ATOM 5349 O O . GLN B 1 271 ? 2.9 -8.766 2.244 1 53.94 271 GLN B O 1
ATOM 5354 N N . THR B 1 272 ? 2.234 -7.473 0.632 1 61.56 272 THR B N 1
ATOM 5355 C CA . THR B 1 272 ? 1.184 -8.414 0.261 1 61.56 272 THR B CA 1
ATOM 5356 C C . THR B 1 272 ? 1.756 -9.57 -0.555 1 61.56 272 THR B C 1
ATOM 5358 O O . THR B 1 272 ? 1.069 -10.562 -0.799 1 61.56 272 THR B O 1
ATOM 5361 N N . PHE B 1 273 ? 3.049 -9.461 -0.894 1 71.5 273 PHE B N 1
ATOM 5362 C CA . PHE B 1 273 ? 3.689 -10.516 -1.665 1 71.5 273 PHE B CA 1
ATOM 5363 C C . PHE B 1 273 ? 4.43 -11.484 -0.747 1 71.5 273 PHE B C 1
ATOM 5365 O O . PHE B 1 273 ? 4.906 -11.094 0.321 1 71.5 273 PHE B O 1
ATOM 5372 N N . TYR B 1 274 ? 4.52 -12.734 -1.228 1 82.69 274 TYR B N 1
ATOM 5373 C CA . TYR B 1 274 ? 5.305 -13.734 -0.514 1 82.69 274 TYR B CA 1
ATOM 5374 C C . TYR B 1 274 ? 6.641 -13.977 -1.208 1 82.69 274 TYR B C 1
ATOM 5376 O O . TYR B 1 274 ? 6.684 -14.516 -2.316 1 82.69 274 TYR B O 1
ATOM 5384 N N . TYR B 1 275 ? 7.668 -13.57 -0.455 1 82.12 275 TYR B N 1
ATOM 5385 C CA . TYR B 1 275 ? 9.008 -13.688 -1.013 1 82.12 275 TYR B CA 1
ATOM 5386 C C . TYR B 1 275 ? 9.773 -14.844 -0.363 1 82.12 275 TYR B C 1
ATOM 5388 O O . TYR B 1 275 ? 9.68 -15.047 0.849 1 82.12 275 TYR B O 1
ATOM 5396 N N . LEU B 1 276 ? 10.477 -15.57 -1.219 1 91 276 LEU B N 1
ATOM 5397 C CA . LEU B 1 276 ? 11.391 -16.625 -0.783 1 91 276 LEU B CA 1
ATOM 5398 C C . LEU B 1 276 ? 12.82 -16.312 -1.227 1 91 276 LEU B C 1
ATOM 5400 O O . LEU B 1 276 ? 13.039 -15.422 -2.047 1 91 276 LEU B O 1
ATOM 5404 N N . THR B 1 277 ? 13.719 -17.031 -0.54 1 89.38 277 THR B N 1
ATOM 5405 C CA . THR B 1 277 ? 15.109 -16.906 -0.945 1 89.38 277 THR B CA 1
ATOM 5406 C C . THR B 1 277 ? 15.578 -18.172 -1.67 1 89.38 277 THR B C 1
ATOM 5408 O O . THR B 1 277 ? 15.648 -19.25 -1.075 1 89.38 277 THR B O 1
ATOM 5411 N N . LEU B 1 278 ? 15.859 -18 -2.943 1 94.44 278 LEU B N 1
ATOM 5412 C CA . LEU B 1 278 ? 16.422 -19.078 -3.756 1 94.44 278 LEU B CA 1
ATOM 5413 C C . LEU B 1 278 ? 17.938 -18.984 -3.795 1 94.44 278 LEU B C 1
ATOM 5415 O O . LEU B 1 278 ? 18.5 -17.969 -4.223 1 94.44 278 LEU B O 1
ATOM 5419 N N . ASN B 1 279 ? 18.562 -20.047 -3.357 1 94.38 279 ASN B N 1
ATOM 5420 C CA . ASN B 1 279 ? 20.016 -20.062 -3.291 1 94.38 279 ASN B CA 1
ATOM 5421 C C . ASN B 1 279 ? 20.625 -20.734 -4.52 1 94.38 279 ASN B C 1
ATOM 5423 O O . ASN B 1 279 ? 21.812 -20.531 -4.816 1 94.38 279 ASN B O 1
ATOM 5427 N N . GLY B 1 280 ? 19.812 -21.5 -5.191 1 96 280 GLY B N 1
ATOM 5428 C CA . GLY B 1 280 ? 20.328 -22.172 -6.379 1 96 280 GLY B CA 1
ATOM 5429 C C . GLY B 1 280 ? 19.328 -23.141 -6.977 1 96 280 GLY B C 1
ATOM 5430 O O . GLY B 1 280 ? 18.297 -23.438 -6.359 1 96 280 GLY B O 1
ATOM 5431 N N . VAL B 1 281 ? 19.641 -23.578 -8.227 1 97.81 281 VAL B N 1
ATOM 5432 C CA . VAL B 1 281 ? 18.922 -24.641 -8.914 1 97.81 281 VAL B CA 1
ATOM 5433 C C . VAL B 1 281 ? 19.891 -25.719 -9.375 1 97.81 281 VAL B C 1
ATOM 5435 O O . VAL B 1 281 ? 20.906 -25.422 -10.016 1 97.81 281 VAL B O 1
ATOM 5438 N N . SER B 1 282 ? 19.562 -26.953 -9.031 1 98.5 282 SER B N 1
ATOM 5439 C CA . SER B 1 282 ? 20.469 -28.031 -9.391 1 98.5 282 SER B CA 1
ATOM 5440 C C . SER B 1 282 ? 19.828 -28.984 -10.398 1 98.5 282 SER B C 1
ATOM 5442 O O . SER B 1 282 ? 18.641 -29.281 -10.312 1 98.5 282 SER B O 1
ATOM 5444 N N . ILE B 1 283 ? 20.609 -29.469 -11.328 1 98.31 283 ILE B N 1
ATOM 5445 C CA . ILE B 1 283 ? 20.359 -30.609 -12.219 1 98.31 283 ILE B CA 1
ATOM 5446 C C . ILE B 1 283 ? 21.469 -31.641 -12.039 1 98.31 283 ILE B C 1
ATOM 5448 O O . ILE B 1 283 ? 22.609 -31.422 -12.453 1 98.31 283 ILE B O 1
ATOM 5452 N N . GLY B 1 284 ? 21.078 -32.781 -11.438 1 96.19 284 GLY B N 1
ATOM 5453 C CA . GLY B 1 284 ? 22.141 -33.719 -11.086 1 96.19 284 GLY B CA 1
ATOM 5454 C C . GLY B 1 284 ? 23.172 -33.094 -10.141 1 96.19 284 GLY B C 1
ATOM 5455 O O . GLY B 1 284 ? 22.812 -32.594 -9.086 1 96.19 284 GLY B O 1
ATOM 5456 N N . ASP B 1 285 ? 24.422 -33.094 -10.586 1 96.06 285 ASP B N 1
ATOM 5457 C CA . ASP B 1 285 ? 25.5 -32.625 -9.711 1 96.06 285 ASP B CA 1
ATOM 5458 C C . ASP B 1 285 ? 25.859 -31.172 -10.008 1 96.06 285 ASP B C 1
ATOM 5460 O O . ASP B 1 285 ? 26.719 -30.594 -9.328 1 96.06 285 ASP B O 1
ATOM 5464 N N . LYS B 1 286 ? 25.219 -30.547 -10.953 1 97.69 286 LYS B N 1
ATOM 5465 C CA . LYS B 1 286 ? 25.516 -29.172 -11.297 1 97.69 286 LYS B CA 1
ATOM 5466 C C . LYS B 1 286 ? 24.516 -28.203 -10.648 1 97.69 286 LYS B C 1
ATOM 5468 O O . LYS B 1 286 ? 23.328 -28.5 -10.562 1 97.69 286 LYS B O 1
ATOM 5473 N N . THR B 1 287 ? 25.047 -27.109 -10.203 1 97.69 287 THR B N 1
ATOM 5474 C CA . THR B 1 287 ? 24.203 -26.109 -9.547 1 97.69 287 THR B CA 1
ATOM 5475 C C . THR B 1 287 ? 24.453 -24.719 -10.133 1 97.69 287 THR B C 1
ATOM 5477 O O . THR B 1 287 ? 25.594 -24.328 -10.328 1 97.69 287 THR B O 1
ATOM 5480 N N . ALA B 1 288 ? 23.328 -24.062 -10.531 1 96.81 288 ALA B N 1
ATOM 5481 C CA . ALA B 1 288 ? 23.359 -22.641 -10.914 1 96.81 288 ALA B CA 1
ATOM 5482 C C . ALA B 1 288 ? 22.906 -21.75 -9.766 1 96.81 288 ALA B C 1
ATOM 5484 O O . ALA B 1 288 ? 21.969 -22.094 -9.031 1 96.81 288 ALA B O 1
ATOM 5485 N N . HIS B 1 289 ? 23.562 -20.656 -9.586 1 93.81 289 HIS B N 1
ATOM 5486 C CA . HIS B 1 289 ? 23.234 -19.75 -8.484 1 93.81 289 HIS B CA 1
ATOM 5487 C C . HIS B 1 289 ? 22.703 -18.438 -9.008 1 93.81 289 HIS B C 1
ATOM 5489 O O . HIS B 1 289 ? 23.188 -17.906 -10.016 1 93.81 289 HIS B O 1
ATOM 5495 N N . PRO B 1 290 ? 21.531 -18.047 -8.367 1 89.38 290 PRO B N 1
ATOM 5496 C CA . PRO B 1 290 ? 21.047 -16.703 -8.727 1 89.38 290 PRO B CA 1
ATOM 5497 C C . PRO B 1 290 ? 21.984 -15.602 -8.242 1 89.38 290 PRO B C 1
ATOM 5499 O O . PRO B 1 290 ? 22.953 -15.867 -7.527 1 89.38 290 PRO B O 1
ATOM 5502 N N . SER B 1 291 ? 21.656 -14.414 -8.898 1 73 291 SER B N 1
ATOM 5503 C CA . SER B 1 291 ? 22.375 -13.25 -8.391 1 73 291 SER B CA 1
ATOM 5504 C C . SER B 1 291 ? 21.969 -12.93 -6.957 1 73 291 SER B C 1
ATOM 5506 O O . SER B 1 291 ? 20.828 -13.148 -6.562 1 73 291 SER B O 1
ATOM 5508 N N . SER B 1 292 ? 22.703 -13.344 -5.953 1 60.97 292 SER B N 1
ATOM 5509 C CA . SER B 1 292 ? 22.531 -13.406 -4.508 1 60.97 292 SER B CA 1
ATOM 5510 C C . SER B 1 292 ? 21.75 -12.195 -3.994 1 60.97 292 SER B C 1
ATOM 5512 O O . SER B 1 292 ? 21.859 -11.102 -4.547 1 60.97 292 SER B O 1
ATOM 5514 N N . SER B 1 293 ? 20.25 -12.453 -3.584 1 67.44 293 SER B N 1
ATOM 5515 C CA . SER B 1 293 ? 19.594 -11.539 -2.662 1 67.44 293 SER B CA 1
ATOM 5516 C C . SER B 1 293 ? 18.422 -12.219 -1.953 1 67.44 293 SER B C 1
ATOM 5518 O O . SER B 1 293 ? 17.797 -13.117 -2.51 1 67.44 293 SER B O 1
ATOM 5520 N N . GLN B 1 294 ? 18.516 -12.109 -0.594 1 70.44 294 GLN B N 1
ATOM 5521 C CA . GLN B 1 294 ? 17.359 -12.539 0.178 1 70.44 294 GLN B CA 1
ATOM 5522 C C . GLN B 1 294 ? 16.062 -12.016 -0.436 1 70.44 294 GLN B C 1
ATOM 5524 O O . GLN B 1 294 ? 16 -10.859 -0.855 1 70.44 294 GLN B O 1
ATOM 5529 N N . GLY B 1 295 ? 15.086 -13.016 -0.577 1 78.69 295 GLY B N 1
ATOM 5530 C CA . GLY B 1 295 ? 13.797 -12.602 -1.104 1 78.69 295 GLY B CA 1
ATOM 5531 C C . GLY B 1 295 ? 13.805 -12.383 -2.605 1 78.69 295 GLY B C 1
ATOM 5532 O O . GLY B 1 295 ? 13.078 -11.523 -3.117 1 78.69 295 GLY B O 1
ATOM 5533 N N . ASN B 1 296 ? 14.641 -13.18 -3.357 1 82.5 296 ASN B N 1
ATOM 5534 C CA . ASN B 1 296 ? 14.852 -12.953 -4.781 1 82.5 296 ASN B CA 1
ATOM 5535 C C . ASN B 1 296 ? 13.797 -13.656 -5.625 1 82.5 296 ASN B C 1
ATOM 5537 O O . ASN B 1 296 ? 13.812 -13.57 -6.855 1 82.5 296 ASN B O 1
ATOM 5541 N N . VAL B 1 297 ? 12.883 -14.352 -4.957 1 89.75 297 VAL B N 1
ATOM 5542 C CA . VAL B 1 297 ? 11.859 -15.086 -5.695 1 89.75 297 VAL B CA 1
ATOM 5543 C C . VAL B 1 297 ? 10.492 -14.852 -5.055 1 89.75 297 VAL B C 1
ATOM 5545 O O . VAL B 1 297 ? 10.367 -14.875 -3.826 1 89.75 297 VAL B O 1
ATOM 5548 N N . LEU B 1 298 ? 9.547 -14.523 -5.883 1 86.69 298 LEU B N 1
ATOM 5549 C CA . LEU B 1 298 ? 8.156 -14.523 -5.461 1 86.69 298 LEU B CA 1
ATOM 5550 C C . LEU B 1 298 ? 7.527 -15.898 -5.648 1 86.69 298 LEU B C 1
ATOM 5552 O O . LEU B 1 298 ? 7.723 -16.547 -6.684 1 86.69 298 LEU B O 1
ATOM 5556 N N . ILE B 1 299 ? 6.906 -16.422 -4.668 1 91.12 299 ILE B N 1
ATOM 5557 C CA . ILE B 1 299 ? 6.035 -17.578 -4.875 1 91.12 299 ILE B CA 1
ATOM 5558 C C . ILE B 1 299 ? 4.609 -17.109 -5.148 1 91.12 299 ILE B C 1
ATOM 5560 O O . ILE B 1 299 ? 4.043 -16.344 -4.371 1 91.12 299 ILE B O 1
ATOM 5564 N N . ASP B 1 300 ? 4.16 -17.547 -6.246 1 85.31 300 ASP B N 1
ATOM 5565 C CA . ASP B 1 300 ? 2.842 -17.062 -6.648 1 85.31 300 ASP B CA 1
ATOM 5566 C C . ASP B 1 300 ? 2.064 -18.141 -7.395 1 85.31 300 ASP B C 1
ATOM 5568 O O . ASP B 1 300 ? 2.559 -18.703 -8.375 1 85.31 300 ASP B O 1
ATOM 5572 N N . SER B 1 301 ? 0.92 -18.375 -6.957 1 82.06 301 SER B N 1
ATOM 5573 C CA . SER B 1 301 ? 0.076 -19.375 -7.594 1 82.06 301 SER B CA 1
ATOM 5574 C C . SER B 1 301 ? -0.677 -18.797 -8.781 1 82.06 301 SER B C 1
ATOM 5576 O O . SER B 1 301 ? -1.235 -19.547 -9.594 1 82.06 301 SER B O 1
ATOM 5578 N N . GLY B 1 302 ? -0.738 -17.562 -8.961 1 77.75 302 GLY B N 1
ATOM 5579 C CA . GLY B 1 302 ? -1.446 -16.938 -10.062 1 77.75 302 GLY B CA 1
ATOM 5580 C C . GLY B 1 302 ? -0.618 -16.859 -11.336 1 77.75 302 GLY B C 1
ATOM 5581 O O . GLY B 1 302 ? -1.166 -16.734 -12.43 1 77.75 302 GLY B O 1
ATOM 5582 N N . VAL B 1 303 ? 0.669 -16.766 -11.125 1 79.62 303 VAL B N 1
ATOM 5583 C CA . VAL B 1 303 ? 1.57 -16.906 -12.266 1 79.62 303 VAL B CA 1
ATOM 5584 C C . VAL B 1 303 ? 1.744 -18.391 -12.609 1 79.62 303 VAL B C 1
ATOM 5586 O O . VAL B 1 303 ? 2.154 -19.188 -11.758 1 79.62 303 VAL B O 1
ATOM 5589 N N . THR B 1 304 ? 1.457 -18.719 -13.852 1 85.44 304 THR B N 1
ATOM 5590 C CA . THR B 1 304 ? 1.461 -20.125 -14.211 1 85.44 304 THR B CA 1
ATOM 5591 C C . THR B 1 304 ? 2.889 -20.641 -14.383 1 85.44 304 THR B C 1
ATOM 5593 O O . THR B 1 304 ? 3.256 -21.672 -13.812 1 85.44 304 THR B O 1
ATOM 5596 N N . LEU B 1 305 ? 3.643 -19.938 -15.227 1 89.38 305 LEU B N 1
ATOM 5597 C CA . LEU B 1 305 ? 5.008 -20.375 -15.508 1 89.38 305 LEU B CA 1
ATOM 5598 C C . LEU B 1 305 ? 5.957 -19.938 -14.398 1 89.38 305 LEU B C 1
ATOM 5600 O O . LEU B 1 305 ? 5.719 -18.938 -13.727 1 89.38 305 LEU B O 1
ATOM 5604 N N . THR B 1 306 ? 6.898 -20.719 -14.211 1 94.25 306 THR B N 1
ATOM 5605 C CA . THR B 1 306 ? 8.023 -20.234 -13.406 1 94.25 306 THR B CA 1
ATOM 5606 C C . THR B 1 306 ? 8.93 -19.328 -14.234 1 94.25 306 THR B C 1
ATOM 5608 O O . THR B 1 306 ? 9.258 -19.641 -15.375 1 94.25 306 THR B O 1
ATOM 5611 N N . LEU B 1 307 ? 9.195 -18.203 -13.711 1 90.62 307 LEU B N 1
ATOM 5612 C CA . LEU B 1 307 ? 10.07 -17.219 -14.352 1 90.62 307 LEU B CA 1
ATOM 5613 C C . LEU B 1 307 ? 11.383 -17.094 -13.586 1 90.62 307 LEU B C 1
ATOM 5615 O O . LEU B 1 307 ? 11.375 -16.891 -12.367 1 90.62 307 LEU B O 1
ATOM 5619 N N . LEU B 1 308 ? 12.469 -17.219 -14.273 1 91.75 308 LEU B N 1
ATOM 5620 C CA . LEU B 1 308 ? 13.773 -17.031 -13.648 1 91.75 308 LEU B CA 1
ATOM 5621 C C . LEU B 1 308 ? 14.461 -15.781 -14.195 1 91.75 308 LEU B C 1
ATOM 5623 O O . LEU B 1 308 ? 14.266 -15.414 -15.359 1 91.75 308 LEU B O 1
ATOM 5627 N N . GLU B 1 309 ? 15.211 -15.219 -13.305 1 85.5 309 GLU B N 1
ATOM 5628 C CA . GLU B 1 309 ? 16.078 -14.156 -13.805 1 85.5 309 GLU B CA 1
ATOM 5629 C C . GLU B 1 309 ? 16.953 -14.648 -14.953 1 85.5 309 GLU B C 1
ATOM 5631 O O . GLU B 1 309 ? 17.375 -15.812 -14.969 1 85.5 309 GLU B O 1
ATOM 5636 N N . PRO B 1 310 ? 17.312 -13.758 -15.883 1 80.75 310 PRO B N 1
ATOM 5637 C CA . PRO B 1 310 ? 17.875 -14.18 -17.172 1 80.75 310 PRO B CA 1
ATOM 5638 C C . PRO B 1 310 ? 19.172 -14.977 -17 1 80.75 310 PRO B C 1
ATOM 5640 O O . PRO B 1 310 ? 19.344 -16.016 -17.641 1 80.75 310 PRO B O 1
ATOM 5643 N N . ASP B 1 311 ? 20.094 -14.531 -16.188 1 85.5 311 ASP B N 1
ATOM 5644 C CA . ASP B 1 311 ? 21.375 -15.227 -16.031 1 85.5 311 ASP B CA 1
ATOM 5645 C C . ASP B 1 311 ? 21.172 -16.609 -15.43 1 85.5 311 ASP B C 1
ATOM 5647 O O . ASP B 1 311 ? 21.781 -17.594 -15.867 1 85.5 311 ASP B O 1
ATOM 5651 N N . LEU B 1 312 ? 20.391 -16.641 -14.422 1 92 312 LEU B N 1
ATOM 5652 C CA . LEU B 1 312 ? 20.094 -17.922 -13.812 1 92 312 LEU B CA 1
ATOM 5653 C C . LEU B 1 312 ? 19.422 -18.859 -14.82 1 92 312 LEU B C 1
ATOM 5655 O O . LEU B 1 312 ? 19.766 -20.047 -14.898 1 92 312 LEU B O 1
ATOM 5659 N N . TYR B 1 313 ? 18.484 -18.312 -15.57 1 94.31 313 TYR B N 1
ATOM 5660 C CA . TYR B 1 313 ? 17.781 -19.125 -16.562 1 94.31 313 TYR B CA 1
ATOM 5661 C C . TYR B 1 313 ? 18.766 -19.719 -17.562 1 94.31 313 TYR B C 1
ATOM 5663 O O . TYR B 1 313 ? 18.688 -20.906 -17.875 1 94.31 313 TYR B O 1
ATOM 5671 N N . SER B 1 314 ? 19.594 -18.844 -18.094 1 93.25 314 SER B N 1
ATOM 5672 C CA . SER B 1 314 ? 20.531 -19.312 -19.109 1 93.25 314 SER B CA 1
ATOM 5673 C C . SER B 1 314 ? 21.375 -20.484 -18.609 1 93.25 314 SER B C 1
ATOM 5675 O O . SER B 1 314 ? 21.594 -21.453 -19.328 1 93.25 314 SER B O 1
ATOM 5677 N N . ARG B 1 315 ? 21.812 -20.406 -17.391 1 95.81 315 ARG B N 1
ATOM 5678 C CA . ARG B 1 315 ? 22.609 -21.484 -16.797 1 95.81 315 ARG B CA 1
ATOM 5679 C C . ARG B 1 315 ? 21.781 -22.734 -16.578 1 95.81 315 ARG B C 1
ATOM 5681 O O . ARG B 1 315 ? 22.234 -23.859 -16.859 1 95.81 315 ARG B O 1
ATOM 5688 N N . VAL B 1 316 ? 20.562 -22.578 -16.109 1 97.69 316 VAL B N 1
ATOM 5689 C CA . VAL B 1 316 ? 19.672 -23.719 -15.883 1 97.69 316 VAL B CA 1
ATOM 5690 C C . VAL B 1 316 ? 19.359 -24.391 -17.219 1 97.69 316 VAL B C 1
ATOM 5692 O O . VAL B 1 316 ? 19.406 -25.625 -17.312 1 97.69 316 VAL B O 1
ATOM 5695 N N . GLU B 1 317 ? 19.047 -23.547 -18.203 1 97.25 317 GLU B N 1
ATOM 5696 C CA . GLU B 1 317 ? 18.75 -24.094 -19.516 1 97.25 317 GLU B CA 1
ATOM 5697 C C . GLU B 1 317 ? 19.906 -24.938 -20.047 1 97.25 317 GLU B C 1
ATOM 5699 O O . GLU B 1 317 ? 19.703 -26.016 -20.578 1 97.25 317 GLU B O 1
ATOM 5704 N N . ALA B 1 318 ? 21.094 -24.375 -19.922 1 97.5 318 ALA B N 1
ATOM 5705 C CA . ALA B 1 318 ? 22.281 -25.094 -20.391 1 97.5 318 ALA B CA 1
ATOM 5706 C C . ALA B 1 318 ? 22.438 -26.438 -19.672 1 97.5 318 ALA B C 1
ATOM 5708 O O . ALA B 1 318 ? 22.75 -27.453 -20.297 1 97.5 318 ALA B O 1
ATOM 5709 N N . MET B 1 319 ? 22.25 -26.453 -18.391 1 98.31 319 MET B N 1
ATOM 5710 C CA . MET B 1 319 ? 22.375 -27.688 -17.609 1 98.31 319 MET B CA 1
ATOM 5711 C C . MET B 1 319 ? 21.312 -28.703 -18 1 98.31 319 MET B C 1
ATOM 5713 O O . MET B 1 319 ? 21.594 -29.891 -18.094 1 98.31 319 MET B O 1
ATOM 5717 N N . VAL B 1 320 ? 20.094 -28.25 -18.266 1 98.31 320 VAL B N 1
ATOM 5718 C CA . VAL B 1 320 ? 19 -29.141 -18.656 1 98.31 320 VAL B CA 1
ATOM 5719 C C . VAL B 1 320 ? 19.281 -29.734 -20.047 1 98.31 320 VAL B C 1
ATOM 5721 O O . VAL B 1 320 ? 19.094 -30.938 -20.25 1 98.31 320 VAL B O 1
ATOM 5724 N N . LYS B 1 321 ? 19.719 -28.891 -20.953 1 97.25 321 LYS B N 1
ATOM 5725 C CA . LYS B 1 321 ? 20.078 -29.344 -22.297 1 97.25 321 LYS B CA 1
ATOM 5726 C C . LYS B 1 321 ? 21.125 -30.453 -22.234 1 97.25 321 LYS B C 1
ATOM 5728 O O . LYS B 1 321 ? 21 -31.469 -22.938 1 97.25 321 LYS B O 1
ATOM 5733 N N . GLU B 1 322 ? 22.109 -30.156 -21.484 1 97.31 322 GLU B N 1
ATOM 5734 C CA . GLU B 1 322 ? 23.188 -31.141 -21.344 1 97.31 322 GLU B CA 1
ATOM 5735 C C . GLU B 1 322 ? 22.656 -32.438 -20.766 1 97.31 322 GLU B C 1
ATOM 5737 O O . GLU B 1 322 ? 23.031 -33.531 -21.234 1 97.31 322 GLU B O 1
ATOM 5742 N N . ALA B 1 323 ? 21.891 -32.406 -19.766 1 97.62 323 ALA B N 1
ATOM 5743 C CA . ALA B 1 323 ? 21.359 -33.594 -19.109 1 97.62 323 ALA B CA 1
ATOM 5744 C C . ALA B 1 323 ? 20.469 -34.406 -20.047 1 97.62 323 ALA B C 1
ATOM 5746 O O . ALA B 1 323 ? 20.484 -35.625 -20.031 1 97.62 323 ALA B O 1
ATOM 5747 N N . ILE B 1 324 ? 19.656 -33.719 -20.812 1 97 324 ILE B N 1
ATOM 5748 C CA . ILE B 1 324 ? 18.766 -34.406 -21.734 1 97 324 ILE B CA 1
ATOM 5749 C C . ILE B 1 324 ? 19.562 -35 -22.891 1 97 324 ILE B C 1
ATOM 5751 O O . ILE B 1 324 ? 19.281 -36.125 -23.359 1 97 324 ILE B O 1
ATOM 5755 N N . GLY B 1 325 ? 20.469 -34.281 -23.469 1 96.25 325 GLY B N 1
ATOM 5756 C CA . GLY B 1 325 ? 21.422 -34.781 -24.438 1 96.25 325 GLY B CA 1
ATOM 5757 C C . GLY B 1 325 ? 20.828 -34.938 -25.828 1 96.25 325 GLY B C 1
ATOM 5758 O O . GLY B 1 325 ? 21.344 -35.719 -26.641 1 96.25 325 GLY B O 1
ATOM 5759 N N . LYS B 1 326 ? 19.672 -34.406 -26.141 1 96.5 326 LYS B N 1
ATOM 5760 C CA . LYS B 1 326 ? 19.047 -34.406 -27.453 1 96.5 326 LYS B CA 1
ATOM 5761 C C . LYS B 1 326 ? 19.031 -33.031 -28.078 1 96.5 326 LYS B C 1
ATOM 5763 O O . LYS B 1 326 ? 19.203 -32.031 -27.375 1 96.5 326 LYS B O 1
ATOM 5768 N N . GLU B 1 327 ? 18.859 -32.938 -29.344 1 95.25 327 GLU B N 1
ATOM 5769 C CA . GLU B 1 327 ? 18.844 -31.656 -30.031 1 95.25 327 GLU B CA 1
ATOM 5770 C C . GLU B 1 327 ? 17.5 -30.938 -29.828 1 95.25 327 GLU B C 1
ATOM 5772 O O . GLU B 1 327 ? 16.438 -31.484 -30.156 1 95.25 327 GLU B O 1
ATOM 5777 N N . PRO B 1 328 ? 17.562 -29.75 -29.266 1 96.81 328 PRO B N 1
ATOM 5778 C CA . PRO B 1 328 ? 16.312 -29 -29.078 1 96.81 328 PRO B CA 1
ATOM 5779 C C . PRO B 1 328 ? 15.711 -28.516 -30.391 1 96.81 328 PRO B C 1
ATOM 5781 O O . PRO B 1 328 ? 16.391 -28.5 -31.422 1 96.81 328 PRO B O 1
ATOM 5784 N N . VAL B 1 329 ? 14.43 -28.297 -30.375 1 95.88 329 VAL B N 1
ATOM 5785 C CA . VAL B 1 329 ? 13.68 -27.703 -31.469 1 95.88 329 VAL B CA 1
ATOM 5786 C C . VAL B 1 329 ? 13.141 -26.328 -31.062 1 95.88 329 VAL B C 1
ATOM 5788 O O . VAL B 1 329 ? 12.672 -26.156 -29.938 1 95.88 329 VAL B O 1
ATOM 5791 N N . GLN B 1 330 ? 13.18 -25.391 -31.953 1 90.88 330 GLN B N 1
ATOM 5792 C CA . GLN B 1 330 ? 12.711 -24.047 -31.656 1 90.88 330 GLN B CA 1
ATOM 5793 C C . GLN B 1 330 ? 11.188 -24 -31.594 1 90.88 330 GLN B C 1
ATOM 5795 O O . GLN B 1 330 ? 10.508 -24.609 -32.438 1 90.88 330 GLN B O 1
ATOM 5800 N N . ASP B 1 331 ? 10.68 -23.438 -30.516 1 89.62 331 ASP B N 1
ATOM 5801 C CA . ASP B 1 331 ? 9.258 -23.125 -30.438 1 89.62 331 ASP B CA 1
ATOM 5802 C C . ASP B 1 331 ? 8.898 -22 -31.406 1 89.62 331 ASP B C 1
ATOM 5804 O O . ASP B 1 331 ? 9.43 -20.891 -31.297 1 89.62 331 ASP B O 1
ATOM 5808 N N . PRO B 1 332 ? 8.031 -22.234 -32.375 1 77.88 332 PRO B N 1
ATOM 5809 C CA . PRO B 1 332 ? 7.691 -21.203 -33.344 1 77.88 332 PRO B CA 1
ATOM 5810 C C . PRO B 1 332 ? 7.133 -19.938 -32.719 1 77.88 332 PRO B C 1
ATOM 5812 O O . PRO B 1 332 ? 7.312 -18.844 -33.25 1 77.88 332 PRO B O 1
ATOM 5815 N N . SER B 1 333 ? 6.508 -20.078 -31.531 1 75.62 333 SER B N 1
ATOM 5816 C CA . SER B 1 333 ? 5.934 -18.906 -30.875 1 75.62 333 SER B CA 1
ATOM 5817 C C . SER B 1 333 ? 7.02 -18.047 -30.234 1 75.62 333 SER B C 1
ATOM 5819 O O . SER B 1 333 ? 6.801 -16.859 -29.984 1 75.62 333 SER B O 1
ATOM 5821 N N . GLY B 1 334 ? 8.141 -18.594 -29.938 1 78.19 334 GLY B N 1
ATOM 5822 C CA . GLY B 1 334 ? 9.234 -17.875 -29.297 1 78.19 334 GLY B CA 1
ATOM 5823 C C . GLY B 1 334 ? 9.062 -17.766 -27.781 1 78.19 334 GLY B C 1
ATOM 5824 O O . GLY B 1 334 ? 9.922 -17.203 -27.109 1 78.19 334 GLY B O 1
ATOM 5825 N N . THR B 1 335 ? 8.047 -18.328 -27.266 1 77.88 335 THR B N 1
ATOM 5826 C CA . THR B 1 335 ? 7.719 -18.203 -25.844 1 77.88 335 THR B CA 1
ATOM 5827 C C . THR B 1 335 ? 8.617 -19.094 -25 1 77.88 335 THR B C 1
ATOM 5829 O O . THR B 1 335 ? 9.164 -18.656 -23.984 1 77.88 335 THR B O 1
ATOM 5832 N N . PHE B 1 336 ? 8.664 -20.281 -25.469 1 90.81 336 PHE B N 1
ATOM 5833 C CA . PHE B 1 336 ? 9.445 -21.266 -24.734 1 90.81 336 PHE B CA 1
ATOM 5834 C C . PHE B 1 336 ? 10.828 -21.438 -25.344 1 90.81 336 PHE B C 1
ATOM 5836 O O . PHE B 1 336 ? 10.953 -21.688 -26.547 1 90.81 336 PHE B O 1
ATOM 5843 N N . LYS B 1 337 ? 11.805 -21.281 -24.562 1 92.31 337 LYS B N 1
ATOM 5844 C CA . LYS B 1 337 ? 13.18 -21.188 -25.062 1 92.31 337 LYS B CA 1
ATOM 5845 C C . LYS B 1 337 ? 13.797 -22.562 -25.25 1 92.31 337 LYS B C 1
ATOM 5847 O O . LYS B 1 337 ? 14.773 -22.719 -25.984 1 92.31 337 LYS B O 1
ATOM 5852 N N . LEU B 1 338 ? 13.258 -23.625 -24.609 1 96.25 338 LEU B N 1
ATOM 5853 C CA . LEU B 1 338 ? 13.781 -24.969 -24.703 1 96.25 338 LEU B CA 1
ATOM 5854 C C . LEU B 1 338 ? 12.656 -25.969 -24.969 1 96.25 338 LEU B C 1
ATOM 5856 O O . LEU B 1 338 ? 11.859 -26.266 -24.078 1 96.25 338 LEU B O 1
ATOM 5860 N N . CYS B 1 339 ? 12.703 -26.531 -26.219 1 96.5 339 CYS B N 1
ATOM 5861 C CA . CYS B 1 339 ? 11.68 -27.484 -26.625 1 96.5 339 CYS B CA 1
ATOM 5862 C C . CYS B 1 339 ? 12.305 -28.656 -27.375 1 96.5 339 CYS B C 1
ATOM 5864 O O . CYS B 1 339 ? 13.43 -28.562 -27.875 1 96.5 339 CYS B O 1
ATOM 5866 N N . TYR B 1 340 ? 11.562 -29.75 -27.359 1 97.19 340 TYR B N 1
ATOM 5867 C CA . TYR B 1 340 ? 11.922 -30.953 -28.109 1 97.19 340 TYR B CA 1
ATOM 5868 C C . TYR B 1 340 ? 10.719 -31.5 -28.859 1 97.19 340 TYR B C 1
ATOM 5870 O O . TYR B 1 340 ? 9.57 -31.234 -28.516 1 97.19 340 TYR B O 1
ATOM 5878 N N . GLY B 1 341 ? 11.016 -32.25 -29.922 1 94.56 341 GLY B N 1
ATOM 5879 C CA . GLY B 1 341 ? 9.914 -32.938 -30.578 1 94.56 341 GLY B CA 1
ATOM 5880 C C . GLY B 1 341 ? 9.172 -33.875 -29.672 1 94.56 341 GLY B C 1
ATOM 5881 O O . GLY B 1 341 ? 9.789 -34.562 -28.859 1 94.56 341 GLY B O 1
ATOM 5882 N N . ALA B 1 342 ? 7.859 -33.844 -29.766 1 90.19 342 ALA B N 1
ATOM 5883 C CA . ALA B 1 342 ? 7.051 -34.688 -28.891 1 90.19 342 ALA B CA 1
ATOM 5884 C C . ALA B 1 342 ? 7.367 -36.156 -29.125 1 90.19 342 ALA B C 1
ATOM 5886 O O . ALA B 1 342 ? 7.199 -36.969 -28.219 1 90.19 342 ALA B O 1
ATOM 5887 N N . ASP B 1 343 ? 7.82 -36.406 -30.281 1 90.12 343 ASP B N 1
ATOM 5888 C CA . ASP B 1 343 ? 8.148 -37.812 -30.609 1 90.12 343 ASP B CA 1
ATOM 5889 C C . ASP B 1 343 ? 9.555 -38.156 -30.141 1 90.12 343 ASP B C 1
ATOM 5891 O O . ASP B 1 343 ? 9.945 -39.344 -30.172 1 90.12 343 ASP B O 1
ATOM 5895 N N . THR B 1 344 ? 10.281 -37.094 -29.719 1 87.81 344 THR B N 1
ATOM 5896 C CA . THR B 1 344 ? 11.609 -37.375 -29.188 1 87.81 344 THR B CA 1
ATOM 5897 C C . THR B 1 344 ? 11.523 -37.938 -27.766 1 87.81 344 THR B C 1
ATOM 5899 O O . THR B 1 344 ? 10.828 -37.375 -26.906 1 87.81 344 THR B O 1
ATOM 5902 N N . ASN B 1 345 ? 11.906 -39.156 -27.562 1 88.31 345 ASN B N 1
ATOM 5903 C CA . ASN B 1 345 ? 11.938 -39.719 -26.234 1 88.31 345 ASN B CA 1
ATOM 5904 C C . ASN B 1 345 ? 13 -39.062 -25.359 1 88.31 345 ASN B C 1
ATOM 5906 O O . ASN B 1 345 ? 14.156 -39.5 -25.359 1 88.31 345 ASN B O 1
ATOM 5910 N N . ILE B 1 346 ? 12.57 -38 -24.656 1 91 346 ILE B N 1
ATOM 5911 C CA . ILE B 1 346 ? 13.539 -37.344 -23.797 1 91 346 ILE B CA 1
ATOM 5912 C C . ILE B 1 346 ? 13.32 -37.781 -22.344 1 91 346 ILE B C 1
ATOM 5914 O O . ILE B 1 346 ? 12.203 -38.062 -21.938 1 91 346 ILE B O 1
ATOM 5918 N N . ASN B 1 347 ? 14.438 -37.906 -21.594 1 95 347 ASN B N 1
ATOM 5919 C CA . ASN B 1 347 ? 14.406 -38.094 -20.141 1 95 347 ASN B CA 1
ATOM 5920 C C . ASN B 1 347 ? 14.594 -36.75 -19.422 1 95 347 ASN B C 1
ATOM 5922 O O . ASN B 1 347 ? 15.727 -36.281 -19.25 1 95 347 ASN B O 1
ATOM 5926 N N . VAL B 1 348 ? 13.484 -36.188 -19.016 1 95.75 348 VAL B N 1
ATOM 5927 C CA . VAL B 1 348 ? 13.539 -34.906 -18.328 1 95.75 348 VAL B CA 1
ATOM 5928 C C . VAL B 1 348 ? 14.133 -35.094 -16.938 1 95.75 348 VAL B C 1
ATOM 5930 O O . VAL B 1 348 ? 13.641 -35.906 -16.141 1 95.75 348 VAL B O 1
ATOM 5933 N N . PRO B 1 349 ? 15.172 -34.375 -16.609 1 97.44 349 PRO B N 1
ATOM 5934 C CA . PRO B 1 349 ? 15.805 -34.531 -15.297 1 97.44 349 PRO B CA 1
ATOM 5935 C C . PRO B 1 349 ? 15.016 -33.875 -14.18 1 97.44 349 PRO B C 1
ATOM 5937 O O . PRO B 1 349 ? 14.266 -32.938 -14.422 1 97.44 349 PRO B O 1
ATOM 5940 N N . GLU B 1 350 ? 15.203 -34.438 -13.008 1 97.38 350 GLU B N 1
ATOM 5941 C CA . GLU B 1 350 ? 14.742 -33.719 -11.812 1 97.38 350 GLU B CA 1
ATOM 5942 C C . GLU B 1 350 ? 15.477 -32.406 -11.633 1 97.38 350 GLU B C 1
ATOM 5944 O O . GLU B 1 350 ? 16.672 -32.312 -11.922 1 97.38 350 GLU B O 1
ATOM 5949 N N . MET B 1 351 ? 14.766 -31.406 -11.258 1 98.19 351 MET B N 1
ATOM 5950 C CA . MET B 1 351 ? 15.344 -30.109 -10.906 1 98.19 351 MET B CA 1
ATOM 5951 C C . MET B 1 351 ? 15.172 -29.812 -9.422 1 98.19 351 MET B C 1
ATOM 5953 O O . MET B 1 351 ? 14.07 -29.922 -8.883 1 98.19 351 MET B O 1
ATOM 5957 N N . VAL B 1 352 ? 16.234 -29.484 -8.766 1 98.44 352 VAL B N 1
ATOM 5958 C CA . VAL B 1 352 ? 16.125 -29.172 -7.344 1 98.44 352 VAL B CA 1
ATOM 5959 C C . VAL B 1 352 ? 16.266 -27.656 -7.141 1 98.44 352 VAL B C 1
ATOM 5961 O O . VAL B 1 352 ? 17.312 -27.078 -7.461 1 98.44 352 VAL B O 1
ATOM 5964 N N . PHE B 1 353 ? 15.219 -27 -6.688 1 98.25 353 PHE B N 1
ATOM 5965 C CA . PHE B 1 353 ? 15.273 -25.609 -6.266 1 98.25 353 PHE B CA 1
ATOM 5966 C C . PHE B 1 353 ? 15.688 -25.5 -4.801 1 98.25 353 PHE B C 1
ATOM 5968 O O . PHE B 1 353 ? 14.992 -26 -3.914 1 98.25 353 PHE B O 1
ATOM 5975 N N . HIS B 1 354 ? 16.797 -24.875 -4.551 1 97.5 354 HIS B N 1
ATOM 5976 C CA . HIS B 1 354 ? 17.328 -24.719 -3.203 1 97.5 354 HIS B CA 1
ATOM 5977 C C . HIS B 1 354 ? 16.891 -23.406 -2.576 1 97.5 354 HIS B C 1
ATOM 5979 O O . HIS B 1 354 ? 17.547 -22.375 -2.744 1 97.5 354 HIS B O 1
ATOM 5985 N N . PHE B 1 355 ? 15.82 -23.5 -1.859 1 96.5 355 PHE B N 1
ATOM 5986 C CA . PHE B 1 355 ? 15.453 -22.359 -1.029 1 96.5 355 PHE B CA 1
ATOM 5987 C C . PHE B 1 355 ? 16.188 -22.406 0.308 1 96.5 355 PHE B C 1
ATOM 5989 O O . PHE B 1 355 ? 16.734 -23.438 0.688 1 96.5 355 PHE B O 1
ATOM 5996 N N . SER B 1 356 ? 16.219 -21.266 1.015 1 91.75 356 SER B N 1
ATOM 5997 C CA . SER B 1 356 ? 16.844 -21.266 2.332 1 91.75 356 SER B CA 1
ATOM 5998 C C . SER B 1 356 ? 16.188 -22.281 3.256 1 91.75 356 SER B C 1
ATOM 6000 O O . SER B 1 356 ? 15.008 -22.141 3.605 1 91.75 356 SER B O 1
ATOM 6002 N N . GLY B 1 357 ? 16.891 -23.344 3.57 1 92.44 357 GLY B N 1
ATOM 6003 C CA . GLY B 1 357 ? 16.406 -24.344 4.504 1 92.44 357 GLY B CA 1
ATOM 6004 C C . GLY B 1 357 ? 15.531 -25.391 3.852 1 92.44 357 GLY B C 1
ATOM 6005 O O . GLY B 1 357 ? 15.023 -26.297 4.527 1 92.44 357 GLY B O 1
ATOM 6006 N N . ALA B 1 358 ? 15.336 -25.344 2.547 1 96.31 358 ALA B N 1
ATOM 6007 C CA . ALA B 1 358 ? 14.406 -26.266 1.912 1 96.31 358 ALA B CA 1
ATOM 6008 C C . ALA B 1 358 ? 14.844 -26.609 0.49 1 96.31 358 ALA B C 1
ATOM 6010 O O . ALA B 1 358 ? 15.008 -25.703 -0.343 1 96.31 358 ALA B O 1
ATOM 6011 N N . ASP B 1 359 ? 15.039 -27.812 0.195 1 97.75 359 ASP B N 1
ATOM 6012 C CA . ASP B 1 359 ? 15.242 -28.312 -1.162 1 97.75 359 ASP B CA 1
ATOM 6013 C C . ASP B 1 359 ? 13.938 -28.828 -1.763 1 97.75 359 ASP B C 1
ATOM 6015 O O . ASP B 1 359 ? 13.422 -29.875 -1.354 1 97.75 359 ASP B O 1
ATOM 6019 N N . VAL B 1 360 ? 13.43 -28.109 -2.699 1 98.12 360 VAL B N 1
ATOM 6020 C CA . VAL B 1 360 ? 12.203 -28.5 -3.367 1 98.12 360 VAL B CA 1
ATOM 6021 C C . VAL B 1 360 ? 12.531 -29.203 -4.688 1 98.12 360 VAL B C 1
ATOM 6023 O O . VAL B 1 360 ? 13.117 -28.594 -5.586 1 98.12 360 VAL B O 1
ATOM 6026 N N . ARG B 1 361 ? 12.148 -30.406 -4.801 1 97.88 361 ARG B N 1
ATOM 6027 C CA . ARG B 1 361 ? 12.508 -31.25 -5.941 1 97.88 361 ARG B CA 1
ATOM 6028 C C . ARG B 1 361 ? 11.375 -31.297 -6.961 1 97.88 361 ARG B C 1
ATOM 6030 O O . ARG B 1 361 ? 10.328 -31.891 -6.711 1 97.88 361 ARG B O 1
ATOM 6037 N N . LEU B 1 362 ? 11.594 -30.703 -8.078 1 98.06 362 LEU B N 1
ATOM 6038 C CA . LEU B 1 362 ? 10.602 -30.656 -9.148 1 98.06 362 LEU B CA 1
ATOM 6039 C C . LEU B 1 362 ? 10.758 -31.844 -10.086 1 98.06 362 LEU B C 1
ATOM 6041 O O . LEU B 1 362 ? 11.875 -32.188 -10.469 1 98.06 362 LEU B O 1
ATOM 6045 N N . GLN B 1 363 ? 9.656 -32.438 -10.398 1 96.44 363 GLN B N 1
ATOM 6046 C CA . GLN B 1 363 ? 9.594 -33.531 -11.336 1 96.44 363 GLN B CA 1
ATOM 6047 C C . GLN B 1 363 ? 9.203 -33.062 -12.727 1 96.44 363 GLN B C 1
ATOM 6049 O O . GLN B 1 363 ? 8.781 -31.922 -12.906 1 96.44 363 GLN B O 1
ATOM 6054 N N . PRO B 1 364 ? 9.289 -33.969 -13.711 1 95.44 364 PRO B N 1
ATOM 6055 C CA . PRO B 1 364 ? 8.977 -33.562 -15.086 1 95.44 364 PRO B CA 1
ATOM 6056 C C . PRO B 1 364 ? 7.598 -32.938 -15.219 1 95.44 364 PRO B C 1
ATOM 6058 O O . PRO B 1 364 ? 7.418 -31.984 -16 1 95.44 364 PRO B O 1
ATOM 6061 N N . VAL B 1 365 ? 6.641 -33.25 -14.422 1 94.25 365 VAL B N 1
ATOM 6062 C CA . VAL B 1 365 ? 5.277 -32.75 -14.492 1 94.25 365 VAL B CA 1
ATOM 6063 C C . VAL B 1 365 ? 5.277 -31.25 -14.141 1 94.25 365 VAL B C 1
ATOM 6065 O O . VAL B 1 365 ? 4.391 -30.516 -14.57 1 94.25 365 VAL B O 1
ATOM 6068 N N . ASN B 1 366 ? 6.352 -30.781 -13.453 1 96.69 366 ASN B N 1
ATOM 6069 C CA . ASN B 1 366 ? 6.453 -29.391 -13.031 1 96.69 366 ASN B CA 1
ATOM 6070 C C . ASN B 1 366 ? 7.207 -28.547 -14.062 1 96.69 366 ASN B C 1
ATOM 6072 O O . ASN B 1 366 ? 7.094 -27.312 -14.062 1 96.69 366 ASN B O 1
ATOM 6076 N N . THR B 1 367 ? 7.996 -29.172 -14.875 1 97.5 367 THR B N 1
ATOM 6077 C CA . THR B 1 367 ? 9.008 -28.375 -15.562 1 97.5 367 THR B CA 1
ATOM 6078 C C . THR B 1 367 ? 8.828 -28.453 -17.078 1 97.5 367 THR B C 1
ATOM 6080 O O . THR B 1 367 ? 9.359 -27.625 -17.812 1 97.5 367 THR B O 1
ATOM 6083 N N . PHE B 1 368 ? 8.117 -29.469 -17.578 1 95.81 368 PHE B N 1
ATOM 6084 C CA . PHE B 1 368 ? 7.891 -29.594 -19.016 1 95.81 368 PHE B CA 1
ATOM 6085 C C . PHE B 1 368 ? 6.422 -29.875 -19.312 1 95.81 368 PHE B C 1
ATOM 6087 O O . PHE B 1 368 ? 5.758 -30.594 -18.562 1 95.81 368 PHE B O 1
ATOM 6094 N N . MET B 1 369 ? 5.953 -29.375 -20.438 1 92.44 369 MET B N 1
ATOM 6095 C CA . MET B 1 369 ? 4.574 -29.594 -20.859 1 92.44 369 MET B CA 1
ATOM 6096 C C . MET B 1 369 ? 4.504 -29.812 -22.359 1 92.44 369 MET B C 1
ATOM 6098 O O . MET B 1 369 ? 5.348 -29.312 -23.109 1 92.44 369 MET B O 1
ATOM 6102 N N . VAL B 1 370 ? 3.527 -30.516 -22.719 1 89.62 370 VAL B N 1
ATOM 6103 C CA . VAL B 1 370 ? 3.277 -30.75 -24.141 1 89.62 370 VAL B CA 1
ATOM 6104 C C . VAL B 1 370 ? 2.758 -29.484 -24.797 1 89.62 370 VAL B C 1
ATOM 6106 O O . VAL B 1 370 ? 1.821 -28.844 -24.297 1 89.62 370 VAL B O 1
ATOM 6109 N N . ASN B 1 371 ? 3.398 -29.062 -25.828 1 90.25 371 ASN B N 1
ATOM 6110 C CA . ASN B 1 371 ? 3.057 -27.922 -26.656 1 90.25 371 ASN B CA 1
ATOM 6111 C C . ASN B 1 371 ? 2.869 -28.312 -28.125 1 90.25 371 ASN B C 1
ATOM 6113 O O . ASN B 1 371 ? 3.721 -28.031 -28.969 1 90.25 371 ASN B O 1
ATOM 6117 N N . GLY B 1 372 ? 1.655 -28.953 -28.391 1 87.38 372 GLY B N 1
ATOM 6118 C CA . GLY B 1 372 ? 1.457 -29.5 -29.719 1 87.38 372 GLY B CA 1
ATOM 6119 C C . GLY B 1 372 ? 2.381 -30.656 -30.031 1 87.38 372 GLY B C 1
ATOM 6120 O O . GLY B 1 372 ? 2.373 -31.672 -29.328 1 87.38 372 GLY B O 1
ATOM 6121 N N . ASP B 1 373 ? 3.158 -30.469 -31.062 1 91.94 373 ASP B N 1
ATOM 6122 C CA . ASP B 1 373 ? 4.09 -31.516 -31.469 1 91.94 373 ASP B CA 1
ATOM 6123 C C . ASP B 1 373 ? 5.434 -31.359 -30.766 1 91.94 373 ASP B C 1
ATOM 6125 O O . ASP B 1 373 ? 6.414 -32 -31.141 1 91.94 373 ASP B O 1
ATOM 6129 N N . LEU B 1 374 ? 5.434 -30.469 -29.781 1 93 374 LEU B N 1
ATOM 6130 C CA . LEU B 1 374 ? 6.641 -30.25 -29 1 93 374 LEU B CA 1
ATOM 6131 C C . LEU B 1 374 ? 6.398 -30.547 -27.516 1 93 374 LEU B C 1
ATOM 6133 O O . LEU B 1 374 ? 5.25 -30.672 -27.094 1 93 374 LEU B O 1
ATOM 6137 N N . VAL B 1 375 ? 7.402 -30.828 -26.812 1 95.19 375 VAL B N 1
ATOM 6138 C CA . VAL B 1 375 ? 7.453 -30.797 -25.359 1 95.19 375 VAL B CA 1
ATOM 6139 C C . VAL B 1 375 ? 8.422 -29.703 -24.906 1 95.19 375 VAL B C 1
ATOM 6141 O O . VAL B 1 375 ? 9.586 -29.688 -25.297 1 95.19 375 VAL B O 1
ATOM 6144 N N . CYS B 1 376 ? 7.949 -28.734 -24.141 1 94.88 376 CYS B N 1
ATOM 6145 C CA . CYS B 1 376 ? 8.742 -27.531 -23.859 1 94.88 376 CYS B CA 1
ATOM 6146 C C . CYS B 1 376 ? 8.906 -27.344 -22.359 1 94.88 376 CYS B C 1
ATOM 6148 O O . CYS B 1 376 ? 8 -27.641 -21.578 1 94.88 376 CYS B O 1
ATOM 6150 N N . MET B 1 377 ? 10.062 -26.859 -21.969 1 96.69 377 MET B N 1
ATOM 6151 C CA . MET B 1 377 ? 10.273 -26.422 -20.594 1 96.69 377 MET B CA 1
ATOM 6152 C C . MET B 1 377 ? 9.414 -25.203 -20.266 1 96.69 377 MET B C 1
ATOM 6154 O O . MET B 1 377 ? 9.422 -24.219 -21.016 1 96.69 377 MET B O 1
ATOM 6158 N N . VAL B 1 378 ? 8.648 -25.25 -19.125 1 95.12 378 VAL B N 1
ATOM 6159 C CA . VAL B 1 378 ? 7.691 -24.203 -18.781 1 95.12 378 VAL B CA 1
ATOM 6160 C C . VAL B 1 378 ? 8.312 -23.266 -17.75 1 95.12 378 VAL B C 1
ATOM 6162 O O . VAL B 1 378 ? 7.598 -22.625 -16.984 1 95.12 378 VAL B O 1
ATOM 6165 N N . ILE B 1 379 ? 9.531 -23.344 -17.609 1 95.94 379 ILE B N 1
ATOM 6166 C CA . ILE B 1 379 ? 10.367 -22.344 -16.953 1 95.94 379 ILE B CA 1
ATOM 6167 C C . ILE B 1 379 ? 10.992 -21.422 -18 1 95.94 379 ILE B C 1
ATOM 6169 O O . ILE B 1 379 ? 11.641 -21.906 -18.938 1 95.94 379 ILE B O 1
ATOM 6173 N N . VAL B 1 380 ? 10.75 -20.125 -17.922 1 92 380 VAL B N 1
ATOM 6174 C CA . VAL B 1 380 ? 11.195 -19.188 -18.953 1 92 380 VAL B CA 1
ATOM 6175 C C . VAL B 1 380 ? 11.922 -18.016 -18.312 1 92 380 VAL B C 1
ATOM 6177 O O . VAL B 1 380 ? 11.781 -17.781 -17.109 1 92 380 VAL B O 1
ATOM 6180 N N . PRO B 1 381 ? 12.766 -17.344 -19.062 1 88.25 381 PRO B N 1
ATOM 6181 C CA . PRO B 1 381 ? 13.438 -16.156 -18.516 1 88.25 381 PRO B CA 1
ATOM 6182 C C . PRO B 1 381 ? 12.508 -14.953 -18.391 1 88.25 381 PRO B C 1
ATOM 6184 O O . PRO B 1 381 ? 11.57 -14.812 -19.188 1 88.25 381 PRO B O 1
ATOM 6187 N N . ASN B 1 382 ? 12.688 -14.266 -17.266 1 78.12 382 ASN B N 1
ATOM 6188 C CA . ASN B 1 382 ? 12.023 -12.961 -17.266 1 78.12 382 ASN B CA 1
ATOM 6189 C C . ASN B 1 382 ? 12.766 -11.953 -18.141 1 78.12 382 ASN B C 1
ATOM 6191 O O . ASN B 1 382 ? 13.922 -12.172 -18.5 1 78.12 382 ASN B O 1
ATOM 6195 N N . SER B 1 383 ? 12.133 -11.039 -18.734 1 58.12 383 SER B N 1
ATOM 6196 C CA . SER B 1 383 ? 12.805 -10.18 -19.703 1 58.12 383 SER B CA 1
ATOM 6197 C C . SER B 1 383 ? 13.227 -8.859 -19.062 1 58.12 383 SER B C 1
ATOM 6199 O O . SER B 1 383 ? 13.891 -8.039 -19.703 1 58.12 383 SER B O 1
ATOM 6201 N N . VAL B 1 384 ? 12.961 -8.688 -17.891 1 51.28 384 VAL B N 1
ATOM 6202 C CA . VAL B 1 384 ? 13.062 -7.281 -17.516 1 51.28 384 VAL B CA 1
ATOM 6203 C C . VAL B 1 384 ? 13.992 -7.133 -16.312 1 51.28 384 VAL B C 1
ATOM 6205 O O . VAL B 1 384 ? 14.883 -6.277 -16.312 1 51.28 384 VAL B O 1
ATOM 6208 N N . ASN B 1 385 ? 13.695 -7.898 -15.133 1 57.34 385 ASN B N 1
ATOM 6209 C CA . ASN B 1 385 ? 14.438 -7.629 -13.906 1 57.34 385 ASN B CA 1
ATOM 6210 C C . ASN B 1 385 ? 14.883 -8.922 -13.227 1 57.34 385 ASN B C 1
ATOM 6212 O O . ASN B 1 385 ? 14.289 -9.984 -13.445 1 57.34 385 ASN B O 1
ATOM 6216 N N . PRO B 1 386 ? 16.078 -8.828 -12.672 1 61.41 386 PRO B N 1
ATOM 6217 C CA . PRO B 1 386 ? 16.578 -9.984 -11.938 1 61.41 386 PRO B CA 1
ATOM 6218 C C . PRO B 1 386 ? 15.641 -10.445 -10.828 1 61.41 386 PRO B C 1
ATOM 6220 O O . PRO B 1 386 ? 15.992 -10.352 -9.648 1 61.41 386 PRO B O 1
ATOM 6223 N N . PHE B 1 387 ? 14.531 -10.711 -11.125 1 72.38 387 PHE B N 1
ATOM 6224 C CA . PHE B 1 387 ? 13.531 -11.227 -10.203 1 72.38 387 PHE B CA 1
ATOM 6225 C C . PHE B 1 387 ? 12.875 -12.484 -10.766 1 72.38 387 PHE B C 1
ATOM 6227 O O . PHE B 1 387 ? 12.758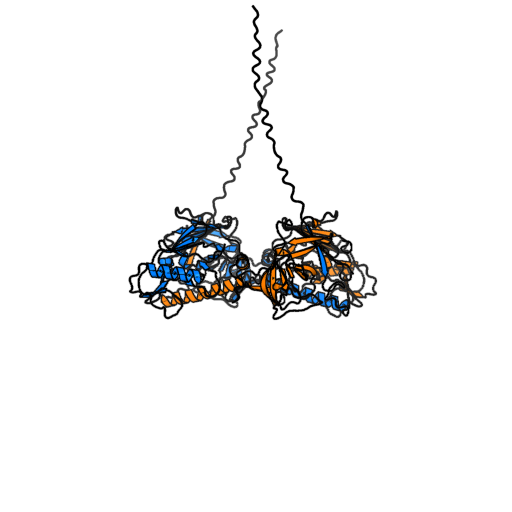 -12.641 -11.984 1 72.38 387 PHE B O 1
ATOM 6234 N N . SER B 1 388 ? 12.688 -13.445 -9.883 1 87.25 388 SER B N 1
ATOM 6235 C CA . SER B 1 388 ? 12.117 -14.727 -10.289 1 87.25 388 SER B CA 1
ATOM 6236 C C . SER B 1 388 ? 10.75 -14.953 -9.648 1 87.25 388 SER B C 1
ATOM 6238 O O . SER B 1 388 ? 10.414 -14.305 -8.656 1 87.25 388 SER B O 1
ATOM 6240 N N . VAL B 1 389 ? 10.008 -15.734 -10.289 1 89.06 389 VAL B N 1
ATOM 6241 C CA . VAL B 1 389 ? 8.719 -16.156 -9.758 1 89.06 389 VAL B CA 1
ATOM 6242 C C . VAL B 1 389 ? 8.633 -17.688 -9.766 1 89.06 389 VAL B C 1
ATOM 6244 O O . VAL B 1 389 ? 8.938 -18.328 -10.773 1 89.06 389 VAL B O 1
ATOM 6247 N N . PHE B 1 390 ? 8.43 -18.234 -8.633 1 94.31 390 PHE B N 1
ATOM 6248 C CA . PHE B 1 390 ? 8.078 -19.641 -8.516 1 94.31 390 PHE B CA 1
ATOM 6249 C C . PHE B 1 390 ? 6.59 -19.844 -8.773 1 94.31 390 PHE B C 1
ATOM 6251 O O . PHE B 1 390 ? 5.773 -19.672 -7.867 1 94.31 390 PHE B O 1
ATOM 6258 N N . GLY B 1 391 ? 6.289 -20.281 -9.938 1 91.56 391 GLY B N 1
ATOM 6259 C CA . GLY B 1 391 ? 4.926 -20.234 -10.438 1 91.56 391 GLY B CA 1
ATOM 6260 C C . GLY B 1 391 ? 4.129 -21.484 -10.102 1 91.56 391 GLY B C 1
ATOM 6261 O O . GLY B 1 391 ? 4.641 -22.391 -9.445 1 91.56 391 GLY B O 1
ATOM 6262 N N . ASN B 1 392 ? 2.957 -21.484 -10.625 1 90.19 392 ASN B N 1
ATOM 6263 C CA . ASN B 1 392 ? 1.95 -22.484 -10.312 1 90.19 392 ASN B CA 1
ATOM 6264 C C . ASN B 1 392 ? 2.406 -23.875 -10.742 1 90.19 392 ASN B C 1
ATOM 6266 O O . ASN B 1 392 ? 2.268 -24.844 -9.984 1 90.19 392 ASN B O 1
ATOM 6270 N N . TYR B 1 393 ? 2.92 -24.047 -12 1 93.44 393 TYR B N 1
ATOM 6271 C CA . TYR B 1 393 ? 3.336 -25.359 -12.492 1 93.44 393 TYR B CA 1
ATOM 6272 C C . TYR B 1 393 ? 4.367 -25.984 -11.57 1 93.44 393 TYR B C 1
ATOM 6274 O O . TYR B 1 393 ? 4.352 -27.203 -11.344 1 93.44 393 TYR B O 1
ATOM 6282 N N . ALA B 1 394 ? 5.211 -25.172 -11.039 1 96.56 394 ALA B N 1
ATOM 6283 C CA . ALA B 1 394 ? 6.254 -25.672 -10.156 1 96.56 394 ALA B CA 1
ATOM 6284 C C . ALA B 1 394 ? 5.664 -26.172 -8.836 1 96.56 394 ALA B C 1
ATOM 6286 O O . ALA B 1 394 ? 6.309 -26.922 -8.102 1 96.56 394 ALA B O 1
ATOM 6287 N N . GLN B 1 395 ? 4.484 -25.781 -8.555 1 95.06 395 GLN B N 1
ATOM 6288 C CA . GLN B 1 395 ? 3.873 -26.078 -7.262 1 95.06 395 GLN B CA 1
ATOM 6289 C C . GLN B 1 395 ? 2.92 -27.25 -7.355 1 95.06 395 GLN B C 1
ATOM 6291 O O . GLN B 1 395 ? 2.363 -27.703 -6.348 1 95.06 395 GLN B O 1
ATOM 6296 N N . ILE B 1 396 ? 2.77 -27.812 -8.57 1 94.62 396 ILE B N 1
ATOM 6297 C CA . ILE B 1 396 ? 1.882 -28.953 -8.789 1 94.62 396 ILE B CA 1
ATOM 6298 C C . ILE B 1 396 ? 2.402 -30.172 -8.023 1 94.62 396 ILE B C 1
ATOM 6300 O O . ILE B 1 396 ? 3.605 -30.438 -8.023 1 94.62 396 ILE B O 1
ATOM 6304 N N . ASN B 1 397 ? 1.529 -30.844 -7.352 1 95.56 397 ASN B N 1
ATOM 6305 C CA . ASN B 1 397 ? 1.803 -32.062 -6.594 1 95.56 397 ASN B CA 1
ATOM 6306 C C . ASN B 1 397 ? 2.727 -31.781 -5.41 1 95.56 397 ASN B C 1
ATOM 6308 O O . ASN B 1 397 ? 3.613 -32.594 -5.109 1 95.56 397 ASN B O 1
ATOM 6312 N N . PHE B 1 398 ? 2.617 -30.641 -4.879 1 96.06 398 PHE B N 1
ATOM 6313 C CA . PHE B 1 398 ? 3.068 -30.266 -3.547 1 96.06 398 PHE B CA 1
ATOM 6314 C C . PHE B 1 398 ? 1.907 -29.734 -2.711 1 96.06 398 PHE B C 1
ATOM 6316 O O . PHE B 1 398 ? 1.063 -28.984 -3.211 1 96.06 398 PHE B O 1
ATOM 6323 N N . GLN B 1 399 ? 1.789 -30.203 -1.566 1 95.38 399 GLN B N 1
ATOM 6324 C CA . GLN B 1 399 ? 1.036 -29.406 -0.602 1 95.38 399 GLN B CA 1
ATOM 6325 C C . GLN B 1 399 ? 1.874 -28.25 -0.074 1 95.38 399 GLN B C 1
ATOM 6327 O O . GLN B 1 399 ? 2.939 -28.469 0.511 1 95.38 399 GLN B O 1
ATOM 6332 N N . VAL B 1 400 ? 1.443 -27.094 -0.342 1 94.88 400 VAL B N 1
ATOM 6333 C CA . VAL B 1 400 ? 2.154 -25.891 0.057 1 94.88 400 VAL B CA 1
ATOM 6334 C C . VAL B 1 400 ? 1.439 -25.234 1.236 1 94.88 400 VAL B C 1
ATOM 6336 O O . VAL B 1 400 ? 0.273 -24.844 1.127 1 94.88 400 VAL B O 1
ATOM 6339 N N . GLU B 1 401 ? 2.125 -25.156 2.311 1 94.5 401 GLU B N 1
ATOM 6340 C CA . GLU B 1 401 ? 1.539 -24.594 3.525 1 94.5 401 GLU B CA 1
ATOM 6341 C C . GLU B 1 401 ? 2.141 -23.234 3.854 1 94.5 401 GLU B C 1
ATOM 6343 O O . GLU B 1 401 ? 3.361 -23.062 3.824 1 94.5 401 GLU B O 1
ATOM 6348 N N . TYR B 1 402 ? 1.272 -22.328 4.176 1 90.31 402 TYR B N 1
ATOM 6349 C CA . TYR B 1 402 ? 1.654 -21.016 4.699 1 90.31 402 TYR B CA 1
ATOM 6350 C C . TYR B 1 402 ? 1.359 -20.922 6.191 1 90.31 402 TYR B C 1
ATOM 6352 O O . TYR B 1 402 ? 0.199 -20.953 6.605 1 90.31 402 TYR B O 1
ATOM 6360 N N . ASP B 1 403 ? 2.379 -20.906 6.914 1 87.5 403 ASP B N 1
ATOM 6361 C CA . ASP B 1 403 ? 2.314 -20.562 8.328 1 87.5 403 ASP B CA 1
ATOM 6362 C C . ASP B 1 403 ? 2.654 -19.094 8.547 1 87.5 403 ASP B C 1
ATOM 6364 O O . ASP B 1 403 ? 3.818 -18.734 8.75 1 87.5 403 ASP B O 1
ATOM 6368 N N . LEU B 1 404 ? 1.646 -18.234 8.57 1 77.81 404 LEU B N 1
ATOM 6369 C CA . LEU B 1 404 ? 1.87 -16.797 8.555 1 77.81 404 LEU B CA 1
ATOM 6370 C C . LEU B 1 404 ? 2.135 -16.266 9.961 1 77.81 404 LEU B C 1
ATOM 6372 O O . LEU B 1 404 ? 2.586 -15.133 10.133 1 77.81 404 LEU B O 1
ATOM 6376 N N . GLN B 1 405 ? 1.804 -17.078 10.852 1 72.62 405 GLN B N 1
ATOM 6377 C CA . GLN B 1 405 ? 2.215 -16.719 12.203 1 72.62 405 GLN B CA 1
ATOM 6378 C C . GLN B 1 405 ? 3.73 -16.781 12.352 1 72.62 405 GLN B C 1
ATOM 6380 O O . GLN B 1 405 ? 4.34 -15.898 12.953 1 72.62 405 GLN B O 1
ATOM 6385 N N . ASN B 1 406 ? 4.262 -17.812 11.859 1 75.75 406 ASN B N 1
ATOM 6386 C CA . ASN B 1 406 ? 5.703 -18 11.961 1 75.75 406 ASN B CA 1
ATOM 6387 C C . ASN B 1 406 ? 6.422 -17.547 10.695 1 75.75 406 ASN B C 1
ATOM 6389 O O . ASN B 1 406 ? 7.648 -17.641 10.609 1 75.75 406 ASN B O 1
ATOM 6393 N N . TRP B 1 407 ? 5.723 -17.156 9.758 1 81.69 407 TRP B N 1
ATOM 6394 C CA . TRP B 1 407 ? 6.219 -16.594 8.508 1 81.69 407 TRP B CA 1
ATOM 6395 C C . TRP B 1 407 ? 7.098 -17.609 7.77 1 81.69 407 TRP B C 1
ATOM 6397 O O . TRP B 1 407 ? 8.242 -17.297 7.418 1 81.69 407 TRP B O 1
ATOM 6407 N N . VAL B 1 408 ? 6.5 -18.75 7.559 1 89.94 408 VAL B N 1
ATOM 6408 C CA . VAL B 1 408 ? 7.18 -19.875 6.93 1 89.94 408 VAL B CA 1
ATOM 6409 C C . VAL B 1 408 ? 6.273 -20.5 5.871 1 89.94 408 VAL B C 1
ATOM 6411 O O . VAL B 1 408 ? 5.051 -20.547 6.035 1 89.94 408 VAL B O 1
ATOM 6414 N N . VAL B 1 409 ? 6.906 -20.922 4.773 1 94.62 409 VAL B N 1
ATOM 6415 C CA . VAL B 1 409 ? 6.227 -21.734 3.773 1 94.62 409 VAL B CA 1
ATOM 6416 C C . VAL B 1 409 ? 6.84 -23.141 3.748 1 94.62 409 VAL B C 1
ATOM 6418 O O . VAL B 1 409 ? 8.062 -23.281 3.836 1 94.62 409 VAL B O 1
ATOM 6421 N N . SER B 1 410 ? 6 -24.125 3.705 1 96.25 410 SER B N 1
ATOM 6422 C CA . SER B 1 410 ? 6.449 -25.5 3.645 1 96.25 410 SER B CA 1
ATOM 6423 C C . SER B 1 410 ? 5.938 -26.203 2.385 1 96.25 410 SER B C 1
ATOM 6425 O O . SER B 1 410 ? 4.836 -25.906 1.912 1 96.25 410 SER B O 1
ATOM 6427 N N . PHE B 1 411 ? 6.77 -27.141 1.902 1 97.38 411 PHE B N 1
ATOM 6428 C CA . PHE B 1 411 ? 6.445 -27.938 0.73 1 97.38 411 PHE B CA 1
ATOM 6429 C C . PHE B 1 411 ? 6.492 -29.422 1.061 1 97.38 411 PHE B C 1
ATOM 6431 O O . PHE B 1 411 ? 7.484 -29.906 1.612 1 97.38 411 PHE B O 1
ATOM 6438 N N . ALA B 1 412 ? 5.477 -30.109 0.726 1 96.31 412 ALA B N 1
ATOM 6439 C CA . ALA B 1 412 ? 5.453 -31.562 0.845 1 96.31 412 ALA B CA 1
ATOM 6440 C C . ALA B 1 412 ? 5.051 -32.219 -0.474 1 96.31 412 ALA B C 1
ATOM 6442 O O . ALA B 1 412 ? 3.947 -31.984 -0.977 1 96.31 412 ALA B O 1
ATOM 6443 N N . PRO B 1 413 ? 5.984 -33.031 -0.988 1 95.25 413 PRO B N 1
ATOM 6444 C CA . PRO B 1 413 ? 5.535 -33.781 -2.16 1 95.25 413 PRO B CA 1
ATOM 6445 C C . PRO B 1 413 ? 4.273 -34.594 -1.892 1 95.25 413 PRO B C 1
ATOM 6447 O O . PRO B 1 413 ? 4.219 -35.375 -0.921 1 95.25 413 PRO B O 1
ATOM 6450 N N . THR B 1 414 ? 3.287 -34.375 -2.701 1 94.56 414 THR B N 1
ATOM 6451 C CA . THR B 1 414 ? 1.972 -34.969 -2.504 1 94.56 414 THR B CA 1
ATOM 6452 C C . THR B 1 414 ? 1.291 -35.219 -3.844 1 94.56 414 THR B C 1
ATOM 6454 O O . THR B 1 414 ? 1.347 -34.406 -4.75 1 94.56 414 THR B O 1
ATOM 6457 N N . ASP B 1 415 ? 0.8 -36.438 -3.979 1 93.69 415 ASP B N 1
ATOM 6458 C CA . ASP B 1 415 ? -0.126 -36.656 -5.09 1 93.69 415 ASP B CA 1
ATOM 6459 C C . ASP B 1 415 ? -1.453 -35.938 -4.828 1 93.69 415 ASP B C 1
ATOM 6461 O O . ASP B 1 415 ? -2.35 -36.5 -4.199 1 93.69 415 ASP B O 1
ATOM 6465 N N . CYS B 1 416 ? -1.603 -34.75 -5.422 1 93 416 CYS B N 1
ATOM 6466 C CA . CYS B 1 416 ? -2.717 -33.875 -5.09 1 93 416 CYS B CA 1
ATOM 6467 C C . CYS B 1 416 ? -4.016 -34.406 -5.695 1 93 416 CYS B C 1
ATOM 6469 O O . CYS B 1 416 ? -5.102 -33.938 -5.324 1 93 416 CYS B O 1
ATOM 6471 N N . THR B 1 417 ? -3.947 -35.375 -6.57 1 91.06 417 THR B N 1
ATOM 6472 C CA . THR B 1 417 ? -5.168 -35.969 -7.117 1 91.06 417 THR B CA 1
ATOM 6473 C C . THR B 1 417 ? -5.809 -36.906 -6.113 1 91.06 417 THR B C 1
ATOM 6475 O O . THR B 1 417 ? -6.961 -37.312 -6.285 1 91.06 417 THR B O 1
ATOM 6478 N N . GLN B 1 418 ? -5.051 -37.25 -5.059 1 86.38 418 GLN B N 1
ATOM 6479 C CA . GLN B 1 418 ? -5.52 -38.25 -4.121 1 86.38 418 GLN B CA 1
ATOM 6480 C C . GLN B 1 418 ? -5.891 -37.625 -2.777 1 86.38 418 GLN B C 1
ATOM 6482 O O . GLN B 1 418 ? -6.125 -38.344 -1.802 1 86.38 418 GLN B O 1
ATOM 6487 N N . ILE B 1 419 ? -5.914 -36.375 -2.729 1 79.88 419 ILE B N 1
ATOM 6488 C CA . ILE B 1 419 ? -6.211 -35.781 -1.438 1 79.88 419 ILE B CA 1
ATOM 6489 C C . ILE B 1 419 ? -7.699 -35.438 -1.35 1 79.88 419 ILE B C 1
ATOM 6491 O O . ILE B 1 419 ? -8.352 -35.188 -2.367 1 79.88 419 ILE B O 1
#

Organism: Gossypium tomentosum (NCBI:txid34277)